Protein 7L00 (pdb70)

InterPro domains:
  IPR004136 Nitronate monooxygenase [cd04730] (10-231)
  IPR013785 Aldolase-type TIM barrel [G3DSA:3.20.20.70] (1-308)
  IPR017569 Enoyl-(acyl-carrier-protein) reductase II, putative [TIGR03151] (2-304)

Foldseek 3Di:
DQQPCCVVQVFQAQEEADADPLFQFLLLQLLLQVLGYEREHECHQPALVVSLVRVVVNVVRHPGAYEYEQEPVHPHSVSVLVSCLVVLRAEYEYHDDQPLVCLVVCVVSNYAYEYEDQDLVSLLVCVVSPHQEYEHAAQLWFFFGDHHGQLPRLLSSLVRDDHAYEYHHQDQAQVSVLSSVVSPHSHYHYYQLSSLAPRTQFDPLLNVLLQPAALQQQDWADVVVVGIGTFGDAQLRVVSVVCVVVVHDPVRSCVSCPCQCVCCGPVVPRNRHGSIGGSNSNVRNHRHHSSCSRVRRVVVNCVVPVVRRD/DLAQPCCVVQVFQAQEEADADPPFAFLLLQLLLQQLGYEGEHECHQPALVVVLVRVVVNVVRHPGAYEYEQEPVHPRSVSNLVSCLVVVRQEYEYEDDQPLVCLVVCVVSNYAYEYEDADLVSLLVCVVSPHQEYEDAAQQWAFWHHDHGQLPRLLSNLVRHPHAYEYHHQDQAQVVVLSSVVSPHSHYHYYQNSSLAPRGQFDVLLNVLLQVAAQPQFDWAQPLHPTIGTFGDAQLVVVLRVCVVVPPDPVVSCVLQPCQCVCCRPVVPRNRHGSIGGSNSNVHNHRHHSSVSRVRRVVVNCVVPVSRSD/DDFFLPQQPVCVLQVFRAQEEADADPPFQFLLLQLLLQVLGYEREHEPHQPALVVSLVRVVSNVVRHPGAYEYEQEPVHPRSVSNLVSCLVVLRAEYEYDDDQPLVCLVVCVVSNYAYEYEDADLVSLLVCVVSPHQEYEHAAQQWWFFGDHHGQLPRLLSNLVRDPHAYEYEHQDQAQVSVLSSVVSPHSHYHYYQLSSLAPRGQFDVLLNVCLQVAALQQFDWACPVPVGIGTFGDAQQRVVLRVCVVVVHDPVVNVVLQVCQCVCCRPVVDRNRHTSIGGSNSNVHNHRHHSSVSRVRRVVSNCVVPVPRSD/DDFFLCQFPCCVVQVFRHQEEADADPPFQFLLLQLLLQVLGYEREHEPHQPALVVSLVRVVSNVVRHPGAYEYEQEPVHPRSVVNLVSCLVVLRAEYEYHDDQPLVCLVVCVVSNYAYEYEDADLVSLLVCVVSPHQEYEHAAQLWFFFHDHHGQLPRLLSNLVRDDHAYEYHHQDQAQVVVLSSVVSPHSHYHYYQLSSLAPRGQFDPLLNVLLQPDAQQQQDWADVVVVGIGTFGDAQLRVVRRVCVVVPNDPVVSVVSQPCQCVCCRPVVPRNRHGSIGGSNSNVRHHRYHSSVSRVRRVVSNCVVPVPRSD

Secondary structure (DSSP, 8-state):
--SHHHHHHT-SSSEEE---TTT--HHHHHHHHHTTSBEEEE-TT--HHHHHHHHHHHHHH--S-EEEEEETT-TTHHHHHHHHHHTT-SEEEEESS--GGGHHHHHHTT-EEEEEESSHHHHHHHHHTT-S-EEEE-TTSSEE--SS-HHHHHHHHHHH-SS-EEEESS--SHHHHHHHHHTT-SEEEE-HHHHTBTT--S-HHHHHHHHT--TT-EEEE-GGGT--EEEE-SHHHHHHHHHHHTT--HHHHHHHTTTHHHIIIII--TTT---B--GGGGG----B-HHHHHHHHHHHHHHH-TT---/----HHHHHHT-SSSEEEPP-TTT--HHHHHHHHHTTSBEEEE-TT--HHHHHHHHHHHHHH-SS-EEEEEETT-TTHHHHHHHHHHTT-SEEEEESS--GGGHHHHHHTT-EEEEEESSHHHHHHHHHTT-S-EEEE-TTSSEE--SS-HHHHHHHHHHH-SS-EEEESS--SHHHHHHHHHTT-SEEEE-HHHHTBTT--S-HHHHHHHHH--TT-EEEE-TTTT--EEEE-SHHHHHHHHHHHTT--HHHHHHHHTTHHHHHHTT--TTT---B--GGGGG----B-HHHHHHHHHHHHHHH-TT---/-PPP-TT-HHHHHHT-SSSEEE---TTT--HHHHHHHHHTTSBEEEE-TT--HHHHHHHHHHHHHH-SS-EEEEEETT-TTHHHHHHHHHHTT-SEEEEESS--GGGHHHHHHHT-EEEEEESSHHHHHHHHHTT-S-EEEE-TTSSEE--SS-HHHHHHHHHHH-SS-EEEESS--SHHHHHHHHHTT-SEEEE-HHHHTBSS--S-HHHHHHHHH--TT-EEEE-GGGT--EEEE-SHHHHHHHHHHHTT--HHHHHHHHTTHHHIIIII--TTT---B--GGGGG----B-HHHHHHHHHHHHHHHSTT---/-PPP-TT-HHHHHHT-SSSEEEPP-TTT--HHHHHHHHHTTSBEEEE-TT--HHHHHHHHHHHHHH-SS-EEEEEETT-TTHHHHHHHHHHTT-SEEEEESS--GGGHHHHHHHT-EEEEEESSHHHHHHHHHTT-S-EEEE-TTSSEE--SS-HHHHHHHHHHH-SS-EEEESS--SHHHHHHHHHTT-SEEEE-HHHHTBTT--S-HHHHHHHHT--TT-EEEE-GGGT--EEEE-SHHHHHHHHHHHTT--HHHHHHHHTTHHHIIIII--TTT---B--GGGGG----B-HHHHHHHHHHHHHHH-TT---

Structure (mmCIF, N/CA/C/O backbone):
data_7L00
#
_entry.id   7L00
#
_cell.length_a   97.900
_cell.length_b   66.150
_cell.length_c   101.780
_cell.angle_alpha   90.000
_cell.angle_beta   90.090
_cell.angle_gamma   90.000
#
_symmetry.space_group_name_H-M   'P 1 21 1'
#
loop_
_entity.id
_entity.type
_entity.pdbx_description
1 polymer 'Enoyl-Acyl Carrier Protein Reductase FabK'
2 non-polymer 'FLAVIN MONONUCLEOTIDE'
3 non-polymer N-[6-(methylsulfonyl)-1,3-benzothiazol-2-yl]-2-[2-(1H-pyrrol-1-yl)-1,3-thiazol-4-yl]acetamide
4 non-polymer 'SODIUM ION'
5 non-polymer GLYCEROL
6 water water
#
loop_
_atom_site.group_PDB
_atom_site.id
_atom_site.type_symbol
_atom_site.label_atom_id
_atom_site.label_alt_id
_atom_site.label_comp_id
_atom_site.label_asym_id
_atom_site.label_entity_id
_atom_site.label_seq_id
_atom_site.pdbx_PDB_ins_code
_atom_site.Cartn_x
_atom_site.Cartn_y
_atom_site.Cartn_z
_atom_site.occupancy
_atom_site.B_iso_or_equiv
_atom_site.auth_seq_id
_atom_site.auth_comp_id
_atom_site.auth_asym_id
_atom_site.auth_atom_id
_atom_site.pdbx_PDB_model_num
ATOM 1 N N . HIS A 1 6 ? -4.610 -12.184 22.809 1.00 77.03 0 HIS A N 1
ATOM 2 C CA . HIS A 1 6 ? -4.632 -10.746 23.059 1.00 76.51 0 HIS A CA 1
ATOM 3 C C . HIS A 1 6 ? -5.797 -10.059 22.332 1.00 73.57 0 HIS A C 1
ATOM 4 O O . HIS A 1 6 ? -5.630 -9.637 21.187 1.00 74.40 0 HIS A O 1
ATOM 11 N N . MET A 1 7 ? -6.973 -9.946 22.955 1.00 69.57 1 MET A N 1
ATOM 12 C CA . MET A 1 7 ? -7.963 -9.027 22.385 1.00 65.73 1 MET A CA 1
ATOM 13 C C . MET A 1 7 ? -7.585 -7.560 22.523 1.00 56.41 1 MET A C 1
ATOM 14 O O . MET A 1 7 ? -7.789 -6.789 21.580 1.00 56.05 1 MET A O 1
ATOM 19 N N . ASN A 1 8 ? -7.099 -7.142 23.686 1.00 47.87 2 ASN A N 1
ATOM 20 C CA . ASN A 1 8 ? -6.790 -5.732 23.879 1.00 40.32 2 ASN A CA 1
ATOM 21 C C . ASN A 1 8 ? -5.708 -5.284 22.905 1.00 38.37 2 ASN A C 1
ATOM 22 O O . ASN A 1 8 ? -4.700 -5.974 22.717 1.00 37.87 2 ASN A O 1
ATOM 27 N N . LYS A 1 9 ? -5.935 -4.119 22.287 1.00 36.71 3 LYS A N 1
ATOM 28 C CA . LYS A 1 9 ? -5.059 -3.620 21.231 1.00 38.86 3 LYS A CA 1
ATOM 29 C C . LYS A 1 9 ? -3.633 -3.392 21.725 1.00 35.48 3 LYS A C 1
ATOM 30 O O . LYS A 1 9 ? -2.671 -3.694 21.012 1.00 35.73 3 LYS A O 1
ATOM 36 N N . ILE A 1 10 ? -3.471 -2.824 22.923 1.00 32.48 4 ILE A N 1
ATOM 37 C CA . ILE A 1 10 ? -2.129 -2.553 23.430 1.00 28.97 4 ILE A CA 1
ATOM 38 C C . ILE A 1 10 ? -1.449 -3.854 23.837 1.00 29.87 4 ILE A C 1
ATOM 39 O O . ILE A 1 10 ? -0.256 -4.056 23.575 1.00 29.68 4 ILE A O 1
ATOM 44 N N . CYS A 1 11 ? -2.203 -4.776 24.443 1.00 28.94 5 CYS A N 1
ATOM 45 C CA . CYS A 1 11 ? -1.637 -6.075 24.791 1.00 29.85 5 CYS A CA 1
ATOM 46 C C . CYS A 1 11 ? -1.138 -6.799 23.554 1.00 31.94 5 CYS A C 1
ATOM 47 O O . CYS A 1 11 ? -0.076 -7.427 23.581 1.00 31.68 5 CYS A O 1
ATOM 50 N N . LYS A 1 12 ? -1.892 -6.710 22.458 1.00 34.04 6 LYS A N 1
ATOM 51 C CA . LYS A 1 12 ? -1.490 -7.375 21.223 1.00 37.89 6 LYS A CA 1
ATOM 52 C C . LYS A 1 12 ? -0.232 -6.738 20.648 1.00 37.20 6 LYS A C 1
ATOM 53 O O . LYS A 1 12 ? 0.732 -7.436 20.308 1.00 36.86 6 LYS A O 1
ATOM 59 N N . ILE A 1 13 ? -0.224 -5.410 20.548 1.00 36.55 7 ILE A N 1
ATOM 60 C CA . ILE A 1 13 ? 0.887 -4.690 19.929 1.00 37.35 7 ILE A CA 1
ATOM 61 C C . ILE A 1 13 ? 2.172 -4.873 20.730 1.00 36.24 7 ILE A C 1
ATOM 62 O O . ILE A 1 13 ? 3.255 -5.074 20.161 1.00 36.50 7 ILE A O 1
ATOM 67 N N . LEU A 1 14 ? 2.079 -4.803 22.058 1.00 34.68 8 LEU A N 1
ATOM 68 C CA . LEU A 1 14 ? 3.254 -4.862 22.921 1.00 34.89 8 LEU A CA 1
ATOM 69 C C . LEU A 1 14 ? 3.567 -6.262 23.429 1.00 36.61 8 LEU A C 1
ATOM 70 O O . LEU A 1 14 ? 4.625 -6.459 24.043 1.00 36.20 8 LEU A O 1
ATOM 75 N N . ASN A 1 15 ? 2.679 -7.229 23.191 1.00 37.38 9 ASN A N 1
ATOM 76 C CA . ASN A 1 15 ? 2.858 -8.608 23.646 1.00 37.39 9 ASN A CA 1
ATOM 77 C C . ASN A 1 15 ? 3.017 -8.673 25.167 1.00 35.60 9 ASN A C 1
ATOM 78 O O . ASN A 1 15 ? 3.960 -9.265 25.701 1.00 35.35 9 ASN A O 1
ATOM 83 N N . ILE A 1 16 ? 2.071 -8.055 25.871 1.00 34.29 10 ILE A N 1
ATOM 84 C CA . ILE A 1 16 ? 2.042 -8.093 27.323 1.00 33.90 10 ILE A CA 1
ATOM 85 C C . ILE A 1 16 ? 0.686 -8.627 27.768 1.00 33.99 10 ILE A C 1
ATOM 86 O O . ILE A 1 16 ? -0.300 -8.587 27.027 1.00 34.25 10 ILE A O 1
ATOM 91 N N . LYS A 1 17 ? 0.657 -9.151 29.000 1.00 32.30 11 LYS A N 1
ATOM 92 C CA . LYS A 1 17 ? -0.560 -9.760 29.532 1.00 33.08 11 LYS A CA 1
ATOM 93 C C . LYS A 1 17 ? -1.605 -8.712 29.899 1.00 31.76 11 LYS A C 1
ATOM 94 O O . LYS A 1 17 ? -2.803 -8.909 29.662 1.00 32.71 11 LYS A O 1
ATOM 100 N N . TYR A 1 18 ? -1.178 -7.606 30.501 1.00 30.14 12 TYR A N 1
ATOM 101 C CA . TYR A 1 18 ? -2.101 -6.605 31.009 1.00 28.63 12 TYR A CA 1
ATOM 102 C C . TYR A 1 18 ? -1.786 -5.240 30.412 1.00 28.20 12 TYR A C 1
ATOM 103 O O . TYR A 1 18 ? -0.610 -4.864 30.321 1.00 28.10 12 TYR A O 1
ATOM 112 N N . PRO A 1 19 ? -2.815 -4.450 30.034 1.00 26.72 13 PRO A N 1
ATOM 113 C CA . PRO A 1 19 ? -2.590 -3.126 29.441 1.00 26.08 13 PRO A CA 1
ATOM 114 C C . PRO A 1 19 ? -2.279 -2.071 30.505 1.00 24.74 13 PRO A C 1
ATOM 115 O O . PRO A 1 19 ? -2.945 -1.040 30.601 1.00 25.01 13 PRO A O 1
ATOM 119 N N . VAL A 1 20 ? -1.282 -2.356 31.333 1.00 23.87 14 VAL A N 1
ATOM 120 C CA . VAL A 1 20 ? -0.841 -1.465 32.398 1.00 24.54 14 VAL A CA 1
ATOM 121 C C . VAL A 1 20 ? 0.634 -1.190 32.153 1.00 24.28 14 VAL A C 1
ATOM 122 O O . VAL A 1 20 ? 1.446 -2.125 32.114 1.00 25.15 14 VAL A O 1
ATOM 126 N N . ILE A 1 21 ? 0.967 0.079 31.960 1.00 23.46 15 ILE A N 1
ATOM 127 C CA . ILE A 1 21 ? 2.332 0.535 31.756 1.00 24.04 15 ILE A CA 1
ATOM 128 C C . ILE A 1 21 ? 2.785 1.257 33.011 1.00 23.23 15 ILE A C 1
ATOM 129 O O . ILE A 1 21 ? 2.068 2.118 33.533 1.00 24.20 15 ILE A O 1
ATOM 134 N N . GLN A 1 22 ? 3.969 0.915 33.499 1.00 22.02 16 GLN A N 1
ATOM 135 C CA . GLN A 1 22 ? 4.566 1.659 34.596 1.00 22.83 16 GLN A CA 1
ATOM 136 C C . GLN A 1 22 ? 5.326 2.825 33.978 1.00 24.07 16 GLN A C 1
ATOM 137 O O . GLN A 1 22 ? 6.299 2.616 33.241 1.00 25.47 16 GLN A O 1
ATOM 143 N N . GLY A 1 23 ? 4.856 4.043 34.244 1.00 22.98 17 GLY A N 1
ATOM 144 C CA . GLY A 1 23 ? 5.431 5.208 33.595 1.00 24.38 17 GLY A CA 1
ATOM 145 C C . GLY A 1 23 ? 6.901 5.387 33.932 1.00 25.39 17 GLY A C 1
ATOM 146 O O . GLY A 1 23 ? 7.343 5.138 35.057 1.00 24.88 17 GLY A O 1
ATOM 147 N N . GLY A 1 24 ? 7.668 5.806 32.927 1.00 26.24 18 GLY A N 1
ATOM 148 C CA . GLY A 1 24 ? 9.045 6.186 33.163 1.00 27.97 18 GLY A CA 1
ATOM 149 C C . GLY A 1 24 ? 9.075 7.333 34.149 1.00 28.74 18 GLY A C 1
ATOM 150 O O . GLY A 1 24 ? 8.303 8.297 34.035 1.00 30.35 18 GLY A O 1
ATOM 151 N N . MET A 1 25 ? 9.964 7.243 35.127 1.00 27.12 19 MET A N 1
ATOM 152 C CA . MET A 1 25 ? 9.947 8.160 36.252 1.00 26.41 19 MET A CA 1
ATOM 153 C C . MET A 1 25 ? 11.425 8.453 36.519 1.00 27.65 19 MET A C 1
ATOM 154 O O . MET A 1 25 ? 12.158 7.572 36.978 1.00 27.02 19 MET A O 1
ATOM 159 N N . ALA A 1 26 ? 11.887 9.641 36.115 1.00 28.14 20 ALA A N 1
ATOM 160 C CA . ALA A 1 26 ? 13.296 10.004 36.264 1.00 29.72 20 ALA A CA 1
ATOM 161 C C . ALA A 1 26 ? 13.774 9.756 37.691 1.00 31.59 20 ALA A C 1
ATOM 162 O O . ALA A 1 26 ? 13.090 10.112 38.653 1.00 30.20 20 ALA A O 1
ATOM 164 N N . TRP A 1 27 ? 14.939 9.106 37.815 1.00 33.53 21 TRP A N 1
ATOM 165 C CA . TRP A 1 27 ? 15.595 8.797 39.090 1.00 36.61 21 TRP A CA 1
ATOM 166 C C . TRP A 1 27 ? 14.855 7.736 39.894 1.00 35.77 21 TRP A C 1
ATOM 167 O O . TRP A 1 27 ? 15.458 7.057 40.732 1.00 37.65 21 TRP A O 1
ATOM 178 N N . VAL A 1 28 ? 13.560 7.581 39.640 1.00 32.32 22 VAL A N 1
ATOM 179 C CA . VAL A 1 28 ? 12.716 6.648 40.379 1.00 29.88 22 VAL A CA 1
ATOM 180 C C . VAL A 1 28 ? 12.662 5.285 39.701 1.00 29.72 22 VAL A C 1
ATOM 181 O O . VAL A 1 28 ? 12.755 4.243 40.358 1.00 31.98 22 VAL A O 1
ATOM 185 N N . ALA A 1 29 ? 12.480 5.269 38.383 1.00 29.88 23 ALA A N 1
ATOM 186 C CA . ALA A 1 29 ? 12.211 4.037 37.643 1.00 30.82 23 ALA A CA 1
ATOM 187 C C . ALA A 1 29 ? 13.526 3.434 37.171 1.00 31.80 23 ALA A C 1
ATOM 188 O O . ALA A 1 29 ? 14.055 3.811 36.119 1.00 33.29 23 ALA A O 1
ATOM 190 N N . THR A 1 30 ? 14.047 2.477 37.936 1.00 32.28 24 THR A N 1
ATOM 191 C CA . THR A 1 30 ? 15.268 1.765 37.584 1.00 33.85 24 THR A CA 1
ATOM 192 C C . THR A 1 30 ? 14.928 0.312 37.240 1.00 34.03 24 THR A C 1
ATOM 193 O O . THR A 1 30 ? 13.757 -0.075 37.182 1.00 33.79 24 THR A O 1
ATOM 197 N N . ALA A 1 31 ? 15.962 -0.505 37.022 1.00 34.63 25 ALA A N 1
ATOM 198 C CA . ALA A 1 31 ? 15.724 -1.867 36.555 1.00 35.08 25 ALA A CA 1
ATOM 199 C C . ALA A 1 31 ? 14.904 -2.686 37.549 1.00 34.87 25 ALA A C 1
ATOM 200 O O . ALA A 1 31 ? 14.143 -3.567 37.138 1.00 34.79 25 ALA A O 1
ATOM 202 N N . SER A 1 32 ? 15.036 -2.421 38.853 1.00 34.17 26 SER A N 1
ATOM 203 C CA . SER A 1 32 ? 14.292 -3.213 39.829 1.00 34.08 26 SER A CA 1
ATOM 204 C C . SER A 1 32 ? 12.792 -3.057 39.625 1.00 32.13 26 SER A C 1
ATOM 205 O O . SER A 1 32 ? 12.052 -4.047 39.606 1.00 32.39 26 SER A O 1
ATOM 208 N N . LEU A 1 33 ? 12.329 -1.816 39.460 1.00 29.88 27 LEU A N 1
ATOM 209 C CA . LEU A 1 33 ? 10.908 -1.571 39.257 1.00 28.36 27 LEU A CA 1
ATOM 210 C C . LEU A 1 33 ? 10.448 -2.071 37.895 1.00 28.62 27 LEU A C 1
ATOM 211 O O . LEU A 1 33 ? 9.438 -2.779 37.792 1.00 28.07 27 LEU A O 1
ATOM 216 N N . ALA A 1 34 ? 11.168 -1.694 36.835 1.00 29.53 28 ALA A N 1
ATOM 217 C CA . ALA A 1 34 ? 10.739 -2.037 35.479 1.00 30.87 28 ALA A CA 1
ATOM 218 C C . ALA A 1 34 ? 10.637 -3.546 35.293 1.00 32.08 28 ALA A C 1
ATOM 219 O O . ALA A 1 34 ? 9.667 -4.045 34.707 1.00 32.54 28 ALA A O 1
ATOM 221 N N . SER A 1 35 ? 11.618 -4.294 35.795 1.00 32.11 29 SER A N 1
ATOM 222 C CA . SER A 1 35 ? 11.573 -5.741 35.629 1.00 32.69 29 SER A CA 1
ATOM 223 C C . SER A 1 35 ? 10.427 -6.354 36.427 1.00 32.44 29 SER A C 1
ATOM 224 O O . SER A 1 35 ? 9.795 -7.315 35.973 1.00 32.91 29 SER A O 1
ATOM 227 N N . ALA A 1 36 ? 10.126 -5.798 37.605 1.00 31.25 30 ALA A N 1
ATOM 228 C CA . ALA A 1 36 ? 9.028 -6.326 38.409 1.00 31.51 30 ALA A CA 1
ATOM 229 C C . ALA A 1 36 ? 7.686 -6.131 37.718 1.00 30.20 30 ALA A C 1
ATOM 230 O O . ALA A 1 36 ? 6.819 -7.015 37.773 1.00 30.21 30 ALA A O 1
ATOM 232 N N . VAL A 1 37 ? 7.485 -4.970 37.086 1.00 28.11 31 VAL A N 1
ATOM 233 C CA . VAL A 1 37 ? 6.235 -4.708 36.384 1.00 27.72 31 VAL A CA 1
ATOM 234 C C . VAL A 1 37 ? 6.094 -5.648 35.194 1.00 27.85 31 VAL A C 1
ATOM 235 O O . VAL A 1 37 ? 5.029 -6.232 34.962 1.00 27.63 31 VAL A O 1
ATOM 239 N N . SER A 1 38 ? 7.168 -5.809 34.422 1.00 28.22 32 SER A N 1
ATOM 240 C CA . SER A 1 38 ? 7.104 -6.682 33.254 1.00 30.83 32 SER A CA 1
ATOM 241 C C . SER A 1 38 ? 6.893 -8.135 33.656 1.00 32.42 32 SER A C 1
ATOM 242 O O . SER A 1 38 ? 6.111 -8.852 33.014 1.00 31.82 32 SER A O 1
ATOM 245 N N . ASN A 1 39 ? 7.560 -8.579 34.729 1.00 32.47 33 ASN A N 1
ATOM 246 C CA . ASN A 1 39 ? 7.359 -9.941 35.215 1.00 34.96 33 ASN A CA 1
ATOM 247 C C . ASN A 1 39 ? 5.921 -10.170 35.650 1.00 35.66 33 ASN A C 1
ATOM 248 O O . ASN A 1 39 ? 5.402 -11.288 35.519 1.00 36.64 33 ASN A O 1
ATOM 253 N N . ALA A 1 40 ? 5.263 -9.122 36.155 1.00 33.79 34 ALA A N 1
ATOM 254 C CA . ALA A 1 40 ? 3.874 -9.174 36.583 1.00 33.02 34 ALA A CA 1
ATOM 255 C C . ALA A 1 40 ? 2.892 -9.124 35.424 1.00 33.11 34 ALA A C 1
ATOM 256 O O . ALA A 1 40 ? 1.683 -9.246 35.654 1.00 35.12 34 ALA A O 1
ATOM 258 N N . GLY A 1 41 ? 3.365 -8.923 34.199 1.00 31.19 35 GLY A N 1
ATOM 259 C CA . GLY A 1 41 ? 2.503 -8.943 33.034 1.00 31.73 35 GLY A CA 1
ATOM 260 C C . GLY A 1 41 ? 2.191 -7.588 32.436 1.00 30.35 35 GLY A C 1
ATOM 261 O O . GLY A 1 41 ? 1.497 -7.533 31.411 1.00 31.19 35 GLY A O 1
ATOM 262 N N . GLY A 1 42 ? 2.651 -6.493 33.047 1.00 28.50 36 GLY A N 1
ATOM 263 C CA . GLY A 1 42 ? 2.542 -5.172 32.461 1.00 28.76 36 GLY A CA 1
ATOM 264 C C . GLY A 1 42 ? 3.775 -4.831 31.650 1.00 28.27 36 GLY A C 1
ATOM 265 O O . GLY A 1 42 ? 4.555 -5.704 31.254 1.00 29.31 36 GLY A O 1
ATOM 266 N N . LEU A 1 43 ? 3.950 -3.538 31.393 1.00 27.04 37 LEU A N 1
ATOM 267 C CA . LEU A 1 43 ? 5.139 -3.037 30.706 1.00 26.41 37 LEU A CA 1
ATOM 268 C C . LEU A 1 43 ? 5.927 -2.153 31.664 1.00 26.23 37 LEU A C 1
ATOM 269 O O . LEU A 1 43 ? 5.520 -1.019 31.949 1.00 25.48 37 LEU A O 1
ATOM 274 N N . GLY A 1 44 ? 7.052 -2.667 32.164 1.00 25.93 38 GLY A N 1
ATOM 275 C CA . GLY A 1 44 ? 7.959 -1.832 32.928 1.00 25.89 38 GLY A CA 1
ATOM 276 C C . GLY A 1 44 ? 8.737 -0.900 32.018 1.00 26.73 38 GLY A C 1
ATOM 277 O O . GLY A 1 44 ? 8.935 -1.174 30.833 1.00 27.31 38 GLY A O 1
ATOM 278 N N . ILE A 1 45 ? 9.165 0.239 32.569 1.00 26.62 39 ILE A N 1
ATOM 279 C CA A ILE A 1 45 ? 9.872 1.255 31.795 0.59 26.23 39 ILE A CA 1
ATOM 280 C CA B ILE A 1 45 ? 9.875 1.251 31.794 0.41 26.55 39 ILE A CA 1
ATOM 281 C C . ILE A 1 45 ? 11.053 1.776 32.601 1.00 27.58 39 ILE A C 1
ATOM 282 O O . ILE A 1 45 ? 10.887 2.222 33.741 1.00 28.94 39 ILE A O 1
ATOM 291 N N . ILE A 1 46 ? 12.237 1.747 31.997 1.00 29.66 40 ILE A N 1
ATOM 292 C CA . ILE A 1 46 ? 13.431 2.358 32.569 1.00 31.69 40 ILE A CA 1
ATOM 293 C C . ILE A 1 46 ? 13.471 3.818 32.145 1.00 30.72 40 ILE A C 1
ATOM 294 O O . ILE A 1 46 ? 13.415 4.121 30.946 1.00 31.30 40 ILE A O 1
ATOM 299 N N . ALA A 1 47 ? 13.599 4.721 33.113 1.00 29.85 41 ALA A N 1
ATOM 300 C CA . ALA A 1 47 ? 13.634 6.153 32.836 1.00 29.25 41 ALA A CA 1
ATOM 301 C C . ALA A 1 47 ? 15.056 6.586 32.500 1.00 30.17 41 ALA A C 1
ATOM 302 O O . ALA A 1 47 ? 15.975 6.371 33.297 1.00 31.39 41 ALA A O 1
ATOM 304 N N . ALA A 1 48 ? 15.241 7.201 31.327 1.00 31.27 42 ALA A N 1
ATOM 305 C CA . ALA A 1 48 ? 16.544 7.782 31.022 1.00 31.16 42 ALA A CA 1
ATOM 306 C C . ALA A 1 48 ? 16.766 9.091 31.768 1.00 32.17 42 ALA A C 1
ATOM 307 O O . ALA A 1 48 ? 17.908 9.414 32.116 1.00 33.26 42 ALA A O 1
ATOM 309 N N . GLY A 1 49 ? 15.700 9.850 32.013 1.00 32.17 43 GLY A N 1
ATOM 310 C CA . GLY A 1 49 ? 15.821 11.108 32.720 1.00 33.34 43 GLY A CA 1
ATOM 311 C C . GLY A 1 49 ? 16.891 12.006 32.132 1.00 34.66 43 GLY A C 1
ATOM 312 O O . GLY A 1 49 ? 17.027 12.150 30.908 1.00 32.87 43 GLY A O 1
ATOM 313 N N . ASN A 1 50 ? 17.669 12.608 33.023 1.00 37.96 44 ASN A N 1
ATOM 314 C CA . ASN A 1 50 ? 18.801 13.466 32.697 1.00 41.85 44 ASN A CA 1
ATOM 315 C C . ASN A 1 50 ? 20.131 12.712 32.645 1.00 42.85 44 ASN A C 1
ATOM 316 O O . ASN A 1 50 ? 21.185 13.349 32.541 1.00 44.73 44 ASN A O 1
ATOM 321 N N . ALA A 1 51 ? 20.115 11.384 32.730 1.00 41.79 45 ALA A N 1
ATOM 322 C CA . ALA A 1 51 ? 21.353 10.644 32.938 1.00 41.54 45 ALA A CA 1
ATOM 323 C C . ALA A 1 51 ? 22.100 10.415 31.624 1.00 43.76 45 ALA A C 1
ATOM 324 O O . ALA A 1 51 ? 21.507 10.455 30.542 1.00 44.77 45 ALA A O 1
ATOM 326 N N . PRO A 1 52 ? 23.407 10.165 31.695 1.00 44.98 46 PRO A N 1
ATOM 327 C CA . PRO A 1 52 ? 24.190 9.897 30.483 1.00 45.37 46 PRO A CA 1
ATOM 328 C C . PRO A 1 52 ? 24.006 8.473 29.968 1.00 45.13 46 PRO A C 1
ATOM 329 O O . PRO A 1 52 ? 23.511 7.581 30.659 1.00 45.03 46 PRO A O 1
ATOM 333 N N . LYS A 1 53 ? 24.468 8.277 28.726 1.00 45.49 47 LYS A N 1
ATOM 334 C CA . LYS A 1 53 ? 24.290 7.016 28.008 1.00 46.41 47 LYS A CA 1
ATOM 335 C C . LYS A 1 53 ? 24.774 5.815 28.815 1.00 47.81 47 LYS A C 1
ATOM 336 O O . LYS A 1 53 ? 24.103 4.777 28.864 1.00 47.91 47 LYS A O 1
ATOM 342 N N . GLU A 1 54 ? 25.941 5.933 29.453 1.00 49.60 48 GLU A N 1
ATOM 343 C CA . GLU A 1 54 ? 26.511 4.779 30.141 1.00 52.66 48 GLU A CA 1
ATOM 344 C C . GLU A 1 54 ? 25.636 4.342 31.309 1.00 51.39 48 GLU A C 1
ATOM 345 O O . GLU A 1 54 ? 25.428 3.142 31.523 1.00 51.23 48 GLU A O 1
ATOM 351 N N . ALA A 1 55 ? 25.112 5.302 32.074 1.00 49.86 49 ALA A N 1
ATOM 352 C CA . ALA A 1 55 ? 24.254 4.956 33.201 1.00 47.78 49 ALA A CA 1
ATOM 353 C C . ALA A 1 55 ? 22.985 4.253 32.732 1.00 46.68 49 ALA A C 1
ATOM 354 O O . ALA A 1 55 ? 22.555 3.258 33.328 1.00 47.34 49 ALA A O 1
ATOM 356 N N . ILE A 1 56 ? 22.366 4.754 31.664 1.00 44.37 50 ILE A N 1
ATOM 357 C CA . ILE A 1 56 ? 21.138 4.119 31.208 1.00 42.94 50 ILE A CA 1
ATOM 358 C C . ILE A 1 56 ? 21.439 2.777 30.553 1.00 42.83 50 ILE A C 1
ATOM 359 O O . ILE A 1 56 ? 20.629 1.845 30.633 1.00 42.36 50 ILE A O 1
ATOM 364 N N . LYS A 1 57 ? 22.612 2.634 29.926 1.00 43.55 51 LYS A N 1
ATOM 365 C CA . LYS A 1 57 ? 22.978 1.338 29.366 1.00 44.50 51 LYS A CA 1
ATOM 366 C C . LYS A 1 57 ? 23.060 0.273 30.454 1.00 44.30 51 LYS A C 1
ATOM 367 O O . LYS A 1 57 ? 22.588 -0.855 30.266 1.00 43.10 51 LYS A O 1
ATOM 373 N N . LYS A 1 58 ? 23.647 0.618 31.604 1.00 45.83 52 LYS A N 1
ATOM 374 C CA . LYS A 1 58 ? 23.722 -0.330 32.714 1.00 47.51 52 LYS A CA 1
ATOM 375 C C . LYS A 1 58 ? 22.337 -0.783 33.158 1.00 45.19 52 LYS A C 1
ATOM 376 O O . LYS A 1 58 ? 22.137 -1.962 33.481 1.00 44.07 52 LYS A O 1
ATOM 382 N N . GLU A 1 59 ? 21.367 0.139 33.186 1.00 43.65 53 GLU A N 1
ATOM 383 C CA . GLU A 1 59 ? 20.024 -0.233 33.621 1.00 43.44 53 GLU A CA 1
ATOM 384 C C . GLU A 1 59 ? 19.384 -1.204 32.642 1.00 42.27 53 GLU A C 1
ATOM 385 O O . GLU A 1 59 ? 18.716 -2.158 33.053 1.00 42.45 53 GLU A O 1
ATOM 391 N N . ILE A 1 60 ? 19.579 -0.977 31.343 1.00 41.92 54 ILE A N 1
ATOM 392 C CA . ILE A 1 60 ? 19.015 -1.879 30.344 1.00 42.59 54 ILE A CA 1
ATOM 393 C C . ILE A 1 60 ? 19.613 -3.271 30.495 1.00 44.37 54 ILE A C 1
ATOM 394 O O . ILE A 1 60 ? 18.902 -4.284 30.435 1.00 45.06 54 ILE A O 1
ATOM 399 N N . VAL A 1 61 ? 20.924 -3.344 30.715 1.00 45.03 55 VAL A N 1
ATOM 400 C CA . VAL A 1 61 ? 21.577 -4.641 30.870 1.00 46.04 55 VAL A CA 1
ATOM 401 C C . VAL A 1 61 ? 21.046 -5.358 32.104 1.00 47.04 55 VAL A C 1
ATOM 402 O O . VAL A 1 61 ? 20.718 -6.553 32.061 1.00 47.50 55 VAL A O 1
ATOM 406 N N . GLU A 1 62 ? 20.942 -4.636 33.224 1.00 45.35 56 GLU A N 1
ATOM 407 C CA . GLU A 1 62 ? 20.468 -5.263 34.451 1.00 43.46 56 GLU A CA 1
ATOM 408 C C . GLU A 1 62 ? 19.003 -5.675 34.327 1.00 41.81 56 GLU A C 1
ATOM 409 O O . GLU A 1 62 ? 18.607 -6.736 34.828 1.00 40.93 56 GLU A O 1
ATOM 415 N N . CYS A 1 63 ? 18.190 -4.867 33.638 1.00 40.68 57 CYS A N 1
ATOM 416 C CA . CYS A 1 63 ? 16.793 -5.235 33.440 1.00 41.43 57 CYS A CA 1
ATOM 417 C C . CYS A 1 63 ? 16.665 -6.534 32.652 1.00 43.63 57 CYS A C 1
ATOM 418 O O . CYS A 1 63 ? 15.810 -7.372 32.964 1.00 43.82 57 CYS A O 1
ATOM 421 N N . LYS A 1 64 ? 17.512 -6.729 31.638 1.00 45.75 58 LYS A N 1
ATOM 422 C CA . LYS A 1 64 ? 17.460 -7.963 30.854 1.00 48.61 58 LYS A CA 1
ATOM 423 C C . LYS A 1 64 ? 17.828 -9.188 31.685 1.00 49.01 58 LYS A C 1
ATOM 424 O O . LYS A 1 64 ? 17.332 -10.288 31.418 1.00 49.50 58 LYS A O 1
ATOM 430 N N . LYS A 1 65 ? 18.695 -9.025 32.685 1.00 48.55 59 LYS A N 1
ATOM 431 C CA . LYS A 1 65 ? 19.010 -10.129 33.586 1.00 48.97 59 LYS A CA 1
ATOM 432 C C . LYS A 1 65 ? 17.835 -10.491 34.488 1.00 47.61 59 LYS A C 1
ATOM 433 O O . LYS A 1 65 ? 17.783 -11.615 34.999 1.00 47.86 59 LYS A O 1
ATOM 439 N N . LEU A 1 66 ? 16.889 -9.568 34.688 1.00 46.07 60 LEU A N 1
ATOM 440 C CA . LEU A 1 66 ? 15.827 -9.747 35.666 1.00 45.16 60 LEU A CA 1
ATOM 441 C C . LEU A 1 66 ? 14.484 -10.112 35.051 1.00 45.90 60 LEU A C 1
ATOM 442 O O . LEU A 1 66 ? 13.611 -10.620 35.764 1.00 45.41 60 LEU A O 1
ATOM 447 N N . THR A 1 67 ? 14.293 -9.867 33.761 1.00 45.36 61 THR A N 1
ATOM 448 C CA . THR A 1 67 ? 13.055 -10.248 33.106 1.00 44.99 61 THR A CA 1
ATOM 449 C C . THR A 1 67 ? 13.354 -10.577 31.653 1.00 46.44 61 THR A C 1
ATOM 450 O O . THR A 1 67 ? 14.246 -9.990 31.036 1.00 47.25 61 THR A O 1
ATOM 454 N N . ASP A 1 68 ? 12.618 -11.547 31.120 1.00 47.59 62 ASP A N 1
ATOM 455 C CA . ASP A 1 68 ? 12.599 -11.798 29.688 1.00 49.85 62 ASP A CA 1
ATOM 456 C C . ASP A 1 68 ? 11.283 -11.362 29.060 1.00 47.36 62 ASP A C 1
ATOM 457 O O . ASP A 1 68 ? 11.000 -11.716 27.911 1.00 47.01 62 ASP A O 1
ATOM 462 N N . LYS A 1 69 ? 10.470 -10.604 29.800 1.00 45.16 63 LYS A N 1
ATOM 463 C CA . LYS A 1 69 ? 9.228 -10.003 29.349 1.00 45.58 63 LYS A CA 1
ATOM 464 C C . LYS A 1 69 ? 9.517 -8.674 28.670 1.00 42.84 63 LYS A C 1
ATOM 465 O O . LYS A 1 69 ? 10.557 -8.053 28.921 1.00 42.93 63 LYS A O 1
ATOM 471 N N . PRO A 1 70 ? 8.618 -8.202 27.803 1.00 40.29 64 PRO A N 1
ATOM 472 C CA . PRO A 1 70 ? 8.827 -6.890 27.177 1.00 37.52 64 PRO A CA 1
ATOM 473 C C . PRO A 1 70 ? 8.958 -5.796 28.223 1.00 35.77 64 PRO A C 1
ATOM 474 O O . PRO A 1 70 ? 8.222 -5.764 29.212 1.00 34.30 64 PRO A O 1
ATOM 478 N N . PHE A 1 71 ? 9.912 -4.899 27.998 1.00 34.35 65 PHE A N 1
ATOM 479 C CA . PHE A 1 71 ? 9.982 -3.653 28.746 1.00 34.51 65 PHE A CA 1
ATOM 480 C C . PHE A 1 71 ? 10.408 -2.559 27.784 1.00 34.71 65 PHE A C 1
ATOM 481 O O . PHE A 1 71 ? 10.818 -2.825 26.651 1.00 37.03 65 PHE A O 1
ATOM 489 N N . GLY A 1 72 ? 10.291 -1.312 28.232 1.00 33.53 66 GLY A N 1
ATOM 490 C CA . GLY A 1 72 ? 10.655 -0.176 27.415 1.00 32.20 66 GLY A CA 1
ATOM 491 C C . GLY A 1 72 ? 11.606 0.751 28.145 1.00 31.37 66 GLY A C 1
ATOM 492 O O . GLY A 1 72 ? 11.981 0.513 29.297 1.00 31.14 66 GLY A O 1
ATOM 493 N N . VAL A 1 73 ? 11.991 1.813 27.437 1.00 29.31 67 VAL A N 1
ATOM 494 C CA . VAL A 1 73 ? 12.780 2.903 27.993 1.00 30.49 67 VAL A CA 1
ATOM 495 C C . VAL A 1 73 ? 12.056 4.210 27.702 1.00 29.66 67 VAL A C 1
ATOM 496 O O . VAL A 1 73 ? 11.485 4.385 26.618 1.00 29.58 67 VAL A O 1
ATOM 500 N N . ASN A 1 74 ? 12.070 5.130 28.663 1.00 28.47 68 ASN A N 1
ATOM 501 C CA . ASN A 1 74 ? 11.528 6.465 28.440 1.00 27.78 68 ASN A CA 1
ATOM 502 C C . ASN A 1 74 ? 12.655 7.412 28.054 1.00 28.89 68 ASN A C 1
ATOM 503 O O . ASN A 1 74 ? 13.645 7.550 28.789 1.00 29.43 68 ASN A O 1
ATOM 508 N N . VAL A 1 75 ? 12.498 8.065 26.910 1.00 27.82 69 VAL A N 1
ATOM 509 C CA . VAL A 1 75 ? 13.434 9.078 26.446 1.00 29.10 69 VAL A CA 1
ATOM 510 C C . VAL A 1 75 ? 12.880 10.420 26.871 1.00 29.58 69 VAL A C 1
ATOM 511 O O . VAL A 1 75 ? 11.789 10.818 26.434 1.00 29.45 69 VAL A O 1
ATOM 515 N N . MET A 1 76 ? 13.602 11.116 27.739 1.00 29.60 70 MET A N 1
ATOM 516 C CA . MET A 1 76 ? 13.055 12.313 28.342 1.00 29.47 70 MET A CA 1
ATOM 517 C C . MET A 1 76 ? 13.717 13.401 27.486 1.00 29.58 70 MET A C 1
ATOM 518 O O . MET A 1 76 ? 14.948 13.556 27.509 1.00 30.02 70 MET A O 1
ATOM 523 N N . LEU A 1 77 ? 12.926 14.071 26.640 1.00 29.95 71 LEU A N 1
ATOM 524 C CA . LEU A 1 77 ? 13.484 14.792 25.494 1.00 30.28 71 LEU A CA 1
ATOM 525 C C . LEU A 1 77 ? 14.229 16.072 25.859 1.00 32.33 71 LEU A C 1
ATOM 526 O O . LEU A 1 77 ? 14.920 16.634 24.995 1.00 33.14 71 LEU A O 1
ATOM 531 N N . MET A 1 78 ? 14.164 16.514 27.112 1.00 34.05 72 MET A N 1
ATOM 532 C CA . MET A 1 78 ? 14.895 17.693 27.554 1.00 37.11 72 MET A CA 1
ATOM 533 C C . MET A 1 78 ? 16.303 17.358 28.048 1.00 35.52 72 MET A C 1
ATOM 534 O O . MET A 1 78 ? 17.053 18.272 28.409 1.00 35.20 72 MET A O 1
ATOM 539 N N . SER A 1 79 ? 16.677 16.081 28.057 1.00 34.05 73 SER A N 1
ATOM 540 C CA . SER A 1 79 ? 17.965 15.670 28.603 1.00 34.31 73 SER A CA 1
ATOM 541 C C . SER A 1 79 ? 19.113 16.249 27.776 1.00 35.48 73 SER A C 1
ATOM 542 O O . SER A 1 79 ? 19.017 16.319 26.547 1.00 34.68 73 SER A O 1
ATOM 545 N N . PRO A 1 80 ? 20.211 16.668 28.414 1.00 38.01 74 PRO A N 1
ATOM 546 C CA . PRO A 1 80 ? 21.399 17.071 27.638 1.00 38.83 74 PRO A CA 1
ATOM 547 C C . PRO A 1 80 ? 21.980 15.940 26.812 1.00 38.99 74 PRO A C 1
ATOM 548 O O . PRO A 1 80 ? 22.780 16.199 25.900 1.00 40.16 74 PRO A O 1
ATOM 552 N N . PHE A 1 81 ? 21.611 14.692 27.101 1.00 38.15 75 PHE A N 1
ATOM 553 C CA . PHE A 1 81 ? 22.158 13.535 26.405 1.00 38.27 75 PHE A CA 1
ATOM 554 C C . PHE A 1 81 ? 21.130 12.847 25.516 1.00 36.60 75 PHE A C 1
ATOM 555 O O . PHE A 1 81 ? 21.307 11.675 25.175 1.00 36.68 75 PHE A O 1
ATOM 563 N N . VAL A 1 82 ? 20.064 13.554 25.125 1.00 35.30 76 VAL A N 1
ATOM 564 C CA . VAL A 1 82 ? 18.966 12.897 24.421 1.00 35.28 76 VAL A CA 1
ATOM 565 C C . VAL A 1 82 ? 19.457 12.237 23.132 1.00 35.07 76 VAL A C 1
ATOM 566 O O . VAL A 1 82 ? 19.027 11.127 22.796 1.00 33.43 76 VAL A O 1
ATOM 570 N N . ASP A 1 83 ? 20.387 12.880 22.407 1.00 35.86 77 ASP A N 1
ATOM 571 C CA . ASP A 1 83 ? 20.917 12.246 21.200 1.00 38.56 77 ASP A CA 1
ATOM 572 C C . ASP A 1 83 ? 21.578 10.910 21.522 1.00 40.25 77 ASP A C 1
ATOM 573 O O . ASP A 1 83 ? 21.379 9.922 20.802 1.00 40.66 77 ASP A O 1
ATOM 578 N N . ASP A 1 84 ? 22.371 10.862 22.599 1.00 41.24 78 ASP A N 1
ATOM 579 C CA . ASP A 1 84 ? 23.017 9.615 23.001 1.00 41.50 78 ASP A CA 1
ATOM 580 C C . ASP A 1 84 ? 22.001 8.560 23.414 1.00 38.96 78 ASP A C 1
ATOM 581 O O . ASP A 1 84 ? 22.223 7.365 23.196 1.00 39.09 78 ASP A O 1
ATOM 586 N N . ILE A 1 85 ? 20.893 8.975 24.029 1.00 36.31 79 ILE A N 1
ATOM 587 C CA . ILE A 1 85 ? 19.905 8.001 24.470 1.00 35.76 79 ILE A CA 1
ATOM 588 C C . ILE A 1 85 ? 19.209 7.377 23.274 1.00 36.20 79 ILE A C 1
ATOM 589 O O . ILE A 1 85 ? 18.983 6.163 23.233 1.00 36.44 79 ILE A O 1
ATOM 594 N N . ILE A 1 86 ? 18.853 8.197 22.283 1.00 36.15 80 ILE A N 1
ATOM 595 C CA . ILE A 1 86 ? 18.267 7.668 21.059 1.00 36.44 80 ILE A CA 1
ATOM 596 C C . ILE A 1 86 ? 19.231 6.701 20.394 1.00 37.85 80 ILE A C 1
ATOM 597 O O . ILE A 1 86 ? 18.830 5.630 19.923 1.00 37.59 80 ILE A O 1
ATOM 602 N N . ASP A 1 87 ? 20.521 7.056 20.364 1.00 39.04 81 ASP A N 1
ATOM 603 C CA . ASP A 1 87 ? 21.538 6.144 19.851 1.00 41.74 81 ASP A CA 1
ATOM 604 C C . ASP A 1 87 ? 21.499 4.825 20.608 1.00 41.86 81 ASP A C 1
ATOM 605 O O . ASP A 1 87 ? 21.530 3.738 20.009 1.00 42.24 81 ASP A O 1
ATOM 610 N N . LEU A 1 88 ? 21.429 4.913 21.937 1.00 39.86 82 LEU A N 1
ATOM 611 C CA . LEU A 1 88 ? 21.441 3.728 22.784 1.00 40.88 82 LEU A CA 1
ATOM 612 C C . LEU A 1 88 ? 20.223 2.853 22.527 1.00 41.04 82 LEU A C 1
ATOM 613 O O . LEU A 1 88 ? 20.340 1.625 22.435 1.00 41.15 82 LEU A O 1
ATOM 618 N N . ILE A 1 89 ? 19.042 3.479 22.431 1.00 40.41 83 ILE A N 1
ATOM 619 C CA . ILE A 1 89 ? 17.796 2.765 22.156 1.00 42.45 83 ILE A CA 1
ATOM 620 C C . ILE A 1 89 ? 17.936 1.887 20.924 1.00 43.48 83 ILE A C 1
ATOM 621 O O . ILE A 1 89 ? 17.574 0.703 20.935 1.00 43.62 83 ILE A O 1
ATOM 626 N N . ILE A 1 90 ? 18.456 2.460 19.840 1.00 44.16 84 ILE A N 1
ATOM 627 C CA . ILE A 1 90 ? 18.586 1.720 18.592 1.00 46.83 84 ILE A CA 1
ATOM 628 C C . ILE A 1 90 ? 19.710 0.693 18.686 1.00 49.96 84 ILE A C 1
ATOM 629 O O . ILE A 1 90 ? 19.548 -0.456 18.259 1.00 50.87 84 ILE A O 1
ATOM 634 N N . GLU A 1 91 ? 20.847 1.075 19.279 1.00 52.24 85 GLU A N 1
ATOM 635 C CA . GLU A 1 91 ? 21.981 0.160 19.399 1.00 54.71 85 GLU A CA 1
ATOM 636 C C . GLU A 1 91 ? 21.619 -1.089 20.194 1.00 54.23 85 GLU A C 1
ATOM 637 O O . GLU A 1 91 ? 22.028 -2.202 19.839 1.00 54.72 85 GLU A O 1
ATOM 643 N N . GLU A 1 92 ? 20.880 -0.924 21.286 1.00 52.24 86 GLU A N 1
ATOM 644 C CA . GLU A 1 92 ? 20.507 -2.047 22.133 1.00 50.81 86 GLU A CA 1
ATOM 645 C C . GLU A 1 92 ? 19.201 -2.704 21.709 1.00 50.38 86 GLU A C 1
ATOM 646 O O . GLU A 1 92 ? 18.742 -3.625 22.391 1.00 50.76 86 GLU A O 1
ATOM 652 N N . LYS A 1 93 ? 18.603 -2.258 20.601 1.00 49.84 87 LYS A N 1
ATOM 653 C CA . LYS A 1 93 ? 17.397 -2.868 20.041 1.00 49.58 87 LYS A CA 1
ATOM 654 C C . LYS A 1 93 ? 16.268 -2.918 21.068 1.00 46.73 87 LYS A C 1
ATOM 655 O O . LYS A 1 93 ? 15.600 -3.938 21.250 1.00 47.07 87 LYS A O 1
ATOM 661 N N . VAL A 1 94 ? 16.068 -1.796 21.757 1.00 43.47 88 VAL A N 1
ATOM 662 C CA . VAL A 1 94 ? 14.927 -1.671 22.653 1.00 41.33 88 VAL A CA 1
ATOM 663 C C . VAL A 1 94 ? 13.648 -1.726 21.833 1.00 41.03 88 VAL A C 1
ATOM 664 O O . VAL A 1 94 ? 13.509 -1.034 20.818 1.00 41.23 88 VAL A O 1
ATOM 668 N N . GLN A 1 95 ? 12.703 -2.556 22.275 1.00 41.12 89 GLN A N 1
ATOM 669 C CA . GLN A 1 95 ? 11.523 -2.857 21.469 1.00 41.46 89 GLN A CA 1
ATOM 670 C C . GLN A 1 95 ? 10.545 -1.685 21.456 1.00 38.91 89 GLN A C 1
ATOM 671 O O . GLN A 1 95 ? 9.924 -1.391 20.427 1.00 37.71 89 GLN A O 1
ATOM 677 N N . VAL A 1 96 ? 10.402 -1.001 22.582 1.00 36.94 90 VAL A N 1
ATOM 678 C CA . VAL A 1 96 ? 9.413 0.056 22.726 1.00 35.02 90 VAL A CA 1
ATOM 679 C C . VAL A 1 96 ? 10.011 1.173 23.567 1.00 32.19 90 VAL A C 1
ATOM 680 O O . VAL A 1 96 ? 10.747 0.923 24.530 1.00 31.76 90 VAL A O 1
ATOM 684 N N . ILE A 1 97 ? 9.734 2.411 23.178 1.00 29.89 91 ILE A N 1
ATOM 685 C CA . ILE A 1 97 ? 10.093 3.546 24.009 1.00 29.63 91 ILE A CA 1
ATOM 686 C C . ILE A 1 97 ? 8.868 4.422 24.195 1.00 28.07 91 ILE A C 1
ATOM 687 O O . ILE A 1 97 ? 7.967 4.465 23.349 1.00 28.15 91 ILE A O 1
ATOM 692 N N . THR A 1 98 ? 8.827 5.096 25.333 1.00 25.79 92 THR A N 1
ATOM 693 C CA . THR A 1 98 ? 7.955 6.240 25.523 1.00 24.97 92 THR A CA 1
ATOM 694 C C . THR A 1 98 ? 8.829 7.484 25.504 1.00 26.24 92 THR A C 1
ATOM 695 O O . THR A 1 98 ? 10.050 7.406 25.681 1.00 27.80 92 THR A O 1
ATOM 699 N N . THR A 1 99 ? 8.213 8.630 25.228 1.00 26.10 93 THR A N 1
ATOM 700 C CA . THR A 1 99 ? 8.937 9.890 25.276 1.00 26.43 93 THR A CA 1
ATOM 701 C C . THR A 1 99 ? 8.149 10.888 26.103 1.00 26.41 93 THR A C 1
ATOM 702 O O . THR A 1 99 ? 6.926 10.781 26.230 1.00 26.38 93 THR A O 1
ATOM 706 N N . GLY A 1 100 ? 8.858 11.845 26.691 1.00 25.75 94 GLY A N 1
ATOM 707 C CA . GLY A 1 100 ? 8.179 12.902 27.423 1.00 26.86 94 GLY A CA 1
ATOM 708 C C . GLY A 1 100 ? 8.937 14.206 27.333 1.00 27.09 94 GLY A C 1
ATOM 709 O O . GLY A 1 100 ? 10.112 14.241 26.953 1.00 28.97 94 GLY A O 1
ATOM 710 N N . ALA A 1 101 ? 8.233 15.291 27.660 1.00 26.27 95 ALA A N 1
ATOM 711 C CA . ALA A 1 101 ? 8.828 16.620 27.802 1.00 27.34 95 ALA A CA 1
ATOM 712 C C . ALA A 1 101 ? 9.281 17.203 26.469 1.00 27.77 95 ALA A C 1
ATOM 713 O O . ALA A 1 101 ? 10.263 17.953 26.408 1.00 28.64 95 ALA A O 1
ATOM 715 N N . GLY A 1 102 ? 8.593 16.876 25.388 1.00 28.09 96 GLY A N 1
ATOM 716 C CA . GLY A 1 102 ? 8.920 17.487 24.119 1.00 27.96 96 GLY A CA 1
ATOM 717 C C . GLY A 1 102 ? 8.347 16.700 22.960 1.00 26.83 96 GLY A C 1
ATOM 718 O O . GLY A 1 102 ? 7.594 15.748 23.135 1.00 27.08 96 GLY A O 1
ATOM 719 N N . ASN A 1 103 ? 8.762 17.112 21.771 1.00 27.12 97 ASN A N 1
ATOM 720 C CA . ASN A 1 103 ? 8.286 16.559 20.514 1.00 28.92 97 ASN A CA 1
ATOM 721 C C . ASN A 1 103 ? 9.425 15.766 19.890 1.00 29.11 97 ASN A C 1
ATOM 722 O O . ASN A 1 103 ? 10.443 16.363 19.500 1.00 30.97 97 ASN A O 1
ATOM 727 N N . PRO A 1 104 ? 9.305 14.433 19.768 1.00 27.21 98 PRO A N 1
ATOM 728 C CA . PRO A 1 104 ? 10.422 13.624 19.255 1.00 27.12 98 PRO A CA 1
ATOM 729 C C . PRO A 1 104 ? 10.467 13.519 17.731 1.00 28.15 98 PRO A C 1
ATOM 730 O O . PRO A 1 104 ? 11.068 12.582 17.184 1.00 29.00 98 PRO A O 1
ATOM 734 N N . ALA A 1 105 ? 9.840 14.488 17.048 1.00 27.48 99 ALA A N 1
ATOM 735 C CA . ALA A 1 105 ? 9.712 14.460 15.590 1.00 29.02 99 ALA A CA 1
ATOM 736 C C . ALA A 1 105 ? 11.029 14.150 14.898 1.00 30.19 99 ALA A C 1
ATOM 737 O O . ALA A 1 105 ? 11.069 13.360 13.949 1.00 32.73 99 ALA A O 1
ATOM 739 N N . LYS A 1 106 ? 12.121 14.762 15.351 1.00 29.42 100 LYS A N 1
ATOM 740 C CA . LYS A 1 106 ? 13.341 14.613 14.575 1.00 34.21 100 LYS A CA 1
ATOM 741 C C . LYS A 1 106 ? 13.929 13.209 14.656 1.00 34.23 100 LYS A C 1
ATOM 742 O O . LYS A 1 106 ? 14.815 12.898 13.860 1.00 35.80 100 LYS A O 1
ATOM 748 N N . TYR A 1 107 ? 13.441 12.347 15.550 1.00 33.16 101 TYR A N 1
ATOM 749 C CA . TYR A 1 107 ? 13.973 10.994 15.656 1.00 32.47 101 TYR A CA 1
ATOM 750 C C . TYR A 1 107 ? 13.070 9.940 15.025 1.00 33.81 101 TYR A C 1
ATOM 751 O O . TYR A 1 107 ? 13.456 8.767 14.985 1.00 34.73 101 TYR A O 1
ATOM 760 N N . MET A 1 108 ? 11.893 10.318 14.520 1.00 33.52 102 MET A N 1
ATOM 761 C CA . MET A 1 108 ? 10.896 9.309 14.159 1.00 36.41 102 MET A CA 1
ATOM 762 C C . MET A 1 108 ? 11.326 8.427 12.974 1.00 41.02 102 MET A C 1
ATOM 763 O O . MET A 1 108 ? 11.123 7.210 13.019 1.00 42.91 102 MET A O 1
ATOM 768 N N . ASP A 1 109 ? 11.894 8.991 11.894 1.00 45.12 103 ASP A N 1
ATOM 769 C CA . ASP A 1 109 ? 12.466 8.096 10.867 1.00 49.72 103 ASP A CA 1
ATOM 770 C C . ASP A 1 109 ? 13.565 7.189 11.388 1.00 48.10 103 ASP A C 1
ATOM 771 O O . ASP A 1 109 ? 13.565 5.993 11.077 1.00 49.24 103 ASP A O 1
ATOM 776 N N . ARG A 1 110 ? 14.537 7.720 12.130 1.00 46.36 104 ARG A N 1
ATOM 777 C CA . ARG A 1 110 ? 15.564 6.810 12.629 1.00 45.24 104 ARG A CA 1
ATOM 778 C C . ARG A 1 110 ? 14.927 5.698 13.448 1.00 44.01 104 ARG A C 1
ATOM 779 O O . ARG A 1 110 ? 15.257 4.516 13.279 1.00 43.60 104 ARG A O 1
ATOM 787 N N . LEU A 1 111 ? 13.968 6.055 14.304 1.00 42.50 105 LEU A N 1
ATOM 788 C CA . LEU A 1 111 ? 13.363 5.059 15.173 1.00 42.21 105 LEU A CA 1
ATOM 789 C C . LEU A 1 111 ? 12.525 4.063 14.387 1.00 45.40 105 LEU A C 1
ATOM 790 O O . LEU A 1 111 ? 12.550 2.864 14.682 1.00 46.61 105 LEU A O 1
ATOM 795 N N . LYS A 1 112 ? 11.783 4.527 13.380 1.00 47.14 106 LYS A N 1
ATOM 796 C CA . LYS A 1 112 ? 10.915 3.595 12.675 1.00 50.94 106 LYS A CA 1
ATOM 797 C C . LYS A 1 112 ? 11.706 2.694 11.731 1.00 51.89 106 LYS A C 1
ATOM 798 O O . LYS A 1 112 ? 11.330 1.536 11.526 1.00 51.72 106 LYS A O 1
ATOM 804 N N . GLU A 1 113 ? 12.823 3.177 11.190 1.00 52.64 107 GLU A N 1
ATOM 805 C CA . GLU A 1 113 ? 13.672 2.279 10.415 1.00 56.77 107 GLU A CA 1
ATOM 806 C C . GLU A 1 113 ? 14.264 1.186 11.295 1.00 55.28 107 GLU A C 1
ATOM 807 O O . GLU A 1 113 ? 14.437 0.051 10.838 1.00 55.52 107 GLU A O 1
ATOM 813 N N . ALA A 1 114 ? 14.563 1.506 12.558 1.00 53.08 108 ALA A N 1
ATOM 814 C CA . ALA A 1 114 ? 15.083 0.530 13.505 1.00 51.75 108 ALA A CA 1
ATOM 815 C C . ALA A 1 114 ? 14.020 -0.438 14.008 1.00 51.21 108 ALA A C 1
ATOM 816 O O . ALA A 1 114 ? 14.370 -1.428 14.663 1.00 51.00 108 ALA A O 1
ATOM 818 N N . GLY A 1 115 ? 12.743 -0.179 13.722 1.00 49.99 109 GLY A N 1
ATOM 819 C CA . GLY A 1 115 ? 11.658 -1.005 14.204 1.00 47.84 109 GLY A CA 1
ATOM 820 C C . GLY A 1 115 ? 11.170 -0.663 15.592 1.00 45.23 109 GLY A C 1
ATOM 821 O O . GLY A 1 115 ? 10.299 -1.370 16.115 1.00 45.95 109 GLY A O 1
ATOM 822 N N . THR A 1 116 ? 11.701 0.397 16.199 1.00 42.19 110 THR A N 1
ATOM 823 C CA . THR A 1 116 ? 11.303 0.790 17.545 1.00 40.03 110 THR A CA 1
ATOM 824 C C . THR A 1 116 ? 9.847 1.226 17.557 1.00 38.37 110 THR A C 1
ATOM 825 O O . THR A 1 116 ? 9.447 2.087 16.771 1.00 39.31 110 THR A O 1
ATOM 829 N N . LYS A 1 117 ? 9.056 0.647 18.457 1.00 35.53 111 LYS A N 1
ATOM 830 C CA . LYS A 1 117 ? 7.708 1.141 18.689 1.00 34.41 111 LYS A CA 1
ATOM 831 C C . LYS A 1 117 ? 7.797 2.379 19.570 1.00 32.26 111 LYS A C 1
ATOM 832 O O . LYS A 1 117 ? 8.409 2.340 20.638 1.00 33.35 111 LYS A O 1
ATOM 838 N N . VAL A 1 118 ? 7.219 3.488 19.114 1.00 28.52 112 VAL A N 1
ATOM 839 C CA . VAL A 1 118 ? 7.365 4.781 19.782 1.00 26.92 112 VAL A CA 1
ATOM 840 C C . VAL A 1 118 ? 6.013 5.223 20.323 1.00 25.43 112 VAL A C 1
ATOM 841 O O . VAL A 1 118 ? 5.031 5.292 19.573 1.00 25.61 112 VAL A O 1
ATOM 845 N N . ILE A 1 119 ? 5.970 5.536 21.619 1.00 24.11 113 ILE A N 1
ATOM 846 C CA . ILE A 1 119 ? 4.738 5.938 22.302 1.00 23.92 113 ILE A CA 1
ATOM 847 C C . ILE A 1 119 ? 4.970 7.258 23.036 1.00 24.27 113 ILE A C 1
ATOM 848 O O . ILE A 1 119 ? 5.340 7.263 24.221 1.00 24.07 113 ILE A O 1
ATOM 853 N N . PRO A 1 120 ? 4.759 8.393 22.379 1.00 24.52 114 PRO A N 1
ATOM 854 C CA . PRO A 1 120 ? 5.044 9.688 23.008 1.00 23.74 114 PRO A CA 1
ATOM 855 C C . PRO A 1 120 ? 3.946 10.112 23.957 1.00 23.07 114 PRO A C 1
ATOM 856 O O . PRO A 1 120 ? 2.763 9.889 23.696 1.00 23.83 114 PRO A O 1
ATOM 860 N N . VAL A 1 121 ? 4.350 10.764 25.047 1.00 22.96 115 VAL A N 1
ATOM 861 C CA . VAL A 1 121 ? 3.389 11.498 25.868 1.00 22.48 115 VAL A CA 1
ATOM 862 C C . VAL A 1 121 ? 2.990 12.770 25.132 1.00 22.61 115 VAL A C 1
ATOM 863 O O . VAL A 1 121 ? 3.855 13.498 24.616 1.00 23.76 115 VAL A O 1
ATOM 867 N N . VAL A 1 122 ? 1.686 13.036 25.054 1.00 22.09 116 VAL A N 1
ATOM 868 C CA . VAL A 1 122 ? 1.201 14.222 24.346 1.00 23.02 116 VAL A CA 1
ATOM 869 C C . VAL A 1 122 ? 0.243 14.996 25.246 1.00 23.89 116 VAL A C 1
ATOM 870 O O . VAL A 1 122 ? -0.662 14.402 25.851 1.00 25.09 116 VAL A O 1
ATOM 874 N N . PRO A 1 123 ? 0.436 16.305 25.396 1.00 23.50 117 PRO A N 1
ATOM 875 C CA . PRO A 1 123 ? -0.485 17.131 26.194 1.00 23.81 117 PRO A CA 1
ATOM 876 C C . PRO A 1 123 ? -1.512 17.898 25.371 1.00 23.81 117 PRO A C 1
ATOM 877 O O . PRO A 1 123 ? -2.305 18.637 25.964 1.00 22.69 117 PRO A O 1
ATOM 881 N N . THR A 1 124 ? -1.504 17.752 24.045 1.00 24.08 118 THR A N 1
ATOM 882 C CA . THR A 1 124 ? -2.396 18.507 23.178 1.00 22.66 118 THR A CA 1
ATOM 883 C C . THR A 1 124 ? -2.905 17.614 22.057 1.00 22.96 118 THR A C 1
ATOM 884 O O . THR A 1 124 ? -2.276 16.612 21.697 1.00 23.75 118 THR A O 1
ATOM 888 N N . ILE A 1 125 ? -4.045 18.019 21.483 1.00 22.68 119 ILE A N 1
ATOM 889 C CA . ILE A 1 125 ? -4.564 17.371 20.277 1.00 23.97 119 ILE A CA 1
ATOM 890 C C . ILE A 1 125 ? -3.565 17.494 19.133 1.00 24.20 119 ILE A C 1
ATOM 891 O O . ILE A 1 125 ? -3.286 16.517 18.416 1.00 23.55 119 ILE A O 1
ATOM 896 N N . ALA A 1 126 ? -3.001 18.690 18.951 1.00 23.25 120 ALA A N 1
ATOM 897 C CA . ALA A 1 126 ? -2.084 18.908 17.835 1.00 24.62 120 ALA A CA 1
ATOM 898 C C . ALA A 1 126 ? -0.885 17.968 17.912 1.00 24.25 120 ALA A C 1
ATOM 899 O O . ALA A 1 126 ? -0.479 17.375 16.897 1.00 23.86 120 ALA A O 1
ATOM 901 N N . LEU A 1 127 ? -0.293 17.811 19.101 1.00 23.63 121 LEU A N 1
ATOM 902 C CA . LEU A 1 127 ? 0.867 16.930 19.170 1.00 23.68 121 LEU A CA 1
ATOM 903 C C . LEU A 1 127 ? 0.458 15.472 18.978 1.00 23.76 121 LEU A C 1
ATOM 904 O O . LEU A 1 127 ? 1.184 14.707 18.328 1.00 24.12 121 LEU A O 1
ATOM 909 N N . ALA A 1 128 ? -0.714 15.076 19.503 1.00 22.74 122 ALA A N 1
ATOM 910 C CA . ALA A 1 128 ? -1.231 13.729 19.240 1.00 22.46 122 ALA A CA 1
ATOM 911 C C . ALA A 1 128 ? -1.346 13.459 17.735 1.00 23.12 122 ALA A C 1
ATOM 912 O O . ALA A 1 128 ? -0.894 12.419 17.231 1.00 23.10 122 ALA A O 1
ATOM 914 N N . GLN A 1 129 ? -1.971 14.375 17.001 1.00 23.16 123 GLN A N 1
ATOM 915 C CA . GLN A 1 129 ? -2.156 14.133 15.575 1.00 23.45 123 GLN A CA 1
ATOM 916 C C . GLN A 1 129 ? -0.822 14.109 14.843 1.00 23.85 123 GLN A C 1
ATOM 917 O O . GLN A 1 129 ? -0.630 13.305 13.919 1.00 25.15 123 GLN A O 1
ATOM 923 N N . ARG A 1 130 ? 0.113 14.971 15.257 1.00 23.39 124 ARG A N 1
ATOM 924 C CA . ARG A 1 130 ? 1.447 15.006 14.660 1.00 23.53 124 ARG A CA 1
ATOM 925 C C . ARG A 1 130 ? 2.210 13.702 14.897 1.00 24.91 124 ARG A C 1
ATOM 926 O O . ARG A 1 130 ? 2.881 13.185 13.988 1.00 26.40 124 ARG A O 1
ATOM 934 N N . MET A 1 131 ? 2.152 13.171 16.119 1.00 23.51 125 MET A N 1
ATOM 935 C CA . MET A 1 131 ? 2.797 11.887 16.409 1.00 22.84 125 MET A CA 1
ATOM 936 C C . MET A 1 131 ? 2.192 10.738 15.613 1.00 23.93 125 MET A C 1
ATOM 937 O O . MET A 1 131 ? 2.926 9.871 15.112 1.00 24.66 125 MET A O 1
ATOM 942 N N . GLU A 1 132 ? 0.867 10.708 15.467 1.00 25.03 126 GLU A N 1
ATOM 943 C CA . GLU A 1 132 ? 0.267 9.687 14.613 1.00 26.35 126 GLU A CA 1
ATOM 944 C C . GLU A 1 132 ? 0.777 9.810 13.185 1.00 27.27 126 GLU A C 1
ATOM 945 O O . GLU A 1 132 ? 1.147 8.809 12.557 1.00 28.72 126 GLU A O 1
ATOM 951 N N . LYS A 1 133 ? 0.830 11.041 12.661 1.00 26.65 127 LYS A N 1
ATOM 952 C CA . LYS A 1 133 ? 1.250 11.229 11.275 1.00 28.54 127 LYS A CA 1
ATOM 953 C C . LYS A 1 133 ? 2.694 10.799 11.075 1.00 28.99 127 LYS A C 1
ATOM 954 O O . LYS A 1 133 ? 3.053 10.304 9.996 1.00 30.21 127 LYS A O 1
ATOM 960 N N . LEU A 1 134 ? 3.527 10.964 12.093 1.00 30.07 128 LEU A N 1
ATOM 961 C CA . LEU A 1 134 ? 4.941 10.632 11.969 1.00 31.54 128 LEU A CA 1
ATOM 962 C C . LEU A 1 134 ? 5.254 9.195 12.375 1.00 32.31 128 LEU A C 1
ATOM 963 O O . LEU A 1 134 ? 6.429 8.806 12.370 1.00 33.75 128 LEU A O 1
ATOM 968 N N . GLY A 1 135 ? 4.250 8.394 12.710 1.00 30.88 129 GLY A N 1
ATOM 969 C CA . GLY A 1 135 ? 4.432 6.967 12.861 1.00 30.38 129 GLY A CA 1
ATOM 970 C C . GLY A 1 135 ? 4.400 6.429 14.277 1.00 29.45 129 GLY A C 1
ATOM 971 O O . GLY A 1 135 ? 4.844 5.291 14.494 1.00 30.92 129 GLY A O 1
ATOM 972 N N . ALA A 1 136 ? 3.888 7.194 15.237 1.00 27.74 130 ALA A N 1
ATOM 973 C CA . ALA A 1 136 ? 3.762 6.687 16.592 1.00 24.92 130 ALA A CA 1
ATOM 974 C C . ALA A 1 136 ? 2.894 5.436 16.606 1.00 26.44 130 ALA A C 1
ATOM 975 O O . ALA A 1 136 ? 1.908 5.330 15.867 1.00 27.10 130 ALA A O 1
ATOM 977 N N . THR A 1 137 ? 3.292 4.477 17.440 1.00 27.23 131 THR A N 1
ATOM 978 C CA . THR A 1 137 ? 2.524 3.253 17.654 1.00 27.44 131 THR A CA 1
ATOM 979 C C . THR A 1 137 ? 1.291 3.520 18.504 1.00 27.90 131 THR A C 1
ATOM 980 O O . THR A 1 137 ? 0.230 2.911 18.299 1.00 27.94 131 THR A O 1
ATOM 984 N N . ALA A 1 138 ? 1.420 4.439 19.446 1.00 26.84 132 ALA A N 1
ATOM 985 C CA . ALA A 1 138 ? 0.369 4.803 20.383 1.00 25.04 132 ALA A CA 1
ATOM 986 C C . ALA A 1 138 ? 0.782 6.141 20.976 1.00 23.98 132 ALA A C 1
ATOM 987 O O . ALA A 1 138 ? 1.899 6.608 20.759 1.00 24.34 132 ALA A O 1
ATOM 989 N N . VAL A 1 139 ? -0.130 6.771 21.714 1.00 22.97 133 VAL A N 1
ATOM 990 C CA . VAL A 1 139 ? 0.209 8.006 22.405 1.00 21.59 133 VAL A CA 1
ATOM 991 C C . VAL A 1 139 ? -0.306 7.917 23.829 1.00 20.64 133 VAL A C 1
ATOM 992 O O . VAL A 1 139 ? -1.308 7.250 24.111 1.00 21.67 133 VAL A O 1
ATOM 996 N N . ILE A 1 140 ? 0.397 8.592 24.726 1.00 18.85 134 ILE A N 1
ATOM 997 C CA . ILE A 1 140 ? 0.003 8.686 26.129 1.00 19.67 134 ILE A CA 1
ATOM 998 C C . ILE A 1 140 ? -0.576 10.069 26.374 1.00 20.25 134 ILE A C 1
ATOM 999 O O . ILE A 1 140 ? 0.112 11.081 26.195 1.00 22.21 134 ILE A O 1
ATOM 1004 N N . ALA A 1 141 ? -1.825 10.109 26.805 1.00 18.63 135 ALA A N 1
ATOM 1005 C CA . ALA A 1 141 ? -2.511 11.352 27.158 1.00 18.77 135 ALA A CA 1
ATOM 1006 C C . ALA A 1 141 ? -2.372 11.520 28.667 1.00 18.71 135 ALA A C 1
ATOM 1007 O O . ALA A 1 141 ? -3.108 10.898 29.434 1.00 19.46 135 ALA A O 1
ATOM 1009 N N . GLU A 1 142 ? -1.403 12.320 29.099 1.00 18.94 136 GLU A N 1
ATOM 1010 C CA . GLU A 1 142 ? -1.118 12.489 30.525 1.00 20.31 136 GLU A CA 1
ATOM 1011 C C . GLU A 1 142 ? -1.786 13.761 31.043 1.00 19.42 136 GLU A C 1
ATOM 1012 O O . GLU A 1 142 ? -1.446 14.871 30.614 1.00 19.25 136 GLU A O 1
ATOM 1018 N N . GLY A 1 143 ? -2.712 13.593 31.973 1.00 18.11 137 GLY A N 1
ATOM 1019 C CA . GLY A 1 143 ? -3.393 14.731 32.560 1.00 16.68 137 GLY A CA 1
ATOM 1020 C C . GLY A 1 143 ? -2.530 15.469 33.579 1.00 17.66 137 GLY A C 1
ATOM 1021 O O . GLY A 1 143 ? -1.559 14.935 34.136 1.00 18.87 137 GLY A O 1
ATOM 1022 N N . THR A 1 144 ? -2.935 16.714 33.838 1.00 16.52 138 THR A N 1
ATOM 1023 C CA . THR A 1 144 ? -2.208 17.617 34.728 1.00 17.92 138 THR A CA 1
ATOM 1024 C C . THR A 1 144 ? -2.115 17.073 36.150 1.00 18.99 138 THR A C 1
ATOM 1025 O O . THR A 1 144 ? -1.216 17.481 36.900 1.00 19.74 138 THR A O 1
ATOM 1029 N N . GLU A 1 145 ? -3.012 16.153 36.537 1.00 17.23 139 GLU A N 1
ATOM 1030 C CA . GLU A 1 145 ? -2.932 15.586 37.881 1.00 16.66 139 GLU A CA 1
ATOM 1031 C C . GLU A 1 145 ? -1.738 14.656 38.082 1.00 17.59 139 GLU A C 1
ATOM 1032 O O . GLU A 1 145 ? -1.465 14.293 39.226 1.00 19.58 139 GLU A O 1
ATOM 1038 N N . GLY A 1 146 ? -1.022 14.271 37.022 1.00 16.34 140 GLY A N 1
ATOM 1039 C CA . GLY A 1 146 ? 0.144 13.423 37.185 1.00 17.36 140 GLY A CA 1
ATOM 1040 C C . GLY A 1 146 ? 1.265 14.123 37.937 1.00 18.98 140 GLY A C 1
ATOM 1041 O O . GLY A 1 146 ? 1.243 15.333 38.169 1.00 19.31 140 GLY A O 1
ATOM 1042 N N . GLY A 1 147 ? 2.293 13.320 38.330 1.00 19.69 141 GLY A N 1
ATOM 1043 C CA . GLY A 1 147 ? 3.471 13.881 38.962 1.00 19.69 141 GLY A CA 1
ATOM 1044 C C . GLY A 1 147 ? 4.515 14.349 37.951 1.00 21.54 141 GLY A C 1
ATOM 1045 O O . GLY A 1 147 ? 4.486 13.949 36.796 1.00 21.78 141 GLY A O 1
ATOM 1046 N N . GLY A 1 148 ? 5.444 15.200 38.410 1.00 22.50 142 GLY A N 1
ATOM 1047 C CA . GLY A 1 148 ? 6.534 15.642 37.550 1.00 21.93 142 GLY A CA 1
ATOM 1048 C C . GLY A 1 148 ? 6.168 16.849 36.695 1.00 22.43 142 GLY A C 1
ATOM 1049 O O . GLY A 1 148 ? 5.366 17.700 37.085 1.00 23.10 142 GLY A O 1
ATOM 1050 N N . HIS A 1 149 ? 6.777 16.923 35.507 1.00 24.56 143 HIS A N 1
ATOM 1051 C CA . HIS A 1 149 ? 6.600 18.075 34.618 1.00 27.20 143 HIS A CA 1
ATOM 1052 C C . HIS A 1 149 ? 5.285 17.932 33.861 1.00 29.89 143 HIS A C 1
ATOM 1053 O O . HIS A 1 149 ? 5.209 17.214 32.867 1.00 35.33 143 HIS A O 1
ATOM 1060 N N . ILE A 1 150 ? 4.264 18.663 34.277 1.00 26.83 144 ILE A N 1
ATOM 1061 C CA . ILE A 1 150 ? 2.899 18.404 33.833 1.00 25.19 144 ILE A CA 1
ATOM 1062 C C . ILE A 1 150 ? 2.473 19.323 32.693 1.00 23.00 144 ILE A C 1
ATOM 1063 O O . ILE A 1 150 ? 3.024 20.407 32.475 1.00 23.47 144 ILE A O 1
ATOM 1068 N N . GLY A 1 151 ? 1.440 18.884 31.971 1.00 22.07 145 GLY A N 1
ATOM 1069 C CA . GLY A 1 151 ? 0.671 19.748 31.095 1.00 21.66 145 GLY A CA 1
ATOM 1070 C C . GLY A 1 151 ? -0.471 20.384 31.866 1.00 23.12 145 GLY A C 1
ATOM 1071 O O . GLY A 1 151 ? -0.594 20.231 33.081 1.00 25.29 145 GLY A O 1
ATOM 1072 N N . GLU A 1 152 ? -1.337 21.090 31.128 1.00 23.06 146 GLU A N 1
ATOM 1073 C CA . GLU A 1 152 ? -2.430 21.887 31.684 1.00 24.78 146 GLU A CA 1
ATOM 1074 C C . GLU A 1 152 ? -3.758 21.135 31.743 1.00 20.63 146 GLU A C 1
ATOM 1075 O O . GLU A 1 152 ? -4.557 21.349 32.674 1.00 19.51 146 GLU A O 1
ATOM 1081 N N . LEU A 1 153 ? -4.053 20.314 30.738 1.00 18.39 147 LEU A N 1
ATOM 1082 C CA . LEU A 1 153 ? -5.366 19.674 30.662 1.00 15.36 147 LEU A CA 1
ATOM 1083 C C . LEU A 1 153 ? -5.438 18.476 31.585 1.00 15.00 147 LEU A C 1
ATOM 1084 O O . LEU A 1 153 ? -4.467 17.730 31.747 1.00 16.25 147 LEU A O 1
ATOM 1089 N N . THR A 1 154 ? -6.626 18.264 32.153 1.00 15.11 148 THR A N 1
ATOM 1090 C CA . THR A 1 154 ? -6.836 17.125 33.029 1.00 16.11 148 THR A CA 1
ATOM 1091 C C . THR A 1 154 ? -7.084 15.846 32.230 1.00 16.45 148 THR A C 1
ATOM 1092 O O . THR A 1 154 ? -7.424 15.868 31.039 1.00 17.55 148 THR A O 1
ATOM 1096 N N . THR A 1 155 ? -6.910 14.714 32.916 1.00 15.92 149 THR A N 1
ATOM 1097 C CA . THR A 1 155 ? -7.136 13.416 32.289 1.00 16.45 149 THR A CA 1
ATOM 1098 C C . THR A 1 155 ? -8.563 13.284 31.765 1.00 17.84 149 THR A C 1
ATOM 1099 O O . THR A 1 155 ? -8.778 12.787 30.648 1.00 18.67 149 THR A O 1
ATOM 1103 N N . MET A 1 156 ? -9.547 13.732 32.562 1.00 17.09 150 MET A N 1
ATOM 1104 C CA . MET A 1 156 ? -10.959 13.612 32.199 1.00 17.00 150 MET A CA 1
ATOM 1105 C C . MET A 1 156 ? -11.254 14.223 30.829 1.00 16.24 150 MET A C 1
ATOM 1106 O O . MET A 1 156 ? -12.123 13.728 30.101 1.00 17.96 150 MET A O 1
ATOM 1111 N N . VAL A 1 157 ? -10.573 15.320 30.467 1.00 15.97 151 VAL A N 1
ATOM 1112 C CA . VAL A 1 157 ? -10.890 15.969 29.191 1.00 16.16 151 VAL A CA 1
ATOM 1113 C C . VAL A 1 157 ? -9.860 15.644 28.116 1.00 16.37 151 VAL A C 1
ATOM 1114 O O . VAL A 1 157 ? -10.175 15.680 26.922 1.00 16.50 151 VAL A O 1
ATOM 1118 N N . LEU A 1 158 ? -8.631 15.325 28.523 1.00 15.92 152 LEU A N 1
ATOM 1119 C CA . LEU A 1 158 ? -7.580 15.101 27.537 1.00 18.48 152 LEU A CA 1
ATOM 1120 C C . LEU A 1 158 ? -7.752 13.755 26.853 1.00 18.07 152 LEU A C 1
ATOM 1121 O O . LEU A 1 158 ? -7.657 13.664 25.624 1.00 18.56 152 LEU A O 1
ATOM 1126 N N . VAL A 1 159 ? -8.013 12.698 27.628 1.00 17.57 153 VAL A N 1
ATOM 1127 C CA . VAL A 1 159 ? -8.147 11.367 27.029 1.00 17.70 153 VAL A CA 1
ATOM 1128 C C . VAL A 1 159 ? -9.221 11.328 25.950 1.00 17.37 153 VAL A C 1
ATOM 1129 O O . VAL A 1 159 ? -8.926 10.872 24.832 1.00 16.91 153 VAL A O 1
ATOM 1133 N N . PRO A 1 160 ? -10.455 11.786 26.182 1.00 16.68 154 PRO A N 1
ATOM 1134 C CA . PRO A 1 160 ? -11.445 11.692 25.099 1.00 18.11 154 PRO A CA 1
ATOM 1135 C C . PRO A 1 160 ? -11.106 12.568 23.904 1.00 18.25 154 PRO A C 1
ATOM 1136 O O . PRO A 1 160 ? -11.381 12.161 22.766 1.00 19.76 154 PRO A O 1
ATOM 1140 N N . GLN A 1 161 ? -10.481 13.737 24.111 1.00 17.12 155 GLN A N 1
ATOM 1141 C CA . GLN A 1 161 ? -10.107 14.571 22.966 1.00 18.10 155 GLN A CA 1
ATOM 1142 C C . GLN A 1 161 ? -9.009 13.916 22.125 1.00 19.51 155 GLN A C 1
ATOM 1143 O O . GLN A 1 161 ? -9.037 13.983 20.884 1.00 19.24 155 GLN A O 1
ATOM 1149 N N . VAL A 1 162 ? -8.038 13.276 22.778 1.00 18.25 156 VAL A N 1
ATOM 1150 C CA . VAL A 1 162 ? -6.988 12.600 22.024 1.00 18.42 156 VAL A CA 1
ATOM 1151 C C . VAL A 1 162 ? -7.565 11.380 21.317 1.00 20.02 156 VAL A C 1
ATOM 1152 O O . VAL A 1 162 ? -7.258 11.121 20.147 1.00 20.83 156 VAL A O 1
ATOM 1156 N N . ALA A 1 163 ? -8.446 10.635 22.000 1.00 20.79 157 ALA A N 1
ATOM 1157 C CA . ALA A 1 163 ? -9.103 9.491 21.361 1.00 20.90 157 ALA A CA 1
ATOM 1158 C C . ALA A 1 163 ? -9.926 9.913 20.146 1.00 21.91 157 ALA A C 1
ATOM 1159 O O . ALA A 1 163 ? -10.022 9.153 19.173 1.00 21.85 157 ALA A O 1
ATOM 1161 N N . ASP A 1 164 ? -10.540 11.102 20.191 1.00 21.44 158 ASP A N 1
ATOM 1162 C CA . ASP A 1 164 ? -11.299 11.605 19.045 1.00 23.75 158 ASP A CA 1
ATOM 1163 C C . ASP A 1 164 ? -10.406 12.089 17.910 1.00 25.45 158 ASP A C 1
ATOM 1164 O O . ASP A 1 164 ? -10.888 12.236 16.773 1.00 27.84 158 ASP A O 1
ATOM 1169 N N . ALA A 1 165 ? -9.131 12.355 18.196 1.00 23.34 159 ALA A N 1
ATOM 1170 C CA . ALA A 1 165 ? -8.207 12.964 17.242 1.00 23.47 159 ALA A CA 1
ATOM 1171 C C . ALA A 1 165 ? -7.345 11.962 16.476 1.00 23.96 159 ALA A C 1
ATOM 1172 O O . ALA A 1 165 ? -6.839 12.295 15.391 1.00 23.82 159 ALA A O 1
ATOM 1174 N N . VAL A 1 166 ? -7.137 10.761 17.010 1.00 23.54 160 VAL A N 1
ATOM 1175 C CA . VAL A 1 166 ? -6.251 9.791 16.377 1.00 25.46 160 VAL A CA 1
ATOM 1176 C C . VAL A 1 166 ? -6.948 8.441 16.294 1.00 26.73 160 VAL A C 1
ATOM 1177 O O . VAL A 1 166 ? -7.927 8.169 16.996 1.00 27.54 160 VAL A O 1
ATOM 1181 N N . ASN A 1 167 ? -6.433 7.593 15.405 1.00 26.60 161 ASN A N 1
ATOM 1182 C CA . ASN A 1 167 ? -6.927 6.233 15.293 1.00 28.37 161 ASN A CA 1
ATOM 1183 C C . ASN A 1 167 ? -6.045 5.235 16.027 1.00 28.32 161 ASN A C 1
ATOM 1184 O O . ASN A 1 167 ? -6.513 4.133 16.335 1.00 31.38 161 ASN A O 1
ATOM 1189 N N . ILE A 1 168 ? -4.798 5.593 16.324 1.00 25.79 162 ILE A N 1
ATOM 1190 C CA . ILE A 1 168 ? -3.896 4.704 17.055 1.00 26.28 162 ILE A CA 1
ATOM 1191 C C . ILE A 1 168 ? -4.363 4.614 18.506 1.00 25.19 162 ILE A C 1
ATOM 1192 O O . ILE A 1 168 ? -5.161 5.456 18.955 1.00 23.86 162 ILE A O 1
ATOM 1197 N N . PRO A 1 169 ? -3.923 3.610 19.266 1.00 25.65 163 PRO A N 1
ATOM 1198 C CA . PRO A 1 169 ? -4.396 3.483 20.655 1.00 25.94 163 PRO A CA 1
ATOM 1199 C C . PRO A 1 169 ? -3.945 4.649 21.528 1.00 24.80 163 PRO A C 1
ATOM 1200 O O . PRO A 1 169 ? -2.838 5.178 21.378 1.00 25.28 163 PRO A O 1
ATOM 1204 N N . VAL A 1 170 ? -4.813 5.033 22.463 1.00 22.59 164 VAL A N 1
ATOM 1205 C CA . VAL A 1 170 ? -4.528 6.083 23.432 1.00 21.82 164 VAL A CA 1
ATOM 1206 C C . VAL A 1 170 ? -4.366 5.436 24.797 1.00 22.17 164 VAL A C 1
ATOM 1207 O O . VAL A 1 170 ? -5.170 4.581 25.195 1.00 22.28 164 VAL A O 1
ATOM 1211 N N . ILE A 1 171 ? -3.326 5.846 25.508 1.00 21.09 165 ILE A N 1
ATOM 1212 C CA . ILE A 1 171 ? -3.012 5.360 26.842 1.00 20.79 165 ILE A CA 1
ATOM 1213 C C . ILE A 1 171 ? -3.262 6.509 27.804 1.00 19.89 165 ILE A C 1
ATOM 1214 O O . ILE A 1 171 ? -2.678 7.588 27.650 1.00 22.00 165 ILE A O 1
ATOM 1219 N N . ALA A 1 172 ? -4.123 6.294 28.794 1.00 18.14 166 ALA A N 1
ATOM 1220 C CA . ALA A 1 172 ? -4.417 7.355 29.750 1.00 17.12 166 ALA A CA 1
ATOM 1221 C C . ALA A 1 172 ? -3.374 7.357 30.857 1.00 18.94 166 ALA A C 1
ATOM 1222 O O . ALA A 1 172 ? -2.938 6.292 31.306 1.00 21.32 166 ALA A O 1
ATOM 1224 N N . ALA A 1 173 ? -2.974 8.555 31.300 1.00 18.86 167 ALA A N 1
ATOM 1225 C CA . ALA A 1 173 ? -2.012 8.700 32.394 1.00 18.95 167 ALA A CA 1
ATOM 1226 C C . ALA A 1 173 ? -2.381 9.916 33.231 1.00 19.59 167 ALA A C 1
ATOM 1227 O O . ALA A 1 173 ? -2.927 10.892 32.713 1.00 21.66 167 ALA A O 1
ATOM 1229 N N . GLY A 1 174 ? -2.076 9.855 34.532 1.00 18.04 168 GLY A N 1
ATOM 1230 C CA . GLY A 1 174 ? -2.388 10.974 35.397 1.00 17.27 168 GLY A CA 1
ATOM 1231 C C . GLY A 1 174 ? -3.595 10.667 36.258 1.00 18.15 168 GLY A C 1
ATOM 1232 O O . GLY A 1 174 ? -4.745 10.716 35.794 1.00 19.31 168 GLY A O 1
ATOM 1233 N N . GLY A 1 175 ? -3.337 10.313 37.504 1.00 18.18 169 GLY A N 1
ATOM 1234 C CA . GLY A 1 175 ? -4.390 10.086 38.477 1.00 18.13 169 GLY A CA 1
ATOM 1235 C C . GLY A 1 175 ? -4.862 8.655 38.625 1.00 19.84 169 GLY A C 1
ATOM 1236 O O . GLY A 1 175 ? -5.737 8.392 39.461 1.00 22.62 169 GLY A O 1
ATOM 1237 N N . ILE A 1 176 ? -4.283 7.711 37.896 1.00 19.86 170 ILE A N 1
ATOM 1238 C CA . ILE A 1 176 ? -4.749 6.326 37.907 1.00 20.91 170 ILE A CA 1
ATOM 1239 C C . ILE A 1 176 ? -3.981 5.541 38.966 1.00 19.81 170 ILE A C 1
ATOM 1240 O O . ILE A 1 176 ? -2.761 5.388 38.865 1.00 20.45 170 ILE A O 1
ATOM 1245 N N . VAL A 1 177 ? -4.695 5.016 39.969 1.00 19.15 171 VAL A N 1
ATOM 1246 C CA . VAL A 1 177 ? -4.043 4.281 41.056 1.00 20.55 171 VAL A CA 1
ATOM 1247 C C . VAL A 1 177 ? -4.677 2.915 41.269 1.00 22.26 171 VAL A C 1
ATOM 1248 O O . VAL A 1 177 ? -4.109 2.079 41.980 1.00 25.20 171 VAL A O 1
ATOM 1252 N N . ASP A 1 178 ? -5.864 2.681 40.710 1.00 22.15 172 ASP A N 1
ATOM 1253 C CA . ASP A 1 178 ? -6.558 1.420 40.956 1.00 23.29 172 ASP A CA 1
ATOM 1254 C C . ASP A 1 178 ? -7.502 1.135 39.789 1.00 23.54 172 ASP A C 1
ATOM 1255 O O . ASP A 1 178 ? -7.460 1.805 38.752 1.00 22.49 172 ASP A O 1
ATOM 1260 N N . GLY A 1 179 ? -8.363 0.127 39.958 1.00 22.84 173 GLY A N 1
ATOM 1261 C CA . GLY A 1 179 ? -9.233 -0.287 38.868 1.00 22.14 173 GLY A CA 1
ATOM 1262 C C . GLY A 1 179 ? -10.318 0.709 38.524 1.00 20.97 173 GLY A C 1
ATOM 1263 O O . GLY A 1 179 ? -10.856 0.661 37.409 1.00 21.18 173 GLY A O 1
ATOM 1264 N N . ARG A 1 180 ? -10.689 1.588 39.465 1.00 20.65 174 ARG A N 1
ATOM 1265 C CA . ARG A 1 180 ? -11.638 2.642 39.113 1.00 20.46 174 ARG A CA 1
ATOM 1266 C C . ARG A 1 180 ? -11.065 3.534 38.027 1.00 21.17 174 ARG A C 1
ATOM 1267 O O . ARG A 1 180 ? -11.762 3.884 37.061 1.00 19.27 174 ARG A O 1
ATOM 1275 N N . GLY A 1 181 ? -9.790 3.910 38.169 1.00 20.80 175 GLY A N 1
ATOM 1276 C CA . GLY A 1 181 ? -9.160 4.745 37.162 1.00 20.36 175 GLY A CA 1
ATOM 1277 C C . GLY A 1 181 ? -8.987 4.044 35.831 1.00 21.05 175 GLY A C 1
ATOM 1278 O O . GLY A 1 181 ? -9.030 4.688 34.777 1.00 21.51 175 GLY A O 1
ATOM 1279 N N . ILE A 1 182 ? -8.777 2.727 35.853 1.00 20.95 176 ILE A N 1
ATOM 1280 C CA . ILE A 1 182 ? -8.699 1.980 34.599 1.00 19.82 176 ILE A CA 1
ATOM 1281 C C . ILE A 1 182 ? -10.047 1.969 33.912 1.00 19.42 176 ILE A C 1
ATOM 1282 O O . ILE A 1 182 ? -10.155 2.274 32.719 1.00 20.45 176 ILE A O 1
ATOM 1287 N N . ALA A 1 183 ? -11.091 1.606 34.653 1.00 17.79 177 ALA A N 1
ATOM 1288 C CA . ALA A 1 183 ? -12.429 1.591 34.070 1.00 19.49 177 ALA A CA 1
ATOM 1289 C C . ALA A 1 183 ? -12.806 2.971 33.538 1.00 18.58 177 ALA A C 1
ATOM 1290 O O . ALA A 1 183 ? -13.348 3.092 32.427 1.00 18.57 177 ALA A O 1
ATOM 1292 N N . ALA A 1 184 ? -12.526 4.026 34.318 1.00 17.20 178 ALA A N 1
ATOM 1293 C CA . ALA A 1 184 ? -12.821 5.386 33.870 1.00 17.41 178 ALA A CA 1
ATOM 1294 C C . ALA A 1 184 ? -12.059 5.719 32.594 1.00 18.49 178 ALA A C 1
ATOM 1295 O O . ALA A 1 184 ? -12.611 6.324 31.659 1.00 18.16 178 ALA A O 1
ATOM 1297 N N . SER A 1 185 ? -10.781 5.337 32.542 1.00 17.56 179 SER A N 1
ATOM 1298 C CA . SER A 1 185 ? -9.968 5.649 31.365 1.00 18.36 179 SER A CA 1
ATOM 1299 C C . SER A 1 185 ? -10.496 4.940 30.126 1.00 18.52 179 SER A C 1
ATOM 1300 O O . SER A 1 185 ? -10.532 5.522 29.033 1.00 19.07 179 SER A O 1
ATOM 1303 N N . PHE A 1 186 ? -10.888 3.674 30.269 1.00 17.94 180 PHE A N 1
ATOM 1304 C CA . PHE A 1 186 ? -11.439 2.962 29.119 1.00 18.73 180 PHE A CA 1
ATOM 1305 C C . PHE A 1 186 ? -12.761 3.579 28.674 1.00 19.24 180 PHE A C 1
ATOM 1306 O O . PHE A 1 186 ? -13.049 3.630 27.470 1.00 19.31 180 PHE A O 1
ATOM 1314 N N . ALA A 1 187 ? -13.575 4.053 29.630 1.00 18.79 181 ALA A N 1
ATOM 1315 C CA . ALA A 1 187 ? -14.814 4.744 29.277 1.00 19.64 181 ALA A CA 1
ATOM 1316 C C . ALA A 1 187 ? -14.542 5.998 28.456 1.00 19.73 181 ALA A C 1
ATOM 1317 O O . ALA A 1 187 ? -15.326 6.344 27.562 1.00 20.45 181 ALA A O 1
ATOM 1319 N N . LEU A 1 188 ? -13.436 6.680 28.734 1.00 18.88 182 LEU A N 1
ATOM 1320 C CA . LEU A 1 188 ? -13.049 7.874 27.989 1.00 17.97 182 LEU A CA 1
ATOM 1321 C C . LEU A 1 188 ? -12.432 7.567 26.627 1.00 19.72 182 LEU A C 1
ATOM 1322 O O . LEU A 1 188 ? -12.223 8.501 25.844 1.00 19.89 182 LEU A O 1
ATOM 1327 N N . GLY A 1 189 ? -12.123 6.304 26.327 1.00 20.15 183 GLY A N 1
ATOM 1328 C CA . GLY A 1 189 ? -11.596 5.932 25.024 1.00 19.39 183 GLY A CA 1
ATOM 1329 C C . GLY A 1 189 ? -10.180 5.393 25.032 1.00 19.63 183 GLY A C 1
ATOM 1330 O O . GLY A 1 189 ? -9.641 5.085 23.954 1.00 21.08 183 GLY A O 1
ATOM 1331 N N . ALA A 1 190 ? -9.560 5.268 26.202 1.00 20.49 184 ALA A N 1
ATOM 1332 C CA . ALA A 1 190 ? -8.216 4.709 26.287 1.00 20.88 184 ALA A CA 1
ATOM 1333 C C . ALA A 1 190 ? -8.245 3.197 26.097 1.00 21.96 184 ALA A C 1
ATOM 1334 O O . ALA A 1 190 ? -9.251 2.531 26.356 1.00 22.56 184 ALA A O 1
ATOM 1336 N N . SER A 1 191 ? -7.122 2.660 25.624 1.00 21.06 185 SER A N 1
ATOM 1337 C CA . SER A 1 191 ? -6.916 1.226 25.476 1.00 22.18 185 SER A CA 1
ATOM 1338 C C . SER A 1 191 ? -5.924 0.677 26.487 1.00 22.39 185 SER A C 1
ATOM 1339 O O . SER A 1 191 ? -5.638 -0.526 26.470 1.00 23.43 185 SER A O 1
ATOM 1342 N N . ALA A 1 192 ? -5.376 1.527 27.349 1.00 21.82 186 ALA A N 1
ATOM 1343 C CA . ALA A 1 192 ? -4.396 1.118 28.350 1.00 20.37 186 ALA A CA 1
ATOM 1344 C C . ALA A 1 192 ? -4.231 2.290 29.296 1.00 19.14 186 ALA A C 1
ATOM 1345 O O . ALA A 1 192 ? -4.725 3.387 29.031 1.00 19.99 186 ALA A O 1
ATOM 1347 N N . VAL A 1 193 ? -3.552 2.043 30.416 1.00 19.13 187 VAL A N 1
ATOM 1348 C CA . VAL A 1 193 ? -3.211 3.098 31.354 1.00 19.58 187 VAL A CA 1
ATOM 1349 C C . VAL A 1 193 ? -1.707 3.097 31.601 1.00 20.77 187 VAL A C 1
ATOM 1350 O O . VAL A 1 193 ? -1.030 2.061 31.518 1.00 22.00 187 VAL A O 1
ATOM 1354 N N . GLN A 1 194 ? -1.184 4.281 31.897 1.00 18.86 188 GLN A N 1
ATOM 1355 C CA . GLN A 1 194 ? 0.172 4.429 32.404 1.00 19.26 188 GLN A CA 1
ATOM 1356 C C . GLN A 1 194 ? 0.085 4.990 33.816 1.00 19.36 188 GLN A C 1
ATOM 1357 O O . GLN A 1 194 ? -0.648 5.956 34.064 1.00 19.47 188 GLN A O 1
ATOM 1363 N N . VAL A 1 195 ? 0.803 4.354 34.740 1.00 20.05 189 VAL A N 1
ATOM 1364 C CA . VAL A 1 195 ? 0.690 4.600 36.170 1.00 20.84 189 VAL A CA 1
ATOM 1365 C C . VAL A 1 195 ? 2.085 4.938 36.678 1.00 20.27 189 VAL A C 1
ATOM 1366 O O . VAL A 1 195 ? 3.029 4.166 36.458 1.00 21.61 189 VAL A O 1
ATOM 1370 N N . GLY A 1 196 ? 2.227 6.088 37.326 1.00 19.36 190 GLY A N 1
ATOM 1371 C CA . GLY A 1 196 ? 3.511 6.455 37.887 1.00 18.72 190 GLY A CA 1
ATOM 1372 C C . GLY A 1 196 ? 3.521 6.412 39.409 1.00 19.65 190 GLY A C 1
ATOM 1373 O O . GLY A 1 196 ? 4.141 5.526 40.012 1.00 20.55 190 GLY A O 1
ATOM 1374 N N . THR A 1 197 ? 2.814 7.365 40.032 1.00 19.35 191 THR A N 1
ATOM 1375 C CA . THR A 1 197 ? 2.903 7.575 41.479 1.00 19.75 191 THR A CA 1
ATOM 1376 C C . THR A 1 197 ? 2.591 6.307 42.276 1.00 19.94 191 THR A C 1
ATOM 1377 O O . THR A 1 197 ? 3.290 6.005 43.251 1.00 20.65 191 THR A O 1
ATOM 1381 N N . ARG A 1 198 ? 1.562 5.542 41.878 1.00 20.24 192 ARG A N 1
ATOM 1382 C CA . ARG A 1 198 ? 1.232 4.320 42.619 1.00 20.30 192 ARG A CA 1
ATOM 1383 C C . ARG A 1 198 ? 2.431 3.379 42.722 1.00 21.25 192 ARG A C 1
ATOM 1384 O O . ARG A 1 198 ? 2.644 2.741 43.764 1.00 22.66 192 ARG A O 1
ATOM 1392 N N . PHE A 1 199 ? 3.214 3.256 41.643 1.00 19.49 193 PHE A N 1
ATOM 1393 C CA . PHE A 1 199 ? 4.347 2.341 41.645 1.00 20.39 193 PHE A CA 1
ATOM 1394 C C . PHE A 1 199 ? 5.538 2.859 42.449 1.00 21.09 193 PHE A C 1
ATOM 1395 O O . PHE A 1 199 ? 6.491 2.095 42.680 1.00 23.86 193 PHE A O 1
ATOM 1403 N N . ILE A 1 200 ? 5.532 4.120 42.882 1.00 21.33 194 ILE A N 1
ATOM 1404 C CA . ILE A 1 200 ? 6.571 4.548 43.819 1.00 21.61 194 ILE A CA 1
ATOM 1405 C C . ILE A 1 200 ? 6.458 3.757 45.114 1.00 23.33 194 ILE A C 1
ATOM 1406 O O . ILE A 1 200 ? 7.468 3.348 45.710 1.00 24.99 194 ILE A O 1
ATOM 1411 N N . CYS A 1 201 ? 5.227 3.490 45.543 1.00 23.66 195 CYS A N 1
ATOM 1412 C CA . CYS A 1 201 ? 4.952 2.647 46.706 1.00 22.62 195 CYS A CA 1
ATOM 1413 C C . CYS A 1 201 ? 4.760 1.186 46.331 1.00 25.11 195 CYS A C 1
ATOM 1414 O O . CYS A 1 201 ? 3.853 0.520 46.824 1.00 26.64 195 CYS A O 1
ATOM 1417 N N . SER A 1 202 ? 5.585 0.669 45.432 1.00 25.33 196 SER A N 1
ATOM 1418 C CA . SER A 1 202 ? 5.707 -0.765 45.238 1.00 25.85 196 SER A CA 1
ATOM 1419 C C . SER A 1 202 ? 6.931 -1.251 46.002 1.00 26.93 196 SER A C 1
ATOM 1420 O O . SER A 1 202 ? 7.871 -0.488 46.235 1.00 28.48 196 SER A O 1
ATOM 1423 N N . GLU A 1 203 ? 6.905 -2.522 46.416 1.00 25.80 197 GLU A N 1
ATOM 1424 C CA . GLU A 1 203 ? 8.060 -3.056 47.138 1.00 26.93 197 GLU A CA 1
ATOM 1425 C C . GLU A 1 203 ? 9.308 -3.019 46.279 1.00 29.42 197 GLU A C 1
ATOM 1426 O O . GLU A 1 203 ? 10.419 -2.889 46.806 1.00 31.10 197 GLU A O 1
ATOM 1432 N N . GLU A 1 204 ? 9.151 -3.109 44.960 1.00 28.04 198 GLU A N 1
ATOM 1433 C CA . GLU A 1 204 ? 10.307 -3.252 44.089 1.00 27.92 198 GLU A CA 1
ATOM 1434 C C . GLU A 1 204 ? 10.887 -1.916 43.626 1.00 28.40 198 GLU A C 1
ATOM 1435 O O . GLU A 1 204 ? 12.019 -1.888 43.122 1.00 30.76 198 GLU A O 1
ATOM 1441 N N . CYS A 1 205 ? 10.171 -0.810 43.804 1.00 26.78 199 CYS A N 1
ATOM 1442 C CA . CYS A 1 205 ? 10.760 0.488 43.514 1.00 27.46 199 CYS A CA 1
ATOM 1443 C C . CYS A 1 205 ? 11.908 0.756 44.486 1.00 28.39 199 CYS A C 1
ATOM 1444 O O . CYS A 1 205 ? 11.796 0.515 45.690 1.00 28.69 199 CYS A O 1
ATOM 1447 N N . SER A 1 206 ? 13.021 1.253 43.963 1.00 29.40 200 SER A N 1
ATOM 1448 C CA . SER A 1 206 ? 14.250 1.354 44.738 1.00 31.94 200 SER A CA 1
ATOM 1449 C C . SER A 1 206 ? 14.476 2.738 45.350 1.00 31.68 200 SER A C 1
ATOM 1450 O O . SER A 1 206 ? 15.557 2.988 45.896 1.00 32.67 200 SER A O 1
ATOM 1453 N N . VAL A 1 207 ? 13.483 3.633 45.297 1.00 29.70 201 VAL A N 1
ATOM 1454 C CA . VAL A 1 207 ? 13.651 4.932 45.940 1.00 29.50 201 VAL A CA 1
ATOM 1455 C C . VAL A 1 207 ? 13.830 4.746 47.444 1.00 29.65 201 VAL A C 1
ATOM 1456 O O . VAL A 1 207 ? 13.431 3.732 48.036 1.00 30.45 201 VAL A O 1
ATOM 1460 N N . HIS A 1 208 ? 14.426 5.757 48.068 1.00 29.84 202 HIS A N 1
ATOM 1461 C CA . HIS A 1 208 ? 14.582 5.764 49.514 1.00 29.49 202 HIS A CA 1
ATOM 1462 C C . HIS A 1 208 ? 13.228 5.596 50.204 1.00 28.82 202 HIS A C 1
ATOM 1463 O O . HIS A 1 208 ? 12.191 6.049 49.714 1.00 28.63 202 HIS A O 1
ATOM 1470 N N . SER A 1 209 ? 13.256 4.942 51.363 1.00 30.85 203 SER A N 1
ATOM 1471 C CA . SER A 1 209 ? 12.039 4.682 52.122 1.00 32.26 203 SER A CA 1
ATOM 1472 C C . SER A 1 209 ? 11.263 5.958 52.417 1.00 30.41 203 SER A C 1
ATOM 1473 O O . SER A 1 209 ? 10.027 5.936 52.452 1.00 29.59 203 SER A O 1
ATOM 1476 N N . ASN A 1 210 ? 11.967 7.072 52.645 1.00 28.97 204 ASN A N 1
ATOM 1477 C CA . ASN A 1 210 ? 11.302 8.327 52.981 1.00 28.76 204 ASN A CA 1
ATOM 1478 C C . ASN A 1 210 ? 10.436 8.827 51.835 1.00 27.07 204 ASN A C 1
ATOM 1479 O O . ASN A 1 210 ? 9.385 9.435 52.070 1.00 27.54 204 ASN A O 1
ATOM 1484 N N . TYR A 1 211 ? 10.865 8.603 50.592 1.00 26.39 205 TYR A N 1
ATOM 1485 C CA . TYR A 1 211 ? 10.037 8.975 49.448 1.00 25.68 205 TYR A CA 1
ATOM 1486 C C . TYR A 1 211 ? 8.724 8.200 49.476 1.00 25.78 205 TYR A C 1
ATOM 1487 O O . TYR A 1 211 ? 7.637 8.773 49.321 1.00 25.28 205 TYR A O 1
ATOM 1496 N N . LYS A 1 212 ? 8.806 6.879 49.664 1.00 24.50 206 LYS A N 1
ATOM 1497 C CA . LYS A 1 212 ? 7.581 6.076 49.712 1.00 24.96 206 LYS A CA 1
ATOM 1498 C C . LYS A 1 212 ? 6.667 6.534 50.843 1.00 25.44 206 LYS A C 1
ATOM 1499 O O . LYS A 1 212 ? 5.442 6.603 50.672 1.00 26.18 206 LYS A O 1
ATOM 1505 N N . ASN A 1 213 ? 7.248 6.860 52.004 1.00 25.61 207 ASN A N 1
ATOM 1506 C CA . ASN A 1 213 ? 6.446 7.343 53.128 1.00 27.39 207 ASN A CA 1
ATOM 1507 C C . ASN A 1 213 ? 5.741 8.655 52.838 1.00 26.78 207 ASN A C 1
ATOM 1508 O O . ASN A 1 213 ? 4.591 8.842 53.254 1.00 26.70 207 ASN A O 1
ATOM 1513 N N . LEU A 1 214 ? 6.425 9.602 52.189 1.00 26.57 208 LEU A N 1
ATOM 1514 C CA . LEU A 1 214 ? 5.777 10.878 51.915 1.00 27.68 208 LEU A CA 1
ATOM 1515 C C . LEU A 1 214 ? 4.599 10.697 50.966 1.00 25.64 208 LEU A C 1
ATOM 1516 O O . LEU A 1 214 ? 3.586 11.397 51.091 1.00 25.69 208 LEU A O 1
ATOM 1521 N N . VAL A 1 215 ? 4.702 9.745 50.032 1.00 22.91 209 VAL A N 1
ATOM 1522 C CA . VAL A 1 215 ? 3.569 9.423 49.169 1.00 22.98 209 VAL A CA 1
ATOM 1523 C C . VAL A 1 215 ? 2.469 8.762 49.983 1.00 23.50 209 VAL A C 1
ATOM 1524 O O . VAL A 1 215 ? 1.301 9.165 49.908 1.00 23.22 209 VAL A O 1
ATOM 1528 N N . LEU A 1 216 ? 2.836 7.749 50.786 1.00 23.43 210 LEU A N 1
ATOM 1529 C CA . LEU A 1 216 ? 1.867 7.037 51.614 1.00 26.19 210 LEU A CA 1
ATOM 1530 C C . LEU A 1 216 ? 1.062 7.984 52.479 1.00 27.41 210 LEU A C 1
ATOM 1531 O O . LEU A 1 216 ? -0.142 7.780 52.691 1.00 29.79 210 LEU A O 1
ATOM 1536 N N . LYS A 1 217 ? 1.710 8.999 53.032 1.00 26.43 211 LYS A N 1
ATOM 1537 C CA . LYS A 1 217 ? 1.029 9.861 53.981 1.00 27.24 211 LYS A CA 1
ATOM 1538 C C . LYS A 1 217 ? 0.500 11.145 53.357 1.00 24.07 211 LYS A C 1
ATOM 1539 O O . LYS A 1 217 ? -0.046 11.987 54.083 1.00 24.00 211 LYS A O 1
ATOM 1545 N N . ALA A 1 218 ? 0.628 11.306 52.038 1.00 22.32 212 ALA A N 1
ATOM 1546 C CA . ALA A 1 218 ? 0.128 12.502 51.368 1.00 20.77 212 ALA A CA 1
ATOM 1547 C C . ALA A 1 218 ? -1.371 12.662 51.586 1.00 21.92 212 ALA A C 1
ATOM 1548 O O . ALA A 1 218 ? -2.142 11.700 51.476 1.00 22.64 212 ALA A O 1
ATOM 1550 N N . LYS A 1 219 ? -1.775 13.894 51.901 1.00 22.56 213 LYS A N 1
ATOM 1551 C CA . LYS A 1 219 ? -3.164 14.324 51.977 1.00 24.44 213 LYS A CA 1
ATOM 1552 C C . LYS A 1 219 ? -3.695 14.767 50.614 1.00 22.20 213 LYS A C 1
ATOM 1553 O O . LYS A 1 219 ? -2.946 14.971 49.659 1.00 21.69 213 LYS A O 1
ATOM 1559 N N . ASP A 1 220 ? -5.016 14.954 50.553 1.00 21.22 214 ASP A N 1
ATOM 1560 C CA . ASP A 1 220 ? -5.678 15.293 49.290 1.00 20.19 214 ASP A CA 1
ATOM 1561 C C . ASP A 1 220 ? -5.041 16.467 48.547 1.00 19.49 214 ASP A C 1
ATOM 1562 O O . ASP A 1 220 ? -4.896 16.406 47.321 1.00 20.42 214 ASP A O 1
ATOM 1567 N N . ARG A 1 221 ? -4.618 17.525 49.248 1.00 18.16 215 ARG A N 1
ATOM 1568 C CA . ARG A 1 221 ? -4.092 18.696 48.547 1.00 18.40 215 ARG A CA 1
ATOM 1569 C C . ARG A 1 221 ? -2.563 18.777 48.554 1.00 20.25 215 ARG A C 1
ATOM 1570 O O . ARG A 1 221 ? -2.011 19.836 48.240 1.00 20.93 215 ARG A O 1
ATOM 1578 N N . ASP A 1 222 ? -1.866 17.677 48.848 1.00 20.34 216 ASP A N 1
ATOM 1579 C CA . ASP A 1 222 ? -0.428 17.781 49.106 1.00 21.38 216 ASP A CA 1
ATOM 1580 C C . ASP A 1 222 ? 0.424 17.866 47.844 1.00 21.34 216 ASP A C 1
ATOM 1581 O O . ASP A 1 222 ? 1.597 18.237 47.946 1.00 21.95 216 ASP A O 1
ATOM 1586 N N . ALA A 1 223 ? -0.109 17.552 46.664 1.00 19.77 217 ALA A N 1
ATOM 1587 C CA . ALA A 1 223 ? 0.716 17.519 45.452 1.00 19.96 217 ALA A CA 1
ATOM 1588 C C . ALA A 1 223 ? 0.563 18.863 44.739 1.00 21.02 217 ALA A C 1
ATOM 1589 O O . ALA A 1 223 ? -0.295 19.039 43.874 1.00 20.81 217 ALA A O 1
ATOM 1591 N N . ILE A 1 224 ? 1.419 19.814 45.104 1.00 22.47 218 ILE A N 1
ATOM 1592 C CA . ILE A 1 224 ? 1.290 21.200 44.677 1.00 22.98 218 ILE A CA 1
ATOM 1593 C C . ILE A 1 224 ? 2.132 21.459 43.436 1.00 23.21 218 ILE A C 1
ATOM 1594 O O . ILE A 1 224 ? 2.963 20.633 43.049 1.00 22.14 218 ILE A O 1
ATOM 1599 N N . VAL A 1 225 ? 1.919 22.603 42.799 1.00 25.05 219 VAL A N 1
ATOM 1600 C CA . VAL A 1 225 ? 2.598 22.934 41.552 1.00 26.21 219 VAL A CA 1
ATOM 1601 C C . VAL A 1 225 ? 3.555 24.088 41.799 1.00 30.27 219 VAL A C 1
ATOM 1602 O O . VAL A 1 225 ? 3.140 25.177 42.216 1.00 32.74 219 VAL A O 1
ATOM 1606 N N . THR A 1 226 ? 4.832 23.854 41.526 1.00 32.53 220 THR A N 1
ATOM 1607 C CA . THR A 1 226 ? 5.844 24.897 41.551 1.00 36.73 220 THR A CA 1
ATOM 1608 C C . THR A 1 226 ? 6.251 25.242 40.126 1.00 38.59 220 THR A C 1
ATOM 1609 O O . THR A 1 226 ? 6.012 24.481 39.185 1.00 37.97 220 THR A O 1
ATOM 1613 N N . GLY A 1 227 ? 6.856 26.416 39.974 1.00 41.42 221 GLY A N 1
ATOM 1614 C CA . GLY A 1 227 ? 7.413 26.793 38.695 1.00 46.42 221 GLY A CA 1
ATOM 1615 C C . GLY A 1 227 ? 6.424 27.231 37.640 1.00 50.09 221 GLY A C 1
ATOM 1616 O O . GLY A 1 227 ? 6.785 27.265 36.460 1.00 51.86 221 GLY A O 1
ATOM 1617 N N . ARG A 1 228 ? 5.182 27.553 38.015 1.00 52.09 222 ARG A N 1
ATOM 1618 C CA . ARG A 1 228 ? 4.277 28.186 37.061 1.00 56.04 222 ARG A CA 1
ATOM 1619 C C . ARG A 1 228 ? 4.921 29.425 36.447 1.00 60.14 222 ARG A C 1
ATOM 1620 O O . ARG A 1 228 ? 4.774 29.686 35.246 1.00 61.22 222 ARG A O 1
ATOM 1628 N N . SER A 1 229 ? 5.668 30.184 37.255 1.00 62.85 223 SER A N 1
ATOM 1629 C CA . SER A 1 229 ? 6.255 31.444 36.810 1.00 66.43 223 SER A CA 1
ATOM 1630 C C . SER A 1 229 ? 7.396 31.266 35.817 1.00 69.29 223 SER A C 1
ATOM 1631 O O . SER A 1 229 ? 7.807 32.254 35.202 1.00 69.39 223 SER A O 1
ATOM 1634 N N . THR A 1 230 ? 7.930 30.058 35.652 1.00 71.52 224 THR A N 1
ATOM 1635 C CA . THR A 1 230 ? 8.977 29.820 34.667 1.00 72.88 224 THR A CA 1
ATOM 1636 C C . THR A 1 230 ? 8.453 29.173 33.394 1.00 70.04 224 THR A C 1
ATOM 1637 O O . THR A 1 230 ? 9.220 29.017 32.436 1.00 69.86 224 THR A O 1
ATOM 1641 N N . GLY A 1 231 ? 7.173 28.805 33.356 1.00 67.19 225 GLY A N 1
ATOM 1642 C CA . GLY A 1 231 ? 6.629 28.068 32.238 1.00 64.74 225 GLY A CA 1
ATOM 1643 C C . GLY A 1 231 ? 6.935 26.589 32.239 1.00 62.77 225 GLY A C 1
ATOM 1644 O O . GLY A 1 231 ? 6.591 25.900 31.272 1.00 62.92 225 GLY A O 1
ATOM 1645 N N . HIS A 1 232 ? 7.564 26.069 33.290 1.00 60.50 226 HIS A N 1
ATOM 1646 C CA . HIS A 1 232 ? 7.866 24.644 33.405 1.00 58.18 226 HIS A CA 1
ATOM 1647 C C . HIS A 1 232 ? 7.304 24.130 34.724 1.00 48.73 226 HIS A C 1
ATOM 1648 O O . HIS A 1 232 ? 8.048 23.814 35.658 1.00 48.71 226 HIS A O 1
ATOM 1655 N N . PRO A 1 233 ? 5.982 24.048 34.833 1.00 40.80 227 PRO A N 1
ATOM 1656 C CA . PRO A 1 233 ? 5.375 23.599 36.089 1.00 35.51 227 PRO A CA 1
ATOM 1657 C C . PRO A 1 233 ? 5.760 22.175 36.439 1.00 32.36 227 PRO A C 1
ATOM 1658 O O . PRO A 1 233 ? 5.889 21.303 35.576 1.00 32.22 227 PRO A O 1
ATOM 1662 N N . VAL A 1 234 ? 5.909 21.947 37.737 1.00 28.18 228 VAL A N 1
ATOM 1663 C CA . VAL A 1 234 ? 6.279 20.655 38.284 1.00 27.82 228 VAL A CA 1
ATOM 1664 C C . VAL A 1 234 ? 5.337 20.372 39.441 1.00 25.03 228 VAL A C 1
ATOM 1665 O O . VAL A 1 234 ? 5.162 21.224 40.326 1.00 25.55 228 VAL A O 1
ATOM 1669 N N . ARG A 1 235 ? 4.712 19.192 39.429 1.00 21.58 229 ARG A N 1
ATOM 1670 C CA . ARG A 1 235 ? 3.855 18.776 40.529 1.00 19.60 229 ARG A CA 1
ATOM 1671 C C . ARG A 1 235 ? 4.677 17.935 41.496 1.00 20.63 229 ARG A C 1
ATOM 1672 O O . ARG A 1 235 ? 5.270 16.928 41.100 1.00 20.56 229 ARG A O 1
ATOM 1680 N N . THR A 1 236 ? 4.694 18.341 42.762 1.00 22.25 230 THR A N 1
ATOM 1681 C CA . THR A 1 236 ? 5.547 17.711 43.759 1.00 22.69 230 THR A CA 1
ATOM 1682 C C . THR A 1 236 ? 4.882 17.862 45.122 1.00 22.00 230 THR A C 1
ATOM 1683 O O . THR A 1 236 ? 4.035 18.733 45.325 1.00 22.58 230 THR A O 1
ATOM 1687 N N . LEU A 1 237 ? 5.256 16.998 46.055 1.00 21.66 231 LEU A N 1
ATOM 1688 C CA . LEU A 1 237 ? 4.608 17.015 47.364 1.00 21.05 231 LEU A CA 1
ATOM 1689 C C . LEU A 1 237 ? 5.070 18.216 48.181 1.00 22.68 231 LEU A C 1
ATOM 1690 O O . LEU A 1 237 ? 6.210 18.673 48.062 1.00 23.92 231 LEU A O 1
ATOM 1695 N N . LYS A 1 238 ? 4.158 18.738 49.008 1.00 21.75 232 LYS A N 1
ATOM 1696 C CA . LYS A 1 238 ? 4.509 19.817 49.923 1.00 23.46 232 LYS A CA 1
ATOM 1697 C C . LYS A 1 238 ? 5.604 19.366 50.879 1.00 25.13 232 LYS A C 1
ATOM 1698 O O . LYS A 1 238 ? 5.475 18.334 51.543 1.00 27.26 232 LYS A O 1
ATOM 1704 N N . ASN A 1 239 ? 6.675 20.145 50.960 1.00 26.20 233 ASN A N 1
ATOM 1705 C CA . ASN A 1 239 ? 7.704 19.925 51.972 1.00 28.45 233 ASN A CA 1
ATOM 1706 C C . ASN A 1 239 ? 8.494 21.215 52.098 1.00 30.82 233 ASN A C 1
ATOM 1707 O O . ASN A 1 239 ? 8.158 22.223 51.470 1.00 31.16 233 ASN A O 1
ATOM 1712 N N . LYS A 1 240 ? 9.538 21.195 52.933 1.00 32.56 234 LYS A N 1
ATOM 1713 C CA . LYS A 1 240 ? 10.311 22.417 53.134 1.00 34.39 234 LYS A CA 1
ATOM 1714 C C . LYS A 1 240 ? 10.807 22.981 51.810 1.00 35.07 234 LYS A C 1
ATOM 1715 O O . LYS A 1 240 ? 10.655 24.178 51.538 1.00 35.51 234 LYS A O 1
ATOM 1721 N N . LEU A 1 241 ? 11.392 22.123 50.969 1.00 34.45 235 LEU A N 1
ATOM 1722 C CA . LEU A 1 241 ? 11.941 22.587 49.701 1.00 35.12 235 LEU A CA 1
ATOM 1723 C C . LEU A 1 241 ? 10.848 23.163 48.812 1.00 34.33 235 LEU A C 1
ATOM 1724 O O . LEU A 1 241 ? 10.978 24.279 48.292 1.00 34.38 235 LEU A O 1
ATOM 1729 N N . SER A 1 242 ? 9.752 22.426 48.631 1.00 33.03 236 SER A N 1
ATOM 1730 C CA . SER A 1 242 ? 8.726 22.942 47.732 1.00 33.04 236 SER A CA 1
ATOM 1731 C C . SER A 1 242 ? 7.980 24.149 48.305 1.00 35.49 236 SER A C 1
ATOM 1732 O O . SER A 1 242 ? 7.645 25.045 47.515 1.00 35.30 236 SER A O 1
ATOM 1735 N N . LYS A 1 243 ? 7.721 24.251 49.641 1.00 37.36 237 LYS A N 1
ATOM 1736 C CA . LYS A 1 243 ? 7.232 25.539 50.186 1.00 42.27 237 LYS A CA 1
ATOM 1737 C C . LYS A 1 243 ? 8.176 26.686 49.875 1.00 43.33 237 LYS A C 1
ATOM 1738 O O . LYS A 1 243 ? 7.747 27.761 49.453 1.00 44.81 237 LYS A O 1
ATOM 1744 N N . GLU A 1 244 ? 9.479 26.470 50.069 1.00 43.70 238 GLU A N 1
ATOM 1745 C CA . GLU A 1 244 ? 10.419 27.564 49.872 1.00 45.79 238 GLU A CA 1
ATOM 1746 C C . GLU A 1 244 ? 10.505 27.985 48.409 1.00 44.87 238 GLU A C 1
ATOM 1747 O O . GLU A 1 244 ? 10.595 29.184 48.095 1.00 43.42 238 GLU A O 1
ATOM 1753 N N . PHE A 1 245 ? 10.440 27.013 47.503 1.00 45.70 239 PHE A N 1
ATOM 1754 C CA . PHE A 1 245 ? 10.323 27.322 46.085 1.00 47.43 239 PHE A CA 1
ATOM 1755 C C . PHE A 1 245 ? 9.132 28.236 45.825 1.00 47.86 239 PHE A C 1
ATOM 1756 O O . PHE A 1 245 ? 9.242 29.218 45.082 1.00 49.19 239 PHE A O 1
ATOM 1764 N N . LEU A 1 246 ? 7.995 27.950 46.465 1.00 46.35 240 LEU A N 1
ATOM 1765 C CA . LEU A 1 246 ? 6.814 28.793 46.306 1.00 47.82 240 LEU A CA 1
ATOM 1766 C C . LEU A 1 246 ? 7.010 30.155 46.960 1.00 48.86 240 LEU A C 1
ATOM 1767 O O . LEU A 1 246 ? 6.674 31.189 46.372 1.00 49.09 240 LEU A O 1
ATOM 1772 N N . LYS A 1 247 ? 7.519 30.170 48.197 1.00 50.50 241 LYS A N 1
ATOM 1773 C CA . LYS A 1 247 ? 7.765 31.428 48.895 1.00 53.42 241 LYS A CA 1
ATOM 1774 C C . LYS A 1 247 ? 8.756 32.293 48.132 1.00 53.92 241 LYS A C 1
ATOM 1775 O O . LYS A 1 247 ? 8.708 33.526 48.218 1.00 54.05 241 LYS A O 1
ATOM 1781 N N . MET A 1 248 ? 9.648 31.663 47.370 1.00 55.07 242 MET A N 1
ATOM 1782 C CA . MET A 1 248 ? 10.604 32.412 46.567 1.00 56.52 242 MET A CA 1
ATOM 1783 C C . MET A 1 248 ? 9.905 33.073 45.388 1.00 58.76 242 MET A C 1
ATOM 1784 O O . MET A 1 248 ? 10.179 34.234 45.063 1.00 58.43 242 MET A O 1
ATOM 1789 N N . GLU A 1 249 ? 8.972 32.354 44.757 1.00 61.25 243 GLU A N 1
ATOM 1790 C CA . GLU A 1 249 ? 8.200 32.916 43.654 1.00 64.24 243 GLU A CA 1
ATOM 1791 C C . GLU A 1 249 ? 7.309 34.059 44.131 1.00 61.97 243 GLU A C 1
ATOM 1792 O O . GLU A 1 249 ? 7.188 35.082 43.451 1.00 61.32 243 GLU A O 1
ATOM 1798 N N . GLN A 1 250 ? 6.687 33.906 45.305 1.00 61.40 244 GLN A N 1
ATOM 1799 C CA . GLN A 1 250 ? 5.902 34.989 45.892 1.00 62.07 244 GLN A CA 1
ATOM 1800 C C . GLN A 1 250 ? 6.757 36.205 46.224 1.00 61.61 244 GLN A C 1
ATOM 1801 O O . GLN A 1 250 ? 6.222 37.315 46.332 1.00 61.50 244 GLN A O 1
ATOM 1807 N N . ASN A 1 251 ? 8.063 36.014 46.413 1.00 61.80 245 ASN A N 1
ATOM 1808 C CA . ASN A 1 251 ? 9.006 37.107 46.613 1.00 63.22 245 ASN A CA 1
ATOM 1809 C C . ASN A 1 251 ? 9.626 37.587 45.308 1.00 62.02 245 ASN A C 1
ATOM 1810 O O . ASN A 1 251 ? 10.594 38.352 45.345 1.00 61.98 245 ASN A O 1
ATOM 1815 N N . GLY A 1 252 ? 9.100 37.150 44.166 1.00 60.91 246 GLY A N 1
ATOM 1816 C CA . GLY A 1 252 ? 9.587 37.628 42.886 1.00 60.37 246 GLY A CA 1
ATOM 1817 C C . GLY A 1 252 ? 10.944 37.094 42.489 1.00 60.57 246 GLY A C 1
ATOM 1818 O O . GLY A 1 252 ? 11.683 37.775 41.768 1.00 59.80 246 GLY A O 1
ATOM 1819 N N . ALA A 1 253 ? 11.294 35.895 42.948 1.00 61.68 247 ALA A N 1
ATOM 1820 C CA . ALA A 1 253 ? 12.571 35.290 42.592 1.00 62.65 247 ALA A CA 1
ATOM 1821 C C . ALA A 1 253 ? 12.676 35.105 41.083 1.00 63.73 247 ALA A C 1
ATOM 1822 O O . ALA A 1 253 ? 11.680 34.911 40.384 1.00 62.54 247 ALA A O 1
ATOM 1824 N N . THR A 1 254 ? 13.894 35.170 40.587 1.00 66.88 248 THR A N 1
ATOM 1825 C CA . THR A 1 254 ? 14.171 35.015 39.170 1.00 69.76 248 THR A CA 1
ATOM 1826 C C . THR A 1 254 ? 14.307 33.541 38.810 1.00 71.95 248 THR A C 1
ATOM 1827 O O . THR A 1 254 ? 14.507 32.692 39.686 1.00 71.31 248 THR A O 1
ATOM 1831 N N . PRO A 1 255 ? 14.170 33.202 37.521 1.00 74.13 249 PRO A N 1
ATOM 1832 C CA . PRO A 1 255 ? 14.358 31.798 37.110 1.00 75.07 249 PRO A CA 1
ATOM 1833 C C . PRO A 1 255 ? 15.705 31.218 37.503 1.00 76.32 249 PRO A C 1
ATOM 1834 O O . PRO A 1 255 ? 15.776 30.062 37.939 1.00 76.25 249 PRO A O 1
ATOM 1838 N N . GLU A 1 256 ? 16.784 31.986 37.343 1.00 77.43 250 GLU A N 1
ATOM 1839 C CA . GLU A 1 256 ? 18.107 31.497 37.713 1.00 78.11 250 GLU A CA 1
ATOM 1840 C C . GLU A 1 256 ? 18.178 31.194 39.201 1.00 74.96 250 GLU A C 1
ATOM 1841 O O . GLU A 1 256 ? 18.745 30.175 39.611 1.00 74.93 250 GLU A O 1
ATOM 1847 N N . GLU A 1 257 ? 17.609 32.077 40.026 1.00 72.15 251 GLU A N 1
ATOM 1848 C CA . GLU A 1 257 ? 17.547 31.826 41.461 1.00 69.68 251 GLU A CA 1
ATOM 1849 C C . GLU A 1 257 ? 16.776 30.545 41.757 1.00 68.33 251 GLU A C 1
ATOM 1850 O O . GLU A 1 257 ? 17.186 29.747 42.607 1.00 68.00 251 GLU A O 1
ATOM 1856 N N . LEU A 1 258 ? 15.658 30.332 41.058 1.00 67.57 252 LEU A N 1
ATOM 1857 C CA . LEU A 1 258 ? 14.878 29.112 41.249 1.00 67.56 252 LEU A CA 1
ATOM 1858 C C . LEU A 1 258 ? 15.644 27.892 40.752 1.00 68.76 252 LEU A C 1
ATOM 1859 O O . LEU A 1 258 ? 15.708 26.862 41.435 1.00 68.28 252 LEU A O 1
ATOM 1864 N N . ASP A 1 259 ? 16.243 27.999 39.564 1.00 70.40 253 ASP A N 1
ATOM 1865 C CA . ASP A 1 259 ? 16.956 26.870 38.978 1.00 72.02 253 ASP A CA 1
ATOM 1866 C C . ASP A 1 259 ? 18.113 26.426 39.866 1.00 70.29 253 ASP A C 1
ATOM 1867 O O . ASP A 1 259 ? 18.334 25.224 40.055 1.00 70.26 253 ASP A O 1
ATOM 1872 N N . LYS A 1 260 ? 18.865 27.382 40.423 1.00 68.09 254 LYS A N 1
ATOM 1873 C CA . LYS A 1 260 ? 19.917 27.021 41.369 1.00 65.59 254 LYS A CA 1
ATOM 1874 C C . LYS A 1 260 ? 19.333 26.425 42.644 1.00 64.10 254 LYS A C 1
ATOM 1875 O O . LYS A 1 260 ? 19.940 25.532 43.245 1.00 64.25 254 LYS A O 1
ATOM 1877 N N . LYS A 1 261 ? 18.154 26.894 43.057 1.00 62.05 255 LYS A N 1
ATOM 1878 C CA . LYS A 1 261 ? 17.520 26.374 44.264 1.00 60.00 255 LYS A CA 1
ATOM 1879 C C . LYS A 1 261 ? 17.100 24.919 44.090 1.00 58.79 255 LYS A C 1
ATOM 1880 O O . LYS A 1 261 ? 17.201 24.122 45.030 1.00 58.41 255 LYS A O 1
ATOM 1886 N N . GLY A 1 262 ? 16.627 24.554 42.903 1.00 57.82 256 GLY A N 1
ATOM 1887 C CA . GLY A 1 262 ? 16.120 23.223 42.655 1.00 57.00 256 GLY A CA 1
ATOM 1888 C C . GLY A 1 262 ? 17.139 22.232 42.146 1.00 56.41 256 GLY A C 1
ATOM 1889 O O . GLY A 1 262 ? 16.766 21.114 41.776 1.00 55.70 256 GLY A O 1
ATOM 1890 N N . THR A 1 263 ? 18.416 22.600 42.128 1.00 56.18 257 THR A N 1
ATOM 1891 C CA . THR A 1 263 ? 19.436 21.746 41.533 1.00 55.78 257 THR A CA 1
ATOM 1892 C C . THR A 1 263 ? 19.624 20.486 42.370 1.00 53.34 257 THR A C 1
ATOM 1893 O O . THR A 1 263 ? 19.802 20.561 43.589 1.00 53.64 257 THR A O 1
ATOM 1897 N N . GLY A 1 264 ? 19.565 19.327 41.709 1.00 50.22 258 GLY A N 1
ATOM 1898 C CA . GLY A 1 264 ? 19.738 18.041 42.356 1.00 46.30 258 GLY A CA 1
ATOM 1899 C C . GLY A 1 264 ? 18.625 17.628 43.294 1.00 43.30 258 GLY A C 1
ATOM 1900 O O . GLY A 1 264 ? 18.779 16.639 44.016 1.00 43.13 258 GLY A O 1
ATOM 1901 N N . ALA A 1 265 ? 17.499 18.345 43.298 1.00 40.44 259 ALA A N 1
ATOM 1902 C CA . ALA A 1 265 ? 16.484 18.118 44.324 1.00 37.77 259 ALA A CA 1
ATOM 1903 C C . ALA A 1 265 ? 15.815 16.755 44.177 1.00 36.74 259 ALA A C 1
ATOM 1904 O O . ALA A 1 265 ? 15.475 16.116 45.180 1.00 35.39 259 ALA A O 1
ATOM 1906 N N . LEU A 1 266 ? 15.589 16.297 42.943 1.00 36.03 260 LEU A N 1
ATOM 1907 C CA . LEU A 1 266 ? 14.934 15.002 42.798 1.00 35.37 260 LEU A CA 1
ATOM 1908 C C . LEU A 1 266 ? 15.865 13.879 43.235 1.00 36.20 260 LEU A C 1
ATOM 1909 O O . LEU A 1 266 ? 15.409 12.896 43.830 1.00 34.78 260 LEU A O 1
ATOM 1914 N N . ARG A 1 267 ? 17.171 14.026 42.999 1.00 38.43 261 ARG A N 1
ATOM 1915 C CA . ARG A 1 267 ? 18.119 13.036 43.497 1.00 41.39 261 ARG A CA 1
ATOM 1916 C C . ARG A 1 267 ? 18.188 13.038 45.024 1.00 41.25 261 ARG A C 1
ATOM 1917 O O . ARG A 1 267 ? 18.323 11.973 45.642 1.00 40.96 261 ARG A O 1
ATOM 1925 N N . PHE A 1 268 ? 18.126 14.220 45.655 1.00 41.26 262 PHE A N 1
ATOM 1926 C CA . PHE A 1 268 ? 18.040 14.262 47.115 1.00 41.28 262 PHE A CA 1
ATOM 1927 C C . PHE A 1 268 ? 16.852 13.457 47.624 1.00 37.48 262 PHE A C 1
ATOM 1928 O O . PHE A 1 268 ? 16.919 12.863 48.705 1.00 37.66 262 PHE A O 1
ATOM 1936 N N . ALA A 1 269 ? 15.761 13.428 46.862 1.00 32.93 263 ALA A N 1
ATOM 1937 C CA . ALA A 1 269 ? 14.586 12.676 47.282 1.00 30.74 263 ALA A CA 1
ATOM 1938 C C . ALA A 1 269 ? 14.778 11.173 47.083 1.00 30.60 263 ALA A C 1
ATOM 1939 O O . ALA A 1 269 ? 14.514 10.383 47.996 1.00 29.60 263 ALA A O 1
ATOM 1941 N N . THR A 1 270 ? 15.252 10.757 45.902 1.00 31.38 264 THR A N 1
ATOM 1942 C CA . THR A 1 270 ? 15.262 9.334 45.580 1.00 31.20 264 THR A CA 1
ATOM 1943 C C . THR A 1 270 ? 16.424 8.605 46.236 1.00 31.64 264 THR A C 1
ATOM 1944 O O . THR A 1 270 ? 16.270 7.462 46.672 1.00 32.43 264 THR A O 1
ATOM 1948 N N . VAL A 1 271 ? 17.594 9.228 46.298 1.00 33.00 265 VAL A N 1
ATOM 1949 C CA . VAL A 1 271 ? 18.765 8.542 46.839 1.00 35.09 265 VAL A CA 1
ATOM 1950 C C . VAL A 1 271 ? 18.877 8.734 48.348 1.00 36.57 265 VAL A C 1
ATOM 1951 O O . VAL A 1 271 ? 19.020 7.767 49.099 1.00 36.83 265 VAL A O 1
ATOM 1955 N N . ASP A 1 272 ? 18.823 9.981 48.815 1.00 38.24 266 ASP A N 1
ATOM 1956 C CA . ASP A 1 272 ? 19.050 10.272 50.227 1.00 40.28 266 ASP A CA 1
ATOM 1957 C C . ASP A 1 272 ? 17.769 10.323 51.050 1.00 37.55 266 ASP A C 1
ATOM 1958 O O . ASP A 1 272 ? 17.842 10.255 52.283 1.00 36.26 266 ASP A O 1
ATOM 1963 N N . GLY A 1 273 ? 16.608 10.434 50.408 1.00 35.51 267 GLY A N 1
ATOM 1964 C CA . GLY A 1 273 ? 15.362 10.560 51.144 1.00 34.62 267 GLY A CA 1
ATOM 1965 C C . GLY A 1 273 ? 15.313 11.777 52.038 1.00 35.40 267 GLY A C 1
ATOM 1966 O O . GLY A 1 273 ? 14.649 11.752 53.080 1.00 36.11 267 GLY A O 1
ATOM 1967 N N . ASP A 1 274 ? 15.998 12.848 51.656 1.00 34.84 268 ASP A N 1
ATOM 1968 C CA . ASP A 1 274 ? 16.100 14.040 52.490 1.00 35.59 268 ASP A CA 1
ATOM 1969 C C . ASP A 1 274 ? 14.759 14.752 52.493 1.00 33.16 268 ASP A C 1
ATOM 1970 O O . ASP A 1 274 ? 14.416 15.452 51.540 1.00 32.17 268 ASP A O 1
ATOM 1975 N N . ILE A 1 275 ? 14.003 14.583 53.582 1.00 32.69 269 ILE A N 1
ATOM 1976 C CA . ILE A 1 275 ? 12.649 15.123 53.667 1.00 33.07 269 ILE A CA 1
ATOM 1977 C C . ILE A 1 275 ? 12.627 16.645 53.572 1.00 33.23 269 ILE A C 1
ATOM 1978 O O . ILE A 1 275 ? 11.612 17.230 53.168 1.00 33.32 269 ILE A O 1
ATOM 1983 N N . GLU A 1 276 ? 13.739 17.306 53.885 1.00 34.25 270 GLU A N 1
ATOM 1984 C CA . GLU A 1 276 ? 13.802 18.759 53.824 1.00 37.37 270 GLU A CA 1
ATOM 1985 C C . GLU A 1 276 ? 14.290 19.275 52.475 1.00 36.63 270 GLU A C 1
ATOM 1986 O O . GLU A 1 276 ? 13.789 20.296 51.987 1.00 36.82 270 GLU A O 1
ATOM 1992 N N . LYS A 1 277 ? 15.253 18.589 51.857 1.00 35.56 271 LYS A N 1
ATOM 1993 C CA . LYS A 1 277 ? 15.912 19.097 50.660 1.00 36.56 271 LYS A CA 1
ATOM 1994 C C . LYS A 1 277 ? 15.439 18.442 49.372 1.00 35.66 271 LYS A C 1
ATOM 1995 O O . LYS A 1 277 ? 15.758 18.951 48.289 1.00 37.80 271 LYS A O 1
ATOM 2001 N N . GLY A 1 278 ? 14.682 17.344 49.451 1.00 32.26 272 GLY A N 1
ATOM 2002 C CA . GLY A 1 278 ? 14.268 16.651 48.250 1.00 30.96 272 GLY A CA 1
ATOM 2003 C C . GLY A 1 278 ? 13.074 17.295 47.572 1.00 29.40 272 GLY A C 1
ATOM 2004 O O . GLY A 1 278 ? 12.298 18.036 48.176 1.00 29.63 272 GLY A O 1
ATOM 2005 N N . SER A 1 279 ? 12.941 17.018 46.273 1.00 27.64 273 SER A N 1
ATOM 2006 C CA . SER A 1 279 ? 11.722 17.313 45.527 1.00 28.50 273 SER A CA 1
ATOM 2007 C C . SER A 1 279 ? 11.021 15.978 45.312 1.00 26.28 273 SER A C 1
ATOM 2008 O O . SER A 1 279 ? 11.424 15.178 44.463 1.00 27.00 273 SER A O 1
ATOM 2011 N N . PHE A 1 280 ? 9.973 15.738 46.093 1.00 23.75 274 PHE A N 1
ATOM 2012 C CA . PHE A 1 280 ? 9.258 14.467 46.051 1.00 22.11 274 PHE A CA 1
ATOM 2013 C C . PHE A 1 280 ? 8.130 14.583 45.034 1.00 21.99 274 PHE A C 1
ATOM 2014 O O . PHE A 1 280 ? 6.962 14.766 45.377 1.00 22.37 274 PHE A O 1
ATOM 2022 N N . MET A 1 281 ? 8.487 14.477 43.754 1.00 21.55 275 MET A N 1
ATOM 2023 C CA . MET A 1 281 ? 7.460 14.649 42.737 1.00 20.97 275 MET A CA 1
ATOM 2024 C C . MET A 1 281 ? 6.507 13.460 42.727 1.00 20.75 275 MET A C 1
ATOM 2025 O O . MET A 1 281 ? 6.902 12.310 42.945 1.00 21.40 275 MET A O 1
ATOM 2030 N N . ALA A 1 282 ? 5.232 13.761 42.507 1.00 20.62 276 ALA A N 1
ATOM 2031 C CA . ALA A 1 282 ? 4.146 12.808 42.678 1.00 18.95 276 ALA A CA 1
ATOM 2032 C C . ALA A 1 282 ? 2.883 13.486 42.187 1.00 18.41 276 ALA A C 1
ATOM 2033 O O . ALA A 1 282 ? 2.796 14.715 42.191 1.00 18.70 276 ALA A O 1
ATOM 2035 N N . GLY A 1 283 ? 1.923 12.684 41.741 1.00 18.14 277 GLY A N 1
ATOM 2036 C CA . GLY A 1 283 ? 0.673 13.251 41.2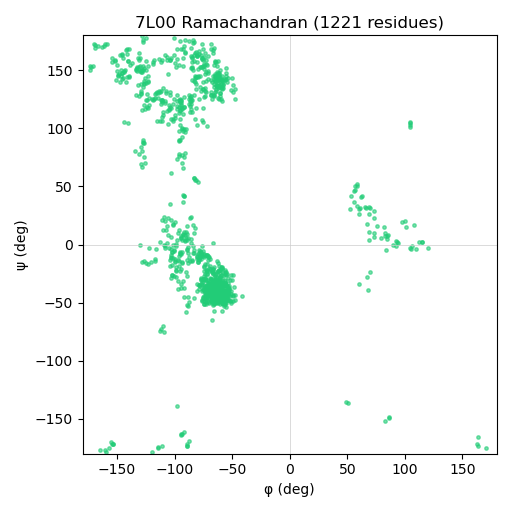78 1.00 18.07 277 GLY A CA 1
ATOM 2037 C C . GLY A 1 283 ? -0.290 13.518 42.420 1.00 16.75 277 GLY A C 1
ATOM 2038 O O . GLY A 1 283 ? -0.049 13.152 43.570 1.00 18.48 277 GLY A O 1
ATOM 2039 N N . GLN A 1 284 ? -1.411 14.171 42.086 1.00 15.93 278 GLN A N 1
ATOM 2040 C CA . GLN A 1 284 ? -2.536 14.231 43.024 1.00 16.29 278 GLN A CA 1
ATOM 2041 C C . GLN A 1 284 ? -2.994 12.834 43.434 1.00 17.65 278 GLN A C 1
ATOM 2042 O O . GLN A 1 284 ? -3.612 12.667 44.495 1.00 18.95 278 GLN A O 1
ATOM 2048 N N . SER A 1 285 ? -2.684 11.831 42.613 1.00 18.39 279 SER A N 1
ATOM 2049 C CA . SER A 1 285 ? -2.875 10.429 42.953 1.00 19.57 279 SER A CA 1
ATOM 2050 C C . SER A 1 285 ? -2.190 10.023 44.250 1.00 19.62 279 SER A C 1
ATOM 2051 O O . SER A 1 285 ? -2.600 9.020 44.854 1.00 20.45 279 SER A O 1
ATOM 2054 N N . ALA A 1 286 ? -1.147 10.749 44.682 1.00 18.10 280 ALA A N 1
ATOM 2055 C CA . ALA A 1 286 ? -0.438 10.355 45.901 1.00 17.86 280 ALA A CA 1
ATOM 2056 C C . ALA A 1 286 ? -1.405 10.195 47.063 1.00 18.40 280 ALA A C 1
ATOM 2057 O O . ALA A 1 286 ? -1.251 9.300 47.903 1.00 20.11 280 ALA A O 1
ATOM 2059 N N . ALA A 1 287 ? -2.425 11.042 47.115 1.00 19.07 281 ALA A N 1
ATOM 2060 C CA . ALA A 1 287 ? -3.361 11.005 48.238 1.00 19.14 281 ALA A CA 1
ATOM 2061 C C . ALA A 1 287 ? -4.097 9.679 48.333 1.00 21.35 281 ALA A C 1
ATOM 2062 O O . ALA A 1 287 ? -4.586 9.311 49.417 1.00 23.30 281 ALA A O 1
ATOM 2064 N N . MET A 1 288 ? -4.180 8.956 47.229 1.00 20.33 282 MET A N 1
ATOM 2065 C CA . MET A 1 288 ? -4.956 7.731 47.152 1.00 21.38 282 MET A CA 1
ATOM 2066 C C . MET A 1 288 ? -4.090 6.499 47.393 1.00 21.76 282 MET A C 1
ATOM 2067 O O . MET A 1 288 ? -4.617 5.381 47.489 1.00 22.46 282 MET A O 1
ATOM 2072 N N . VAL A 1 289 ? -2.778 6.687 47.473 1.00 20.64 283 VAL A N 1
ATOM 2073 C CA . VAL A 1 289 ? -1.829 5.597 47.659 1.00 21.97 283 VAL A CA 1
ATOM 2074 C C . VAL A 1 289 ? -1.723 5.322 49.152 1.00 25.72 283 VAL A C 1
ATOM 2075 O O . VAL A 1 289 ? -1.342 6.205 49.928 1.00 28.00 283 VAL A O 1
ATOM 2079 N N . LYS A 1 290 ? -2.045 4.097 49.562 1.00 27.28 284 LYS A N 1
ATOM 2080 C CA . LYS A 1 290 ? -2.166 3.810 50.986 1.00 28.78 284 LYS A CA 1
ATOM 2081 C C . LYS A 1 290 ? -1.405 2.581 51.448 1.00 28.01 284 LYS A C 1
ATOM 2082 O O . LYS A 1 290 ? -1.433 2.273 52.644 1.00 28.83 284 LYS A O 1
ATOM 2088 N N . GLU A 1 291 ? -0.717 1.881 50.555 1.00 25.72 285 GLU A N 1
ATOM 2089 C CA . GLU A 1 291 ? -0.005 0.678 50.943 1.00 25.93 285 GLU A CA 1
ATOM 2090 C C . GLU A 1 291 ? 1.230 0.529 50.065 1.00 25.65 285 GLU A C 1
ATOM 2091 O O . GLU A 1 291 ? 1.217 0.927 48.897 1.00 26.06 285 GLU A O 1
ATOM 2097 N N . ILE A 1 292 ? 2.303 -0.027 50.637 1.00 24.90 286 ILE A N 1
ATOM 2098 C CA . ILE A 1 292 ? 3.455 -0.464 49.852 1.00 26.28 286 ILE A CA 1
ATOM 2099 C C . ILE A 1 292 ? 3.264 -1.941 49.542 1.00 26.30 286 ILE A C 1
ATOM 2100 O O . ILE A 1 292 ? 3.153 -2.770 50.457 1.00 25.78 286 ILE A O 1
ATOM 2105 N N . THR A 1 293 ? 3.251 -2.271 48.252 1.00 26.48 287 THR A N 1
ATOM 2106 C CA . THR A 1 293 ? 2.668 -3.503 47.716 1.00 26.93 287 THR A CA 1
ATOM 2107 C C . THR A 1 293 ? 3.564 -4.059 46.617 1.00 26.38 287 THR A C 1
ATOM 2108 O O . THR A 1 293 ? 4.154 -3.279 45.861 1.00 26.12 287 THR A O 1
ATOM 2112 N N . PRO A 1 294 ? 3.689 -5.383 46.490 1.00 27.56 288 PRO A N 1
ATOM 2113 C CA . PRO A 1 294 ? 4.403 -5.935 45.326 1.00 26.65 288 PRO A CA 1
ATOM 2114 C C . PRO A 1 294 ? 3.702 -5.555 44.022 1.00 25.99 288 PRO A C 1
ATOM 2115 O O . PRO A 1 294 ? 2.472 -5.510 43.946 1.00 25.86 288 PRO A O 1
ATOM 2119 N N . CYS A 1 295 ? 4.505 -5.271 42.988 1.00 25.79 289 CYS A N 1
ATOM 2120 C CA . CYS A 1 295 ? 3.949 -4.874 41.691 1.00 25.87 289 CYS A CA 1
ATOM 2121 C C . CYS A 1 295 ? 2.921 -5.866 41.172 1.00 25.20 289 CYS A C 1
ATOM 2122 O O . CYS A 1 295 ? 1.923 -5.470 40.554 1.00 24.90 289 CYS A O 1
ATOM 2125 N N . LYS A 1 296 ? 3.177 -7.163 41.351 1.00 27.55 290 LYS A N 1
ATOM 2126 C CA . LYS A 1 296 ? 2.242 -8.164 40.855 1.00 29.05 290 LYS A CA 1
ATOM 2127 C C . LYS A 1 296 ? 0.881 -7.996 41.506 1.00 30.25 290 LYS A C 1
ATOM 2128 O O . LYS A 1 296 ? -0.154 -8.066 40.829 1.00 32.02 290 LYS A O 1
ATOM 2134 N N . GLU A 1 297 ? 0.861 -7.753 42.819 1.00 30.16 291 GLU A N 1
ATOM 2135 C CA . GLU A 1 297 ? -0.414 -7.566 43.501 1.00 31.72 291 GLU A CA 1
ATOM 2136 C C . GLU A 1 297 ? -1.084 -6.275 43.065 1.00 28.48 291 GLU A C 1
ATOM 2137 O O . GLU A 1 297 ? -2.307 -6.243 42.892 1.00 29.02 291 GLU A O 1
ATOM 2143 N N . ILE A 1 298 ? -0.301 -5.202 42.877 1.00 26.65 292 ILE A N 1
ATOM 2144 C CA . ILE A 1 298 ? -0.866 -3.937 42.406 1.00 25.07 292 ILE A CA 1
ATOM 2145 C C . ILE A 1 298 ? -1.581 -4.143 41.077 1.00 25.36 292 ILE A C 1
ATOM 2146 O O . ILE A 1 298 ? -2.729 -3.716 40.891 1.00 24.93 292 ILE A O 1
ATOM 2151 N N . ILE A 1 299 ? -0.912 -4.810 40.131 1.00 25.05 293 ILE A N 1
ATOM 2152 C CA . ILE A 1 299 ? -1.458 -4.916 38.781 1.00 26.14 293 ILE A CA 1
ATOM 2153 C C . ILE A 1 299 ? -2.641 -5.881 38.746 1.00 26.97 293 ILE A C 1
ATOM 2154 O O . ILE A 1 299 ? -3.683 -5.586 38.151 1.00 27.20 293 ILE A O 1
ATOM 2159 N N . GLU A 1 300 ? -2.513 -7.039 39.390 1.00 28.37 294 GLU A N 1
ATOM 2160 C CA . GLU A 1 300 ? -3.625 -7.986 39.415 1.00 30.05 294 GLU A CA 1
ATOM 2161 C C . GLU A 1 300 ? -4.857 -7.382 40.087 1.00 29.25 294 GLU A C 1
ATOM 2162 O O . GLU A 1 300 ? -5.982 -7.526 39.586 1.00 29.89 294 GLU A O 1
ATOM 2168 N N . ALA A 1 301 ? -4.668 -6.685 41.212 1.00 27.94 295 ALA A N 1
ATOM 2169 C CA . ALA A 1 301 ? -5.805 -6.046 41.879 1.00 27.72 295 ALA A CA 1
ATOM 2170 C C . ALA A 1 301 ? -6.447 -4.969 41.006 1.00 26.49 295 ALA A C 1
ATOM 2171 O O . ALA A 1 301 ? -7.679 -4.844 40.976 1.00 26.82 295 ALA A O 1
ATOM 2173 N N . MET A 1 302 ? -5.631 -4.169 40.303 1.00 25.96 296 MET A N 1
ATOM 2174 C CA . MET A 1 302 ? -6.169 -3.154 39.388 1.00 27.74 296 MET A CA 1
ATOM 2175 C C . MET A 1 302 ? -7.045 -3.774 38.318 1.00 27.26 296 MET A C 1
ATOM 2176 O O . MET A 1 302 ? -8.149 -3.288 38.040 1.00 25.94 296 MET A O 1
ATOM 2181 N N . VAL A 1 303 ? -6.527 -4.804 37.652 1.00 27.89 297 VAL A N 1
ATOM 2182 C CA . VAL A 1 303 ? -7.254 -5.421 36.550 1.00 27.45 297 VAL A CA 1
ATOM 2183 C C . VAL A 1 303 ? -8.540 -6.065 37.054 1.00 28.54 297 VAL A C 1
ATOM 2184 O O . VAL A 1 303 ? -9.610 -5.916 36.447 1.00 29.16 297 VAL A O 1
ATOM 2188 N N . ASN A 1 304 ? -8.462 -6.777 38.178 1.00 28.13 298 ASN A N 1
ATOM 2189 C CA . ASN A 1 304 ? -9.642 -7.467 38.686 1.00 30.48 298 ASN A CA 1
ATOM 2190 C C . ASN A 1 304 ? -10.712 -6.472 39.093 1.00 28.30 298 ASN A C 1
ATOM 2191 O O . ASN A 1 304 ? -11.901 -6.676 38.813 1.00 30.17 298 ASN A O 1
ATOM 2196 N N . GLN A 1 305 ? -10.303 -5.377 39.741 1.00 25.64 299 GLN A N 1
ATOM 2197 C CA . GLN A 1 305 ? -11.260 -4.349 40.122 1.00 24.47 299 GLN A CA 1
ATOM 2198 C C . GLN A 1 305 ? -11.890 -3.697 38.897 1.00 25.55 299 GLN A C 1
ATOM 2199 O O . GLN A 1 305 ? -13.097 -3.419 38.890 1.00 27.03 299 GLN A O 1
ATOM 2205 N N . ALA A 1 306 ? -11.089 -3.419 37.858 1.00 24.37 300 ALA A N 1
ATOM 2206 C CA . ALA A 1 306 ? -11.665 -2.807 36.659 1.00 25.41 300 ALA A CA 1
ATOM 2207 C C . ALA A 1 306 ? -12.722 -3.708 36.036 1.00 26.70 300 ALA A C 1
ATOM 2208 O O . ALA A 1 306 ? -13.785 -3.229 35.624 1.00 27.74 300 ALA A O 1
ATOM 2210 N N . ARG A 1 307 ? -12.451 -5.017 35.962 1.00 27.39 301 ARG A N 1
ATOM 2211 C CA . ARG A 1 307 ? -13.424 -5.968 35.424 1.00 30.36 301 ARG A CA 1
ATOM 2212 C C . ARG A 1 307 ? -14.672 -6.048 36.287 1.00 29.83 301 ARG A C 1
ATOM 2213 O O . ARG A 1 307 ? -15.763 -6.346 35.783 1.00 30.34 301 ARG A O 1
ATOM 2221 N N . GLU A 1 308 ? -14.521 -5.854 37.592 1.00 29.81 302 GLU A N 1
ATOM 2222 C CA . GLU A 1 308 ? -15.667 -5.896 38.488 1.00 32.62 302 GLU A CA 1
ATOM 2223 C C . GLU A 1 308 ? -16.572 -4.695 38.255 1.00 32.11 302 GLU A C 1
ATOM 2224 O O . GLU A 1 308 ? -17.802 -4.822 38.231 1.00 31.98 302 GLU A O 1
ATOM 2230 N N . ILE A 1 309 ? -15.965 -3.523 38.063 1.00 29.80 303 ILE A N 1
ATOM 2231 C CA . ILE A 1 309 ? -16.715 -2.300 37.812 1.00 29.10 303 ILE A CA 1
ATOM 2232 C C . ILE A 1 309 ? -17.330 -2.330 36.423 1.00 28.78 303 ILE A C 1
ATOM 2233 O O . ILE A 1 309 ? -18.475 -1.903 36.222 1.00 29.91 303 ILE A O 1
ATOM 2238 N N . MET A 1 310 ? -16.580 -2.831 35.448 1.00 26.48 304 MET A N 1
ATOM 2239 C CA . MET A 1 310 ? -16.923 -2.739 34.032 1.00 26.82 304 MET A CA 1
ATOM 2240 C C . MET A 1 310 ? -16.774 -4.130 33.428 1.00 27.27 304 MET A C 1
ATOM 2241 O O . MET A 1 310 ? -15.778 -4.414 32.752 1.00 28.13 304 MET A O 1
ATOM 2246 N N . PRO A 1 311 ? -17.745 -5.024 33.657 1.00 28.66 305 PRO A N 1
ATOM 2247 C CA . PRO A 1 311 ? -17.588 -6.425 33.222 1.00 31.14 305 PRO A CA 1
ATOM 2248 C C . PRO A 1 311 ? -17.246 -6.600 31.753 1.00 32.11 305 PRO A C 1
ATOM 2249 O O . PRO A 1 311 ? -16.584 -7.584 31.402 1.00 33.53 305 PRO A O 1
ATOM 2253 N N . ALA A 1 312 ? -17.662 -5.691 30.876 1.00 31.37 306 ALA A N 1
ATOM 2254 C CA . ALA A 1 312 ? -17.391 -5.857 29.455 1.00 32.36 306 ALA A CA 1
ATOM 2255 C C . ALA A 1 312 ? -16.104 -5.167 29.011 1.00 31.68 306 ALA A C 1
ATOM 2256 O O . ALA A 1 312 ? -15.842 -5.102 27.804 1.00 32.05 306 ALA A O 1
ATOM 2258 N N . ILE A 1 313 ? -15.292 -4.671 29.952 1.00 31.31 307 ILE A N 1
ATOM 2259 C CA . ILE A 1 313 ? -14.077 -3.944 29.595 1.00 31.32 307 ILE A CA 1
ATOM 2260 C C . ILE A 1 313 ? -13.185 -4.827 28.732 1.00 34.23 307 ILE A C 1
ATOM 2261 O O . ILE A 1 313 ? -13.095 -6.049 28.926 1.00 33.24 307 ILE A O 1
ATOM 2266 N N . GLU A 1 314 ? -12.531 -4.210 27.755 1.00 36.37 308 GLU A N 1
ATOM 2267 C CA . GLU A 1 314 ? -11.680 -4.949 26.829 1.00 40.16 308 GLU A CA 1
ATOM 2268 C C . GLU A 1 314 ? -10.222 -4.857 27.278 1.00 39.70 308 GLU A C 1
ATOM 2269 O O . GLU A 1 314 ? -9.394 -4.171 26.682 1.00 38.38 308 GLU A O 1
ATOM 2275 N N . LEU A 1 315 ? -9.929 -5.586 28.352 1.00 41.89 309 LEU A N 1
ATOM 2276 C CA . LEU A 1 315 ? -8.577 -5.684 28.894 1.00 44.23 309 LEU A CA 1
ATOM 2277 C C . LEU A 1 315 ? -7.792 -6.801 28.207 1.00 47.03 309 LEU A C 1
ATOM 2278 O O . LEU A 1 315 ? -8.378 -7.679 27.567 1.00 48.78 309 LEU A O 1
ATOM 2283 N N . SER B 1 5 ? -34.441 -1.570 44.579 1.00 65.61 -1 SER B N 1
ATOM 2284 C CA . SER B 1 5 ? -33.182 -2.275 44.362 1.00 64.39 -1 SER B CA 1
ATOM 2285 C C . SER B 1 5 ? -32.661 -2.016 42.948 1.00 62.58 -1 SER B C 1
ATOM 2286 O O . SER B 1 5 ? -33.447 -1.884 42.007 1.00 62.34 -1 SER B O 1
ATOM 2289 N N . HIS B 1 6 ? -31.337 -1.933 42.813 1.00 61.19 0 HIS B N 1
ATOM 2290 C CA . HIS B 1 6 ? -30.683 -1.621 41.533 1.00 60.46 0 HIS B CA 1
ATOM 2291 C C . HIS B 1 6 ? -31.243 -0.351 40.901 1.00 57.80 0 HIS B C 1
ATOM 2292 O O . HIS B 1 6 ? -31.283 -0.215 39.673 1.00 57.76 0 HIS B O 1
ATOM 2299 N N . MET B 1 7 ? -31.693 0.571 41.735 1.00 54.65 1 MET B N 1
ATOM 2300 C CA . MET B 1 7 ? -32.196 1.845 41.267 1.00 51.85 1 MET B CA 1
ATOM 2301 C C . MET B 1 7 ? -31.156 2.912 41.573 1.00 43.02 1 MET B C 1
ATOM 2302 O O . MET B 1 7 ? -30.454 2.841 42.585 1.00 42.65 1 MET B O 1
ATOM 2307 N N . ASN B 1 8 ? -31.069 3.912 40.709 1.00 34.83 2 ASN B N 1
ATOM 2308 C CA . ASN B 1 8 ? -30.106 4.973 40.945 1.00 28.71 2 ASN B CA 1
ATOM 2309 C C . ASN B 1 8 ? -30.517 5.782 42.170 1.00 29.25 2 ASN B C 1
ATOM 2310 O O . ASN B 1 8 ? -31.660 6.241 42.273 1.00 28.92 2 ASN B O 1
ATOM 2315 N N . LYS B 1 9 ? -29.576 5.955 43.105 1.00 30.52 3 LYS B N 1
ATOM 2316 C CA . LYS B 1 9 ? -29.892 6.607 44.373 1.00 33.04 3 LYS B CA 1
ATOM 2317 C C . LYS B 1 9 ? -30.254 8.079 44.194 1.00 30.13 3 LYS B C 1
ATOM 2318 O O . LYS B 1 9 ? -31.112 8.594 44.919 1.00 30.51 3 LYS B O 1
ATOM 2324 N N . ILE B 1 10 ? -29.603 8.784 43.261 1.00 26.03 4 ILE B N 1
ATOM 2325 C CA . ILE B 1 10 ? -29.920 10.198 43.076 1.00 25.16 4 ILE B CA 1
ATOM 2326 C C . ILE B 1 10 ? -31.293 10.353 42.427 1.00 25.79 4 ILE B C 1
ATOM 2327 O O . ILE B 1 10 ? -32.076 11.233 42.798 1.00 26.31 4 ILE B O 1
ATOM 2332 N N . CYS B 1 11 ? -31.604 9.511 41.439 1.00 26.56 5 CYS B N 1
ATOM 2333 C CA . CYS B 1 11 ? -32.930 9.552 40.825 1.00 27.07 5 CYS B CA 1
ATOM 2334 C C . CYS B 1 11 ? -34.021 9.317 41.855 1.00 26.94 5 CYS B C 1
ATOM 2335 O O . CYS B 1 11 ? -35.062 9.987 41.836 1.00 27.42 5 CYS B O 1
ATOM 2338 N N . LYS B 1 12 ? -33.798 8.362 42.757 1.00 27.37 6 LYS B N 1
ATOM 2339 C CA . LYS B 1 12 ? -34.782 8.045 43.784 1.00 30.12 6 LYS B CA 1
ATOM 2340 C C . LYS B 1 12 ? -34.957 9.204 44.758 1.00 30.83 6 LYS B C 1
ATOM 2341 O O . LYS B 1 12 ? -36.090 9.584 45.088 1.00 32.14 6 LYS B O 1
ATOM 2347 N N . ILE B 1 13 ? -33.851 9.785 45.235 1.00 29.42 7 ILE B N 1
ATOM 2348 C CA . ILE B 1 13 ? -33.964 10.821 46.259 1.00 31.54 7 ILE B CA 1
ATOM 2349 C C . ILE B 1 13 ? -34.561 12.101 45.683 1.00 30.82 7 ILE B C 1
ATOM 2350 O O . ILE B 1 13 ? -35.412 12.745 46.316 1.00 31.34 7 ILE B O 1
ATOM 2355 N N . LEU B 1 14 ? -34.125 12.499 44.487 1.00 29.43 8 LEU B N 1
ATOM 2356 C CA . LEU B 1 14 ? -34.592 13.737 43.875 1.00 29.50 8 LEU B CA 1
ATOM 2357 C C . LEU B 1 14 ? -35.855 13.563 43.037 1.00 30.33 8 LEU B C 1
ATOM 2358 O O . LEU B 1 14 ? -36.421 14.569 42.584 1.00 31.08 8 LEU B O 1
ATOM 2363 N N . ASN B 1 15 ? -36.306 12.327 42.824 1.00 30.21 9 ASN B N 1
ATOM 2364 C CA . ASN B 1 15 ? -37.498 12.039 42.024 1.00 31.93 9 ASN B CA 1
ATOM 2365 C C . ASN B 1 15 ? -37.348 12.591 40.605 1.00 30.30 9 ASN B C 1
ATOM 2366 O O . ASN B 1 15 ? -38.215 13.301 40.094 1.00 30.53 9 ASN B O 1
ATOM 2371 N N . ILE B 1 16 ? -36.220 12.263 39.972 1.00 28.42 10 ILE B N 1
ATOM 2372 C CA . ILE B 1 16 ? -35.939 12.642 38.592 1.00 26.65 10 ILE B CA 1
ATOM 2373 C C . ILE B 1 16 ? -35.654 11.379 37.786 1.00 26.24 10 ILE B C 1
ATOM 2374 O O . ILE B 1 16 ? -35.213 10.355 38.320 1.00 26.48 10 ILE B O 1
ATOM 2379 N N . LYS B 1 17 ? -35.910 11.468 36.479 1.00 25.63 11 LYS B N 1
ATOM 2380 C CA . LYS B 1 17 ? -35.761 10.323 35.587 1.00 26.44 11 LYS B CA 1
ATOM 2381 C C . LYS B 1 17 ? -34.298 9.963 35.364 1.00 25.31 11 LYS B C 1
ATOM 2382 O O . LYS B 1 17 ? -33.939 8.776 35.338 1.00 25.78 11 LYS B O 1
ATOM 2388 N N . TYR B 1 18 ? -33.448 10.970 35.159 1.00 24.73 12 TYR B N 1
ATOM 2389 C CA . TYR B 1 18 ? -32.062 10.764 34.799 1.00 22.40 12 TYR B CA 1
ATOM 2390 C C . TYR B 1 18 ? -31.146 11.434 35.810 1.00 22.31 12 TYR B C 1
ATOM 2391 O O . TYR B 1 18 ? -31.417 12.563 36.228 1.00 23.61 12 TYR B O 1
ATOM 2400 N N . PRO B 1 19 ? -30.029 10.790 36.183 1.00 21.61 13 PRO B N 1
ATOM 2401 C CA . PRO B 1 19 ? -29.100 11.373 37.172 1.00 20.87 13 PRO B CA 1
ATOM 2402 C C . PRO B 1 19 ? -28.153 12.391 36.544 1.00 20.39 13 PRO B C 1
ATOM 2403 O O . PRO B 1 19 ? -26.933 12.287 36.654 1.00 20.57 13 PRO B O 1
ATOM 2407 N N . VAL B 1 20 ? -28.734 13.394 35.883 1.00 19.83 14 VAL B N 1
ATOM 2408 C CA . VAL B 1 20 ? -28.001 14.471 35.223 1.00 18.84 14 VAL B CA 1
ATOM 2409 C C . VAL B 1 20 ? -28.495 15.775 35.812 1.00 19.41 14 VAL B C 1
ATOM 2410 O O . VAL B 1 20 ? -29.679 16.114 35.665 1.00 21.40 14 VAL B O 1
ATOM 2414 N N . ILE B 1 21 ? -27.596 16.509 36.465 1.00 18.40 15 ILE B N 1
ATOM 2415 C CA . ILE B 1 21 ? -27.899 17.821 37.020 1.00 18.82 15 ILE B CA 1
ATOM 2416 C C . ILE B 1 21 ? -27.278 18.881 36.123 1.00 18.62 15 ILE B C 1
ATOM 2417 O O . ILE B 1 21 ? -26.092 18.799 35.785 1.00 19.23 15 ILE B O 1
ATOM 2422 N N . GLN B 1 22 ? -28.074 19.860 35.711 1.00 18.60 16 GLN B N 1
ATOM 2423 C CA . GLN B 1 22 ? -27.518 21.036 35.056 1.00 19.06 16 GLN B CA 1
ATOM 2424 C C . GLN B 1 22 ? -27.010 21.978 36.145 1.00 19.68 16 GLN B C 1
ATOM 2425 O O . GLN B 1 22 ? -27.798 22.430 36.980 1.00 20.20 16 GLN B O 1
ATOM 2431 N N . GLY B 1 23 ? -25.700 22.241 36.162 1.00 19.16 17 GLY B N 1
ATOM 2432 C CA . GLY B 1 23 ? -25.104 23.004 37.257 1.00 19.50 17 GLY B CA 1
ATOM 2433 C C . GLY B 1 23 ? -25.584 24.446 37.298 1.00 20.16 17 GLY B C 1
ATOM 2434 O O . GLY B 1 23 ? -25.783 25.086 36.266 1.00 20.04 17 GLY B O 1
ATOM 2435 N N . GLY B 1 24 ? -25.769 24.960 38.515 1.00 20.70 18 GLY B N 1
ATOM 2436 C CA . GLY B 1 24 ? -26.026 26.381 38.664 1.00 21.39 18 GLY B CA 1
ATOM 2437 C C . GLY B 1 24 ? -24.847 27.182 38.144 1.00 22.21 18 GLY B C 1
ATOM 2438 O O . GLY B 1 24 ? -23.688 26.857 38.409 1.00 24.25 18 GLY B O 1
ATOM 2439 N N . MET B 1 25 ? -25.142 28.234 37.387 1.00 20.77 19 MET B N 1
ATOM 2440 C CA . MET B 1 25 ? -24.096 28.877 36.616 1.00 19.47 19 MET B CA 1
ATOM 2441 C C . MET B 1 25 ? -24.537 30.341 36.709 1.00 19.25 19 MET B C 1
ATOM 2442 O O . MET B 1 25 ? -25.572 30.713 36.141 1.00 19.51 19 MET B O 1
ATOM 2447 N N . ALA B 1 26 ? -23.840 31.132 37.523 1.00 19.65 20 ALA B N 1
ATOM 2448 C CA . ALA B 1 26 ? -24.218 32.529 37.726 1.00 20.12 20 ALA B CA 1
ATOM 2449 C C . ALA B 1 26 ? -24.491 33.233 36.397 1.00 19.76 20 ALA B C 1
ATOM 2450 O O . ALA B 1 26 ? -23.729 33.081 35.440 1.00 19.65 20 ALA B O 1
ATOM 2452 N N . TRP B 1 27 ? -25.605 33.973 36.341 1.00 20.73 21 TRP B N 1
ATOM 2453 C CA . TRP B 1 27 ? -26.074 34.736 35.174 1.00 22.34 21 TRP B CA 1
ATOM 2454 C C . TRP B 1 27 ? -26.519 33.858 34.011 1.00 22.15 21 TRP B C 1
ATOM 2455 O O . TRP B 1 27 ? -27.510 34.164 33.331 1.00 23.15 21 TRP B O 1
ATOM 2466 N N . VAL B 1 28 ? -25.777 32.773 33.787 1.00 19.96 22 VAL B N 1
ATOM 2467 C CA . VAL B 1 28 ? -26.039 31.846 32.692 1.00 20.06 22 VAL B CA 1
ATOM 2468 C C . VAL B 1 28 ? -27.349 31.085 32.899 1.00 21.28 22 VAL B C 1
ATOM 2469 O O . VAL B 1 28 ? -28.152 30.937 31.964 1.00 22.10 22 VAL B O 1
ATOM 2473 N N . ALA B 1 29 ? -27.566 30.558 34.107 1.00 20.34 23 ALA B N 1
ATOM 2474 C CA . ALA B 1 29 ? -28.608 29.551 34.355 1.00 20.90 23 ALA B CA 1
ATOM 2475 C C . ALA B 1 29 ? -29.869 30.243 34.849 1.00 22.06 23 ALA B C 1
ATOM 2476 O O . ALA B 1 29 ? -29.963 30.616 36.022 1.00 23.39 23 ALA B O 1
ATOM 2478 N N . THR B 1 30 ? -30.847 30.390 33.959 1.00 21.78 24 THR B N 1
ATOM 2479 C CA . THR B 1 30 ? -32.106 31.067 34.224 1.00 23.38 24 THR B CA 1
ATOM 2480 C C . THR B 1 30 ? -33.248 30.080 34.014 1.00 23.80 24 THR B C 1
ATOM 2481 O O . THR B 1 30 ? -33.029 28.914 33.674 1.00 23.50 24 THR B O 1
ATOM 2485 N N . ALA B 1 31 ? -34.484 30.564 34.199 1.00 24.24 25 ALA B N 1
ATOM 2486 C CA . ALA B 1 31 ? -35.639 29.670 34.139 1.00 25.40 25 ALA B CA 1
ATOM 2487 C C . ALA B 1 31 ? -35.755 28.959 32.792 1.00 26.14 25 ALA B C 1
ATOM 2488 O O . ALA B 1 31 ? -36.239 27.825 32.735 1.00 26.23 25 ALA B O 1
ATOM 2490 N N . SER B 1 32 ? -35.321 29.593 31.700 1.00 24.52 26 SER B N 1
ATOM 2491 C CA . SER B 1 32 ? -35.430 28.931 30.398 1.00 24.99 26 SER B CA 1
ATOM 2492 C C . SER B 1 32 ? -34.608 27.645 30.360 1.00 24.16 26 SER B C 1
ATOM 2493 O O . SER B 1 32 ? -35.065 26.614 29.843 1.00 24.81 26 SER B O 1
ATOM 2496 N N . LEU B 1 33 ? -33.392 27.693 30.902 1.00 21.73 27 LEU B N 1
ATOM 2497 C CA . LEU B 1 33 ? -32.530 26.515 30.938 1.00 20.41 27 LEU B CA 1
ATOM 2498 C C . LEU B 1 33 ? -33.000 25.510 31.992 1.00 20.75 27 LEU B C 1
ATOM 2499 O O . LEU B 1 33 ? -33.150 24.314 31.707 1.00 20.62 27 LEU B O 1
ATOM 2504 N N . ALA B 1 34 ? -33.218 25.974 33.226 1.00 21.36 28 ALA B N 1
ATOM 2505 C CA . ALA B 1 34 ? -33.576 25.049 34.298 1.00 21.79 28 ALA B CA 1
ATOM 2506 C C . ALA B 1 34 ? -34.845 24.276 33.955 1.00 22.66 28 ALA B C 1
ATOM 2507 O O . ALA B 1 34 ? -34.902 23.055 34.134 1.00 23.59 28 ALA B O 1
ATOM 2509 N N . SER B 1 35 ? -35.865 24.962 33.434 1.00 22.48 29 SER B N 1
ATOM 2510 C CA . SER B 1 35 ? -37.120 24.273 33.153 1.00 24.06 29 SER B CA 1
ATOM 2511 C C . SER B 1 35 ? -36.964 23.267 32.022 1.00 24.75 29 SER B C 1
ATOM 2512 O O . SER B 1 35 ? -37.603 22.205 32.043 1.00 25.04 29 SER B O 1
ATOM 2515 N N . ALA B 1 36 ? -36.116 23.569 31.037 1.00 23.04 30 ALA B N 1
ATOM 2516 C CA . ALA B 1 36 ? -35.913 22.629 29.937 1.00 22.89 30 ALA B CA 1
ATOM 2517 C C . ALA B 1 36 ? -35.203 21.369 30.416 1.00 22.42 30 ALA B C 1
ATOM 2518 O O . ALA B 1 36 ? -35.546 20.261 29.989 1.00 24.07 30 ALA B O 1
ATOM 2520 N N . VAL B 1 37 ? -34.222 21.514 31.314 1.00 21.47 31 VAL B N 1
ATOM 2521 C CA . VAL B 1 37 ? -33.508 20.347 31.834 1.00 19.24 31 VAL B CA 1
ATOM 2522 C C . VAL B 1 37 ? -34.450 19.480 32.665 1.00 20.56 31 VAL B C 1
ATOM 2523 O O . VAL B 1 37 ? -34.493 18.247 32.522 1.00 21.34 31 VAL B O 1
ATOM 2527 N N . SER B 1 38 ? -35.237 20.113 33.531 1.00 20.84 32 SER B N 1
ATOM 2528 C CA . SER B 1 38 ? -36.183 19.355 34.342 1.00 22.15 32 SER B CA 1
ATOM 2529 C C . SER B 1 38 ? -37.245 18.689 33.468 1.00 23.29 32 SER B C 1
ATOM 2530 O O . SER B 1 38 ? -37.630 17.540 33.714 1.00 24.97 32 SER B O 1
ATOM 2533 N N . ASN B 1 39 ? -37.730 19.391 32.436 1.00 23.39 33 ASN B N 1
ATOM 2534 C CA . ASN B 1 39 ? -38.727 18.782 31.551 1.00 24.36 33 ASN B CA 1
ATOM 2535 C C . ASN B 1 39 ? -38.139 17.603 30.791 1.00 24.51 33 ASN B C 1
ATOM 2536 O O . ASN B 1 39 ? -38.864 16.652 30.462 1.00 25.74 33 ASN B O 1
ATOM 2541 N N . ALA B 1 40 ? -36.838 17.638 30.521 1.00 25.12 34 ALA B N 1
ATOM 2542 C CA . ALA B 1 40 ? -36.142 16.546 29.856 1.00 25.22 34 ALA B CA 1
ATOM 2543 C C . ALA B 1 40 ? -35.815 15.387 30.787 1.00 26.64 34 ALA B C 1
ATOM 2544 O O . ALA B 1 40 ? -35.283 14.371 30.319 1.00 28.40 34 ALA B O 1
ATOM 2546 N N . GLY B 1 41 ? -36.094 15.511 32.083 1.00 24.14 35 GLY B N 1
ATOM 2547 C CA . GLY B 1 41 ? -35.889 14.411 33.011 1.00 23.67 35 GLY B CA 1
ATOM 2548 C C . GLY B 1 41 ? -34.677 14.503 33.913 1.00 22.90 35 GLY B C 1
ATOM 2549 O O . GLY B 1 41 ? -34.487 13.609 34.753 1.00 23.36 35 GLY B O 1
ATOM 2550 N N . GLY B 1 42 ? -33.847 15.532 33.762 1.00 21.74 36 GLY B N 1
ATOM 2551 C CA . GLY B 1 42 ? -32.765 15.806 34.687 1.00 20.89 36 GLY B CA 1
ATOM 2552 C C . GLY B 1 42 ? -33.195 16.792 35.754 1.00 21.00 36 GLY B C 1
ATOM 2553 O O . GLY B 1 42 ? -34.389 17.030 35.971 1.00 22.62 36 GLY B O 1
ATOM 2554 N N . LEU B 1 43 ? -32.204 17.388 36.430 1.00 20.43 37 LEU B N 1
ATOM 2555 C CA . LEU B 1 43 ? -32.480 18.417 37.438 1.00 20.54 37 LEU B CA 1
ATOM 2556 C C . LEU B 1 43 ? -31.954 19.756 36.936 1.00 21.06 37 LEU B C 1
ATOM 2557 O O . LEU B 1 43 ? -30.737 19.976 36.907 1.00 21.10 37 LEU B O 1
ATOM 2562 N N . GLY B 1 44 ? -32.873 20.640 36.530 1.00 20.99 38 GLY B N 1
ATOM 2563 C CA . GLY B 1 44 ? -32.492 22.011 36.232 1.00 21.18 38 GLY B CA 1
ATOM 2564 C C . GLY B 1 44 ? -32.235 22.796 37.505 1.00 21.79 38 GLY B C 1
ATOM 2565 O O . GLY B 1 44 ? -32.809 22.513 38.559 1.00 22.72 38 GLY B O 1
ATOM 2566 N N . ILE B 1 45 ? -31.348 23.793 37.410 1.00 21.14 39 ILE B N 1
ATOM 2567 C CA A ILE B 1 45 ? -30.938 24.598 38.557 0.61 21.59 39 ILE B CA 1
ATOM 2568 C CA B ILE B 1 45 ? -30.942 24.599 38.557 0.39 21.07 39 ILE B CA 1
ATOM 2569 C C . ILE B 1 45 ? -30.955 26.069 38.163 1.00 21.41 39 ILE B C 1
ATOM 2570 O O . ILE B 1 45 ? -30.271 26.469 37.208 1.00 23.20 39 ILE B O 1
ATOM 2579 N N . ILE B 1 46 ? -31.709 26.871 38.906 1.00 21.29 40 ILE B N 1
ATOM 2580 C CA . ILE B 1 46 ? -31.629 28.320 38.800 1.00 23.66 40 ILE B CA 1
ATOM 2581 C C . ILE B 1 46 ? -30.462 28.818 39.643 1.00 23.28 40 ILE B C 1
ATOM 2582 O O . ILE B 1 46 ? -30.372 28.512 40.839 1.00 22.96 40 ILE B O 1
ATOM 2587 N N . ALA B 1 47 ? -29.592 29.630 39.047 1.00 23.25 41 ALA B N 1
ATOM 2588 C CA . ALA B 1 47 ? -28.443 30.172 39.768 1.00 23.56 41 ALA B CA 1
ATOM 2589 C C . ALA B 1 47 ? -28.823 31.464 40.479 1.00 24.96 41 ALA B C 1
ATOM 2590 O O . ALA B 1 47 ? -29.314 32.403 39.846 1.00 27.30 41 ALA B O 1
ATOM 2592 N N . ALA B 1 48 ? -28.584 31.519 41.794 1.00 23.35 42 ALA B N 1
ATOM 2593 C CA . ALA B 1 48 ? -28.755 32.788 42.507 1.00 24.57 42 ALA B CA 1
ATOM 2594 C C . ALA B 1 48 ? -27.617 33.765 42.223 1.00 26.82 42 ALA B C 1
ATOM 2595 O O . ALA B 1 48 ? -27.841 34.983 42.228 1.00 28.00 42 ALA B O 1
ATOM 2597 N N . GLY B 1 49 ? -26.407 33.256 41.982 1.00 26.56 43 GLY B N 1
ATOM 2598 C CA . GLY B 1 49 ? -25.254 34.116 41.757 1.00 27.09 43 GLY B CA 1
ATOM 2599 C C . GLY B 1 49 ? -25.141 35.199 42.816 1.00 30.20 43 GLY B C 1
ATOM 2600 O O . GLY B 1 49 ? -25.319 34.948 44.011 1.00 31.16 43 GLY B O 1
ATOM 2601 N N . ASN B 1 50 ? -24.867 36.429 42.371 1.00 32.04 44 ASN B N 1
ATOM 2602 C CA . ASN B 1 50 ? -24.882 37.604 43.236 1.00 34.93 44 ASN B CA 1
ATOM 2603 C C . ASN B 1 50 ? -26.196 38.371 43.181 1.00 35.83 44 ASN B C 1
ATOM 2604 O O . ASN B 1 50 ? -26.251 39.505 43.666 1.00 38.05 44 ASN B O 1
ATOM 2609 N N . ALA B 1 51 ? -27.244 37.796 42.598 1.00 35.72 45 ALA B N 1
ATOM 2610 C CA . ALA B 1 51 ? -28.462 38.562 42.374 1.00 36.18 45 ALA B CA 1
ATOM 2611 C C . ALA B 1 51 ? -29.270 38.703 43.665 1.00 38.07 45 ALA B C 1
ATOM 2612 O O . ALA B 1 51 ? -29.186 37.850 44.555 1.00 40.11 45 ALA B O 1
ATOM 2614 N N . PRO B 1 52 ? -30.052 39.774 43.791 1.00 38.90 46 PRO B N 1
ATOM 2615 C CA . PRO B 1 52 ? -30.845 39.984 45.006 1.00 38.82 46 PRO B CA 1
ATOM 2616 C C . PRO B 1 52 ? -32.056 39.061 45.043 1.00 38.06 46 PRO B C 1
ATOM 2617 O O . PRO B 1 52 ? -32.414 38.412 44.059 1.00 37.39 46 PRO B O 1
ATOM 2621 N N . LYS B 1 53 ? -32.687 39.022 46.219 1.00 38.16 47 LYS B N 1
ATOM 2622 C CA . LYS B 1 53 ? -33.803 38.111 46.454 1.00 40.22 47 LYS B CA 1
ATOM 2623 C C . LYS B 1 53 ? -34.883 38.253 45.385 1.00 41.41 47 LYS B C 1
ATOM 2624 O O . LYS B 1 53 ? -35.341 37.259 44.809 1.00 41.05 47 LYS B O 1
ATOM 2630 N N . GLU B 1 54 ? -35.286 39.492 45.089 1.00 42.60 48 GLU B N 1
ATOM 2631 C CA . GLU B 1 54 ? -36.434 39.703 44.210 1.00 45.87 48 GLU B CA 1
ATOM 2632 C C . GLU B 1 54 ? -36.171 39.211 42.791 1.00 42.69 48 GLU B C 1
ATOM 2633 O O . GLU B 1 54 ? -37.105 38.757 42.117 1.00 42.41 48 GLU B O 1
ATOM 2639 N N . ALA B 1 55 ? -34.916 39.268 42.328 1.00 39.91 49 ALA B N 1
ATOM 2640 C CA . ALA B 1 55 ? -34.595 38.781 40.988 1.00 38.04 49 ALA B CA 1
ATOM 2641 C C . ALA B 1 55 ? -34.681 37.259 40.913 1.00 37.05 49 ALA B C 1
ATOM 2642 O O . ALA B 1 55 ? -35.225 36.701 39.949 1.00 36.15 49 ALA B O 1
ATOM 2644 N N . ILE B 1 56 ? -34.154 36.567 41.922 1.00 35.46 50 ILE B N 1
ATOM 2645 C CA . ILE B 1 56 ? -34.219 35.110 41.914 1.00 33.83 50 ILE B CA 1
ATOM 2646 C C . ILE B 1 56 ? -35.648 34.627 42.154 1.00 34.63 50 ILE B C 1
ATOM 2647 O O . ILE B 1 56 ? -36.059 33.599 41.602 1.00 34.78 50 ILE B O 1
ATOM 2652 N N . LYS B 1 57 ? -36.436 35.364 42.951 1.00 34.97 51 LYS B N 1
ATOM 2653 C CA . LYS B 1 57 ? -37.852 35.038 43.113 1.00 35.46 51 LYS B CA 1
ATOM 2654 C C . LYS B 1 57 ? -38.561 34.971 41.763 1.00 34.95 51 LYS B C 1
ATOM 2655 O O . LYS B 1 57 ? -39.314 34.028 41.489 1.00 34.62 51 LYS B O 1
ATOM 2661 N N . LYS B 1 58 ? -38.326 35.968 40.901 1.00 35.22 52 LYS B N 1
ATOM 2662 C CA . LYS B 1 58 ? -38.956 35.968 39.581 1.00 36.13 52 LYS B CA 1
ATOM 2663 C C . LYS B 1 58 ? -38.558 34.735 38.783 1.00 34.70 52 LYS B C 1
ATOM 2664 O O . LYS B 1 58 ? -39.394 34.133 38.095 1.00 35.47 52 LYS B O 1
ATOM 2670 N N . GLU B 1 59 ? -37.285 34.343 38.861 1.00 32.65 53 GLU B N 1
ATOM 2671 C CA . GLU B 1 59 ? -36.843 33.150 38.145 1.00 31.23 53 GLU B CA 1
ATOM 2672 C C . GLU B 1 59 ? -37.548 31.904 38.666 1.00 30.69 53 GLU B C 1
ATOM 2673 O O . GLU B 1 59 ? -37.972 31.049 37.880 1.00 31.20 53 GLU B O 1
ATOM 2679 N N . ILE B 1 60 ? -37.699 31.790 39.990 1.00 30.39 54 ILE B N 1
ATOM 2680 C CA . ILE B 1 60 ? -38.374 30.629 40.562 1.00 31.49 54 ILE B CA 1
ATOM 2681 C C . ILE B 1 60 ? -39.825 30.585 40.109 1.00 32.66 54 ILE B C 1
ATOM 2682 O O . ILE B 1 60 ? -40.324 29.538 39.674 1.00 32.24 54 ILE B O 1
ATOM 2687 N N . VAL B 1 61 ? -40.516 31.730 40.201 1.00 33.65 55 VAL B N 1
ATOM 2688 C CA . VAL B 1 61 ? -41.916 31.817 39.795 1.00 35.79 55 VAL B CA 1
ATOM 2689 C C . VAL B 1 61 ? -42.065 31.444 38.327 1.00 36.13 55 VAL B C 1
ATOM 2690 O O . VAL B 1 61 ? -42.950 30.666 37.950 1.00 36.07 55 VAL B O 1
ATOM 2694 N N . GLU B 1 62 ? -41.193 31.988 37.478 1.00 36.40 56 GLU B N 1
ATOM 2695 C CA . GLU B 1 62 ? -41.269 31.680 36.056 1.00 39.02 56 GLU B CA 1
ATOM 2696 C C . GLU B 1 62 ? -40.954 30.216 35.787 1.00 36.32 56 GLU B C 1
ATOM 2697 O O . GLU B 1 62 ? -41.597 29.585 34.941 1.00 35.98 56 GLU B O 1
ATOM 2703 N N . CYS B 1 63 ? -39.987 29.655 36.512 1.00 33.60 57 CYS B N 1
ATOM 2704 C CA . CYS B 1 63 ? -39.641 28.252 36.323 1.00 34.47 57 CYS B CA 1
ATOM 2705 C C . CYS B 1 63 ? -40.816 27.338 36.650 1.00 35.90 57 CYS B C 1
ATOM 2706 O O . CYS B 1 63 ? -41.100 26.391 35.907 1.00 37.13 57 CYS B O 1
ATOM 2709 N N . LYS B 1 64 ? -41.523 27.612 37.749 1.00 36.70 58 LYS B N 1
ATOM 2710 C CA . LYS B 1 64 ? -42.662 26.768 38.104 1.00 38.30 58 LYS B CA 1
ATOM 2711 C C . LYS B 1 64 ? -43.772 26.843 37.061 1.00 40.30 58 LYS B C 1
ATOM 2712 O O . LYS B 1 64 ? -44.554 25.893 36.927 1.00 42.18 58 LYS B O 1
ATOM 2718 N N . LYS B 1 65 ? -43.858 27.949 36.312 1.00 40.41 59 LYS B N 1
ATOM 2719 C CA . LYS B 1 65 ? -44.827 28.023 35.219 1.00 42.50 59 LYS B CA 1
ATOM 2720 C C . LYS B 1 65 ? -44.423 27.138 34.049 1.00 40.13 59 LYS B C 1
ATOM 2721 O O . LYS B 1 65 ? -45.281 26.716 33.265 1.00 40.22 59 LYS B O 1
ATOM 2727 N N . LEU B 1 66 ? -43.131 26.859 33.907 1.00 37.35 60 LEU B N 1
ATOM 2728 C CA . LEU B 1 66 ? -42.621 26.177 32.727 1.00 35.80 60 LEU B CA 1
ATOM 2729 C C . LEU B 1 66 ? -42.378 24.689 32.939 1.00 35.07 60 LEU B C 1
ATOM 2730 O O . LEU B 1 66 ? -42.189 23.968 31.955 1.00 35.19 60 LEU B O 1
ATOM 2735 N N . THR B 1 67 ? -42.368 24.206 34.180 1.00 33.79 61 THR B N 1
ATOM 2736 C CA . THR B 1 67 ? -42.147 22.787 34.405 1.00 33.08 61 THR B CA 1
ATOM 2737 C C . THR B 1 67 ? -42.890 22.350 35.658 1.00 35.36 61 THR B C 1
ATOM 2738 O O . THR B 1 67 ? -43.022 23.108 36.625 1.00 35.90 61 THR B O 1
ATOM 2742 N N . ASP B 1 68 ? -43.390 21.120 35.615 1.00 36.50 62 ASP B N 1
ATOM 2743 C CA . ASP B 1 68 ? -43.977 20.465 36.773 1.00 41.72 62 ASP B CA 1
ATOM 2744 C C . ASP B 1 68 ? -43.005 19.510 37.453 1.00 38.86 62 ASP B C 1
ATOM 2745 O O . ASP B 1 68 ? -43.360 18.907 38.472 1.00 39.36 62 ASP B O 1
ATOM 2750 N N . LYS B 1 69 ? -41.790 19.375 36.922 1.00 34.93 63 LYS B N 1
ATOM 2751 C CA . LYS B 1 69 ? -40.785 18.433 37.401 1.00 35.17 63 LYS B CA 1
ATOM 2752 C C . LYS B 1 69 ? -39.896 19.090 38.449 1.00 32.10 63 LYS B C 1
ATOM 2753 O O . LYS B 1 69 ? -39.878 20.319 38.591 1.00 31.17 63 LYS B O 1
ATOM 2759 N N . PRO B 1 70 ? -39.127 18.304 39.213 1.00 30.31 64 PRO B N 1
ATOM 2760 C CA . PRO B 1 70 ? -38.262 18.916 40.231 1.00 28.96 64 PRO B CA 1
ATOM 2761 C C . PRO B 1 70 ? -37.207 19.802 39.597 1.00 27.77 64 PRO B C 1
ATOM 2762 O O . PRO B 1 70 ? -36.647 19.480 38.546 1.00 27.44 64 PRO B O 1
ATOM 2766 N N . PHE B 1 71 ? -36.949 20.935 40.238 1.00 25.87 65 PHE B N 1
ATOM 2767 C CA . PHE B 1 71 ? -35.785 21.751 39.917 1.00 25.26 65 PHE B CA 1
ATOM 2768 C C . PHE B 1 71 ? -35.199 22.270 41.216 1.00 25.00 65 PHE B C 1
ATOM 2769 O O . PHE B 1 71 ? -35.808 22.161 42.284 1.00 26.76 65 PHE B O 1
ATOM 2777 N N . GLY B 1 72 ? -33.997 22.834 41.118 1.00 24.23 66 GLY B N 1
ATOM 2778 C CA . GLY B 1 72 ? -33.296 23.347 42.274 1.00 23.57 66 GLY B CA 1
ATOM 2779 C C . GLY B 1 72 ? -32.860 24.787 42.068 1.00 23.74 66 GLY B C 1
ATOM 2780 O O . GLY B 1 72 ? -33.070 25.380 41.008 1.00 23.87 66 GLY B O 1
ATOM 2781 N N . VAL B 1 73 ? -32.278 25.336 43.126 1.00 22.50 67 VAL B N 1
ATOM 2782 C CA . VAL B 1 73 ? -31.653 26.651 43.122 1.00 23.23 67 VAL B CA 1
ATOM 2783 C C . VAL B 1 73 ? -30.239 26.471 43.657 1.00 22.70 67 VAL B C 1
ATOM 2784 O O . VAL B 1 73 ? -30.032 25.720 44.614 1.00 24.08 67 VAL B O 1
ATOM 2788 N N . ASN B 1 74 ? -29.264 27.137 43.038 1.00 21.29 68 ASN B N 1
ATOM 2789 C CA . ASN B 1 74 ? -27.899 27.150 43.545 1.00 21.55 68 ASN B CA 1
ATOM 2790 C C . ASN B 1 74 ? -27.697 28.397 44.388 1.00 24.27 68 ASN B C 1
ATOM 2791 O O . ASN B 1 74 ? -27.890 29.523 43.900 1.00 24.64 68 ASN B O 1
ATOM 2796 N N . VAL B 1 75 ? -27.284 28.195 45.634 1.00 22.84 69 VAL B N 1
ATOM 2797 C CA . VAL B 1 75 ? -26.908 29.290 46.510 1.00 25.01 69 VAL B CA 1
ATOM 2798 C C . VAL B 1 75 ? -25.404 29.460 46.411 1.00 25.89 69 VAL B C 1
ATOM 2799 O O . VAL B 1 75 ? -24.636 28.564 46.786 1.00 26.03 69 VAL B O 1
ATOM 2803 N N . MET B 1 76 ? -24.983 30.603 45.892 1.00 24.86 70 MET B N 1
ATOM 2804 C CA . MET B 1 76 ? -23.579 30.875 45.666 1.00 24.93 70 MET B CA 1
ATOM 2805 C C . MET B 1 76 ? -23.177 31.652 46.925 1.00 26.56 70 MET B C 1
ATOM 2806 O O . MET B 1 76 ? -23.666 32.764 47.164 1.00 26.72 70 MET B O 1
ATOM 2811 N N . LEU B 1 77 ? -22.399 31.006 47.801 1.00 26.24 71 LEU B N 1
ATOM 2812 C CA . LEU B 1 77 ? -22.301 31.452 49.194 1.00 27.28 71 LEU B CA 1
ATOM 2813 C C . LEU B 1 77 ? -21.521 32.742 49.370 1.00 30.33 71 LEU B C 1
ATOM 2814 O O . LEU B 1 77 ? -21.544 33.318 50.467 1.00 31.89 71 LEU B O 1
ATOM 2819 N N . MET B 1 78 ? -20.875 33.223 48.315 1.00 31.44 72 MET B N 1
ATOM 2820 C CA . MET B 1 78 ? -20.125 34.468 48.319 1.00 33.48 72 MET B CA 1
ATOM 2821 C C . MET B 1 78 ? -21.043 35.664 48.083 1.00 33.93 72 MET B C 1
ATOM 2822 O O . MET B 1 78 ? -20.592 36.808 48.181 1.00 35.66 72 MET B O 1
ATOM 2827 N N . SER B 1 79 ? -22.316 35.412 47.765 1.00 33.09 73 SER B N 1
ATOM 2828 C CA . SER B 1 79 ? -23.247 36.480 47.427 1.00 33.47 73 SER B CA 1
ATOM 2829 C C . SER B 1 79 ? -23.474 37.399 48.623 1.00 36.12 73 SER B C 1
ATOM 2830 O O . SER B 1 79 ? -23.508 36.935 49.769 1.00 36.07 73 SER B O 1
ATOM 2833 N N . PRO B 1 80 ? -23.641 38.702 48.392 1.00 37.25 74 PRO B N 1
ATOM 2834 C CA . PRO B 1 80 ? -24.038 39.597 49.490 1.00 38.87 74 PRO B CA 1
ATOM 2835 C C . PRO B 1 80 ? -25.462 39.368 49.967 1.00 39.45 74 PRO B C 1
ATOM 2836 O O . PRO B 1 80 ? -25.812 39.816 51.067 1.00 40.31 74 PRO B O 1
ATOM 2840 N N . PHE B 1 81 ? -26.300 38.707 49.172 1.00 38.61 75 PHE B N 1
ATOM 2841 C CA . PHE B 1 81 ? -27.681 38.437 49.543 1.00 38.38 75 PHE B CA 1
ATOM 2842 C C . PHE B 1 81 ? -27.895 37.001 49.978 1.00 37.50 75 PHE B C 1
ATOM 2843 O O . PHE B 1 81 ? -29.030 36.517 49.947 1.00 37.17 75 PHE B O 1
ATOM 2851 N N . VAL B 1 82 ? -26.827 36.310 50.381 1.00 38.06 76 VAL B N 1
ATOM 2852 C CA . VAL B 1 82 ? -26.933 34.887 50.678 1.00 38.63 76 VAL B CA 1
ATOM 2853 C C . VAL B 1 82 ? -28.014 34.638 51.723 1.00 39.15 76 VAL B C 1
ATOM 2854 O O . VAL B 1 82 ? -28.802 33.692 51.610 1.00 39.01 76 VAL B O 1
ATOM 2858 N N . ASP B 1 83 ? -28.108 35.509 52.726 1.00 40.45 77 ASP B N 1
ATOM 2859 C CA . ASP B 1 83 ? -29.117 35.301 53.757 1.00 42.60 77 ASP B CA 1
ATOM 2860 C C . ASP B 1 83 ? -30.522 35.441 53.180 1.00 42.64 77 ASP B C 1
ATOM 2861 O O . ASP B 1 83 ? -31.416 34.655 53.514 1.00 42.73 77 ASP B O 1
ATOM 2866 N N . ASP B 1 84 ? -30.725 36.412 52.285 1.00 42.81 78 ASP B N 1
ATOM 2867 C CA . ASP B 1 84 ? -32.030 36.578 51.647 1.00 43.35 78 ASP B CA 1
ATOM 2868 C C . ASP B 1 84 ? -32.354 35.413 50.722 1.00 39.31 78 ASP B C 1
ATOM 2869 O O . ASP B 1 84 ? -33.520 35.011 50.611 1.00 36.75 78 ASP B O 1
ATOM 2874 N N . ILE B 1 85 ? -31.340 34.870 50.036 1.00 36.24 79 ILE B N 1
ATOM 2875 C CA . ILE B 1 85 ? -31.585 33.751 49.133 1.00 34.52 79 ILE B CA 1
ATOM 2876 C C . ILE B 1 85 ? -32.005 32.523 49.921 1.00 35.19 79 ILE B C 1
ATOM 2877 O O . ILE B 1 85 ? -32.916 31.790 49.515 1.00 34.99 79 ILE B O 1
ATOM 2882 N N . ILE B 1 86 ? -31.352 32.278 51.057 1.00 35.62 80 ILE B N 1
ATOM 2883 C CA . ILE B 1 86 ? -31.735 31.155 51.902 1.00 36.90 80 ILE B CA 1
ATOM 2884 C C . ILE B 1 86 ? -33.176 31.317 52.376 1.00 38.03 80 ILE B C 1
ATOM 2885 O O . ILE B 1 86 ? -33.965 30.364 52.342 1.00 38.75 80 ILE B O 1
ATOM 2890 N N . ASP B 1 87 ? -33.543 32.527 52.812 1.00 39.40 81 ASP B N 1
ATOM 2891 C CA . ASP B 1 87 ? -34.936 32.812 53.159 1.00 41.26 81 ASP B CA 1
ATOM 2892 C C . ASP B 1 87 ? -35.866 32.446 52.012 1.00 40.36 81 ASP B C 1
ATOM 2893 O O . ASP B 1 87 ? -36.897 31.790 52.209 1.00 40.47 81 ASP B O 1
ATOM 2898 N N . LEU B 1 88 ? -35.505 32.879 50.800 1.00 38.53 82 LEU B N 1
ATOM 2899 C CA . LEU B 1 88 ? -36.329 32.651 49.618 1.00 37.11 82 LEU B CA 1
ATOM 2900 C C . LEU B 1 88 ? -36.504 31.163 49.344 1.00 36.82 82 LEU B C 1
ATOM 2901 O O . LEU B 1 88 ? -37.608 30.716 49.013 1.00 37.41 82 LEU B O 1
ATOM 2906 N N . ILE B 1 89 ? -35.408 30.393 49.422 1.00 35.57 83 ILE B N 1
ATOM 2907 C CA . ILE B 1 89 ? -35.464 28.938 49.258 1.00 36.59 83 ILE B CA 1
ATOM 2908 C C . ILE B 1 89 ? -36.527 28.327 50.154 1.00 38.66 83 ILE B C 1
ATOM 2909 O O . ILE B 1 89 ? -37.354 27.514 49.721 1.00 39.05 83 ILE B O 1
ATOM 2914 N N . ILE B 1 90 ? -36.491 28.684 51.429 1.00 40.15 84 ILE B N 1
ATOM 2915 C CA . ILE B 1 90 ? -37.429 28.114 52.385 1.00 42.51 84 ILE B CA 1
ATOM 2916 C C . ILE B 1 90 ? -38.835 28.657 52.148 1.00 43.47 84 ILE B C 1
ATOM 2917 O O . ILE B 1 90 ? -39.817 27.905 52.183 1.00 43.14 84 ILE B O 1
ATOM 2922 N N . GLU B 1 91 ? -38.957 29.958 51.861 1.00 45.50 85 GLU B N 1
ATOM 2923 C CA . GLU B 1 91 ? -40.278 30.538 51.629 1.00 47.92 85 GLU B CA 1
ATOM 2924 C C . GLU B 1 91 ? -40.951 29.935 50.402 1.00 47.68 85 GLU B C 1
ATOM 2925 O O . GLU B 1 91 ? -42.155 29.650 50.426 1.00 48.15 85 GLU B O 1
ATOM 2931 N N . GLU B 1 92 ? -40.196 29.743 49.318 1.00 46.77 86 GLU B N 1
ATOM 2932 C CA . GLU B 1 92 ? -40.761 29.250 48.068 1.00 46.94 86 GLU B CA 1
ATOM 2933 C C . GLU B 1 92 ? -40.881 27.734 48.020 1.00 44.63 86 GLU B C 1
ATOM 2934 O O . GLU B 1 92 ? -41.355 27.210 47.008 1.00 44.06 86 GLU B O 1
ATOM 2940 N N . LYS B 1 93 ? -40.456 27.025 49.070 1.00 43.34 87 LYS B N 1
ATOM 2941 C CA . LYS B 1 93 ? -40.555 25.564 49.138 1.00 43.14 87 LYS B CA 1
ATOM 2942 C C . LYS B 1 93 ? -39.744 24.890 48.031 1.00 38.96 87 LYS B C 1
ATOM 2943 O O . LYS B 1 93 ? -40.175 23.911 47.419 1.00 36.58 87 LYS B O 1
ATOM 2949 N N . VAL B 1 94 ? -38.553 25.417 47.770 1.00 36.69 88 VAL B N 1
ATOM 2950 C CA . VAL B 1 94 ? -37.674 24.800 46.788 1.00 35.80 88 VAL B CA 1
ATOM 2951 C C . VAL B 1 94 ? -37.227 23.436 47.298 1.00 35.27 88 VAL B C 1
ATOM 2952 O O . VAL B 1 94 ? -36.750 23.303 48.429 1.00 36.98 88 VAL B O 1
ATOM 2956 N N . GLN B 1 95 ? -37.389 22.411 46.459 1.00 33.75 89 GLN B N 1
ATOM 2957 C CA . GLN B 1 95 ? -37.179 21.026 46.879 1.00 34.87 89 GLN B CA 1
ATOM 2958 C C . GLN B 1 95 ? -35.710 20.708 47.136 1.00 32.27 89 GLN B C 1
ATOM 2959 O O . GLN B 1 95 ? -35.390 19.853 47.972 1.00 31.06 89 GLN B O 1
ATOM 2965 N N . VAL B 1 96 ? -34.811 21.332 46.392 1.00 30.52 90 VAL B N 1
ATOM 2966 C CA . VAL B 1 96 ? -33.402 20.979 46.458 1.00 30.42 90 VAL B CA 1
ATOM 2967 C C . VAL B 1 96 ? -32.579 22.214 46.134 1.00 28.41 90 VAL B C 1
ATOM 2968 O O . VAL B 1 96 ? -32.963 23.044 45.303 1.00 26.34 90 VAL B O 1
ATOM 2972 N N . ILE B 1 97 ? -31.475 22.364 46.840 1.00 26.55 91 ILE B N 1
ATOM 2973 C CA . ILE B 1 97 ? -30.512 23.387 46.488 1.00 25.84 91 ILE B CA 1
ATOM 2974 C C . ILE B 1 97 ? -29.147 22.743 46.381 1.00 24.75 91 ILE B C 1
ATOM 2975 O O . ILE B 1 97 ? -28.841 21.748 47.050 1.00 24.75 91 ILE B O 1
ATOM 2980 N N . THR B 1 98 ? -28.342 23.298 45.493 1.00 23.01 92 THR B N 1
ATOM 2981 C CA . THR B 1 98 ? -26.907 23.095 45.521 1.00 21.75 92 THR B CA 1
ATOM 2982 C C . THR B 1 98 ? -26.271 24.354 46.095 1.00 22.15 92 THR B C 1
ATOM 2983 O O . THR B 1 98 ? -26.892 25.419 46.146 1.00 22.31 92 THR B O 1
ATOM 2987 N N . THR B 1 99 ? -25.042 24.221 46.571 1.00 21.55 93 THR B N 1
ATOM 2988 C CA . THR B 1 99 ? -24.308 25.372 47.064 1.00 23.56 93 THR B CA 1
ATOM 2989 C C . THR B 1 99 ? -22.905 25.352 46.483 1.00 23.57 93 THR B C 1
ATOM 2990 O O . THR B 1 99 ? -22.361 24.289 46.160 1.00 24.83 93 THR B O 1
ATOM 2994 N N . GLY B 1 100 ? -22.319 26.535 46.361 1.00 22.35 94 GLY B N 1
ATOM 2995 C CA . GLY B 1 100 ? -20.959 26.630 45.863 1.00 22.36 94 GLY B CA 1
ATOM 2996 C C . GLY B 1 100 ? -20.232 27.772 46.534 1.00 23.94 94 GLY B C 1
ATOM 2997 O O . GLY B 1 100 ? -20.843 28.651 47.162 1.00 24.98 94 GLY B O 1
ATOM 2998 N N . ALA B 1 101 ? -18.905 27.735 46.407 1.00 23.71 95 ALA B N 1
ATOM 2999 C CA . ALA B 1 101 ? -18.042 28.839 46.807 1.00 25.59 95 ALA B CA 1
ATOM 3000 C C . ALA B 1 101 ? -18.076 29.076 48.311 1.00 27.05 95 ALA B C 1
ATOM 3001 O O . ALA B 1 101 ? -17.958 30.215 48.769 1.00 29.83 95 ALA B O 1
ATOM 3003 N N . GLY B 1 102 ? -18.256 28.022 49.095 1.00 26.33 96 GLY B N 1
ATOM 3004 C CA . GLY B 1 102 ? -18.096 28.156 50.525 1.00 27.07 96 GLY B CA 1
ATOM 3005 C C . GLY B 1 102 ? -18.709 26.997 51.281 1.00 28.67 96 GLY B C 1
ATOM 3006 O O . GLY B 1 102 ? -19.067 25.967 50.712 1.00 28.13 96 GLY B O 1
ATOM 3007 N N . ASN B 1 103 ? -18.854 27.223 52.582 1.00 29.20 97 ASN B N 1
ATOM 3008 C CA . ASN B 1 103 ? -19.333 26.225 53.530 1.00 29.37 97 ASN B CA 1
ATOM 3009 C C . ASN B 1 103 ? -20.722 26.627 54.012 1.00 27.76 97 ASN B C 1
ATOM 3010 O O . ASN B 1 103 ? -20.858 27.640 54.718 1.00 28.50 97 ASN B O 1
ATOM 3015 N N . PRO B 1 104 ? -21.776 25.881 53.653 1.00 27.36 98 PRO B N 1
ATOM 3016 C CA . PRO B 1 104 ? -23.142 26.287 54.021 1.00 27.11 98 PRO B CA 1
ATOM 3017 C C . PRO B 1 104 ? -23.551 25.865 55.426 1.00 29.88 98 PRO B C 1
ATOM 3018 O O . PRO B 1 104 ? -24.747 25.873 55.749 1.00 30.15 98 PRO B O 1
ATOM 3022 N N . ALA B 1 105 ? -22.572 25.512 56.265 1.00 31.08 99 ALA B N 1
ATOM 3023 C CA . ALA B 1 105 ? -22.856 24.866 57.550 1.00 33.36 99 ALA B CA 1
ATOM 3024 C C . ALA B 1 105 ? -23.926 25.596 58.353 1.00 36.04 99 ALA B C 1
ATOM 3025 O O . ALA B 1 105 ? -24.827 24.967 58.923 1.00 36.36 99 ALA B O 1
ATOM 3027 N N . LYS B 1 106 ? -23.860 26.923 58.401 1.00 39.13 100 LYS B N 1
ATOM 3028 C CA . LYS B 1 106 ? -24.763 27.659 59.280 1.00 41.63 100 LYS B CA 1
ATOM 3029 C C . LYS B 1 106 ? -26.224 27.627 58.836 1.00 40.10 100 LYS B C 1
ATOM 3030 O O . LYS B 1 106 ? -27.102 27.979 59.638 1.00 40.25 100 LYS B O 1
ATOM 3036 N N . TYR B 1 107 ? -26.514 27.176 57.614 1.00 37.76 101 TYR B N 1
ATOM 3037 C CA . TYR B 1 107 ? -27.886 27.080 57.144 1.00 37.02 101 TYR B CA 1
ATOM 3038 C C . TYR B 1 107 ? -28.435 25.656 57.146 1.00 37.18 101 TYR B C 1
ATOM 3039 O O . TYR B 1 107 ? -29.632 25.482 56.906 1.00 36.85 101 TYR B O 1
ATOM 3048 N N . MET B 1 108 ? -27.598 24.640 57.388 1.00 37.60 102 MET B N 1
ATOM 3049 C CA . MET B 1 108 ? -28.027 23.254 57.196 1.00 39.82 102 MET B CA 1
ATOM 3050 C C . MET B 1 108 ? -29.233 22.888 58.050 1.00 41.06 102 MET B C 1
ATOM 3051 O O . MET B 1 108 ? -30.125 22.176 57.580 1.00 41.11 102 MET B O 1
ATOM 3056 N N . ASP B 1 109 ? -29.273 23.336 59.305 1.00 43.06 103 ASP B N 1
ATOM 3057 C CA . ASP B 1 109 ? -30.393 22.949 60.164 1.00 47.75 103 ASP B CA 1
ATOM 3058 C C . ASP B 1 109 ? -31.706 23.578 59.700 1.00 47.53 103 ASP B C 1
ATOM 3059 O O . ASP B 1 109 ? -32.741 22.899 59.653 1.00 48.37 103 ASP B O 1
ATOM 3064 N N . ARG B 1 110 ? -31.695 24.878 59.379 1.00 44.91 104 ARG B N 1
ATOM 3065 C CA . ARG B 1 110 ? -32.903 25.509 58.847 1.00 43.39 104 ARG B CA 1
ATOM 3066 C C . ARG B 1 110 ? -33.383 24.807 57.581 1.00 40.37 104 ARG B C 1
ATOM 3067 O O . ARG B 1 110 ? -34.588 24.599 57.394 1.00 38.79 104 ARG B O 1
ATOM 3075 N N . LEU B 1 111 ? -32.449 24.421 56.707 1.00 38.62 105 LEU B N 1
ATOM 3076 C CA . LEU B 1 111 ? -32.812 23.782 55.445 1.00 36.71 105 LEU B CA 1
ATOM 3077 C C . LEU B 1 111 ? -33.307 22.360 55.662 1.00 39.59 105 LEU B C 1
ATOM 3078 O O . LEU B 1 111 ? -34.299 21.936 55.061 1.00 39.08 105 LEU B O 1
ATOM 3083 N N . LYS B 1 112 ? -32.585 21.595 56.480 1.00 42.57 106 LYS B N 1
ATOM 3084 C CA . LYS B 1 112 ? -32.975 20.227 56.792 1.00 46.31 106 LYS B CA 1
ATOM 3085 C C . LYS B 1 112 ? -34.343 20.181 57.448 1.00 45.53 106 LYS B C 1
ATOM 3086 O O . LYS B 1 112 ? -35.183 19.345 57.094 1.00 45.38 106 LYS B O 1
ATOM 3092 N N . GLU B 1 113 ? -34.592 21.089 58.384 1.00 45.66 107 GLU B N 1
ATOM 3093 C CA . GLU B 1 113 ? -35.871 21.084 59.085 1.00 49.67 107 GLU B CA 1
ATOM 3094 C C . GLU B 1 113 ? -37.012 21.473 58.153 1.00 48.69 107 GLU B C 1
ATOM 3095 O O . GLU B 1 113 ? -38.129 20.951 58.284 1.00 47.15 107 GLU B O 1
ATOM 3101 N N . ALA B 1 114 ? -36.740 22.367 57.198 1.00 48.06 108 ALA B N 1
ATOM 3102 C CA . ALA B 1 114 ? -37.708 22.798 56.199 1.00 47.53 108 ALA B CA 1
ATOM 3103 C C . ALA B 1 114 ? -37.939 21.764 55.103 1.00 47.43 108 ALA B C 1
ATOM 3104 O O . ALA B 1 114 ? -38.812 21.975 54.253 1.00 48.98 108 ALA B O 1
ATOM 3106 N N . GLY B 1 115 ? -37.181 20.667 55.088 1.00 44.25 109 GLY B N 1
ATOM 3107 C CA . GLY B 1 115 ? -37.380 19.626 54.105 1.00 42.35 109 GLY B CA 1
ATOM 3108 C C . GLY B 1 115 ? -36.587 19.795 52.830 1.00 41.90 109 GLY B C 1
ATOM 3109 O O . GLY B 1 115 ? -36.689 18.936 51.943 1.00 43.22 109 GLY B O 1
ATOM 3110 N N . THR B 1 116 ? -35.803 20.865 52.716 1.00 38.67 110 THR B N 1
ATOM 3111 C CA . THR B 1 116 ? -34.982 21.088 51.531 1.00 37.35 110 THR B CA 1
ATOM 3112 C C . THR B 1 116 ? -33.815 20.115 51.511 1.00 35.92 110 THR B C 1
ATOM 3113 O O . THR B 1 116 ? -33.101 19.967 52.507 1.00 37.24 110 THR B O 1
ATOM 3117 N N . LYS B 1 117 ? -33.614 19.458 50.373 1.00 32.55 111 LYS B N 1
ATOM 3118 C CA . LYS B 1 117 ? -32.442 18.616 50.193 1.00 31.36 111 LYS B CA 1
ATOM 3119 C C . LYS B 1 117 ? -31.262 19.498 49.808 1.00 29.68 111 LYS B C 1
ATOM 3120 O O . LYS B 1 117 ? -31.395 20.379 48.952 1.00 30.28 111 LYS B O 1
ATOM 3126 N N . VAL B 1 118 ? -30.113 19.279 50.449 1.00 26.08 112 VAL B N 1
ATOM 3127 C CA . VAL B 1 118 ? -28.965 20.170 50.308 1.00 24.81 112 VAL B CA 1
ATOM 3128 C C . VAL B 1 118 ? -27.809 19.396 49.696 1.00 23.00 112 VAL B C 1
ATOM 3129 O O . VAL B 1 118 ? -27.405 18.355 50.225 1.00 23.35 112 VAL B O 1
ATOM 3133 N N . ILE B 1 119 ? -27.271 19.916 48.592 1.00 22.02 113 ILE B N 1
ATOM 3134 C CA . ILE B 1 119 ? -26.189 19.254 47.858 1.00 21.31 113 ILE B CA 1
ATOM 3135 C C . ILE B 1 119 ? -25.036 20.239 47.655 1.00 20.51 113 ILE B C 1
ATOM 3136 O O . ILE B 1 119 ? -25.003 20.967 46.650 1.00 20.17 113 ILE B O 1
ATOM 3141 N N . PRO B 1 120 ? -24.077 20.302 48.576 1.00 20.98 114 PRO B N 1
ATOM 3142 C CA . PRO B 1 120 ? -22.983 21.274 48.452 1.00 19.59 114 PRO B CA 1
ATOM 3143 C C . PRO B 1 120 ? -21.907 20.777 47.511 1.00 19.51 114 PRO B C 1
ATOM 3144 O O . PRO B 1 120 ? -21.606 19.582 47.465 1.00 19.59 114 PRO B O 1
ATOM 3148 N N . VAL B 1 121 ? -21.320 21.714 46.770 1.00 18.62 115 VAL B N 1
ATOM 3149 C CA . VAL B 1 121 ? -20.073 21.440 46.069 1.00 18.70 115 VAL B CA 1
ATOM 3150 C C . VAL B 1 121 ? -18.942 21.403 47.088 1.00 19.80 115 VAL B C 1
ATOM 3151 O O . VAL B 1 121 ? -18.863 22.264 47.976 1.00 22.23 115 VAL B O 1
ATOM 3155 N N . VAL B 1 122 ? -18.077 20.395 46.987 1.00 20.59 116 VAL B N 1
ATOM 3156 C CA . VAL B 1 122 ? -16.968 20.243 47.934 1.00 21.91 116 VAL B CA 1
ATOM 3157 C C . VAL B 1 122 ? -15.659 20.061 47.168 1.00 23.37 116 VAL B C 1
ATOM 3158 O O . VAL B 1 122 ? -15.580 19.233 46.253 1.00 24.33 116 VAL B O 1
ATOM 3162 N N . PRO B 1 123 ? -14.618 20.826 47.485 1.00 22.25 117 PRO B N 1
ATOM 3163 C CA . PRO B 1 123 ? -13.317 20.637 46.821 1.00 21.26 117 PRO B CA 1
ATOM 3164 C C . PRO B 1 123 ? -12.291 19.863 47.639 1.00 22.52 117 PRO B C 1
ATOM 3165 O O . PRO B 1 123 ? -11.180 19.656 47.143 1.00 21.66 117 PRO B O 1
ATOM 3169 N N . THR B 1 124 ? -12.628 19.441 48.858 1.00 24.32 118 THR B N 1
ATOM 3170 C CA . THR B 1 124 ? -11.715 18.698 49.724 1.00 25.21 118 THR B CA 1
ATOM 3171 C C . THR B 1 124 ? -12.460 17.547 50.383 1.00 24.24 118 THR B C 1
ATOM 3172 O O . THR B 1 124 ? -13.681 17.586 50.546 1.00 24.10 118 THR B O 1
ATOM 3176 N N . ILE B 1 125 ? -11.696 16.525 50.779 1.00 23.69 119 ILE B N 1
ATOM 3177 C CA . ILE B 1 125 ? -12.257 15.424 51.556 1.00 24.61 119 ILE B CA 1
ATOM 3178 C C . ILE B 1 125 ? -12.849 15.944 52.863 1.00 24.04 119 ILE B C 1
ATOM 3179 O O . ILE B 1 125 ? -13.961 15.558 53.255 1.00 25.46 119 ILE B O 1
ATOM 3184 N N . ALA B 1 126 ? -12.128 16.836 53.553 1.00 23.15 120 ALA B N 1
ATOM 3185 C CA . ALA B 1 126 ? -12.603 17.315 54.854 1.00 23.44 120 ALA B CA 1
ATOM 3186 C C . ALA B 1 126 ? -13.946 18.027 54.745 1.00 24.05 120 ALA B C 1
ATOM 3187 O O . ALA B 1 126 ? -14.818 17.851 55.608 1.00 23.78 120 ALA B O 1
ATOM 3189 N N . LEU B 1 127 ? -14.142 18.843 53.706 1.00 23.73 121 LEU B N 1
ATOM 3190 C CA . LEU B 1 127 ? -15.441 19.492 53.577 1.00 23.82 121 LEU B CA 1
ATOM 3191 C C . LEU B 1 127 ? -16.532 18.480 53.223 1.00 23.89 121 LEU B C 1
ATOM 3192 O O . LEU B 1 127 ? -17.662 18.581 53.723 1.00 25.03 121 LEU B O 1
ATOM 3197 N N . ALA B 1 128 ? -16.216 17.495 52.372 1.00 22.75 122 ALA B N 1
ATOM 3198 C CA . ALA B 1 128 ? -17.188 16.444 52.071 1.00 22.12 122 ALA B CA 1
ATOM 3199 C C . ALA B 1 128 ? -17.641 15.739 53.340 1.00 24.21 122 ALA B C 1
ATOM 3200 O O . ALA B 1 128 ? -18.836 15.506 53.543 1.00 25.70 122 ALA B O 1
ATOM 3202 N N . GLN B 1 129 ? -16.690 15.385 54.206 1.00 24.05 123 GLN B N 1
ATOM 3203 C CA . GLN B 1 129 ? -17.044 14.665 55.422 1.00 27.20 123 GLN B CA 1
ATOM 3204 C C . GLN B 1 129 ? -17.862 15.548 56.356 1.00 27.16 123 GLN B C 1
ATOM 3205 O O . GLN B 1 129 ? -18.806 15.076 56.999 1.00 26.81 123 GLN B O 1
ATOM 3211 N N . ARG B 1 130 ? -17.517 16.834 56.434 1.00 26.70 124 ARG B N 1
ATOM 3212 C CA . ARG B 1 130 ? -18.273 17.768 57.263 1.00 27.55 124 ARG B CA 1
ATOM 3213 C C . ARG B 1 130 ? -19.701 17.932 56.750 1.00 26.12 124 ARG B C 1
ATOM 3214 O O . ARG B 1 130 ? -20.653 17.989 57.540 1.00 26.57 124 ARG B O 1
ATOM 3222 N N . MET B 1 131 ? -19.873 18.009 55.425 1.00 25.80 125 MET B N 1
ATOM 3223 C CA . MET B 1 131 ? -21.214 18.154 54.861 1.00 25.55 125 MET B CA 1
ATOM 3224 C C . MET B 1 131 ? -22.063 16.927 55.155 1.00 26.85 125 MET B C 1
ATOM 3225 O O . MET B 1 131 ? -23.243 17.049 55.522 1.00 26.49 125 MET B O 1
ATOM 3230 N N . GLU B 1 132 ? -21.482 15.731 55.026 1.00 27.04 126 GLU B N 1
ATOM 3231 C CA . GLU B 1 132 ? -22.229 14.529 55.385 1.00 27.75 126 GLU B CA 1
ATOM 3232 C C . GLU B 1 132 ? -22.630 14.564 56.860 1.00 29.05 126 GLU B C 1
ATOM 3233 O O . GLU B 1 132 ? -23.772 14.258 57.205 1.00 29.73 126 GLU B O 1
ATOM 3239 N N . LYS B 1 133 ? -21.732 15.002 57.736 1.00 30.81 127 LYS B N 1
ATOM 3240 C CA . LYS B 1 133 ? -22.092 15.046 59.149 1.00 34.43 127 LYS B CA 1
ATOM 3241 C C . LYS B 1 133 ? -23.176 16.061 59.460 1.00 34.34 127 LYS B C 1
ATOM 3242 O O . LYS B 1 133 ? -23.988 15.838 60.381 1.00 36.07 127 LYS B O 1
ATOM 3248 N N . LEU B 1 134 ? -23.233 17.152 58.716 1.00 32.92 128 LEU B N 1
ATOM 3249 C CA . LEU B 1 134 ? -24.264 18.152 58.933 1.00 32.58 128 LEU B CA 1
ATOM 3250 C C . LEU B 1 134 ? -25.556 17.839 58.196 1.00 32.97 128 LEU B C 1
ATOM 3251 O O . LEU B 1 134 ? -26.483 18.657 58.224 1.00 35.86 128 LEU B O 1
ATOM 3256 N N . GLY B 1 135 ? -25.641 16.688 57.541 1.00 30.83 129 GLY B N 1
ATOM 3257 C CA . GLY B 1 135 ? -26.883 16.235 56.956 1.00 29.82 129 GLY B CA 1
ATOM 3258 C C . GLY B 1 135 ? -27.072 16.505 55.479 1.00 29.78 129 GLY B C 1
ATOM 3259 O O . GLY B 1 135 ? -28.218 16.477 55.016 1.00 30.68 129 GLY B O 1
ATOM 3260 N N . ALA B 1 136 ? -25.999 16.755 54.725 1.00 27.89 130 ALA B N 1
ATOM 3261 C CA . ALA B 1 136 ? -26.127 16.886 53.276 1.00 25.74 130 ALA B CA 1
ATOM 3262 C C . ALA B 1 136 ? -26.793 15.649 52.671 1.00 26.07 130 ALA B C 1
ATOM 3263 O O . ALA B 1 136 ? -26.552 14.518 53.101 1.00 27.32 130 ALA B O 1
ATOM 3265 N N . THR B 1 137 ? -27.638 15.879 51.663 1.00 24.44 131 THR B N 1
ATOM 3266 C CA . THR B 1 137 ? -28.275 14.784 50.929 1.00 23.74 131 THR B CA 1
ATOM 3267 C C . THR B 1 137 ? -27.281 14.072 50.014 1.00 24.93 131 THR B C 1
ATOM 3268 O O . THR B 1 137 ? -27.323 12.840 49.854 1.00 26.46 131 THR B O 1
ATOM 3272 N N . ALA B 1 138 ? -26.394 14.843 49.407 1.00 21.86 132 ALA B N 1
ATOM 3273 C CA . ALA B 1 138 ? -25.368 14.375 48.483 1.00 20.38 132 ALA B CA 1
ATOM 3274 C C . ALA B 1 138 ? -24.311 15.466 48.470 1.00 19.92 132 ALA B C 1
ATOM 3275 O O . ALA B 1 138 ? -24.509 16.535 49.046 1.00 21.03 132 ALA B O 1
ATOM 3277 N N . VAL B 1 139 ? -23.179 15.198 47.813 1.00 18.57 133 VAL B N 1
ATOM 3278 C CA . VAL B 1 139 ? -22.174 16.237 47.621 1.00 19.05 133 VAL B CA 1
ATOM 3279 C C . VAL B 1 139 ? -21.736 16.185 46.171 1.00 19.90 133 VAL B C 1
ATOM 3280 O O . VAL B 1 139 ? -21.771 15.127 45.537 1.00 20.67 133 VAL B O 1
ATOM 3284 N N . ILE B 1 140 ? -21.326 17.340 45.657 1.00 17.93 134 ILE B N 1
ATOM 3285 C CA . ILE B 1 140 ? -20.805 17.472 44.295 1.00 17.82 134 ILE B CA 1
ATOM 3286 C C . ILE B 1 140 ? -19.294 17.617 44.386 1.00 18.44 134 ILE B C 1
ATOM 3287 O O . ILE B 1 140 ? -18.790 18.575 44.990 1.00 20.41 134 ILE B O 1
ATOM 3292 N N . ALA B 1 141 ? -18.566 16.667 43.800 1.00 17.88 135 ALA B N 1
ATOM 3293 C CA . ALA B 1 141 ? -17.106 16.740 43.728 1.00 17.94 135 ALA B CA 1
ATOM 3294 C C . ALA B 1 141 ? -16.765 17.392 42.397 1.00 19.20 135 ALA B C 1
ATOM 3295 O O . ALA B 1 141 ? -16.790 16.729 41.357 1.00 21.14 135 ALA B O 1
ATOM 3297 N N . GLU B 1 142 ? -16.473 18.696 42.416 1.00 18.57 136 GLU B N 1
ATOM 3298 C CA . GLU B 1 142 ? -16.189 19.443 41.195 1.00 18.11 136 GLU B CA 1
ATOM 3299 C C . GLU B 1 142 ? -14.691 19.524 40.970 1.00 16.84 136 GLU B C 1
ATOM 3300 O O . GLU B 1 142 ? -13.969 20.111 41.787 1.00 17.89 136 GLU B O 1
ATOM 3306 N N . GLY B 1 143 ? -14.237 18.963 39.841 1.00 15.52 137 GLY B N 1
ATOM 3307 C CA . GLY B 1 143 ? -12.837 19.035 39.489 1.00 15.33 137 GLY B CA 1
ATOM 3308 C C . GLY B 1 143 ? -12.424 20.400 38.973 1.00 16.17 137 GLY B C 1
ATOM 3309 O O . GLY B 1 143 ? -13.228 21.202 38.476 1.00 17.04 137 GLY B O 1
ATOM 3310 N N . THR B 1 144 ? -11.115 20.636 39.070 1.00 15.56 138 THR B N 1
ATOM 3311 C CA . THR B 1 144 ? -10.505 21.891 38.632 1.00 15.95 138 THR B CA 1
ATOM 3312 C C . THR B 1 144 ? -10.739 22.179 37.151 1.00 15.73 138 THR B C 1
ATOM 3313 O O . THR B 1 144 ? -10.635 23.339 36.738 1.00 16.86 138 THR B O 1
ATOM 3317 N N . GLU B 1 145 ? -11.070 21.164 36.344 1.00 14.89 139 GLU B N 1
ATOM 3318 C CA . GLU B 1 145 ? -11.309 21.428 34.928 1.00 15.62 139 GLU B CA 1
ATOM 3319 C C . GLU B 1 145 ? -12.640 22.118 34.662 1.00 16.44 139 GLU B C 1
ATOM 3320 O O . GLU B 1 145 ? -12.880 22.559 33.528 1.00 16.83 139 GLU B O 1
ATOM 3326 N N . GLY B 1 146 ? -13.500 22.247 35.669 1.00 16.26 140 GLY B N 1
ATOM 3327 C CA . GLY B 1 146 ? -14.758 22.933 35.464 1.00 16.84 140 GLY B CA 1
ATOM 3328 C C . GLY B 1 146 ? -14.557 24.410 35.187 1.00 18.02 140 GLY B C 1
ATOM 3329 O O . GLY B 1 146 ? -13.472 24.974 35.357 1.00 19.02 140 GLY B O 1
ATOM 3330 N N . GLY B 1 147 ? -15.636 25.049 34.727 1.00 17.02 141 GLY B N 1
ATOM 3331 C CA . GLY B 1 147 ? -15.626 26.480 34.554 1.00 17.24 141 GLY B CA 1
ATOM 3332 C C . GLY B 1 147 ? -15.975 27.238 35.830 1.00 18.06 141 GLY B C 1
ATOM 3333 O O . GLY B 1 147 ? -16.530 26.685 36.780 1.00 19.94 141 GLY B O 1
ATOM 3334 N N . GLY B 1 148 ? -15.605 28.516 35.842 1.00 18.59 142 GLY B N 1
ATOM 3335 C CA . GLY B 1 148 ? -15.895 29.412 36.949 1.00 19.18 142 GLY B CA 1
ATOM 3336 C C . GLY B 1 148 ? -14.841 29.340 38.044 1.00 19.73 142 GLY B C 1
ATOM 3337 O O . GLY B 1 148 ? -13.659 29.096 37.780 1.00 19.90 142 GLY B O 1
ATOM 3338 N N . HIS B 1 149 ? -15.261 29.549 39.284 1.00 20.99 143 HIS B N 1
ATOM 3339 C CA . HIS B 1 149 ? -14.345 29.504 40.416 1.00 24.64 143 HIS B CA 1
ATOM 3340 C C . HIS B 1 149 ? -14.010 28.053 40.718 1.00 26.43 143 HIS B C 1
ATOM 3341 O O . HIS B 1 149 ? -14.896 27.270 41.063 1.00 33.14 143 HIS B O 1
ATOM 3348 N N . ILE B 1 150 ? -12.747 27.685 40.599 1.00 21.78 144 ILE B N 1
ATOM 3349 C CA . ILE B 1 150 ? -12.377 26.282 40.639 1.00 20.78 144 ILE B CA 1
ATOM 3350 C C . ILE B 1 150 ? -11.591 25.957 41.902 1.00 20.61 144 ILE B C 1
ATOM 3351 O O . ILE B 1 150 ? -11.002 26.830 42.563 1.00 20.94 144 ILE B O 1
ATOM 3356 N N . GLY B 1 151 ? -11.631 24.671 42.257 1.00 20.16 145 GLY B N 1
ATOM 3357 C CA . GLY B 1 151 ? -10.717 24.101 43.222 1.00 20.56 145 GLY B CA 1
ATOM 3358 C C . GLY B 1 151 ? -9.456 23.627 42.537 1.00 20.81 145 GLY B C 1
ATOM 3359 O O . GLY B 1 151 ? -9.223 23.885 41.353 1.00 21.82 145 GLY B O 1
ATOM 3360 N N . GLU B 1 152 ? -8.644 22.886 43.297 1.00 22.13 146 GLU B N 1
ATOM 3361 C CA . GLU B 1 152 ? -7.320 22.428 42.887 1.00 23.91 146 GLU B CA 1
ATOM 3362 C C . GLU B 1 152 ? -7.311 21.005 42.335 1.00 21.66 146 GLU B C 1
ATOM 3363 O O . GLU B 1 152 ? -6.580 20.727 41.380 1.00 22.71 146 GLU B O 1
ATOM 3369 N N . LEU B 1 153 ? -8.093 20.087 42.907 1.00 19.24 147 LEU B N 1
ATOM 3370 C CA . LEU B 1 153 ? -8.015 18.685 42.512 1.00 17.27 147 LEU B CA 1
ATOM 3371 C C . LEU B 1 153 ? -8.834 18.412 41.257 1.00 16.58 147 LEU B C 1
ATOM 3372 O O . LEU B 1 153 ? -9.882 19.027 41.043 1.00 16.88 147 LEU B O 1
ATOM 3377 N N . THR B 1 154 ? -8.334 17.500 40.412 1.00 15.18 148 THR B N 1
ATOM 3378 C CA . THR B 1 154 ? -9.052 17.155 39.186 1.00 14.76 148 THR B CA 1
ATOM 3379 C C . THR B 1 154 ? -10.198 16.190 39.481 1.00 15.25 148 THR B C 1
ATOM 3380 O O . THR B 1 154 ? -10.250 15.537 40.533 1.00 16.10 148 THR B O 1
ATOM 3384 N N . THR B 1 155 ? -11.114 16.082 38.511 1.00 14.32 149 THR B N 1
ATOM 3385 C CA . THR B 1 155 ? -12.258 15.175 38.664 1.00 14.89 149 THR B CA 1
ATOM 3386 C C . THR B 1 155 ? -11.803 13.730 38.852 1.00 15.60 149 THR B C 1
ATOM 3387 O O . THR B 1 155 ? -12.356 12.995 39.699 1.00 16.49 149 THR B O 1
ATOM 3391 N N . MET B 1 156 ? -10.757 13.325 38.103 1.00 16.75 150 MET B N 1
ATOM 3392 C CA . MET B 1 156 ? -10.288 11.942 38.119 1.00 18.77 150 MET B CA 1
ATOM 3393 C C . MET B 1 156 ? -9.843 11.491 39.502 1.00 18.55 150 MET B C 1
ATOM 3394 O O . MET B 1 156 ? -10.025 10.318 39.849 1.00 18.87 150 MET B O 1
ATOM 3399 N N . VAL B 1 157 ? -9.237 12.384 40.294 1.00 17.12 151 VAL B N 1
ATOM 3400 C CA . VAL B 1 157 ? -8.794 12.020 41.637 1.00 18.20 151 VAL B CA 1
ATOM 3401 C C . VAL B 1 157 ? -9.783 12.459 42.714 1.00 17.37 151 VAL B C 1
ATOM 3402 O O . VAL B 1 157 ? -9.848 11.839 43.776 1.00 19.65 151 VAL B O 1
ATOM 3406 N N . LEU B 1 158 ? -10.548 13.522 42.470 1.00 16.14 152 LEU B N 1
ATOM 3407 C CA . LEU B 1 158 ? -11.428 14.026 43.527 1.00 16.16 152 LEU B CA 1
ATOM 3408 C C . LEU B 1 158 ? -12.629 13.115 43.723 1.00 16.85 152 LEU B C 1
ATOM 3409 O O . LEU B 1 158 ? -12.995 12.799 44.863 1.00 16.73 152 LEU B O 1
ATOM 3414 N N . VAL B 1 159 ? -13.265 12.675 42.631 1.00 15.86 153 VAL B N 1
ATOM 3415 C CA . VAL B 1 159 ? -14.456 11.834 42.777 1.00 17.15 153 VAL B CA 1
ATOM 3416 C C . VAL B 1 159 ? -14.185 10.573 43.588 1.00 18.04 153 VAL B C 1
ATOM 3417 O O . VAL B 1 159 ? -14.958 10.292 44.525 1.00 17.92 153 VAL B O 1
ATOM 3421 N N . PRO B 1 160 ? -13.161 9.759 43.284 1.00 17.43 154 PRO B N 1
ATOM 3422 C CA . PRO B 1 160 ? -12.963 8.539 44.082 1.00 18.54 154 PRO B CA 1
ATOM 3423 C C . PRO B 1 160 ? -12.579 8.829 45.521 1.00 18.82 154 PRO B C 1
ATOM 3424 O O . PRO B 1 160 ? -12.973 8.068 46.415 1.00 19.40 154 PRO B O 1
ATOM 3428 N N . GLN B 1 161 ? -11.831 9.906 45.778 1.00 18.23 155 GLN B N 1
ATOM 3429 C CA . GLN B 1 161 ? -11.496 10.237 47.163 1.00 18.57 155 GLN B CA 1
ATOM 3430 C C . GLN B 1 161 ? -12.734 10.643 47.951 1.00 19.30 155 GLN B C 1
ATOM 3431 O O . GLN B 1 161 ? -12.857 10.313 49.129 1.00 20.93 155 GLN B O 1
ATOM 3437 N N . VAL B 1 162 ? -13.628 11.415 47.339 1.00 18.60 156 VAL B N 1
ATOM 3438 C CA . VAL B 1 162 ? -14.836 11.797 48.056 1.00 18.99 156 VAL B CA 1
ATOM 3439 C C . VAL B 1 162 ? -15.733 10.580 48.250 1.00 19.60 156 VAL B C 1
ATOM 3440 O O . VAL B 1 162 ? -16.287 10.369 49.338 1.00 21.26 156 VAL B O 1
ATOM 3444 N N . ALA B 1 163 ? -15.849 9.724 47.227 1.00 20.02 157 ALA B N 1
ATOM 3445 C CA . ALA B 1 163 ? -16.644 8.506 47.386 1.00 20.26 157 ALA B CA 1
ATOM 3446 C C . ALA B 1 163 ? -16.092 7.614 48.499 1.00 23.12 157 ALA B C 1
ATOM 3447 O O . ALA B 1 163 ? -16.857 6.965 49.223 1.00 24.95 157 ALA B O 1
ATOM 3449 N N . ASP B 1 164 ? -14.766 7.562 48.644 1.00 22.57 158 ASP B N 1
ATOM 3450 C CA . ASP B 1 164 ? -14.132 6.786 49.713 1.00 24.21 158 ASP B CA 1
ATOM 3451 C C . ASP B 1 164 ? -14.354 7.402 51.093 1.00 24.41 158 ASP B C 1
ATOM 3452 O O . ASP B 1 164 ? -14.226 6.700 52.105 1.00 26.78 158 ASP B O 1
ATOM 3457 N N . ALA B 1 165 ? -14.696 8.689 51.154 1.00 22.98 159 ALA B N 1
ATOM 3458 C CA . ALA B 1 165 ? -14.761 9.411 52.415 1.00 24.20 159 ALA B CA 1
ATOM 3459 C C . ALA B 1 165 ? -16.165 9.526 52.973 1.00 25.04 159 ALA B C 1
ATOM 3460 O O . ALA B 1 165 ? -16.309 9.742 54.182 1.00 25.63 159 ALA B O 1
ATOM 3462 N N . VAL B 1 166 ? -17.205 9.411 52.135 1.00 24.76 160 VAL B N 1
ATOM 3463 C CA . VAL B 1 166 ? -18.571 9.608 52.604 1.00 24.31 160 VAL B CA 1
ATOM 3464 C C . VAL B 1 166 ? -19.435 8.443 52.143 1.00 25.62 160 VAL B C 1
ATOM 3465 O O . VAL B 1 166 ? -19.081 7.703 51.227 1.00 26.53 160 VAL B O 1
ATOM 3469 N N . ASN B 1 167 ? -20.580 8.271 52.814 1.00 26.40 161 ASN B N 1
ATOM 3470 C CA . ASN B 1 167 ? -21.533 7.259 52.392 1.00 30.11 161 ASN B CA 1
ATOM 3471 C C . ASN B 1 167 ? -22.709 7.827 51.606 1.00 30.35 161 ASN B C 1
ATOM 3472 O O . ASN B 1 167 ? -23.451 7.051 50.993 1.00 33.07 161 ASN B O 1
ATOM 3477 N N . ILE B 1 168 ? -22.892 9.144 51.584 1.00 28.16 162 ILE B N 1
ATOM 3478 C CA . ILE B 1 168 ? -23.986 9.745 50.819 1.00 25.86 162 ILE B CA 1
ATOM 3479 C C . ILE B 1 168 ? -23.575 9.747 49.349 1.00 25.70 162 ILE B C 1
ATOM 3480 O O . ILE B 1 168 ? -22.383 9.574 49.049 1.00 23.91 162 ILE B O 1
ATOM 3485 N N . PRO B 1 169 ? -24.509 9.915 48.407 1.00 25.38 163 PRO B N 1
ATOM 3486 C CA . PRO B 1 169 ? -24.133 9.889 46.988 1.00 24.44 163 PRO B CA 1
ATOM 3487 C C . PRO B 1 169 ? -23.190 11.025 46.626 1.00 23.38 163 PRO B C 1
ATOM 3488 O O . PRO B 1 169 ? -23.262 12.139 47.159 1.00 23.94 163 PRO B O 1
ATOM 3492 N N . VAL B 1 170 ? -22.305 10.730 45.689 1.00 21.10 164 VAL B N 1
ATOM 3493 C CA . VAL B 1 170 ? -21.342 11.701 45.196 1.00 21.37 164 VAL B CA 1
ATOM 3494 C C . VAL B 1 170 ? -21.694 12.003 43.750 1.00 20.73 164 VAL B C 1
ATOM 3495 O O . VAL B 1 170 ? -21.936 11.082 42.957 1.00 21.56 164 VAL B O 1
ATOM 3499 N N . ILE B 1 171 ? -21.757 13.290 43.420 1.00 18.02 165 ILE B N 1
ATOM 3500 C CA . ILE B 1 171 ? -22.076 13.766 42.072 1.00 17.76 165 ILE B CA 1
ATOM 3501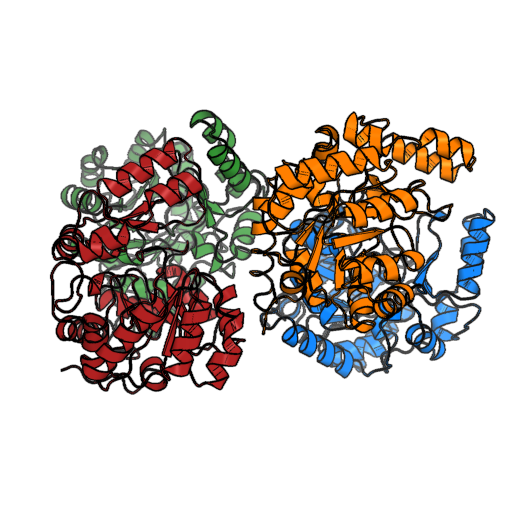 C C . ILE B 1 171 ? -20.798 14.336 41.480 1.00 17.89 165 ILE B C 1
ATOM 3502 O O . ILE B 1 171 ? -20.212 15.267 42.048 1.00 18.99 165 ILE B O 1
ATOM 3507 N N . ALA B 1 172 ? -20.369 13.786 40.343 1.00 16.34 166 ALA B N 1
ATOM 3508 C CA . ALA B 1 172 ? -19.158 14.253 39.675 1.00 16.28 166 ALA B CA 1
ATOM 3509 C C . ALA B 1 172 ? -19.454 15.491 38.848 1.00 16.70 166 ALA B C 1
ATOM 3510 O O . ALA B 1 172 ? -20.476 15.555 38.159 1.00 17.59 166 ALA B O 1
ATOM 3512 N N . ALA B 1 173 ? -18.545 16.469 38.903 1.00 16.27 167 ALA B N 1
ATOM 3513 C CA . ALA B 1 173 ? -18.661 17.669 38.090 1.00 15.03 167 ALA B CA 1
ATOM 3514 C C . ALA B 1 173 ? -17.272 18.113 37.639 1.00 17.10 167 ALA B C 1
ATOM 3515 O O . ALA B 1 173 ? -16.267 17.881 38.322 1.00 18.12 167 ALA B O 1
ATOM 3517 N N . GLY B 1 174 ? -17.229 18.744 36.476 1.00 16.13 168 GLY B N 1
ATOM 3518 C CA . GLY B 1 174 ? -15.977 19.239 35.932 1.00 16.44 168 GLY B CA 1
ATOM 3519 C C . GLY B 1 174 ? -15.503 18.342 34.809 1.00 17.02 168 GLY B C 1
ATOM 3520 O O . GLY B 1 174 ? -14.993 17.239 35.054 1.00 17.18 168 GLY B O 1
ATOM 3521 N N . GLY B 1 175 ? -15.704 18.803 33.573 1.00 16.19 169 GLY B N 1
ATOM 3522 C CA . GLY B 1 175 ? -15.223 18.133 32.383 1.00 15.87 169 GLY B CA 1
ATOM 3523 C C . GLY B 1 175 ? -16.189 17.156 31.734 1.00 17.45 169 GLY B C 1
ATOM 3524 O O . GLY B 1 175 ? -15.821 16.508 30.742 1.00 20.36 169 GLY B O 1
ATOM 3525 N N . ILE B 1 176 ? -17.404 17.018 32.247 1.00 16.73 170 ILE B N 1
ATOM 3526 C CA . ILE B 1 176 ? -18.349 16.040 31.716 1.00 16.61 170 ILE B CA 1
ATOM 3527 C C . ILE B 1 176 ? -19.208 16.712 30.650 1.00 16.83 170 ILE B C 1
ATOM 3528 O O . ILE B 1 176 ? -19.929 17.678 30.933 1.00 17.50 170 ILE B O 1
ATOM 3533 N N . VAL B 1 177 ? -19.128 16.214 29.417 1.00 16.83 171 VAL B N 1
ATOM 3534 C CA . VAL B 1 177 ? -19.925 16.758 28.324 1.00 18.28 171 VAL B CA 1
ATOM 3535 C C . VAL B 1 177 ? -20.765 15.713 27.619 1.00 19.86 171 VAL B C 1
ATOM 3536 O O . VAL B 1 177 ? -21.655 16.092 26.838 1.00 21.30 171 VAL B O 1
ATOM 3540 N N . ASP B 1 178 ? -20.497 14.425 27.803 1.00 19.69 172 ASP B N 1
ATOM 3541 C CA . ASP B 1 178 ? -21.212 13.391 27.056 1.00 20.21 172 ASP B CA 1
ATOM 3542 C C . ASP B 1 178 ? -21.208 12.099 27.868 1.00 18.69 172 ASP B C 1
ATOM 3543 O O . ASP B 1 178 ? -20.806 12.079 29.035 1.00 19.95 172 ASP B O 1
ATOM 3548 N N . GLY B 1 179 ? -21.671 11.010 27.245 1.00 17.93 173 GLY B N 1
ATOM 3549 C CA . GLY B 1 179 ? -21.803 9.754 27.965 1.00 19.23 173 GLY B CA 1
ATOM 3550 C C . GLY B 1 179 ? -20.485 9.145 28.387 1.00 19.43 173 GLY B C 1
ATOM 3551 O O . GLY B 1 179 ? -20.468 8.318 29.303 1.00 19.88 173 GLY B O 1
ATOM 3552 N N . ARG B 1 180 ? -19.380 9.528 27.736 1.00 20.26 174 ARG B N 1
ATOM 3553 C CA . ARG B 1 180 ? -18.072 9.029 28.162 1.00 19.19 174 ARG B CA 1
ATOM 3554 C C . ARG B 1 180 ? -17.724 9.539 29.547 1.00 19.01 174 ARG B C 1
ATOM 3555 O O . ARG B 1 180 ? -17.225 8.782 30.395 1.00 18.29 174 ARG B O 1
ATOM 3563 N N . GLY B 1 181 ? -17.962 10.829 29.783 1.00 18.48 175 GLY B N 1
ATOM 3564 C CA . GLY B 1 181 ? -17.666 11.395 31.079 1.00 17.80 175 GLY B CA 1
ATOM 3565 C C . GLY B 1 181 ? -18.601 10.877 32.149 1.00 17.94 175 GLY B C 1
ATOM 3566 O O . GLY B 1 181 ? -18.203 10.748 33.312 1.00 17.96 175 GLY B O 1
ATOM 3567 N N . ILE B 1 182 ? -19.847 10.564 31.770 1.00 17.47 176 ILE B N 1
ATOM 3568 C CA . ILE B 1 182 ? -20.787 9.954 32.707 1.00 18.19 176 ILE B CA 1
ATOM 3569 C C . ILE B 1 182 ? -20.310 8.562 33.097 1.00 18.08 176 ILE B C 1
ATOM 3570 O O . ILE B 1 182 ? -20.232 8.214 34.285 1.00 18.36 176 ILE B O 1
ATOM 3575 N N . ALA B 1 183 ? -19.984 7.739 32.104 1.00 17.69 177 ALA B N 1
ATOM 3576 C CA . ALA B 1 183 ? -19.503 6.401 32.419 1.00 17.66 177 ALA B CA 1
ATOM 3577 C C . ALA B 1 183 ? -18.223 6.463 33.247 1.00 18.28 177 ALA B C 1
ATOM 3578 O O . ALA B 1 183 ? -18.075 5.714 34.226 1.00 18.76 177 ALA B O 1
ATOM 3580 N N . ALA B 1 184 ? -17.298 7.370 32.890 1.00 17.83 178 ALA B N 1
ATOM 3581 C CA . ALA B 1 184 ? -16.077 7.527 33.680 1.00 17.05 178 ALA B CA 1
ATOM 3582 C C . ALA B 1 184 ? -16.402 7.899 35.126 1.00 17.81 178 ALA B C 1
ATOM 3583 O O . ALA B 1 184 ? -15.809 7.361 36.077 1.00 19.31 178 ALA B O 1
ATOM 3585 N N . SER B 1 185 ? -17.334 8.833 35.302 1.00 16.82 179 SER B N 1
ATOM 3586 C CA . SER B 1 185 ? -17.669 9.308 36.633 1.00 16.62 179 SER B CA 1
ATOM 3587 C C . SER B 1 185 ? -18.268 8.192 37.466 1.00 16.42 179 SER B C 1
ATOM 3588 O O . SER B 1 185 ? -17.932 8.044 38.639 1.00 18.31 179 SER B O 1
ATOM 3591 N N . PHE B 1 186 ? -19.172 7.405 36.874 1.00 17.11 180 PHE B N 1
ATOM 3592 C CA . PHE B 1 186 ? -19.768 6.304 37.613 1.00 17.00 180 PHE B CA 1
ATOM 3593 C C . PHE B 1 186 ? -18.721 5.251 37.953 1.00 17.97 180 PHE B C 1
ATOM 3594 O O . PHE B 1 186 ? -18.758 4.667 39.041 1.00 19.49 180 PHE B O 1
ATOM 3602 N N . ALA B 1 187 ? -17.767 5.008 37.046 1.00 17.96 181 ALA B N 1
ATOM 3603 C CA . ALA B 1 187 ? -16.688 4.072 37.365 1.00 18.69 181 ALA B CA 1
ATOM 3604 C C . ALA B 1 187 ? -15.865 4.562 38.555 1.00 19.08 181 ALA B C 1
ATOM 3605 O O . ALA B 1 187 ? -15.364 3.746 39.342 1.00 20.55 181 ALA B O 1
ATOM 3607 N N . LEU B 1 188 ? -15.715 5.879 38.702 1.00 17.17 182 LEU B N 1
ATOM 3608 C CA . LEU B 1 188 ? -14.944 6.446 39.806 1.00 18.39 182 LEU B CA 1
ATOM 3609 C C . LEU B 1 188 ? -15.710 6.457 41.116 1.00 19.71 182 LEU B C 1
ATOM 3610 O O . LEU B 1 188 ? -15.109 6.764 42.160 1.00 21.84 182 LEU B O 1
ATOM 3615 N N . GLY B 1 189 ? -17.004 6.150 41.094 1.00 19.25 183 GLY B N 1
ATOM 3616 C CA . GLY B 1 189 ? -17.794 6.071 42.317 1.00 19.51 183 GLY B CA 1
ATOM 3617 C C . GLY B 1 189 ? -18.970 7.029 42.394 1.00 20.04 183 GLY B C 1
ATOM 3618 O O . GLY B 1 189 ? -19.724 6.975 43.384 1.00 20.91 183 GLY B O 1
ATOM 3619 N N . ALA B 1 190 ? -19.165 7.893 41.398 1.00 20.19 184 ALA B N 1
ATOM 3620 C CA . ALA B 1 190 ? -20.270 8.847 41.399 1.00 19.91 184 ALA B CA 1
ATOM 3621 C C . ALA B 1 190 ? -21.598 8.137 41.155 1.00 19.71 184 ALA B C 1
ATOM 3622 O O . ALA B 1 190 ? -21.647 7.071 40.541 1.00 20.91 184 ALA B O 1
ATOM 3624 N N . SER B 1 191 ? -22.685 8.748 41.648 1.00 19.14 185 SER B N 1
ATOM 3625 C CA . SER B 1 191 ? -24.048 8.282 41.410 1.00 21.07 185 SER B CA 1
ATOM 3626 C C . SER B 1 191 ? -24.807 9.202 40.462 1.00 20.92 185 SER B C 1
ATOM 3627 O O . SER B 1 191 ? -25.979 8.938 40.146 1.00 21.60 185 SER B O 1
ATOM 3630 N N . ALA B 1 192 ? -24.174 10.278 40.004 1.00 19.10 186 ALA B N 1
ATOM 3631 C CA . ALA B 1 192 ? -24.798 11.245 39.107 1.00 18.86 186 ALA B CA 1
ATOM 3632 C C . ALA B 1 192 ? -23.692 12.161 38.615 1.00 17.58 186 ALA B C 1
ATOM 3633 O O . ALA B 1 192 ? -22.562 12.111 39.111 1.00 18.76 186 ALA B O 1
ATOM 3635 N N . VAL B 1 193 ? -24.030 13.010 37.641 1.00 15.86 187 VAL B N 1
ATOM 3636 C CA . VAL B 1 193 ? -23.109 14.039 37.170 1.00 15.72 187 VAL B CA 1
ATOM 3637 C C . VAL B 1 193 ? -23.792 15.391 37.209 1.00 16.97 187 VAL B C 1
ATOM 3638 O O . VAL B 1 193 ? -25.023 15.499 37.116 1.00 17.92 187 VAL B O 1
ATOM 3642 N N . GLN B 1 194 ? -22.966 16.429 37.348 1.00 16.42 188 GLN B N 1
ATOM 3643 C CA . GLN B 1 194 ? -23.379 17.814 37.211 1.00 15.87 188 GLN B CA 1
ATOM 3644 C C . GLN B 1 194 ? -22.612 18.403 36.033 1.00 16.63 188 GLN B C 1
ATOM 3645 O O . GLN B 1 194 ? -21.381 18.269 35.952 1.00 17.66 188 GLN B O 1
ATOM 3651 N N . VAL B 1 195 ? -23.348 19.033 35.121 1.00 14.22 189 VAL B N 1
ATOM 3652 C CA . VAL B 1 195 ? -22.840 19.478 33.831 1.00 14.93 189 VAL B CA 1
ATOM 3653 C C . VAL B 1 195 ? -23.110 20.963 33.720 1.00 16.05 189 VAL B C 1
ATOM 3654 O O . VAL B 1 195 ? -24.262 21.391 33.863 1.00 16.68 189 VAL B O 1
ATOM 3658 N N . GLY B 1 196 ? -22.053 21.751 33.481 1.00 14.57 190 GLY B N 1
ATOM 3659 C CA . GLY B 1 196 ? -22.233 23.184 33.317 1.00 15.08 190 GLY B CA 1
ATOM 3660 C C . GLY B 1 196 ? -22.015 23.621 31.881 1.00 16.06 190 GLY B C 1
ATOM 3661 O O . GLY B 1 196 ? -22.970 23.908 31.149 1.00 16.99 190 GLY B O 1
ATOM 3662 N N . THR B 1 197 ? -20.740 23.658 31.481 1.00 14.98 191 THR B N 1
ATOM 3663 C CA . THR B 1 197 ? -20.342 24.218 30.190 1.00 14.87 191 THR B CA 1
ATOM 3664 C C . THR B 1 197 ? -21.145 23.647 29.012 1.00 15.20 191 THR B C 1
ATOM 3665 O O . THR B 1 197 ? -21.567 24.398 28.123 1.00 16.68 191 THR B O 1
ATOM 3669 N N . ARG B 1 198 ? -21.390 22.335 28.990 1.00 15.15 192 ARG B N 1
ATOM 3670 C CA . ARG B 1 198 ? -22.132 21.759 27.862 1.00 15.89 192 ARG B CA 1
ATOM 3671 C C . ARG B 1 198 ? -23.514 22.393 27.729 1.00 16.43 192 ARG B C 1
ATOM 3672 O O . ARG B 1 198 ? -24.007 22.603 26.608 1.00 17.72 192 ARG B O 1
ATOM 3680 N N . PHE B 1 199 ? -24.149 22.725 28.861 1.00 14.81 193 PHE B N 1
ATOM 3681 C CA . PHE B 1 199 ? -25.494 23.278 28.805 1.00 14.97 193 PHE B CA 1
ATOM 3682 C C . PHE B 1 199 ? -25.511 24.757 28.425 1.00 16.08 193 PHE B C 1
ATOM 3683 O O . PHE B 1 199 ? -26.582 25.280 28.076 1.00 17.17 193 PHE B O 1
ATOM 3691 N N . ILE B 1 200 ? -24.363 25.449 28.460 1.00 15.57 194 ILE B N 1
ATOM 3692 C CA . ILE B 1 200 ? -24.326 26.787 27.872 1.00 16.16 194 ILE B CA 1
ATOM 3693 C C . ILE B 1 200 ? -24.709 26.715 26.398 1.00 16.23 194 ILE B C 1
ATOM 3694 O O . ILE B 1 200 ? -25.432 27.583 25.875 1.00 17.40 194 ILE B O 1
ATOM 3699 N N . CYS B 1 201 ? -24.261 25.662 25.716 1.00 15.98 195 CYS B N 1
ATOM 3700 C CA . CYS B 1 201 ? -24.627 25.398 24.324 1.00 16.89 195 CYS B CA 1
ATOM 3701 C C . CYS B 1 201 ? -25.836 24.482 24.192 1.00 18.76 195 CYS B C 1
ATOM 3702 O O . CYS B 1 201 ? -25.905 23.635 23.304 1.00 20.19 195 CYS B O 1
ATOM 3705 N N . SER B 1 202 ? -26.807 24.617 25.076 1.00 19.57 196 SER B N 1
ATOM 3706 C CA . SER B 1 202 ? -28.125 24.091 24.798 1.00 18.88 196 SER B CA 1
ATOM 3707 C C . SER B 1 202 ? -28.955 25.203 24.171 1.00 18.56 196 SER B C 1
ATOM 3708 O O . SER B 1 202 ? -28.695 26.393 24.383 1.00 19.65 196 SER B O 1
ATOM 3711 N N . GLU B 1 203 ? -29.943 24.806 23.374 1.00 19.86 197 GLU B N 1
ATOM 3712 C CA . GLU B 1 203 ? -30.815 25.788 22.748 1.00 23.62 197 GLU B CA 1
ATOM 3713 C C . GLU B 1 203 ? -31.500 26.658 23.789 1.00 21.86 197 GLU B C 1
ATOM 3714 O O . GLU B 1 203 ? -31.643 27.869 23.592 1.00 23.20 197 GLU B O 1
ATOM 3720 N N . GLU B 1 204 ? -31.935 26.059 24.904 1.00 19.17 198 GLU B N 1
ATOM 3721 C CA . GLU B 1 204 ? -32.777 26.769 25.865 1.00 18.94 198 GLU B CA 1
ATOM 3722 C C . GLU B 1 204 ? -31.999 27.694 26.800 1.00 20.12 198 GLU B C 1
ATOM 3723 O O . GLU B 1 204 ? -32.618 28.544 27.465 1.00 21.32 198 GLU B O 1
ATOM 3729 N N . CYS B 1 205 ? -30.676 27.556 26.872 1.00 19.34 199 CYS B N 1
ATOM 3730 C CA . CYS B 1 205 ? -29.877 28.521 27.617 1.00 19.05 199 CYS B CA 1
ATOM 3731 C C . CYS B 1 205 ? -30.088 29.926 27.054 1.00 19.74 199 CYS B C 1
ATOM 3732 O O . CYS B 1 205 ? -30.125 30.128 25.832 1.00 20.85 199 CYS B O 1
ATOM 3735 N N . SER B 1 206 ? -30.213 30.909 27.949 1.00 18.85 200 SER B N 1
ATOM 3736 C CA . SER B 1 206 ? -30.591 32.261 27.546 1.00 19.96 200 SER B CA 1
ATOM 3737 C C . SER B 1 206 ? -29.397 33.196 27.318 1.00 20.75 200 SER B C 1
ATOM 3738 O O . SER B 1 206 ? -29.609 34.388 27.063 1.00 20.70 200 SER B O 1
ATOM 3741 N N . VAL B 1 207 ? -28.159 32.700 27.387 1.00 20.18 201 VAL B N 1
ATOM 3742 C CA . VAL B 1 207 ? -27.018 33.590 27.152 1.00 17.99 201 VAL B CA 1
ATOM 3743 C C . VAL B 1 207 ? -27.035 34.066 25.703 1.00 18.80 201 VAL B C 1
ATOM 3744 O O . VAL B 1 207 ? -27.561 33.393 24.799 1.00 20.02 201 VAL B O 1
ATOM 3748 N N . HIS B 1 208 ? -26.434 35.236 25.487 1.00 18.50 202 HIS B N 1
ATOM 3749 C CA . HIS B 1 208 ? -26.210 35.787 24.155 1.00 18.90 202 HIS B CA 1
ATOM 3750 C C . HIS B 1 208 ? -25.564 34.762 23.221 1.00 19.66 202 HIS B C 1
ATOM 3751 O O . HIS B 1 208 ? -24.720 33.968 23.637 1.00 20.28 202 HIS B O 1
ATOM 3758 N N . SER B 1 209 ? -25.961 34.781 21.942 1.00 20.07 203 SER B N 1
ATOM 3759 C CA . SER B 1 209 ? -25.442 33.775 21.008 1.00 20.50 203 SER B CA 1
ATOM 3760 C C . SER B 1 209 ? -23.918 33.805 20.908 1.00 19.86 203 SER B C 1
ATOM 3761 O O . SER B 1 209 ? -23.299 32.769 20.628 1.00 19.37 203 SER B O 1
ATOM 3764 N N . ASN B 1 210 ? -23.291 34.969 21.127 1.00 19.44 204 ASN B N 1
ATOM 3765 C CA . ASN B 1 210 ? -21.828 35.029 21.047 1.00 18.69 204 ASN B CA 1
ATOM 3766 C C . ASN B 1 210 ? -21.164 34.159 22.104 1.00 18.12 204 ASN B C 1
ATOM 3767 O O . ASN B 1 210 ? -20.064 33.633 21.871 1.00 19.29 204 ASN B O 1
ATOM 3772 N N . TYR B 1 211 ? -21.774 34.055 23.289 1.00 18.15 205 TYR B N 1
ATOM 3773 C CA . TYR B 1 211 ? -21.239 33.186 24.330 1.00 18.71 205 TYR B CA 1
ATOM 3774 C C . TYR B 1 211 ? -21.279 31.731 23.877 1.00 19.33 205 TYR B C 1
ATOM 3775 O O . TYR B 1 211 ? -20.266 31.024 23.946 1.00 18.85 205 TYR B O 1
ATOM 3784 N N . LYS B 1 212 ? -22.442 31.273 23.387 1.00 18.37 206 LYS B N 1
ATOM 3785 C CA . LYS B 1 212 ? -22.534 29.925 22.836 1.00 18.17 206 LYS B CA 1
ATOM 3786 C C . LYS B 1 212 ? -21.496 29.722 21.748 1.00 17.64 206 LYS B C 1
ATOM 3787 O O . LYS B 1 212 ? -20.812 28.691 21.711 1.00 18.00 206 LYS B O 1
ATOM 3793 N N . ASN B 1 213 ? -21.353 30.701 20.857 1.00 18.40 207 ASN B N 1
ATOM 3794 C CA . ASN B 1 213 ? -20.434 30.506 19.740 1.00 19.22 207 ASN B CA 1
ATOM 3795 C C . ASN B 1 213 ? -18.979 30.471 20.197 1.00 18.69 207 ASN B C 1
ATOM 3796 O O . ASN B 1 213 ? -18.173 29.735 19.613 1.00 19.77 207 ASN B O 1
ATOM 3801 N N . LEU B 1 214 ? -18.608 31.260 21.215 1.00 18.68 208 LEU B N 1
ATOM 3802 C CA . LEU B 1 214 ? -17.227 31.182 21.697 1.00 18.98 208 LEU B CA 1
ATOM 3803 C C . LEU B 1 214 ? -16.940 29.832 22.333 1.00 18.43 208 LEU B C 1
ATOM 3804 O O . LEU B 1 214 ? -15.817 29.318 22.233 1.00 19.03 208 LEU B O 1
ATOM 3809 N N . VAL B 1 215 ? -17.925 29.254 23.018 1.00 17.77 209 VAL B N 1
ATOM 3810 C CA . VAL B 1 215 ? -17.741 27.904 23.541 1.00 17.51 209 VAL B CA 1
ATOM 3811 C C . VAL B 1 215 ? -17.573 26.916 22.386 1.00 18.83 209 VAL B C 1
ATOM 3812 O O . VAL B 1 215 ? -16.690 26.044 22.415 1.00 19.33 209 VAL B O 1
ATOM 3816 N N . LEU B 1 216 ? -18.394 27.054 21.336 1.00 18.96 210 LEU B N 1
ATOM 3817 C CA . LEU B 1 216 ? -18.283 26.144 20.197 1.00 20.67 210 LEU B CA 1
ATOM 3818 C C . LEU B 1 216 ? -16.905 26.228 19.555 1.00 21.70 210 LEU B C 1
ATOM 3819 O O . LEU B 1 216 ? -16.364 25.217 19.081 1.00 21.81 210 LEU B O 1
ATOM 3824 N N . LYS B 1 217 ? -16.339 27.429 19.503 1.00 21.06 211 LYS B N 1
ATOM 3825 C CA . LYS B 1 217 ? -15.061 27.639 18.837 1.00 23.84 211 LYS B CA 1
ATOM 3826 C C . LYS B 1 217 ? -13.863 27.319 19.716 1.00 22.07 211 LYS B C 1
ATOM 3827 O O . LYS B 1 217 ? -12.738 27.325 19.207 1.00 22.09 211 LYS B O 1
ATOM 3833 N N . ALA B 1 218 ? -14.080 27.034 20.997 1.00 19.84 212 ALA B N 1
ATOM 3834 C CA . ALA B 1 218 ? -12.975 26.860 21.927 1.00 19.97 212 ALA B CA 1
ATOM 3835 C C . ALA B 1 218 ? -12.099 25.676 21.528 1.00 20.85 212 ALA B C 1
ATOM 3836 O O . ALA B 1 218 ? -12.594 24.606 21.157 1.00 21.71 212 ALA B O 1
ATOM 3838 N N . LYS B 1 219 ? -10.785 25.882 21.613 1.00 21.80 213 LYS B N 1
ATOM 3839 C CA . LYS B 1 219 ? -9.781 24.865 21.346 1.00 22.55 213 LYS B CA 1
ATOM 3840 C C . LYS B 1 219 ? -9.353 24.213 22.657 1.00 20.21 213 LYS B C 1
ATOM 3841 O O . LYS B 1 219 ? -9.743 24.639 23.750 1.00 20.07 213 LYS B O 1
ATOM 3847 N N . ASP B 1 220 ? -8.497 23.192 22.542 1.00 19.74 214 ASP B N 1
ATOM 3848 C CA . ASP B 1 220 ? -8.204 22.345 23.694 1.00 19.23 214 ASP B CA 1
ATOM 3849 C C . ASP B 1 220 ? -7.668 23.139 24.884 1.00 19.17 214 ASP B C 1
ATOM 3850 O O . ASP B 1 220 ? -8.031 22.848 26.025 1.00 21.26 214 ASP B O 1
ATOM 3855 N N . ARG B 1 221 ? -6.805 24.132 24.659 1.00 18.03 215 ARG B N 1
ATOM 3856 C CA . ARG B 1 221 ? -6.218 24.843 25.789 1.00 19.57 215 ARG B CA 1
ATOM 3857 C C . ARG B 1 221 ? -6.794 26.249 25.987 1.00 19.00 215 ARG B C 1
ATOM 3858 O O . ARG B 1 221 ? -6.169 27.082 26.651 1.00 20.65 215 ARG B O 1
ATOM 3866 N N . ASP B 1 222 ? -8.004 26.514 25.493 1.00 18.75 216 ASP B N 1
ATOM 3867 C CA . ASP B 1 222 ? -8.544 27.871 25.554 1.00 19.59 216 ASP B CA 1
ATOM 3868 C C . ASP B 1 222 ? -9.152 28.258 26.901 1.00 18.50 216 ASP B C 1
ATOM 3869 O O . ASP B 1 222 ? -9.455 29.444 27.098 1.00 19.22 216 ASP B O 1
ATOM 3874 N N . ALA B 1 223 ? -9.360 27.325 27.827 1.00 17.78 217 ALA B N 1
ATOM 3875 C CA . ALA B 1 223 ? -10.029 27.661 29.096 1.00 16.61 217 ALA B CA 1
ATOM 3876 C C . ALA B 1 223 ? -8.938 27.918 30.142 1.00 19.17 217 ALA B C 1
ATOM 3877 O O . ALA B 1 223 ? -8.485 27.005 30.845 1.00 19.62 217 ALA B O 1
ATOM 3879 N N . ILE B 1 224 ? -8.505 29.182 30.229 1.00 19.62 218 ILE B N 1
ATOM 3880 C CA . ILE B 1 224 ? -7.349 29.571 31.036 1.00 19.94 218 ILE B CA 1
ATOM 3881 C C . ILE B 1 224 ? -7.782 29.969 32.437 1.00 20.21 218 ILE B C 1
ATOM 3882 O O . ILE B 1 224 ? -8.971 30.129 32.699 1.00 19.47 218 ILE B O 1
ATOM 3887 N N . VAL B 1 225 ? -6.816 30.160 33.335 1.00 21.32 219 VAL B N 1
ATOM 3888 C CA . VAL B 1 225 ? -7.099 30.429 34.740 1.00 19.60 219 VAL B CA 1
ATOM 3889 C C . VAL B 1 225 ? -6.525 31.791 35.095 1.00 21.96 219 VAL B C 1
ATOM 3890 O O . VAL B 1 225 ? -5.327 32.042 34.891 1.00 22.99 219 VAL B O 1
ATOM 3894 N N . THR B 1 226 ? -7.378 32.678 35.608 1.00 22.76 220 THR B N 1
ATOM 3895 C CA . THR B 1 226 ? -6.930 33.931 36.193 1.00 26.94 220 THR B CA 1
ATOM 3896 C C . THR B 1 226 ? -7.118 33.837 37.697 1.00 27.88 220 THR B C 1
ATOM 3897 O O . THR B 1 226 ? -7.843 32.972 38.195 1.00 26.88 220 THR B O 1
ATOM 3901 N N . GLY B 1 227 ? -6.458 34.737 38.417 1.00 29.96 221 GLY B N 1
ATOM 3902 C CA . GLY B 1 227 ? -6.653 34.838 39.852 1.00 31.38 221 GLY B CA 1
ATOM 3903 C C . GLY B 1 227 ? -5.814 33.912 40.699 1.00 34.47 221 GLY B C 1
ATOM 3904 O O . GLY B 1 227 ? -6.046 33.842 41.916 1.00 37.25 221 GLY B O 1
ATOM 3905 N N . ARG B 1 228 ? -4.850 33.195 40.108 1.00 35.18 222 ARG B N 1
ATOM 3906 C CA . ARG B 1 228 ? -3.995 32.314 40.903 1.00 39.17 222 ARG B CA 1
ATOM 3907 C C . ARG B 1 228 ? -3.117 33.118 41.851 1.00 45.36 222 ARG B C 1
ATOM 3908 O O . ARG B 1 228 ? -2.872 32.692 42.987 1.00 46.90 222 ARG B O 1
ATOM 3916 N N . SER B 1 229 ? -2.632 34.281 41.392 1.00 49.44 223 SER B N 1
ATOM 3917 C CA . SER B 1 229 ? -1.837 35.173 42.235 1.00 55.58 223 SER B CA 1
ATOM 3918 C C . SER B 1 229 ? -2.520 35.437 43.560 1.00 60.43 223 SER B C 1
ATOM 3919 O O . SER B 1 229 ? -1.854 35.669 44.578 1.00 62.29 223 SER B O 1
ATOM 3922 N N . THR B 1 230 ? -3.848 35.422 43.558 1.00 63.04 224 THR B N 1
ATOM 3923 C CA . THR B 1 230 ? -4.645 35.718 44.731 1.00 65.14 224 THR B CA 1
ATOM 3924 C C . THR B 1 230 ? -5.065 34.400 45.361 1.00 65.71 224 THR B C 1
ATOM 3925 O O . THR B 1 230 ? -4.278 33.448 45.401 1.00 67.74 224 THR B O 1
ATOM 3929 N N . GLY B 1 231 ? -6.306 34.312 45.818 1.00 63.10 225 GLY B N 1
ATOM 3930 C CA . GLY B 1 231 ? -6.740 33.069 46.420 1.00 59.11 225 GLY B CA 1
ATOM 3931 C C . GLY B 1 231 ? -7.853 32.362 45.681 1.00 55.27 225 GLY B C 1
ATOM 3932 O O . GLY B 1 231 ? -8.244 31.258 46.073 1.00 54.30 225 GLY B O 1
ATOM 3933 N N . HIS B 1 232 ? -8.367 32.974 44.608 1.00 51.89 226 HIS B N 1
ATOM 3934 C CA . HIS B 1 232 ? -9.567 32.498 43.925 1.00 49.88 226 HIS B CA 1
ATOM 3935 C C . HIS B 1 232 ? -9.305 32.380 42.434 1.00 39.66 226 HIS B C 1
ATOM 3936 O O . HIS B 1 232 ? -9.625 33.287 41.658 1.00 38.55 226 HIS B O 1
ATOM 3943 N N . PRO B 1 233 ? -8.734 31.265 42.000 1.00 32.88 227 PRO B N 1
ATOM 3944 C CA . PRO B 1 233 ? -8.638 31.006 40.560 1.00 28.46 227 PRO B CA 1
ATOM 3945 C C . PRO B 1 233 ? -10.019 30.895 39.916 1.00 24.02 227 PRO B C 1
ATOM 3946 O O . PRO B 1 233 ? -10.970 30.356 40.500 1.00 21.88 227 PRO B O 1
ATOM 3950 N N . VAL B 1 234 ? -10.115 31.436 38.707 1.00 20.86 228 VAL B N 1
ATOM 3951 C CA . VAL B 1 234 ? -11.333 31.446 37.909 1.00 21.29 228 VAL B CA 1
ATOM 3952 C C . VAL B 1 234 ? -10.971 30.959 36.518 1.00 20.41 228 VAL B C 1
ATOM 3953 O O . VAL B 1 234 ? -10.051 31.500 35.895 1.00 20.56 228 VAL B O 1
ATOM 3957 N N . ARG B 1 235 ? -11.704 29.966 36.018 1.00 18.06 229 ARG B N 1
ATOM 3958 C CA . ARG B 1 235 ? -11.450 29.424 34.692 1.00 16.31 229 ARG B CA 1
ATOM 3959 C C . ARG B 1 235 ? -12.412 30.038 33.677 1.00 16.97 229 ARG B C 1
ATOM 3960 O O . ARG B 1 235 ? -13.634 30.012 33.865 1.00 17.68 229 ARG B O 1
ATOM 3968 N N . THR B 1 236 ? -11.853 30.554 32.580 1.00 16.27 230 THR B N 1
ATOM 3969 C CA . THR B 1 236 ? -12.635 31.296 31.603 1.00 16.17 230 THR B CA 1
ATOM 3970 C C . THR B 1 236 ? -11.937 31.198 30.249 1.00 16.51 230 THR B C 1
ATOM 3971 O O . THR B 1 236 ? -10.741 30.922 30.168 1.00 17.24 230 THR B O 1
ATOM 3975 N N . LEU B 1 237 ? -12.701 31.397 29.176 1.00 16.28 231 LEU B N 1
ATOM 3976 C CA . LEU B 1 237 ? -12.121 31.263 27.843 1.00 16.49 231 LEU B CA 1
ATOM 3977 C C . LEU B 1 237 ? -11.167 32.408 27.538 1.00 16.81 231 LEU B C 1
ATOM 3978 O O . LEU B 1 237 ? -11.349 33.537 28.009 1.00 18.02 231 LEU B O 1
ATOM 3983 N N . LYS B 1 238 ? -10.145 32.105 26.724 1.00 17.78 232 LYS B N 1
ATOM 3984 C CA . LYS B 1 238 ? -9.248 33.138 26.206 1.00 20.29 232 LYS B CA 1
ATOM 3985 C C . LYS B 1 238 ? -10.019 34.133 25.357 1.00 20.74 232 LYS B C 1
ATOM 3986 O O . LYS B 1 238 ? -10.692 33.741 24.398 1.00 22.45 232 LYS B O 1
ATOM 3992 N N . ASN B 1 239 ? -9.915 35.413 25.703 1.00 18.44 233 ASN B N 1
ATOM 3993 C CA . ASN B 1 239 ? -10.394 36.499 24.857 1.00 19.57 233 ASN B CA 1
ATOM 3994 C C . ASN B 1 239 ? -9.627 37.754 25.264 1.00 21.34 233 ASN B C 1
ATOM 3995 O O . ASN B 1 239 ? -8.725 37.699 26.103 1.00 23.05 233 ASN B O 1
ATOM 4000 N N . LYS B 1 240 ? -9.985 38.893 24.672 1.00 22.43 234 LYS B N 1
ATOM 4001 C CA . LYS B 1 240 ? -9.256 40.123 24.986 1.00 23.71 234 LYS B CA 1
ATOM 4002 C C . LYS B 1 240 ? -9.286 40.419 26.490 1.00 24.15 234 LYS B C 1
ATOM 4003 O O . LYS B 1 240 ? -8.250 40.725 27.096 1.00 24.99 234 LYS B O 1
ATOM 4009 N N . LEU B 1 241 ? -10.460 40.300 27.114 1.00 21.81 235 LEU B N 1
ATOM 4010 C CA . LEU B 1 241 ? -10.588 40.555 28.550 1.00 23.87 235 LEU B CA 1
ATOM 4011 C C . LEU B 1 241 ? -9.687 39.651 29.375 1.00 22.76 235 LEU B C 1
ATOM 4012 O O . LEU B 1 241 ? -8.900 40.123 30.208 1.00 22.99 235 LEU B O 1
ATOM 4017 N N . SER B 1 242 ? -9.853 38.337 29.220 1.00 21.77 236 SER B N 1
ATOM 4018 C CA . SER B 1 242 ? -9.157 37.428 30.125 1.00 21.12 236 SER B CA 1
ATOM 4019 C C . SER B 1 242 ? -7.649 37.489 29.922 1.00 22.89 236 SER B C 1
ATOM 4020 O O . SER B 1 242 ? -6.891 37.403 30.895 1.00 22.61 236 SER B O 1
ATOM 4023 N N . LYS B 1 243 ? -7.196 37.689 28.686 1.00 23.26 237 LYS B N 1
ATOM 4024 C CA . LYS B 1 243 ? -5.763 37.829 28.450 1.00 25.85 237 LYS B CA 1
ATOM 4025 C C . LYS B 1 243 ? -5.207 39.085 29.117 1.00 25.38 237 LYS B C 1
ATOM 4026 O O . LYS B 1 243 ? -4.136 39.050 29.736 1.00 25.70 237 LYS B O 1
ATOM 4032 N N . GLU B 1 244 ? -5.905 40.220 28.975 1.00 25.23 238 GLU B N 1
ATOM 4033 C CA . GLU B 1 244 ? -5.417 41.461 29.578 1.00 27.88 238 GLU B CA 1
ATOM 4034 C C . GLU B 1 244 ? -5.540 41.429 31.099 1.00 26.82 238 GLU B C 1
ATOM 4035 O O . GLU B 1 244 ? -4.705 42.009 31.808 1.00 27.62 238 GLU B O 1
ATOM 4041 N N . PHE B 1 245 ? -6.570 40.756 31.619 1.00 25.26 239 PHE B N 1
ATOM 4042 C CA . PHE B 1 245 ? -6.676 40.567 33.061 1.00 24.76 239 PHE B CA 1
ATOM 4043 C C . PHE B 1 245 ? -5.487 39.765 33.591 1.00 25.36 239 PHE B C 1
ATOM 4044 O O . PHE B 1 245 ? -4.875 40.123 34.611 1.00 24.63 239 PHE B O 1
ATOM 4052 N N . LEU B 1 246 ? -5.151 38.668 32.902 1.00 25.03 240 LEU B N 1
ATOM 4053 C CA . LEU B 1 246 ? -4.020 37.840 33.312 1.00 27.69 240 LEU B CA 1
ATOM 4054 C C . LEU B 1 246 ? -2.724 38.642 33.296 1.00 30.57 240 LEU B C 1
ATOM 4055 O O . LEU B 1 246 ? -1.898 38.542 34.219 1.00 31.07 240 LEU B O 1
ATOM 4060 N N . LYS B 1 247 ? -2.535 39.454 32.259 1.00 31.33 241 LYS B N 1
ATOM 4061 C CA . LYS B 1 247 ? -1.331 40.267 32.167 1.00 33.68 241 LYS B CA 1
ATOM 4062 C C . LYS B 1 247 ? -1.281 41.297 33.288 1.00 32.95 241 LYS B C 1
ATOM 4063 O O . LYS B 1 247 ? -0.202 41.600 33.818 1.00 33.21 241 LYS B O 1
ATOM 4069 N N . MET B 1 248 ? -2.444 41.835 33.664 1.00 31.83 242 MET B N 1
ATOM 4070 C CA . MET B 1 248 ? -2.514 42.817 34.739 1.00 32.17 242 MET B CA 1
ATOM 4071 C C . MET B 1 248 ? -2.114 42.191 36.073 1.00 32.63 242 MET B C 1
ATOM 4072 O O . MET B 1 248 ? -1.391 42.810 36.865 1.00 33.49 242 MET B O 1
ATOM 4077 N N . GLU B 1 249 ? -2.603 40.974 36.348 1.00 31.59 243 GLU B N 1
ATOM 4078 C CA . GLU B 1 249 ? -2.165 40.223 37.528 1.00 34.96 243 GLU B CA 1
ATOM 4079 C C . GLU B 1 249 ? -0.657 40.031 37.541 1.00 36.42 243 GLU B C 1
ATOM 4080 O O . GLU B 1 249 ? 0.002 40.227 38.570 1.00 35.36 243 GLU B O 1
ATOM 4086 N N . GLN B 1 250 ? -0.108 39.586 36.412 1.00 38.51 244 GLN B N 1
ATOM 4087 C CA . GLN B 1 250 ? 1.308 39.270 36.302 1.00 41.62 244 GLN B CA 1
ATOM 4088 C C . GLN B 1 250 ? 2.173 40.513 36.436 1.00 42.99 244 GLN B C 1
ATOM 4089 O O . GLN B 1 250 ? 3.341 40.411 36.834 1.00 43.17 244 GLN B O 1
ATOM 4095 N N . ASN B 1 251 ? 1.617 41.685 36.135 1.00 44.65 245 ASN B N 1
ATOM 4096 C CA . ASN B 1 251 ? 2.323 42.950 36.261 1.00 49.32 245 ASN B CA 1
ATOM 4097 C C . ASN B 1 251 ? 1.960 43.682 37.544 1.00 51.38 245 ASN B C 1
ATOM 4098 O O . ASN B 1 251 ? 2.162 44.898 37.639 1.00 53.33 245 ASN B O 1
ATOM 4103 N N . GLY B 1 252 ? 1.415 42.967 38.525 1.00 50.65 246 GLY B N 1
ATOM 4104 C CA . GLY B 1 252 ? 1.227 43.528 39.845 1.00 50.10 246 GLY B CA 1
ATOM 4105 C C . GLY B 1 252 ? 0.188 44.618 39.949 1.00 49.11 246 GLY B C 1
ATOM 4106 O O . GLY B 1 252 ? 0.292 45.473 40.838 1.00 49.23 246 GLY B O 1
ATOM 4107 N N . ALA B 1 253 ? -0.811 44.623 39.065 1.00 47.37 247 ALA B N 1
ATOM 4108 C CA . ALA B 1 253 ? -1.923 45.548 39.219 1.00 45.55 247 ALA B CA 1
ATOM 4109 C C . ALA B 1 253 ? -2.547 45.368 40.599 1.00 45.14 247 ALA B C 1
ATOM 4110 O O . ALA B 1 253 ? -2.485 44.289 41.201 1.00 46.78 247 ALA B O 1
ATOM 4112 N N . THR B 1 254 ? -3.130 46.442 41.113 1.00 44.27 248 THR B N 1
ATOM 4113 C CA . THR B 1 254 ? -3.692 46.431 42.456 1.00 44.88 248 THR B CA 1
ATOM 4114 C C . THR B 1 254 ? -5.008 45.654 42.500 1.00 45.58 248 THR B C 1
ATOM 4115 O O . THR B 1 254 ? -5.648 45.430 41.466 1.00 45.14 248 THR B O 1
ATOM 4119 N N . PRO B 1 255 ? -5.438 45.233 43.697 1.00 46.28 249 PRO B N 1
ATOM 4120 C CA . PRO B 1 255 ? -6.776 44.627 43.810 1.00 46.87 249 PRO B CA 1
ATOM 4121 C C . PRO B 1 255 ? -7.885 45.535 43.302 1.00 47.28 249 PRO B C 1
ATOM 4122 O O . PRO B 1 255 ? -8.896 45.031 42.790 1.00 47.80 249 PRO B O 1
ATOM 4126 N N . GLU B 1 256 ? -7.717 46.860 43.408 1.00 46.88 250 GLU B N 1
ATOM 4127 C CA . GLU B 1 256 ? -8.725 47.781 42.886 1.00 48.13 250 GLU B CA 1
ATOM 4128 C C . GLU B 1 256 ? -8.732 47.789 41.363 1.00 47.02 250 GLU B C 1
ATOM 4129 O O . GLU B 1 256 ? -9.796 47.700 40.734 1.00 47.08 250 GLU B O 1
ATOM 4135 N N . GLU B 1 257 ? -7.551 47.930 40.754 1.00 44.78 251 GLU B N 1
ATOM 4136 C CA . GLU B 1 257 ? -7.461 47.947 39.297 1.00 41.61 251 GLU B CA 1
ATOM 4137 C C . GLU B 1 257 ? -8.072 46.692 38.693 1.00 42.63 251 GLU B C 1
ATOM 4138 O O . GLU B 1 257 ? -8.793 46.756 37.688 1.00 42.69 251 GLU B O 1
ATOM 4144 N N . LEU B 1 258 ? -7.766 45.535 39.282 1.00 44.32 252 LEU B N 1
ATOM 4145 C CA . LEU B 1 258 ? -8.350 44.285 38.814 1.00 43.88 252 LEU B CA 1
ATOM 4146 C C . LEU B 1 258 ? -9.861 44.299 38.980 1.00 43.08 252 LEU B C 1
ATOM 4147 O O . LEU B 1 258 ? -10.595 43.806 38.115 1.00 41.99 252 LEU B O 1
ATOM 4152 N N . ASP B 1 259 ? -10.342 44.864 40.092 1.00 43.91 253 ASP B N 1
ATOM 4153 C CA . ASP B 1 259 ? -11.775 44.894 40.356 1.00 45.58 253 ASP B CA 1
ATOM 4154 C C . ASP B 1 259 ? -12.516 45.652 39.269 1.00 44.82 253 ASP B C 1
ATOM 4155 O O . ASP B 1 259 ? -13.552 45.194 38.775 1.00 44.63 253 ASP B O 1
ATOM 4160 N N . LYS B 1 260 ? -11.999 46.802 38.866 1.00 44.95 254 LYS B N 1
ATOM 4161 C CA . LYS B 1 260 ? -12.704 47.556 37.843 1.00 46.00 254 LYS B CA 1
ATOM 4162 C C . LYS B 1 260 ? -12.667 46.814 36.505 1.00 43.05 254 LYS B C 1
ATOM 4163 O O . LYS B 1 260 ? -13.631 46.861 35.728 1.00 42.34 254 LYS B O 1
ATOM 4169 N N . LYS B 1 261 ? -11.553 46.152 36.209 1.00 40.61 255 LYS B N 1
ATOM 4170 C CA . LYS B 1 261 ? -11.440 45.427 34.952 1.00 39.04 255 LYS B CA 1
ATOM 4171 C C . LYS B 1 261 ? -12.428 44.270 34.889 1.00 36.08 255 LYS B C 1
ATOM 4172 O O . LYS B 1 261 ? -12.991 43.982 33.826 1.00 35.83 255 LYS B O 1
ATOM 4178 N N . GLY B 1 262 ? -12.651 43.593 36.011 1.00 33.80 256 GLY B N 1
ATOM 4179 C CA . GLY B 1 262 ? -13.453 42.385 36.009 1.00 34.44 256 GLY B CA 1
ATOM 4180 C C . GLY B 1 262 ? -14.905 42.591 36.386 1.00 36.43 256 GLY B C 1
ATOM 4181 O O . GLY B 1 262 ? -15.739 41.705 36.150 1.00 35.60 256 GLY B O 1
ATOM 4182 N N . THR B 1 263 ? -15.217 43.762 36.952 1.00 39.57 257 THR B N 1
ATOM 4183 C CA . THR B 1 263 ? -16.577 44.058 37.395 1.00 42.80 257 THR B CA 1
ATOM 4184 C C . THR B 1 263 ? -17.549 43.980 36.229 1.00 41.27 257 THR B C 1
ATOM 4185 O O . THR B 1 263 ? -17.366 44.642 35.200 1.00 42.26 257 THR B O 1
ATOM 4189 N N . GLY B 1 264 ? -18.589 43.166 36.399 1.00 38.22 258 GLY B N 1
ATOM 4190 C CA . GLY B 1 264 ? -19.599 43.003 35.378 1.00 34.70 258 GLY B CA 1
ATOM 4191 C C . GLY B 1 264 ? -19.182 42.201 34.170 1.00 30.44 258 GLY B C 1
ATOM 4192 O O . GLY B 1 264 ? -19.933 42.172 33.191 1.00 30.05 258 GLY B O 1
ATOM 4193 N N . ALA B 1 265 ? -18.015 41.538 34.205 1.00 25.83 259 ALA B N 1
ATOM 4194 C CA . ALA B 1 265 ? -17.509 40.878 33.002 1.00 23.91 259 ALA B CA 1
ATOM 4195 C C . ALA B 1 265 ? -18.360 39.671 32.611 1.00 22.93 259 ALA B C 1
ATOM 4196 O O . ALA B 1 265 ? -18.615 39.441 31.419 1.00 22.38 259 ALA B O 1
ATOM 4198 N N . LEU B 1 266 ? -18.782 38.860 33.581 1.00 22.35 260 LEU B N 1
ATOM 4199 C CA . LEU B 1 266 ? -19.613 37.717 33.217 1.00 20.88 260 LEU B CA 1
ATOM 4200 C C . LEU B 1 266 ? -20.944 38.192 32.641 1.00 21.59 260 LEU B C 1
ATOM 4201 O O . LEU B 1 266 ? -21.433 37.642 31.651 1.00 21.37 260 LEU B O 1
ATOM 4206 N N . ARG B 1 267 ? -21.516 39.251 33.219 1.00 24.55 261 ARG B N 1
ATOM 4207 C CA . ARG B 1 267 ? -22.750 39.809 32.676 1.00 27.41 261 ARG B CA 1
ATOM 4208 C C . ARG B 1 267 ? -22.542 40.381 31.267 1.00 25.78 261 ARG B C 1
ATOM 4209 O O . ARG B 1 267 ? -23.416 40.241 30.401 1.00 24.91 261 ARG B O 1
ATOM 4217 N N . PHE B 1 268 ? -21.390 41.012 31.004 1.00 24.09 262 PHE B N 1
ATOM 4218 C CA . PHE B 1 268 ? -21.116 41.455 29.630 1.00 25.92 262 PHE B CA 1
ATOM 4219 C C . PHE B 1 268 ? -21.135 40.283 28.655 1.00 24.24 262 PHE B C 1
ATOM 4220 O O . PHE B 1 268 ? -21.493 40.450 27.481 1.00 24.83 262 PHE B O 1
ATOM 4228 N N . ALA B 1 269 ? -20.710 39.106 29.112 1.00 21.63 263 ALA B N 1
ATOM 4229 C CA . ALA B 1 269 ? -20.755 37.914 28.276 1.00 19.40 263 ALA B CA 1
ATOM 4230 C C . ALA B 1 269 ? -22.188 37.404 28.097 1.00 19.50 263 ALA B C 1
ATOM 4231 O O . ALA B 1 269 ? -22.606 37.100 26.973 1.00 19.95 263 ALA B O 1
ATOM 4233 N N . THR B 1 270 ? -22.948 37.262 29.194 1.00 18.49 264 THR B N 1
ATOM 4234 C CA . THR B 1 270 ? -24.243 36.585 29.075 1.00 17.97 264 THR B CA 1
ATOM 4235 C C . THR B 1 270 ? -25.300 37.499 28.472 1.00 18.39 264 THR B C 1
ATOM 4236 O O . THR B 1 270 ? -26.185 37.033 27.737 1.00 20.57 264 THR B O 1
ATOM 4240 N N . VAL B 1 271 ? -25.255 38.788 28.795 1.00 18.57 265 VAL B N 1
ATOM 4241 C CA . VAL B 1 271 ? -26.277 39.701 28.307 1.00 19.47 265 VAL B CA 1
ATOM 4242 C C . VAL B 1 271 ? -25.900 40.265 26.949 1.00 21.27 265 VAL B C 1
ATOM 4243 O O . VAL B 1 271 ? -26.696 40.226 26.002 1.00 21.18 265 VAL B O 1
ATOM 4247 N N . ASP B 1 272 ? -24.670 40.777 26.822 1.00 20.78 266 ASP B N 1
ATOM 4248 C CA . ASP B 1 272 ? -24.311 41.499 25.617 1.00 22.14 266 ASP B CA 1
ATOM 4249 C C . ASP B 1 272 ? -23.518 40.646 24.632 1.00 22.57 266 ASP B C 1
ATOM 4250 O O . ASP B 1 272 ? -23.355 41.057 23.469 1.00 23.96 266 ASP B O 1
ATOM 4255 N N . GLY B 1 273 ? -23.025 39.483 25.058 1.00 20.43 267 GLY B N 1
ATOM 4256 C CA . GLY B 1 273 ? -22.127 38.698 24.221 1.00 22.21 267 GLY B CA 1
ATOM 4257 C C . GLY B 1 273 ? -20.901 39.473 23.777 1.00 23.46 267 GLY B C 1
ATOM 4258 O O . GLY B 1 273 ? -20.433 39.308 22.643 1.00 24.59 267 GLY B O 1
ATOM 4259 N N . ASP B 1 274 ? -20.367 40.323 24.644 1.00 24.09 268 ASP B N 1
ATOM 4260 C CA . ASP B 1 274 ? -19.355 41.276 24.199 1.00 25.99 268 ASP B CA 1
ATOM 4261 C C . ASP B 1 274 ? -18.020 40.546 24.179 1.00 26.21 268 ASP B C 1
ATOM 4262 O O . ASP B 1 274 ? -17.462 40.233 25.238 1.00 25.50 268 ASP B O 1
ATOM 4267 N N . ILE B 1 275 ? -17.506 40.262 22.977 1.00 27.64 269 ILE B N 1
ATOM 4268 C CA . ILE B 1 275 ? -16.373 39.353 22.884 1.00 30.63 269 ILE B CA 1
ATOM 4269 C C . ILE B 1 275 ? -15.110 40.006 23.405 1.00 32.98 269 ILE B C 1
ATOM 4270 O O . ILE B 1 275 ? -14.134 39.308 23.689 1.00 33.22 269 ILE B O 1
ATOM 4275 N N . GLU B 1 276 ? -15.090 41.329 23.532 1.00 35.41 270 GLU B N 1
ATOM 4276 C CA . GLU B 1 276 ? -13.905 41.974 24.072 1.00 39.60 270 GLU B CA 1
ATOM 4277 C C . GLU B 1 276 ? -13.997 42.275 25.557 1.00 36.36 270 GLU B C 1
ATOM 4278 O O . GLU B 1 276 ? -12.972 42.224 26.242 1.00 37.66 270 GLU B O 1
ATOM 4284 N N . LYS B 1 277 ? -15.192 42.556 26.078 1.00 31.96 271 LYS B N 1
ATOM 4285 C CA . LYS B 1 277 ? -15.348 42.919 27.482 1.00 30.01 271 LYS B CA 1
ATOM 4286 C C . LYS B 1 277 ? -15.885 41.800 28.359 1.00 26.65 271 LYS B C 1
ATOM 4287 O O . LYS B 1 277 ? -15.888 41.954 29.582 1.00 27.64 271 LYS B O 1
ATOM 4293 N N . GLY B 1 278 ? -16.366 40.704 27.787 1.00 24.00 272 GLY B N 1
ATOM 4294 C CA . GLY B 1 278 ? -16.984 39.667 28.600 1.00 20.90 272 GLY B CA 1
ATOM 4295 C C . GLY B 1 278 ? -15.955 38.706 29.166 1.00 19.57 272 GLY B C 1
ATOM 4296 O O . GLY B 1 278 ? -14.876 38.507 28.599 1.00 19.96 272 GLY B O 1
ATOM 4297 N N . SER B 1 279 ? -16.292 38.113 30.315 1.00 19.51 273 SER B N 1
ATOM 4298 C CA . SER B 1 279 ? -15.590 36.934 30.827 1.00 18.57 273 SER B CA 1
ATOM 4299 C C . SER B 1 279 ? -16.461 35.727 30.507 1.00 18.03 273 SER B C 1
ATOM 4300 O O . SER B 1 279 ? -17.509 35.518 31.128 1.00 19.62 273 SER B O 1
ATOM 4303 N N . PHE B 1 280 ? -16.028 34.943 29.528 1.00 16.21 274 PHE B N 1
ATOM 4304 C CA . PHE B 1 280 ? -16.803 33.811 29.031 1.00 15.78 274 PHE B CA 1
ATOM 4305 C C . PHE B 1 280 ? -16.383 32.566 29.806 1.00 16.56 274 PHE B C 1
ATOM 4306 O O . PHE B 1 280 ? -15.650 31.695 29.323 1.00 16.78 274 PHE B O 1
ATOM 4314 N N . MET B 1 281 ? -16.861 32.485 31.047 1.00 15.71 275 MET B N 1
ATOM 4315 C CA . MET B 1 281 ? -16.464 31.379 31.907 1.00 15.00 275 MET B CA 1
ATOM 4316 C C . MET B 1 281 ? -16.950 30.035 31.365 1.00 14.88 275 MET B C 1
ATOM 4317 O O . MET B 1 281 ? -18.072 29.892 30.875 1.00 17.17 275 MET B O 1
ATOM 4322 N N . ALA B 1 282 ? -16.066 29.048 31.432 1.00 14.02 276 ALA B N 1
ATOM 4323 C CA . ALA B 1 282 ? -16.261 27.763 30.776 1.00 13.29 276 ALA B CA 1
ATOM 4324 C C . ALA B 1 282 ? -15.141 26.860 31.238 1.00 13.29 276 ALA B C 1
ATOM 4325 O O . ALA B 1 282 ? -14.062 27.335 31.622 1.00 15.22 276 ALA B O 1
ATOM 4327 N N . GLY B 1 283 ? -15.413 25.567 31.238 1.00 13.79 277 GLY B N 1
ATOM 4328 C CA . GLY B 1 283 ? -14.422 24.604 31.665 1.00 14.51 277 GLY B CA 1
ATOM 4329 C C . GLY B 1 283 ? -13.529 24.187 30.514 1.00 15.36 277 GLY B C 1
ATOM 4330 O O . GLY B 1 283 ? -13.733 24.562 29.356 1.00 16.55 277 GLY B O 1
ATOM 4331 N N . GLN B 1 284 ? -12.523 23.370 30.848 1.00 14.32 278 GLN B N 1
ATOM 4332 C CA . GLN B 1 284 ? -11.745 22.716 29.797 1.00 14.96 278 GLN B CA 1
ATOM 4333 C C . GLN B 1 284 ? -12.643 21.871 28.901 1.00 17.28 278 GLN B C 1
ATOM 4334 O O . GLN B 1 284 ? -12.293 21.600 27.746 1.00 19.61 278 GLN B O 1
ATOM 4340 N N . SER B 1 285 ? -13.783 21.439 29.435 1.00 16.34 279 SER B N 1
ATOM 4341 C CA . SER B 1 285 ? -14.876 20.859 28.661 1.00 17.80 279 SER B CA 1
ATOM 4342 C C . SER B 1 285 ? -15.305 21.662 27.428 1.00 17.10 279 SER B C 1
ATOM 4343 O O . SER B 1 285 ? -15.869 21.077 26.488 1.00 16.80 279 SER B O 1
ATOM 4346 N N . ALA B 1 286 ? -15.093 22.988 27.411 1.00 16.33 280 ALA B N 1
ATOM 4347 C CA . ALA B 1 286 ? -15.557 23.790 26.270 1.00 16.22 280 ALA B CA 1
ATOM 4348 C C . ALA B 1 286 ? -14.997 23.254 24.952 1.00 16.84 280 ALA B C 1
ATOM 4349 O O . ALA B 1 286 ? -15.689 23.251 23.925 1.00 17.00 280 ALA B O 1
ATOM 4351 N N . ALA B 1 287 ? -13.761 22.747 24.977 1.00 17.50 281 ALA B N 1
ATOM 4352 C CA . ALA B 1 287 ? -13.141 22.243 23.757 1.00 17.92 281 ALA B CA 1
ATOM 4353 C C . ALA B 1 287 ? -13.931 21.088 23.151 1.00 19.09 281 ALA B C 1
ATOM 4354 O O . ALA B 1 287 ? -13.882 20.862 21.930 1.00 19.62 281 ALA B O 1
ATOM 4356 N N . MET B 1 288 ? -14.624 20.326 23.979 1.00 19.70 282 MET B N 1
ATOM 4357 C CA . MET B 1 288 ? -15.371 19.178 23.500 1.00 20.01 282 MET B CA 1
ATOM 4358 C C . MET B 1 288 ? -16.798 19.491 23.080 1.00 20.14 282 MET B C 1
ATOM 4359 O O . MET B 1 288 ? -17.482 18.589 22.580 1.00 20.85 282 MET B O 1
ATOM 4364 N N . VAL B 1 289 ? -17.267 20.717 23.264 1.00 19.17 283 VAL B N 1
ATOM 4365 C CA . VAL B 1 289 ? -18.630 21.075 22.896 1.00 20.22 283 VAL B CA 1
ATOM 4366 C C . VAL B 1 289 ? -18.636 21.443 21.419 1.00 22.72 283 VAL B C 1
ATOM 4367 O O . VAL B 1 289 ? -17.884 22.331 20.995 1.00 24.30 283 VAL B O 1
ATOM 4371 N N . LYS B 1 290 ? -19.485 20.761 20.626 1.00 23.81 284 LYS B N 1
ATOM 4372 C CA . LYS B 1 290 ? -19.467 20.906 19.168 1.00 25.40 284 LYS B CA 1
ATOM 4373 C C . LYS B 1 290 ? -20.761 21.391 18.537 1.00 23.84 284 LYS B C 1
ATOM 4374 O O . LYS B 1 290 ? -20.745 21.730 17.343 1.00 24.13 284 LYS B O 1
ATOM 4380 N N . GLU B 1 291 ? -21.884 21.367 19.259 1.00 23.62 285 GLU B N 1
ATOM 4381 C CA . GLU B 1 291 ? -23.196 21.647 18.690 1.00 25.14 285 GLU B CA 1
ATOM 4382 C C . GLU B 1 291 ? -24.047 22.352 19.722 1.00 21.50 285 GLU B C 1
ATOM 4383 O O . GLU B 1 291 ? -23.964 22.047 20.915 1.00 22.33 285 GLU B O 1
ATOM 4389 N N . ILE B 1 292 ? -24.924 23.225 19.250 1.00 20.03 286 ILE B N 1
ATOM 4390 C CA . ILE B 1 292 ? -26.014 23.730 20.078 1.00 19.95 286 ILE B CA 1
ATOM 4391 C C . ILE B 1 292 ? -27.233 22.836 19.865 1.00 20.40 286 ILE B C 1
ATOM 4392 O O . ILE B 1 292 ? -27.674 22.621 18.728 1.00 22.51 286 ILE B O 1
ATOM 4397 N N . THR B 1 293 ? -27.798 22.333 20.961 1.00 19.39 287 THR B N 1
ATOM 4398 C CA . THR B 1 293 ? -28.680 21.171 20.948 1.00 20.79 287 THR B CA 1
ATOM 4399 C C . THR B 1 293 ? -29.757 21.387 22.001 1.00 20.41 287 THR B C 1
ATOM 4400 O O . THR B 1 293 ? -29.454 21.932 23.066 1.00 20.55 287 THR B O 1
ATOM 4404 N N . PRO B 1 294 ? -31.002 20.963 21.769 1.00 22.30 288 PRO B N 1
ATOM 4405 C CA . PRO B 1 294 ? -31.997 21.041 22.853 1.00 21.54 288 PRO B CA 1
ATOM 4406 C C . PRO B 1 294 ? -31.587 20.179 24.038 1.00 21.13 288 PRO B C 1
ATOM 4407 O O . PRO B 1 294 ? -30.960 19.127 23.886 1.00 20.96 288 PRO B O 1
ATOM 4411 N N . CYS B 1 295 ? -31.962 20.642 25.234 1.00 19.32 289 CYS B N 1
ATOM 4412 C CA . CYS B 1 295 ? -31.640 19.907 26.457 1.00 20.51 289 CYS B CA 1
ATOM 4413 C C . CYS B 1 295 ? -32.110 18.456 26.398 1.00 20.85 289 CYS B C 1
ATOM 4414 O O . CYS B 1 295 ? -31.403 17.546 26.853 1.00 21.67 289 CYS B O 1
ATOM 4417 N N . LYS B 1 296 ? -33.316 18.220 25.876 1.00 21.14 290 LYS B N 1
ATOM 4418 C CA . LYS B 1 296 ? -33.823 16.851 25.800 1.00 23.07 290 LYS B CA 1
ATOM 4419 C C . LYS B 1 296 ? -32.874 15.960 25.005 1.00 22.75 290 LYS B C 1
ATOM 4420 O O . LYS B 1 296 ? -32.509 14.862 25.450 1.00 23.16 290 LYS B O 1
ATOM 4426 N N . GLU B 1 297 ? -32.446 16.426 23.828 1.00 22.53 291 GLU B N 1
ATOM 4427 C CA . GLU B 1 297 ? -31.512 15.644 23.021 1.00 24.96 291 GLU B CA 1
ATOM 4428 C C . GLU B 1 297 ? -30.172 15.452 23.730 1.00 22.21 291 GLU B C 1
ATOM 4429 O O . GLU B 1 297 ? -29.603 14.357 23.683 1.00 21.97 291 GLU B O 1
ATOM 4435 N N . ILE B 1 298 ? -29.647 16.499 24.388 1.00 20.52 292 ILE B N 1
ATOM 4436 C CA . ILE B 1 298 ? -28.378 16.370 25.113 1.00 19.30 292 ILE B CA 1
ATOM 4437 C C . ILE B 1 298 ? -28.469 15.272 26.161 1.00 19.34 292 ILE B C 1
ATOM 4438 O O . ILE B 1 298 ? -27.614 14.381 26.236 1.00 19.18 292 ILE B O 1
ATOM 4443 N N . ILE B 1 299 ? -29.513 15.321 26.989 1.00 18.78 293 ILE B N 1
ATOM 4444 C CA . ILE B 1 299 ? -29.621 14.399 28.112 1.00 19.37 293 ILE B CA 1
ATOM 4445 C C . ILE B 1 299 ? -29.893 12.982 27.625 1.00 20.77 293 ILE B C 1
ATOM 4446 O O . ILE B 1 299 ? -29.238 12.025 28.061 1.00 20.97 293 ILE B O 1
ATOM 4451 N N . GLU B 1 300 ? -30.839 12.818 26.694 1.00 20.72 294 GLU B N 1
ATOM 4452 C CA . GLU B 1 300 ? -31.119 11.472 26.205 1.00 24.15 294 GLU B CA 1
ATOM 4453 C C . GLU B 1 300 ? -29.883 10.845 25.557 1.00 23.23 294 GLU B C 1
ATOM 4454 O O . GLU B 1 300 ? -29.600 9.658 25.768 1.00 25.04 294 GLU B O 1
ATOM 4460 N N . ALA B 1 301 ? -29.104 11.637 24.803 1.00 20.96 295 ALA B N 1
ATOM 4461 C CA . ALA B 1 301 ? -27.925 11.081 24.130 1.00 21.87 295 ALA B CA 1
ATOM 4462 C C . ALA B 1 301 ? -26.839 10.735 25.136 1.00 21.17 295 ALA B C 1
ATOM 4463 O O . ALA B 1 301 ? -26.117 9.738 24.975 1.00 20.66 295 ALA B O 1
ATOM 4465 N N . MET B 1 302 ? -26.708 11.577 26.163 1.00 21.03 296 MET B N 1
ATOM 4466 C CA . MET B 1 302 ? -25.789 11.391 27.283 1.00 22.55 296 MET B CA 1
ATOM 4467 C C . MET B 1 302 ? -26.032 10.051 27.955 1.00 21.60 296 MET B C 1
ATOM 4468 O O . MET B 1 302 ? -25.117 9.231 28.111 1.00 20.75 296 MET B O 1
ATOM 4473 N N A VAL B 1 303 ? -27.278 9.824 28.376 0.48 21.40 297 VAL B N 1
ATOM 4474 N N B VAL B 1 303 ? -27.279 9.798 28.364 0.52 20.70 297 VAL B N 1
ATOM 4475 C CA A VAL B 1 303 ? -27.615 8.589 29.075 0.48 22.15 297 VAL B CA 1
ATOM 4476 C CA B VAL B 1 303 ? -27.539 8.560 29.097 0.52 20.73 297 VAL B CA 1
ATOM 4477 C C A VAL B 1 303 ? -27.421 7.386 28.162 0.48 22.03 297 VAL B C 1
ATOM 4478 C C B VAL B 1 303 ? -27.470 7.347 28.175 0.52 20.96 297 VAL B C 1
ATOM 4479 O O A VAL B 1 303 ? -26.855 6.362 28.568 0.48 23.63 297 VAL B O 1
ATOM 4480 O O B VAL B 1 303 ? -27.045 6.262 28.598 0.52 22.01 297 VAL B O 1
ATOM 4487 N N . ASN B 1 304 ? -27.873 7.489 26.910 1.00 21.14 298 ASN B N 1
ATOM 4488 C CA . ASN B 1 304 ? -27.796 6.330 26.027 1.00 23.52 298 ASN B CA 1
ATOM 4489 C C . ASN B 1 304 ? -26.342 5.959 25.767 1.00 22.09 298 ASN B C 1
ATOM 4490 O O . ASN B 1 304 ? -25.983 4.776 25.785 1.00 21.45 298 ASN B O 1
ATOM 4495 N N . GLN B 1 305 ? -25.483 6.968 25.583 1.00 22.04 299 GLN B N 1
ATOM 4496 C CA . GLN B 1 305 ? -24.082 6.696 25.284 1.00 20.59 299 GLN B CA 1
ATOM 4497 C C . GLN B 1 305 ? -23.375 6.127 26.510 1.00 20.06 299 GLN B C 1
ATOM 4498 O O . GLN B 1 305 ? -22.538 5.225 26.391 1.00 20.51 299 GLN B O 1
ATOM 4504 N N . ALA B 1 306 ? -23.723 6.617 27.700 1.00 19.40 300 ALA B N 1
ATOM 4505 C CA . ALA B 1 306 ? -23.145 6.048 28.919 1.00 20.31 300 ALA B CA 1
ATOM 4506 C C . ALA B 1 306 ? -23.484 4.566 29.041 1.00 20.79 300 ALA B C 1
ATOM 4507 O O . ALA B 1 306 ? -22.619 3.748 29.394 1.00 20.06 300 ALA B O 1
ATOM 4509 N N A ARG B 1 307 ? -24.743 4.207 28.756 0.56 20.52 301 ARG B N 1
ATOM 4510 N N B ARG B 1 307 ? -24.729 4.193 28.729 0.44 20.98 301 ARG B N 1
ATOM 4511 C CA A ARG B 1 307 ? -25.160 2.809 28.801 0.56 21.93 301 ARG B CA 1
ATOM 4512 C CA B ARG B 1 307 ? -25.124 2.790 28.827 0.44 22.61 301 ARG B CA 1
ATOM 4513 C C A ARG B 1 307 ? -24.386 1.975 27.788 0.56 22.82 301 ARG B C 1
ATOM 4514 C C B ARG B 1 307 ? -24.451 1.937 27.759 0.44 22.95 301 ARG B C 1
ATOM 4515 O O A ARG B 1 307 ? -23.925 0.871 28.104 0.56 23.76 301 ARG B O 1
ATOM 4516 O O B ARG B 1 307 ? -24.130 0.770 28.015 0.44 23.70 301 ARG B O 1
ATOM 4531 N N . GLU B 1 308 ? -24.232 2.493 26.565 1.00 22.14 302 GLU B N 1
ATOM 4532 C CA . GLU B 1 308 ? -23.511 1.756 25.526 1.00 23.12 302 GLU B CA 1
ATOM 4533 C C . GLU B 1 308 ? -22.070 1.477 25.932 1.00 22.98 302 GLU B C 1
ATOM 4534 O O . GLU B 1 308 ? -21.531 0.404 25.633 1.00 25.08 302 GLU B O 1
ATOM 4540 N N . ILE B 1 309 ? -21.422 2.448 26.578 1.00 22.49 303 ILE B N 1
ATOM 4541 C CA . ILE B 1 309 ? -20.024 2.316 26.969 1.00 22.39 303 ILE B CA 1
ATOM 4542 C C . ILE B 1 309 ? -19.885 1.396 28.171 1.00 23.31 303 ILE B C 1
ATOM 4543 O O . ILE B 1 309 ? -18.944 0.594 28.259 1.00 24.45 303 ILE B O 1
ATOM 4548 N N . MET B 1 310 ? -20.811 1.504 29.117 1.00 21.75 304 MET B N 1
ATOM 4549 C CA . MET B 1 310 ? -20.732 0.789 30.389 1.00 24.14 304 MET B CA 1
ATOM 4550 C C . MET B 1 310 ? -22.097 0.185 30.685 1.00 23.95 304 MET B C 1
ATOM 4551 O O . MET B 1 310 ? -22.878 0.748 31.465 1.00 24.33 304 MET B O 1
ATOM 4556 N N . PRO B 1 311 ? -22.425 -0.960 30.067 1.00 24.28 305 PRO B N 1
ATOM 4557 C CA . PRO B 1 311 ? -23.766 -1.543 30.268 1.00 23.95 305 PRO B CA 1
ATOM 4558 C C . PRO B 1 311 ? -24.113 -1.811 31.717 1.00 26.34 305 PRO B C 1
ATOM 4559 O O . PRO B 1 311 ? -25.303 -1.828 32.054 1.00 26.08 305 PRO B O 1
ATOM 4563 N N . ALA B 1 312 ? -23.118 -2.014 32.584 1.00 26.97 306 ALA B N 1
ATOM 4564 C CA . ALA B 1 312 ? -23.368 -2.256 33.997 1.00 29.54 306 ALA B CA 1
ATOM 4565 C C . ALA B 1 312 ? -23.727 -0.993 34.775 1.00 30.54 306 ALA B C 1
ATOM 4566 O O . ALA B 1 312 ? -24.008 -1.095 35.975 1.00 31.34 306 ALA B O 1
ATOM 4568 N N . ILE B 1 313 ? -23.746 0.178 34.124 1.00 27.38 307 ILE B N 1
ATOM 4569 C CA . ILE B 1 313 ? -23.936 1.436 34.838 1.00 25.51 307 ILE B CA 1
ATOM 4570 C C . ILE B 1 313 ? -25.296 1.471 35.524 1.00 27.60 307 ILE B C 1
ATOM 4571 O O . ILE B 1 313 ? -26.318 1.031 34.971 1.00 27.91 307 ILE B O 1
ATOM 4576 N N . GLU B 1 314 ? -25.315 1.995 36.749 1.00 29.93 308 GLU B N 1
ATOM 4577 C CA . GLU B 1 314 ? -26.542 2.026 37.541 1.00 35.08 308 GLU B CA 1
ATOM 4578 C C . GLU B 1 314 ? -27.209 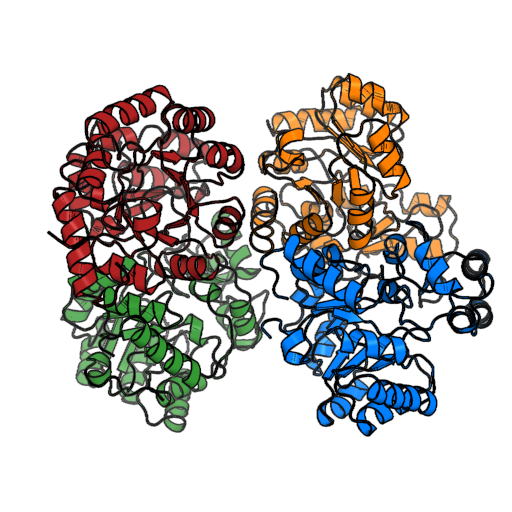3.385 37.374 1.00 35.24 308 GLU B C 1
ATOM 4579 O O . GLU B 1 314 ? -27.163 4.247 38.254 1.00 33.46 308 GLU B O 1
ATOM 4585 N N . LEU B 1 315 ? -27.849 3.563 36.223 1.00 38.26 309 LEU B N 1
ATOM 4586 C CA . LEU B 1 315 ? -28.645 4.754 35.963 1.00 43.99 309 LEU B CA 1
ATOM 4587 C C . LEU B 1 315 ? -30.111 4.554 36.378 1.00 47.90 309 LEU B C 1
ATOM 4588 O O . LEU B 1 315 ? -30.441 3.672 37.186 1.00 49.68 309 LEU B O 1
ATOM 4593 N N . VAL C 1 1 ? -8.324 -23.461 2.114 1.00 72.92 -5 VAL C N 1
ATOM 4594 C CA . VAL C 1 1 ? -9.195 -22.838 1.121 1.00 72.90 -5 VAL C CA 1
ATOM 4595 C C . VAL C 1 1 ? -10.450 -23.688 0.887 1.00 71.14 -5 VAL C C 1
ATOM 4596 O O . VAL C 1 1 ? -10.355 -24.851 0.491 1.00 71.26 -5 VAL C O 1
ATOM 4600 N N . PRO C 1 2 ? -11.621 -23.098 1.137 1.00 68.46 -4 PRO C N 1
ATOM 4601 C CA . PRO C 1 2 ? -12.877 -23.860 1.044 1.00 67.18 -4 PRO C CA 1
ATOM 4602 C C . PRO C 1 2 ? -13.162 -24.337 -0.373 1.00 66.51 -4 PRO C C 1
ATOM 4603 O O . PRO C 1 2 ? -12.847 -23.660 -1.354 1.00 64.55 -4 PRO C O 1
ATOM 4607 N N . ARG C 1 3 ? -13.789 -25.513 -0.467 1.00 68.82 -3 ARG C N 1
ATOM 4608 C CA . ARG C 1 3 ? -14.159 -26.066 -1.766 1.00 71.04 -3 ARG C CA 1
ATOM 4609 C C . ARG C 1 3 ? -15.172 -25.161 -2.461 1.00 69.55 -3 ARG C C 1
ATOM 4610 O O . ARG C 1 3 ? -15.922 -24.421 -1.818 1.00 68.94 -3 ARG C O 1
ATOM 4618 N N . GLY C 1 4 ? -15.184 -25.227 -3.791 1.00 68.94 -2 GLY C N 1
ATOM 4619 C CA . GLY C 1 4 ? -16.090 -24.398 -4.562 1.00 68.53 -2 GLY C CA 1
ATOM 4620 C C . GLY C 1 4 ? -17.548 -24.743 -4.320 1.00 68.56 -2 GLY C C 1
ATOM 4621 O O . GLY C 1 4 ? -17.905 -25.844 -3.896 1.00 68.21 -2 GLY C O 1
ATOM 4622 N N . SER C 1 5 ? -18.407 -23.767 -4.612 1.00 69.18 -1 SER C N 1
ATOM 4623 C CA . SER C 1 5 ? -19.849 -23.891 -4.385 1.00 70.19 -1 SER C CA 1
ATOM 4624 C C . SER C 1 5 ? -20.532 -24.393 -5.659 1.00 74.13 -1 SER C C 1
ATOM 4625 O O . SER C 1 5 ? -21.303 -23.698 -6.321 1.00 72.31 -1 SER C O 1
ATOM 4628 N N . HIS C 1 6 ? -20.262 -25.662 -5.964 1.00 80.59 0 HIS C N 1
ATOM 4629 C CA . HIS C 1 6 ? -20.418 -26.158 -7.328 1.00 86.40 0 HIS C CA 1
ATOM 4630 C C . HIS C 1 6 ? -21.885 -26.366 -7.712 1.00 80.57 0 HIS C C 1
ATOM 4631 O O . HIS C 1 6 ? -22.275 -26.078 -8.850 1.00 80.58 0 HIS C O 1
ATOM 4638 N N . MET C 1 7 ? -22.715 -26.855 -6.784 1.00 73.88 1 MET C N 1
ATOM 4639 C CA . MET C 1 7 ? -24.145 -26.997 -7.052 1.00 66.41 1 MET C CA 1
ATOM 4640 C C . MET C 1 7 ? -24.883 -25.666 -7.080 1.00 54.19 1 MET C C 1
ATOM 4641 O O . MET C 1 7 ? -25.965 -25.590 -7.668 1.00 52.06 1 MET C O 1
ATOM 4646 N N . ASN C 1 8 ? -24.336 -24.624 -6.459 1.00 45.16 2 ASN C N 1
ATOM 4647 C CA . ASN C 1 8 ? -25.106 -23.405 -6.230 1.00 37.26 2 ASN C CA 1
ATOM 4648 C C . ASN C 1 8 ? -25.495 -22.734 -7.543 1.00 35.07 2 ASN C C 1
ATOM 4649 O O . ASN C 1 8 ? -24.668 -22.570 -8.447 1.00 33.42 2 ASN C O 1
ATOM 4654 N N . LYS C 1 9 ? -26.766 -22.331 -7.650 1.00 35.95 3 LYS C N 1
ATOM 4655 C CA . LYS C 1 9 ? -27.227 -21.835 -8.942 1.00 39.58 3 LYS C CA 1
ATOM 4656 C C . LYS C 1 9 ? -26.692 -20.442 -9.264 1.00 36.09 3 LYS C C 1
ATOM 4657 O O . LYS C 1 9 ? -26.485 -20.132 -10.442 1.00 37.44 3 LYS C O 1
ATOM 4663 N N . ILE C 1 10 ? -26.419 -19.603 -8.259 1.00 31.38 4 ILE C N 1
ATOM 4664 C CA . ILE C 1 10 ? -25.805 -18.314 -8.566 1.00 29.88 4 ILE C CA 1
ATOM 4665 C C . ILE C 1 10 ? -24.361 -18.514 -9.012 1.00 29.78 4 ILE C C 1
ATOM 4666 O O . ILE C 1 10 ? -23.892 -17.864 -9.956 1.00 30.28 4 ILE C O 1
ATOM 4671 N N . CYS C 1 11 ? -23.639 -19.428 -8.360 1.00 28.44 5 CYS C N 1
ATOM 4672 C CA . CYS C 1 11 ? -22.269 -19.713 -8.778 1.00 29.85 5 CYS C CA 1
ATOM 4673 C C . CYS C 1 11 ? -22.224 -20.228 -10.207 1.00 30.55 5 CYS C C 1
ATOM 4674 O O . CYS C 1 11 ? -21.289 -19.915 -10.959 1.00 30.86 5 CYS C O 1
ATOM 4677 N N . LYS C 1 12 ? -23.220 -21.032 -10.592 1.00 30.89 6 LYS C N 1
ATOM 4678 C CA . LYS C 1 12 ? -23.276 -21.580 -11.945 1.00 33.64 6 LYS C CA 1
ATOM 4679 C C . LYS C 1 12 ? -23.531 -20.482 -12.975 1.00 33.94 6 LYS C C 1
ATOM 4680 O O . LYS C 1 12 ? -22.839 -20.404 -14.001 1.00 35.46 6 LYS C O 1
ATOM 4686 N N . ILE C 1 13 ? -24.526 -19.627 -12.724 1.00 32.90 7 ILE C N 1
ATOM 4687 C CA . ILE C 1 13 ? -24.881 -18.583 -13.687 1.00 34.36 7 ILE C CA 1
ATOM 4688 C C . ILE C 1 13 ? -23.734 -17.594 -13.868 1.00 33.08 7 ILE C C 1
ATOM 4689 O O . ILE C 1 13 ? -23.414 -17.187 -14.997 1.00 33.20 7 ILE C O 1
ATOM 4694 N N . LEU C 1 14 ? -23.093 -17.193 -12.772 1.00 30.53 8 LEU C N 1
ATOM 4695 C CA . LEU C 1 14 ? -22.072 -16.149 -12.821 1.00 30.83 8 LEU C CA 1
ATOM 4696 C C . LEU C 1 14 ? -20.651 -16.679 -12.979 1.00 30.94 8 LEU C C 1
ATOM 4697 O O . LEU C 1 14 ? -19.725 -15.872 -13.128 1.00 30.75 8 LEU C O 1
ATOM 4702 N N . ASN C 1 15 ? -20.457 -17.996 -12.929 1.00 31.16 9 ASN C N 1
ATOM 4703 C CA . ASN C 1 15 ? -19.136 -18.619 -12.998 1.00 31.25 9 ASN C CA 1
ATOM 4704 C C . ASN C 1 15 ? -18.206 -18.101 -11.903 1.00 30.15 9 ASN C C 1
ATOM 4705 O O . ASN C 1 15 ? -17.050 -17.748 -12.162 1.00 30.39 9 ASN C O 1
ATOM 4710 N N . ILE C 1 16 ? -18.716 -18.054 -10.668 1.00 28.99 10 ILE C N 1
ATOM 4711 C CA . ILE C 1 16 ? -17.911 -17.672 -9.514 1.00 28.35 10 ILE C CA 1
ATOM 4712 C C . ILE C 1 16 ? -17.852 -18.841 -8.541 1.00 28.12 10 ILE C C 1
ATOM 4713 O O . ILE C 1 16 ? -18.679 -19.755 -8.574 1.00 29.72 10 ILE C O 1
ATOM 4718 N N . LYS C 1 17 ? -16.830 -18.813 -7.680 1.00 26.76 11 LYS C N 1
ATOM 4719 C CA . LYS C 1 17 ? -16.567 -19.953 -6.814 1.00 27.51 11 LYS C CA 1
ATOM 4720 C C . LYS C 1 17 ? -17.491 -19.956 -5.603 1.00 26.45 11 LYS C C 1
ATOM 4721 O O . LYS C 1 17 ? -17.992 -21.015 -5.199 1.00 26.75 11 LYS C O 1
ATOM 4727 N N . TYR C 1 18 ? -17.743 -18.782 -5.033 1.00 24.65 12 TYR C N 1
ATOM 4728 C CA . TYR C 1 18 ? -18.584 -18.652 -3.855 1.00 24.21 12 TYR C CA 1
ATOM 4729 C C . TYR C 1 18 ? -19.745 -17.698 -4.109 1.00 24.58 12 TYR C C 1
ATOM 4730 O O . TYR C 1 18 ? -19.577 -16.696 -4.813 1.00 25.90 12 TYR C O 1
ATOM 4739 N N . PRO C 1 19 ? -20.936 -17.964 -3.523 1.00 23.72 13 PRO C N 1
ATOM 4740 C CA . PRO C 1 19 ? -22.118 -17.107 -3.745 1.00 22.99 13 PRO C CA 1
ATOM 4741 C C . PRO C 1 19 ? -22.127 -15.886 -2.830 1.00 22.13 13 PRO C C 1
ATOM 4742 O O . PRO C 1 19 ? -23.071 -15.640 -2.056 1.00 21.68 13 PRO C O 1
ATOM 4746 N N . VAL C 1 20 ? -21.063 -15.102 -2.927 1.00 21.59 14 VAL C N 1
ATOM 4747 C CA . VAL C 1 20 ? -20.876 -13.882 -2.153 1.00 21.56 14 VAL C CA 1
ATOM 4748 C C . VAL C 1 20 ? -20.606 -12.747 -3.134 1.00 21.75 14 VAL C C 1
ATOM 4749 O O . VAL C 1 20 ? -19.603 -12.766 -3.866 1.00 23.51 14 VAL C O 1
ATOM 4753 N N . ILE C 1 21 ? -21.504 -11.775 -3.166 1.00 20.14 15 ILE C N 1
ATOM 4754 C CA . ILE C 1 21 ? -21.359 -10.584 -3.990 1.00 21.62 15 ILE C CA 1
ATOM 4755 C C . ILE C 1 21 ? -20.955 -9.412 -3.105 1.00 20.56 15 ILE C C 1
ATOM 4756 O O . ILE C 1 21 ? -21.589 -9.161 -2.076 1.00 21.54 15 ILE C O 1
ATOM 4761 N N . GLN C 1 22 ? -19.915 -8.677 -3.513 1.00 21.01 16 GLN C N 1
ATOM 4762 C CA . GLN C 1 22 ? -19.579 -7.425 -2.853 1.00 21.97 16 GLN C CA 1
ATOM 4763 C C . GLN C 1 22 ? -20.445 -6.339 -3.476 1.00 22.52 16 GLN C C 1
ATOM 4764 O O . GLN C 1 22 ? -20.308 -6.038 -4.664 1.00 24.55 16 GLN C O 1
ATOM 4770 N N . GLY C 1 23 ? -21.345 -5.763 -2.685 1.00 20.40 17 GLY C N 1
ATOM 4771 C CA . GLY C 1 23 ? -22.308 -4.829 -3.240 1.00 21.29 17 GLY C CA 1
ATOM 4772 C C . GLY C 1 23 ? -21.634 -3.590 -3.799 1.00 23.24 17 GLY C C 1
ATOM 4773 O O . GLY C 1 23 ? -20.635 -3.096 -3.259 1.00 23.86 17 GLY C O 1
ATOM 4774 N N . GLY C 1 24 ? -22.181 -3.092 -4.902 1.00 24.15 18 GLY C N 1
ATOM 4775 C CA . GLY C 1 24 ? -21.713 -1.819 -5.412 1.00 25.50 18 GLY C CA 1
ATOM 4776 C C . GLY C 1 24 ? -21.981 -0.748 -4.380 1.00 26.25 18 GLY C C 1
ATOM 4777 O O . GLY C 1 24 ? -23.103 -0.651 -3.860 1.00 26.32 18 GLY C O 1
ATOM 4778 N N . MET C 1 25 ? -20.950 -0.002 -3.992 1.00 25.05 19 MET C N 1
ATOM 4779 C CA . MET C 1 25 ? -21.151 1.168 -3.153 1.00 24.47 19 MET C CA 1
ATOM 4780 C C . MET C 1 25 ? -20.519 2.394 -3.781 1.00 25.43 19 MET C C 1
ATOM 4781 O O . MET C 1 25 ? -19.316 2.412 -4.060 1.00 26.69 19 MET C O 1
ATOM 4786 N N . ALA C 1 26 ? -21.369 3.386 -4.053 1.00 26.42 20 ALA C N 1
ATOM 4787 C CA . ALA C 1 26 ? -20.961 4.640 -4.663 1.00 27.28 20 ALA C CA 1
ATOM 4788 C C . ALA C 1 26 ? -19.762 5.218 -3.934 1.00 30.06 20 ALA C C 1
ATOM 4789 O O . ALA C 1 26 ? -19.753 5.283 -2.702 1.00 29.10 20 ALA C O 1
ATOM 4791 N N . TRP C 1 27 ? -18.744 5.608 -4.717 1.00 32.27 21 TRP C N 1
ATOM 4792 C CA . TRP C 1 27 ? -17.464 6.157 -4.275 1.00 35.46 21 TRP C CA 1
ATOM 4793 C C . TRP C 1 27 ? -16.593 5.151 -3.532 1.00 34.74 21 TRP C C 1
ATOM 4794 O O . TRP C 1 27 ? -15.362 5.252 -3.576 1.00 36.38 21 TRP C O 1
ATOM 4805 N N . VAL C 1 28 ? -17.215 4.169 -2.883 1.00 31.39 22 VAL C N 1
ATOM 4806 C CA . VAL C 1 28 ? -16.490 3.228 -2.035 1.00 29.60 22 VAL C CA 1
ATOM 4807 C C . VAL C 1 28 ? -15.887 2.101 -2.866 1.00 30.28 22 VAL C C 1
ATOM 4808 O O . VAL C 1 28 ? -14.719 1.726 -2.691 1.00 30.56 22 VAL C O 1
ATOM 4812 N N . ALA C 1 29 ? -16.685 1.543 -3.773 1.00 28.47 23 ALA C N 1
ATOM 4813 C CA . ALA C 1 29 ? -16.351 0.314 -4.486 1.00 27.83 23 ALA C CA 1
ATOM 4814 C C . ALA C 1 29 ? -15.655 0.679 -5.785 1.00 28.29 23 ALA C C 1
ATOM 4815 O O . ALA C 1 29 ? -16.303 1.033 -6.774 1.00 29.36 23 ALA C O 1
ATOM 4817 N N . THR C 1 30 ? -14.333 0.591 -5.779 1.00 28.13 24 THR C N 1
ATOM 4818 C CA . THR C 1 30 ? -13.509 0.846 -6.945 1.00 29.98 24 THR C CA 1
ATOM 4819 C C . THR C 1 30 ? -12.809 -0.444 -7.365 1.00 29.58 24 THR C C 1
ATOM 4820 O O . THR C 1 30 ? -13.034 -1.512 -6.793 1.00 30.21 24 THR C O 1
ATOM 4824 N N . ALA C 1 31 ? -11.939 -0.326 -8.373 1.00 28.97 25 ALA C N 1
ATOM 4825 C CA . ALA C 1 31 ? -11.304 -1.504 -8.954 1.00 30.10 25 ALA C CA 1
ATOM 4826 C C . ALA C 1 31 ? -10.487 -2.292 -7.934 1.00 30.19 25 ALA C C 1
ATOM 4827 O O . ALA C 1 31 ? -10.372 -3.517 -8.052 1.00 30.76 25 ALA C O 1
ATOM 4829 N N . SER C 1 32 ? -9.883 -1.617 -6.949 1.00 29.60 26 SER C N 1
ATOM 4830 C CA . SER C 1 32 ? -9.071 -2.334 -5.968 1.00 28.78 26 SER C CA 1
ATOM 4831 C C . SER C 1 32 ? -9.924 -3.284 -5.137 1.00 27.58 26 SER C C 1
ATOM 4832 O O . SER C 1 32 ? -9.500 -4.406 -4.831 1.00 27.59 26 SER C O 1
ATOM 4835 N N . LEU C 1 33 ? -11.120 -2.835 -4.734 1.00 25.90 27 LEU C N 1
ATOM 4836 C CA . LEU C 1 33 ? -12.022 -3.696 -3.967 1.00 23.58 27 LEU C CA 1
ATOM 4837 C C . LEU C 1 33 ? -12.631 -4.780 -4.846 1.00 23.96 27 LEU C C 1
ATOM 4838 O O . LEU C 1 33 ? -12.604 -5.968 -4.493 1.00 22.87 27 LEU C O 1
ATOM 4843 N N . ALA C 1 34 ? -13.202 -4.388 -5.992 1.00 24.68 28 ALA C N 1
ATOM 4844 C CA . ALA C 1 34 ? -13.895 -5.358 -6.835 1.00 25.21 28 ALA C CA 1
ATOM 4845 C C . ALA C 1 34 ? -12.957 -6.466 -7.298 1.00 26.49 28 ALA C C 1
ATOM 4846 O O . ALA C 1 34 ? -13.328 -7.645 -7.293 1.00 25.96 28 ALA C O 1
ATOM 4848 N N . SER C 1 35 ? -11.735 -6.109 -7.704 1.00 26.46 29 SER C N 1
ATOM 4849 C CA . SER C 1 35 ? -10.816 -7.130 -8.186 1.00 27.48 29 SER C CA 1
ATOM 4850 C C . SER C 1 35 ? -10.384 -8.072 -7.070 1.00 26.93 29 SER C C 1
ATOM 4851 O O . SER C 1 35 ? -10.204 -9.271 -7.316 1.00 27.66 29 SER C O 1
ATOM 4854 N N . ALA C 1 36 ? -10.241 -7.567 -5.841 1.00 25.68 30 ALA C N 1
ATOM 4855 C CA . ALA C 1 36 ? -9.875 -8.433 -4.723 1.00 25.49 30 ALA C CA 1
ATOM 4856 C C . ALA C 1 36 ? -10.979 -9.437 -4.401 1.00 25.24 30 ALA C C 1
ATOM 4857 O O . ALA C 1 36 ? -10.699 -10.595 -4.061 1.00 26.04 30 ALA C O 1
ATOM 4859 N N . VAL C 1 37 ? -12.237 -9.005 -4.471 1.00 23.25 31 VAL C N 1
ATOM 4860 C CA . VAL C 1 37 ? -13.339 -9.917 -4.192 1.00 23.34 31 VAL C CA 1
ATOM 4861 C C . VAL C 1 37 ? -13.407 -10.999 -5.261 1.00 24.61 31 VAL C C 1
ATOM 4862 O O . VAL C 1 37 ? -13.538 -12.191 -4.956 1.00 24.85 31 VAL C O 1
ATOM 4866 N N . SER C 1 38 ? -13.293 -10.599 -6.533 1.00 25.65 32 SER C N 1
ATOM 4867 C CA . SER C 1 38 ? -13.347 -11.565 -7.624 1.00 26.00 32 SER C CA 1
ATOM 4868 C C . SER C 1 38 ? -12.174 -12.537 -7.558 1.00 26.55 32 SER C C 1
ATOM 4869 O O . SER C 1 38 ? -12.344 -13.743 -7.767 1.00 27.28 32 SER C O 1
ATOM 4872 N N . ASN C 1 39 ? -10.977 -12.036 -7.249 1.00 27.07 33 ASN C N 1
ATOM 4873 C CA . ASN C 1 39 ? -9.829 -12.931 -7.132 1.00 28.01 33 ASN C CA 1
ATOM 4874 C C . ASN C 1 39 ? -10.005 -13.905 -5.977 1.00 29.79 33 ASN C C 1
ATOM 4875 O O . ASN C 1 39 ? -9.475 -15.024 -6.017 1.00 31.55 33 ASN C O 1
ATOM 4880 N N . ALA C 1 40 ? -10.752 -13.507 -4.950 1.00 28.22 34 ALA C N 1
ATOM 4881 C CA . ALA C 1 40 ? -10.988 -14.369 -3.803 1.00 28.57 34 ALA C CA 1
ATOM 4882 C C . ALA C 1 40 ? -12.119 -15.367 -4.030 1.00 29.18 34 ALA C C 1
ATOM 4883 O O . ALA C 1 40 ? -12.360 -16.212 -3.161 1.00 30.44 34 ALA C O 1
ATOM 4885 N N . GLY C 1 41 ? -12.819 -15.296 -5.162 1.00 27.52 35 GLY C N 1
ATOM 4886 C CA . GLY C 1 41 ? -13.830 -16.279 -5.499 1.00 26.29 35 GLY C CA 1
ATOM 4887 C C . GLY C 1 41 ? -15.258 -15.782 -5.448 1.00 26.64 35 GLY C C 1
ATOM 4888 O O . GLY C 1 41 ? -16.169 -16.547 -5.791 1.00 26.66 35 GLY C O 1
ATOM 4889 N N . GLY C 1 42 ? -15.491 -14.542 -5.027 1.00 25.45 36 GLY C N 1
ATOM 4890 C CA . GLY C 1 42 ? -16.809 -13.936 -5.066 1.00 23.91 36 GLY C CA 1
ATOM 4891 C C . GLY C 1 42 ? -17.002 -13.120 -6.328 1.00 22.85 36 GLY C C 1
ATOM 4892 O O . GLY C 1 42 ? -16.252 -13.243 -7.307 1.00 24.66 36 GLY C O 1
ATOM 4893 N N . LEU C 1 43 ? -18.030 -12.274 -6.308 1.00 21.31 37 LEU C N 1
ATOM 4894 C CA . LEU C 1 43 ? -18.287 -11.339 -7.404 1.00 23.09 37 LEU C CA 1
ATOM 4895 C C . LEU C 1 43 ? -18.022 -9.915 -6.918 1.00 23.54 37 LEU C C 1
ATOM 4896 O O . LEU C 1 43 ? -18.814 -9.352 -6.149 1.00 23.69 37 LEU C O 1
ATOM 4901 N N . GLY C 1 44 ? -16.911 -9.328 -7.368 1.00 24.46 38 GLY C N 1
ATOM 4902 C CA . GLY C 1 44 ? -16.667 -7.929 -7.094 1.00 24.57 38 GLY C CA 1
ATOM 4903 C C . GLY C 1 44 ? -17.520 -7.060 -7.994 1.00 24.99 38 GLY C C 1
ATOM 4904 O O . GLY C 1 44 ? -17.897 -7.463 -9.096 1.00 25.84 38 GLY C O 1
ATOM 4905 N N . ILE C 1 45 ? -17.831 -5.853 -7.520 1.00 23.61 39 ILE C N 1
ATOM 4906 C CA A ILE C 1 45 ? -18.707 -4.928 -8.239 0.53 23.99 39 ILE C CA 1
ATOM 4907 C CA B ILE C 1 45 ? -18.700 -4.932 -8.249 0.47 24.49 39 ILE C CA 1
ATOM 4908 C C . ILE C 1 45 ? -18.108 -3.529 -8.200 1.00 25.58 39 ILE C C 1
ATOM 4909 O O . ILE C 1 45 ? -17.841 -2.995 -7.116 1.00 25.94 39 ILE C O 1
ATOM 4918 N N . ILE C 1 46 ? -17.922 -2.926 -9.379 1.00 26.04 40 ILE C N 1
ATOM 4919 C CA . ILE C 1 46 ? -17.532 -1.527 -9.497 1.00 26.80 40 ILE C CA 1
ATOM 4920 C C . ILE C 1 46 ? -18.791 -0.678 -9.454 1.00 27.38 40 ILE C C 1
ATOM 4921 O O . ILE C 1 46 ? -19.721 -0.903 -10.235 1.00 27.77 40 ILE C O 1
ATOM 4926 N N . ALA C 1 47 ? -18.819 0.313 -8.567 1.00 26.91 41 ALA C N 1
ATOM 4927 C CA . ALA C 1 47 ? -19.977 1.196 -8.447 1.00 27.68 41 ALA C CA 1
ATOM 4928 C C . ALA C 1 47 ? -19.896 2.357 -9.432 1.00 28.85 41 ALA C C 1
ATOM 4929 O O . ALA C 1 47 ? -18.924 3.120 -9.425 1.00 29.62 41 ALA C O 1
ATOM 4931 N N . ALA C 1 48 ? -20.937 2.516 -10.251 1.00 29.01 42 ALA C N 1
ATOM 4932 C CA . ALA C 1 48 ? -21.001 3.692 -11.115 1.00 30.67 42 ALA C CA 1
ATOM 4933 C C . ALA C 1 48 ? -21.426 4.947 -10.354 1.00 31.63 42 ALA C C 1
ATOM 4934 O O . ALA C 1 48 ? -21.003 6.050 -10.713 1.00 32.93 42 ALA C O 1
ATOM 4936 N N . GLY C 1 49 ? -22.224 4.804 -9.296 1.00 32.07 43 GLY C N 1
ATOM 4937 C CA . GLY C 1 49 ? -22.615 5.959 -8.496 1.00 32.70 43 GLY C CA 1
ATOM 4938 C C . GLY C 1 49 ? -23.157 7.100 -9.335 1.00 36.02 43 GLY C C 1
ATOM 4939 O O . GLY C 1 49 ? -23.913 6.895 -10.291 1.00 36.07 43 GLY C O 1
ATOM 4940 N N A ASN C 1 50 ? -22.787 8.325 -8.957 0.47 37.20 44 ASN C N 1
ATOM 4941 N N B ASN C 1 50 ? -22.737 8.320 -8.989 0.53 36.45 44 ASN C N 1
ATOM 4942 C CA A ASN C 1 50 ? -23.118 9.519 -9.723 0.47 39.70 44 ASN C CA 1
ATOM 4943 C CA B ASN C 1 50 ? -23.096 9.534 -9.712 0.53 38.54 44 ASN C CA 1
ATOM 4944 C C A ASN C 1 50 ? -21.915 10.045 -10.495 0.47 40.08 44 ASN C C 1
ATOM 4945 C C B ASN C 1 50 ? -22.023 9.960 -10.707 0.53 39.64 44 ASN C C 1
ATOM 4946 O O A ASN C 1 50 ? -21.800 11.254 -10.724 0.47 40.67 44 ASN C O 1
ATOM 4947 O O B ASN C 1 50 ? -22.135 11.036 -11.304 0.53 40.38 44 ASN C O 1
ATOM 4956 N N . ALA C 1 51 ? -20.997 9.143 -10.899 1.00 39.84 45 ALA C N 1
ATOM 4957 C CA . ALA C 1 51 ? -19.807 9.506 -11.651 1.00 40.71 45 ALA C CA 1
ATOM 4958 C C . ALA C 1 51 ? -20.067 9.470 -13.156 1.00 42.00 45 ALA C C 1
ATOM 4959 O O . ALA C 1 51 ? -20.936 8.732 -13.627 1.00 41.24 45 ALA C O 1
ATOM 4961 N N . PRO C 1 52 ? -19.322 10.255 -13.929 1.00 43.86 46 PRO C N 1
ATOM 4962 C CA . PRO C 1 52 ? -19.493 10.250 -15.386 1.00 45.02 46 PRO C CA 1
ATOM 4963 C C . PRO C 1 52 ? -18.872 9.019 -16.036 1.00 45.30 46 PRO C C 1
ATOM 4964 O O . PRO C 1 52 ? -18.155 8.231 -15.413 1.00 45.04 46 PRO C O 1
ATOM 4968 N N . LYS C 1 53 ? -19.146 8.895 -17.338 1.00 45.92 47 LYS C N 1
ATOM 4969 C CA . LYS C 1 53 ? -18.816 7.685 -18.087 1.00 47.04 47 LYS C CA 1
ATOM 4970 C C . LYS C 1 53 ? -17.319 7.399 -18.065 1.00 47.05 47 LYS C C 1
ATOM 4971 O O . LYS C 1 53 ? -16.896 6.267 -17.806 1.00 46.87 47 LYS C O 1
ATOM 4977 N N . GLU C 1 54 ? -16.496 8.416 -18.337 1.00 47.27 48 GLU C N 1
ATOM 4978 C CA . GLU C 1 54 ? -15.063 8.169 -18.461 1.00 48.68 48 GLU C CA 1
ATOM 4979 C C . GLU C 1 54 ? -14.430 7.786 -17.129 1.00 45.95 48 GLU C C 1
ATOM 4980 O O . GLU C 1 54 ? -13.445 7.042 -17.108 1.00 45.46 48 GLU C O 1
ATOM 4986 N N . ALA C 1 55 ? -14.977 8.267 -16.012 1.00 44.27 49 ALA C N 1
ATOM 4987 C CA . ALA C 1 55 ? -14.455 7.856 -14.713 1.00 42.25 49 ALA C CA 1
ATOM 4988 C C . ALA C 1 55 ? -14.719 6.375 -14.460 1.00 39.70 49 ALA C C 1
ATOM 4989 O O . ALA C 1 55 ? -13.853 5.662 -13.937 1.00 39.14 49 ALA C O 1
ATOM 4991 N N . ILE C 1 56 ? -15.902 5.893 -14.838 1.00 37.34 50 ILE C N 1
ATOM 4992 C CA . ILE C 1 56 ? -16.226 4.486 -14.628 1.00 37.12 50 ILE C CA 1
ATOM 4993 C C . ILE C 1 56 ? -15.510 3.615 -15.650 1.00 38.13 50 ILE C C 1
ATOM 4994 O O . ILE C 1 56 ? -15.103 2.492 -15.332 1.00 38.60 50 ILE C O 1
ATOM 4999 N N . LYS C 1 57 ? -15.336 4.103 -16.881 1.00 39.54 51 LYS C N 1
ATOM 5000 C CA . LYS C 1 57 ? -14.558 3.343 -17.853 1.00 40.20 51 LYS C CA 1
ATOM 5001 C C . LYS C 1 57 ? -13.159 3.069 -17.317 1.00 40.44 51 LYS C C 1
ATOM 5002 O O . LYS C 1 57 ? -12.670 1.936 -17.395 1.00 40.15 51 LYS C O 1
ATOM 5008 N N . LYS C 1 58 ? -12.521 4.084 -16.723 1.00 41.45 52 LYS C N 1
ATOM 5009 C CA . LYS C 1 58 ? -11.201 3.888 -16.127 1.00 43.14 52 LYS C CA 1
ATOM 5010 C C . LYS C 1 58 ? -11.217 2.787 -15.070 1.00 40.43 52 LYS C C 1
ATOM 5011 O O . LYS C 1 58 ? -10.288 1.973 -15.004 1.00 39.75 52 LYS C O 1
ATOM 5017 N N . GLU C 1 59 ? -12.258 2.745 -14.231 1.00 38.46 53 GLU C N 1
ATOM 5018 C CA . GLU C 1 59 ? -12.329 1.704 -13.207 1.00 37.40 53 GLU C CA 1
ATOM 5019 C C . GLU C 1 59 ? -12.455 0.325 -13.838 1.00 35.75 53 GLU C C 1
ATOM 5020 O O . GLU C 1 59 ? -11.833 -0.636 -13.373 1.00 35.04 53 GLU C O 1
ATOM 5026 N N . ILE C 1 60 ? -13.268 0.208 -14.894 1.00 34.89 54 ILE C N 1
ATOM 5027 C CA . ILE C 1 60 ? -13.433 -1.077 -15.565 1.00 36.02 54 ILE C CA 1
ATOM 5028 C C . ILE C 1 60 ? -12.111 -1.534 -16.164 1.00 37.56 54 ILE C C 1
ATOM 5029 O O . ILE C 1 60 ? -11.737 -2.710 -16.063 1.00 37.23 54 ILE C O 1
ATOM 5034 N N . VAL C 1 61 ? -11.385 -0.609 -16.793 1.00 39.24 55 VAL C N 1
ATOM 5035 C CA . VAL C 1 61 ? -10.104 -0.946 -17.413 1.00 40.71 55 VAL C CA 1
ATOM 5036 C C . VAL C 1 61 ? -9.115 -1.424 -16.361 1.00 42.02 55 VAL C C 1
ATOM 5037 O O . VAL C 1 61 ? -8.413 -2.428 -16.550 1.00 41.78 55 VAL C O 1
ATOM 5041 N N . GLU C 1 62 ? -9.034 -0.700 -15.240 1.00 41.85 56 GLU C N 1
ATOM 5042 C CA . GLU C 1 62 ? -8.132 -1.097 -14.165 1.00 43.65 56 GLU C CA 1
ATOM 5043 C C . GLU C 1 62 ? -8.501 -2.471 -13.629 1.00 41.02 56 GLU C C 1
ATOM 5044 O O . GLU C 1 62 ? -7.627 -3.325 -13.426 1.00 39.93 56 GLU C O 1
ATOM 5050 N N . CYS C 1 63 ? -9.801 -2.717 -13.435 1.00 37.97 57 CYS C N 1
ATOM 5051 C CA . CYS C 1 63 ? -10.242 -3.986 -12.863 1.00 36.86 57 CYS C CA 1
ATOM 5052 C C . CYS C 1 63 ? -9.856 -5.167 -13.749 1.00 37.75 57 CYS C C 1
ATOM 5053 O O . CYS C 1 63 ? -9.447 -6.222 -13.248 1.00 38.48 57 CYS C O 1
ATOM 5056 N N . LYS C 1 64 ? -9.990 -5.014 -15.068 1.00 37.68 58 LYS C N 1
ATOM 5057 C CA . LYS C 1 64 ? -9.615 -6.090 -15.981 1.00 39.61 58 LYS C CA 1
ATOM 5058 C C . LYS C 1 64 ? -8.127 -6.403 -15.914 1.00 41.49 58 LYS C C 1
ATOM 5059 O O . LYS C 1 64 ? -7.725 -7.539 -16.186 1.00 43.20 58 LYS C O 1
ATOM 5065 N N . LYS C 1 65 ? -7.296 -5.417 -15.558 1.00 41.54 59 LYS C N 1
ATOM 5066 C CA . LYS C 1 65 ? -5.873 -5.683 -15.373 1.00 43.40 59 LYS C CA 1
ATOM 5067 C C . LYS C 1 65 ? -5.599 -6.435 -14.078 1.00 41.64 59 LYS C C 1
ATOM 5068 O O . LYS C 1 65 ? -4.592 -7.147 -13.978 1.00 42.22 59 LYS C O 1
ATOM 5074 N N . LEU C 1 66 ? -6.468 -6.278 -13.077 1.00 38.95 60 LEU C N 1
ATOM 5075 C CA . LEU C 1 66 ? -6.236 -6.821 -11.746 1.00 37.06 60 LEU C CA 1
ATOM 5076 C C . LEU C 1 66 ? -6.899 -8.170 -11.503 1.00 34.97 60 LEU C C 1
ATOM 5077 O O . LEU C 1 66 ? -6.510 -8.867 -10.560 1.00 34.87 60 LEU C O 1
ATOM 5082 N N . THR C 1 67 ? -7.892 -8.551 -12.302 1.00 32.41 61 THR C N 1
ATOM 5083 C CA . THR C 1 67 ? -8.504 -9.861 -12.134 1.00 30.71 61 THR C CA 1
ATOM 5084 C C . THR C 1 67 ? -8.917 -10.428 -13.482 1.00 31.24 61 THR C C 1
ATOM 5085 O O . THR C 1 67 ? -9.283 -9.693 -14.402 1.00 32.65 61 THR C O 1
ATOM 5089 N N . ASP C 1 68 ? -8.846 -11.753 -13.589 1.00 30.41 62 ASP C N 1
ATOM 5090 C CA . ASP C 1 68 ? -9.386 -12.470 -14.737 1.00 30.75 62 ASP C CA 1
ATOM 5091 C C . ASP C 1 68 ? -10.621 -13.274 -14.361 1.00 32.07 62 ASP C C 1
ATOM 5092 O O . ASP C 1 68 ? -11.072 -14.117 -15.144 1.00 33.46 62 ASP C O 1
ATOM 5097 N N . LYS C 1 69 ? -11.179 -13.023 -13.182 1.00 30.92 63 LYS C N 1
ATOM 5098 C CA . LYS C 1 69 ? -12.382 -13.665 -12.690 1.00 30.89 63 LYS C CA 1
ATOM 5099 C C . LYS C 1 69 ? -13.565 -12.726 -12.887 1.00 30.76 63 LYS C C 1
ATOM 5100 O O . LYS C 1 69 ? -13.384 -11.525 -13.116 1.00 30.98 63 LYS C O 1
ATOM 5106 N N . PRO C 1 70 ? -14.798 -13.233 -12.832 1.00 29.08 64 PRO C N 1
ATOM 5107 C CA . PRO C 1 70 ? -15.943 -12.377 -13.163 1.00 28.51 64 PRO C CA 1
ATOM 5108 C C . PRO C 1 70 ? -16.108 -11.241 -12.169 1.00 28.70 64 PRO C C 1
ATOM 5109 O O . PRO C 1 70 ? -15.893 -11.404 -10.965 1.00 28.79 64 PRO C O 1
ATOM 5113 N N . PHE C 1 71 ? -16.462 -10.073 -12.697 1.00 28.90 65 PHE C N 1
ATOM 5114 C CA . PHE C 1 71 ? -16.855 -8.945 -11.877 1.00 27.75 65 PHE C CA 1
ATOM 5115 C C . PHE C 1 71 ? -18.005 -8.234 -12.568 1.00 27.77 65 PHE C C 1
ATOM 5116 O O . PHE C 1 71 ? -18.278 -8.456 -13.747 1.00 30.23 65 PHE C O 1
ATOM 5124 N N . GLY C 1 72 ? -18.698 -7.383 -11.814 1.00 28.02 66 GLY C N 1
ATOM 5125 C CA . GLY C 1 72 ? -19.824 -6.647 -12.336 1.00 27.75 66 GLY C CA 1
ATOM 5126 C C . GLY C 1 72 ? -19.666 -5.148 -12.148 1.00 28.04 66 GLY C C 1
ATOM 5127 O O . GLY C 1 72 ? -18.691 -4.658 -11.570 1.00 26.83 66 GLY C O 1
ATOM 5128 N N . VAL C 1 73 ? -20.655 -4.430 -12.660 1.00 27.54 67 VAL C N 1
ATOM 5129 C CA . VAL C 1 73 ? -20.778 -2.998 -12.447 1.00 27.68 67 VAL C CA 1
ATOM 5130 C C . VAL C 1 73 ? -22.179 -2.745 -11.913 1.00 27.00 67 VAL C C 1
ATOM 5131 O O . VAL C 1 73 ? -23.144 -3.375 -12.358 1.00 27.52 67 VAL C O 1
ATOM 5135 N N . ASN C 1 74 ? -22.289 -1.862 -10.932 1.00 25.59 68 ASN C N 1
ATOM 5136 C CA . ASN C 1 74 ? -23.590 -1.442 -10.445 1.00 25.63 68 ASN C CA 1
ATOM 5137 C C . ASN C 1 74 ? -24.004 -0.158 -11.142 1.00 26.90 68 ASN C C 1
ATOM 5138 O O . ASN C 1 74 ? -23.274 0.840 -11.089 1.00 27.75 68 ASN C O 1
ATOM 5143 N N . VAL C 1 75 ? -25.184 -0.173 -11.757 1.00 26.80 69 VAL C N 1
ATOM 5144 C CA . VAL C 1 75 ? -25.777 1.018 -12.357 1.00 28.77 69 VAL C CA 1
ATOM 5145 C C . VAL C 1 75 ? -26.739 1.618 -11.341 1.00 29.10 69 VAL C C 1
ATOM 5146 O O . VAL C 1 75 ? -27.774 1.024 -11.014 1.00 29.12 69 VAL C O 1
ATOM 5150 N N . MET C 1 76 ? -26.401 2.797 -10.839 1.00 28.87 70 MET C N 1
ATOM 5151 C CA . MET C 1 76 ? -27.217 3.473 -9.842 1.00 29.71 70 MET C CA 1
ATOM 5152 C C . MET C 1 76 ? -28.156 4.387 -10.628 1.00 31.14 70 MET C C 1
ATOM 5153 O O . MET C 1 76 ? -27.710 5.337 -11.284 1.00 31.25 70 MET C O 1
ATOM 5158 N N . LEU C 1 77 ? -29.449 4.071 -10.601 1.00 31.17 71 LEU C N 1
ATOM 5159 C CA . LEU C 1 77 ? -30.368 4.549 -11.624 1.00 33.58 71 LEU C CA 1
ATOM 5160 C C . LEU C 1 77 ? -30.786 6.008 -11.465 1.00 36.21 71 LEU C C 1
ATOM 5161 O O . LEU C 1 77 ? -31.351 6.571 -12.416 1.00 36.56 71 LEU C O 1
ATOM 5166 N N . MET C 1 78 ? -30.519 6.659 -10.332 1.00 38.51 72 MET C N 1
ATOM 5167 C CA . MET C 1 78 ? -30.754 8.099 -10.276 1.00 40.85 72 MET C CA 1
ATOM 5168 C C . MET C 1 78 ? -29.547 8.931 -10.691 1.00 40.25 72 MET C C 1
ATOM 5169 O O . MET C 1 78 ? -29.577 10.159 -10.531 1.00 39.29 72 MET C O 1
ATOM 5174 N N . SER C 1 79 ? -28.517 8.311 -11.254 1.00 40.21 73 SER C N 1
ATOM 5175 C CA . SER C 1 79 ? -27.366 9.073 -11.721 1.00 41.50 73 SER C CA 1
ATOM 5176 C C . SER C 1 79 ? -27.765 9.979 -12.885 1.00 43.74 73 SER C C 1
ATOM 5177 O O . SER C 1 79 ? -28.509 9.555 -13.773 1.00 45.03 73 SER C O 1
ATOM 5180 N N . PRO C 1 80 ? -27.288 11.228 -12.915 1.00 44.43 74 PRO C N 1
ATOM 5181 C CA . PRO C 1 80 ? -27.512 12.056 -14.112 1.00 45.07 74 PRO C CA 1
ATOM 5182 C C . PRO C 1 80 ? -26.898 11.461 -15.361 1.00 45.87 74 PRO C C 1
ATOM 5183 O O . PRO C 1 80 ? -27.333 11.791 -16.470 1.00 47.05 74 PRO C O 1
ATOM 5187 N N . PHE C 1 81 ? -25.902 10.589 -15.215 1.00 45.47 75 PHE C N 1
ATOM 5188 C CA . PHE C 1 81 ? -25.192 9.991 -16.335 1.00 45.80 75 PHE C CA 1
ATOM 5189 C C . PHE C 1 81 ? -25.666 8.573 -16.627 1.00 45.45 75 PHE C C 1
ATOM 5190 O O . PHE C 1 81 ? -24.975 7.828 -17.333 1.00 45.41 75 PHE C O 1
ATOM 5198 N N . VAL C 1 82 ? -26.842 8.196 -16.110 1.00 44.70 76 VAL C N 1
ATOM 5199 C CA . VAL C 1 82 ? -27.306 6.811 -16.191 1.00 44.70 76 VAL C CA 1
ATOM 5200 C C . VAL C 1 82 ? -27.338 6.324 -17.636 1.00 45.14 76 VAL C C 1
ATOM 5201 O O . VAL C 1 82 ? -26.954 5.185 -17.926 1.00 44.58 76 VAL C O 1
ATOM 5205 N N . ASP C 1 83 ? -27.794 7.174 -18.563 1.00 46.79 77 ASP C N 1
ATOM 5206 C CA . ASP C 1 83 ? -27.812 6.798 -19.976 1.00 47.64 77 ASP C CA 1
ATOM 5207 C C . ASP C 1 83 ? -26.416 6.442 -20.471 1.00 48.18 77 ASP C C 1
ATOM 5208 O O . ASP C 1 83 ? -26.226 5.424 -21.148 1.00 47.91 77 ASP C O 1
ATOM 5213 N N . ASP C 1 84 ? -25.427 7.283 -20.147 1.00 48.99 78 ASP C N 1
ATOM 5214 C CA . ASP C 1 84 ? -24.052 7.029 -20.566 1.00 50.48 78 ASP C CA 1
ATOM 5215 C C . ASP C 1 84 ? -23.490 5.768 -19.922 1.00 48.16 78 ASP C C 1
ATOM 5216 O O . ASP C 1 84 ? -22.711 5.036 -20.546 1.00 47.96 78 ASP C O 1
ATOM 5221 N N . ILE C 1 85 ? -23.851 5.511 -18.663 1.00 45.59 79 ILE C N 1
ATOM 5222 C CA . ILE C 1 85 ? -23.344 4.327 -17.980 1.00 42.61 79 ILE C CA 1
ATOM 5223 C C . ILE C 1 85 ? -23.862 3.065 -18.655 1.00 41.78 79 ILE C C 1
ATOM 5224 O O . ILE C 1 85 ? -23.118 2.094 -18.840 1.00 41.11 79 ILE C O 1
ATOM 5229 N N . ILE C 1 86 ? -25.144 3.057 -19.034 1.00 41.85 80 ILE C N 1
ATOM 5230 C CA . ILE C 1 86 ? -25.709 1.906 -19.735 1.00 43.27 80 ILE C CA 1
ATOM 5231 C C . ILE C 1 86 ? -25.006 1.702 -21.077 1.00 45.91 80 ILE C C 1
ATOM 5232 O O . ILE C 1 86 ? -24.661 0.572 -21.446 1.00 45.94 80 ILE C O 1
ATOM 5237 N N . ASP C 1 87 ? -24.773 2.787 -21.824 1.00 48.89 81 ASP C N 1
ATOM 5238 C CA . ASP C 1 87 ? -23.968 2.685 -23.039 1.00 51.53 81 ASP C CA 1
ATOM 5239 C C . ASP C 1 87 ? -22.610 2.056 -22.744 1.00 51.55 81 ASP C C 1
ATOM 5240 O O . ASP C 1 87 ? -22.150 1.167 -23.470 1.00 51.92 81 ASP C O 1
ATOM 5245 N N . LEU C 1 88 ? -21.951 2.521 -21.678 1.00 50.36 82 LEU C N 1
ATOM 5246 C CA . LEU C 1 88 ? -20.629 2.013 -21.327 1.00 49.75 82 LEU C CA 1
ATOM 5247 C C . LEU C 1 88 ? -20.673 0.520 -21.023 1.00 49.27 82 LEU C C 1
ATOM 5248 O O . LEU C 1 88 ? -19.815 -0.242 -21.489 1.00 48.51 82 LEU C O 1
ATOM 5253 N N . ILE C 1 89 ? -21.673 0.093 -20.242 1.00 48.15 83 ILE C N 1
ATOM 5254 C CA . ILE C 1 89 ? -21.860 -1.319 -19.906 1.00 48.99 83 ILE C CA 1
ATOM 5255 C C . ILE C 1 89 ? -21.845 -2.177 -21.160 1.00 51.12 83 ILE C C 1
ATOM 5256 O O . ILE C 1 89 ? -21.178 -3.216 -21.224 1.00 51.70 83 ILE C O 1
ATOM 5261 N N . ILE C 1 90 ? -22.615 -1.769 -22.164 1.00 52.15 84 ILE C N 1
ATOM 5262 C CA . ILE C 1 90 ? -22.680 -2.543 -23.392 1.00 53.24 84 ILE C CA 1
ATOM 5263 C C . ILE C 1 90 ? -21.364 -2.438 -24.160 1.00 54.66 84 ILE C C 1
ATOM 5264 O O . ILE C 1 90 ? -20.865 -3.435 -24.692 1.00 54.78 84 ILE C O 1
ATOM 5269 N N . GLU C 1 91 ? -20.751 -1.250 -24.174 1.00 55.87 85 GLU C N 1
ATOM 5270 C CA . GLU C 1 91 ? -19.528 -1.047 -24.950 1.00 58.80 85 GLU C CA 1
ATOM 5271 C C . GLU C 1 91 ? -18.393 -1.943 -24.457 1.00 58.14 85 GLU C C 1
ATOM 5272 O O . GLU C 1 91 ? -17.723 -2.608 -25.255 1.00 57.97 85 GLU C O 1
ATOM 5278 N N . GLU C 1 92 ? -18.149 -1.961 -23.143 1.00 57.28 86 GLU C N 1
ATOM 5279 C CA . GLU C 1 92 ? -17.060 -2.745 -22.565 1.00 57.86 86 GLU C CA 1
ATOM 5280 C C . GLU C 1 92 ? -17.435 -4.210 -22.339 1.00 57.62 86 GLU C C 1
ATOM 5281 O O . GLU C 1 92 ? -16.679 -4.936 -21.688 1.00 57.70 86 GLU C O 1
ATOM 5287 N N . LYS C 1 93 ? -18.588 -4.619 -22.872 1.00 56.76 87 LYS C N 1
ATOM 5288 C CA . LYS C 1 93 ? -19.188 -5.961 -22.866 1.00 56.61 87 LYS C CA 1
ATOM 5289 C C . LYS C 1 93 ? -19.452 -6.487 -21.461 1.00 52.94 87 LYS C C 1
ATOM 5290 O O . LYS C 1 93 ? -19.493 -7.703 -21.271 1.00 53.81 87 LYS C O 1
ATOM 5296 N N . VAL C 1 94 ? -19.649 -5.602 -20.476 1.00 49.04 88 VAL C N 1
ATOM 5297 C CA . VAL C 1 94 ? -19.819 -6.027 -19.086 1.00 45.95 88 VAL C CA 1
ATOM 5298 C C . VAL C 1 94 ? -20.821 -7.172 -18.994 1.00 45.89 88 VAL C C 1
ATOM 5299 O O . VAL C 1 94 ? -21.963 -7.080 -19.458 1.00 47.04 88 VAL C O 1
ATOM 5303 N N . GLN C 1 95 ? -20.361 -8.261 -18.366 1.00 45.02 89 GLN C N 1
ATOM 5304 C CA . GLN C 1 95 ? -20.996 -9.573 -18.326 1.00 45.15 89 GLN C CA 1
ATOM 5305 C C . GLN C 1 95 ? -22.167 -9.606 -17.350 1.00 40.07 89 GLN C C 1
ATOM 5306 O O . GLN C 1 95 ? -23.181 -10.243 -17.648 1.00 39.35 89 GLN C O 1
ATOM 5312 N N . VAL C 1 96 ? -22.089 -8.876 -16.242 1.00 35.69 90 VAL C N 1
ATOM 5313 C CA . VAL C 1 96 ? -23.178 -8.824 -15.270 1.00 33.45 90 VAL C CA 1
ATOM 5314 C C . VAL C 1 96 ? -23.237 -7.426 -14.667 1.00 30.87 90 VAL C C 1
ATOM 5315 O O . VAL C 1 96 ? -22.203 -6.788 -14.444 1.00 30.14 90 VAL C O 1
ATOM 5319 N N . ILE C 1 97 ? -24.450 -6.934 -14.429 1.00 29.73 91 ILE C N 1
ATOM 5320 C CA . ILE C 1 97 ? -24.633 -5.689 -13.701 1.00 28.20 91 ILE C CA 1
ATOM 5321 C C . ILE C 1 97 ? -25.649 -5.926 -12.600 1.00 26.64 91 ILE C C 1
ATOM 5322 O O . ILE C 1 97 ? -26.534 -6.782 -12.712 1.00 26.01 91 ILE C O 1
ATOM 5327 N N . THR C 1 98 ? -25.486 -5.185 -11.516 1.00 25.18 92 THR C N 1
ATOM 5328 C CA . THR C 1 98 ? -26.559 -4.948 -10.563 1.00 24.43 92 THR C CA 1
ATOM 5329 C C . THR C 1 98 ? -27.065 -3.532 -10.785 1.00 25.58 92 THR C C 1
ATOM 5330 O O . THR C 1 98 ? -26.390 -2.701 -11.398 1.00 25.90 92 THR C O 1
ATOM 5334 N N . THR C 1 99 ? -28.289 -3.278 -10.344 1.00 26.19 93 THR C N 1
ATOM 5335 C CA . THR C 1 99 ? -28.860 -1.946 -10.438 1.00 27.89 93 THR C CA 1
ATOM 5336 C C . THR C 1 99 ? -29.469 -1.592 -9.095 1.00 27.58 93 THR C C 1
ATOM 5337 O O . THR C 1 99 ? -29.892 -2.468 -8.333 1.00 27.41 93 THR C O 1
ATOM 5341 N N . GLY C 1 100 ? -29.495 -0.302 -8.805 1.00 26.93 94 GLY C N 1
ATOM 5342 C CA . GLY C 1 100 ? -30.111 0.163 -7.578 1.00 27.33 94 GLY C CA 1
ATOM 5343 C C . GLY C 1 100 ? -30.781 1.501 -7.783 1.00 28.30 94 GLY C C 1
ATOM 5344 O O . GLY C 1 100 ? -30.531 2.208 -8.769 1.00 30.11 94 GLY C O 1
ATOM 5345 N N . ALA C 1 101 ? -31.654 1.831 -6.831 1.00 27.50 95 ALA C N 1
ATOM 5346 C CA . ALA C 1 101 ? -32.254 3.154 -6.714 1.00 28.51 95 ALA C CA 1
ATOM 5347 C C . ALA C 1 101 ? -33.219 3.454 -7.854 1.00 32.08 95 ALA C C 1
ATOM 5348 O O . ALA C 1 101 ? -33.374 4.610 -8.258 1.00 33.96 95 ALA C O 1
ATOM 5350 N N . GLY C 1 102 ? -33.903 2.441 -8.367 1.00 32.99 96 GLY C N 1
ATOM 5351 C CA . GLY C 1 102 ? -34.879 2.684 -9.405 1.00 34.72 96 GLY C CA 1
ATOM 5352 C C . GLY C 1 102 ? -35.263 1.412 -10.134 1.00 35.83 96 GLY C C 1
ATOM 5353 O O . GLY C 1 102 ? -34.862 0.307 -9.772 1.00 35.02 96 GLY C O 1
ATOM 5354 N N . ASN C 1 103 ? -36.048 1.611 -11.184 1.00 37.95 97 ASN C N 1
ATOM 5355 C CA . ASN C 1 103 ? -36.549 0.540 -12.026 1.00 40.95 97 ASN C CA 1
ATOM 5356 C C . ASN C 1 103 ? -35.808 0.564 -13.355 1.00 40.67 97 ASN C C 1
ATOM 5357 O O . ASN C 1 103 ? -35.967 1.524 -14.125 1.00 41.07 97 ASN C O 1
ATOM 5362 N N . PRO C 1 104 ? -35.017 -0.462 -13.675 1.00 40.18 98 PRO C N 1
ATOM 5363 C CA . PRO C 1 104 ? -34.232 -0.462 -14.917 1.00 40.70 98 PRO C CA 1
ATOM 5364 C C . PRO C 1 104 ? -34.996 -0.892 -16.161 1.00 42.69 98 PRO C C 1
ATOM 5365 O O . PRO C 1 104 ? -34.356 -1.143 -17.187 1.00 41.82 98 PRO C O 1
ATOM 5369 N N . ALA C 1 105 ? -36.332 -0.950 -16.087 1.00 44.16 99 ALA C N 1
ATOM 5370 C CA . ALA C 1 105 ? -37.158 -1.538 -17.142 1.00 46.93 99 ALA C CA 1
ATOM 5371 C C . ALA C 1 105 ? -36.771 -1.042 -18.530 1.00 48.97 99 ALA C C 1
ATOM 5372 O O . ALA C 1 105 ? -36.616 -1.835 -19.466 1.00 49.47 99 ALA C O 1
ATOM 5374 N N . LYS C 1 106 ? -36.617 0.273 -18.680 1.00 49.98 100 LYS C N 1
ATOM 5375 C CA . LYS C 1 106 ? -36.424 0.866 -19.996 1.00 51.54 100 LYS C CA 1
ATOM 5376 C C . LYS C 1 106 ? -35.140 0.406 -20.678 1.00 51.19 100 LYS C C 1
ATOM 5377 O O . LYS C 1 106 ? -34.995 0.626 -21.883 1.00 51.90 100 LYS C O 1
ATOM 5383 N N . TYR C 1 107 ? -34.214 -0.221 -19.951 1.00 50.18 101 TYR C N 1
ATOM 5384 C CA . TYR C 1 107 ? -32.945 -0.649 -20.524 1.00 49.93 101 TYR C CA 1
ATOM 5385 C C . TYR C 1 107 ? -32.862 -2.149 -20.775 1.00 51.14 101 TYR C C 1
ATOM 5386 O O . TYR C 1 107 ? -31.847 -2.609 -21.311 1.00 51.64 101 TYR C O 1
ATOM 5395 N N . MET C 1 108 ? -33.884 -2.926 -20.401 1.00 51.12 102 MET C N 1
ATOM 5396 C CA . MET C 1 108 ? -33.689 -4.372 -20.320 1.00 51.62 102 MET C CA 1
ATOM 5397 C C . MET C 1 108 ? -33.524 -5.012 -21.693 1.00 52.77 102 MET C C 1
ATOM 5398 O O . MET C 1 108 ? -32.742 -5.959 -21.842 1.00 52.46 102 MET C O 1
ATOM 5403 N N . ASP C 1 109 ? -34.240 -4.519 -22.708 1.00 54.92 103 ASP C N 1
ATOM 5404 C CA . ASP C 1 109 ? -34.093 -5.098 -24.041 1.00 57.60 103 ASP C CA 1
ATOM 5405 C C . ASP C 1 109 ? -32.665 -4.942 -24.552 1.00 57.64 103 ASP C C 1
ATOM 5406 O O . ASP C 1 109 ? -32.064 -5.903 -25.049 1.00 57.80 103 ASP C O 1
ATOM 5411 N N . ARG C 1 110 ? -32.101 -3.736 -24.432 1.00 57.18 104 ARG C N 1
ATOM 5412 C CA . ARG C 1 110 ? -30.728 -3.515 -24.881 1.00 57.31 104 ARG C CA 1
ATOM 5413 C C . ARG C 1 110 ? -29.740 -4.388 -24.116 1.00 55.71 104 ARG C C 1
ATOM 5414 O O . ARG C 1 110 ? -28.818 -4.964 -24.709 1.00 55.35 104 ARG C O 1
ATOM 5422 N N . LEU C 1 111 ? -29.904 -4.486 -22.796 1.00 53.91 105 LEU C N 1
ATOM 5423 C CA . LEU C 1 111 ? -28.996 -5.313 -22.011 1.00 53.09 105 LEU C CA 1
ATOM 5424 C C . LEU C 1 111 ? -29.122 -6.780 -22.399 1.00 54.55 105 LEU C C 1
ATOM 5425 O O . LEU C 1 111 ? -28.110 -7.469 -22.571 1.00 55.26 105 LEU C O 1
ATOM 5430 N N . LYS C 1 112 ? -30.358 -7.271 -22.559 1.00 55.19 106 LYS C N 1
ATOM 5431 C CA . LYS C 1 112 ? -30.560 -8.662 -22.958 1.00 56.41 106 LYS C CA 1
ATOM 5432 C C . LYS C 1 112 ? -29.992 -8.924 -24.347 1.00 57.96 106 LYS C C 1
ATOM 5433 O O . LYS C 1 112 ? -29.368 -9.963 -24.588 1.00 57.57 106 LYS C O 1
ATOM 5435 N N . GLU C 1 113 ? -30.204 -7.988 -25.273 1.00 59.99 107 GLU C N 1
ATOM 5436 C CA . GLU C 1 113 ? -29.605 -8.090 -26.600 1.00 62.73 107 GLU C CA 1
ATOM 5437 C C . GLU C 1 113 ? -28.089 -8.220 -26.514 1.00 61.10 107 GLU C C 1
ATOM 5438 O O . GLU C 1 113 ? -27.484 -9.022 -27.236 1.00 60.11 107 GLU C O 1
ATOM 5444 N N . ALA C 1 114 ? -27.462 -7.442 -25.626 1.00 59.91 108 ALA C N 1
ATOM 5445 C CA . ALA C 1 114 ? -26.014 -7.448 -25.466 1.00 58.69 108 ALA C CA 1
ATOM 5446 C C . ALA C 1 114 ? -25.499 -8.653 -24.694 1.00 57.79 108 ALA C C 1
ATOM 5447 O O . ALA C 1 114 ? -24.282 -8.850 -24.626 1.00 58.64 108 ALA C O 1
ATOM 5449 N N . GLY C 1 115 ? -26.380 -9.458 -24.112 1.00 55.73 109 GLY C N 1
ATOM 5450 C CA . GLY C 1 115 ? -25.932 -10.568 -23.302 1.00 54.66 109 GLY C CA 1
ATOM 5451 C C . GLY C 1 115 ? -25.573 -10.217 -21.875 1.00 52.62 109 GLY C C 1
ATOM 5452 O O . GLY C 1 115 ? -25.045 -11.076 -21.159 1.00 54.28 109 GLY C O 1
ATOM 5453 N N . THR C 1 116 ? -25.833 -8.988 -21.435 1.00 49.33 110 THR C N 1
ATOM 5454 C CA . THR C 1 116 ? -25.537 -8.617 -20.058 1.00 46.81 110 THR C CA 1
ATOM 5455 C C . THR C 1 116 ? -26.558 -9.250 -19.118 1.00 43.45 110 THR C C 1
ATOM 5456 O O . THR C 1 116 ? -27.766 -9.107 -19.318 1.00 45.27 110 THR C O 1
ATOM 5460 N N . LYS C 1 117 ? -26.078 -9.962 -18.104 1.00 38.46 111 LYS C N 1
ATOM 5461 C CA . LYS C 1 117 ? -26.968 -10.451 -17.057 1.00 36.31 111 LYS C CA 1
ATOM 5462 C C . LYS C 1 117 ? -27.294 -9.314 -16.097 1.00 34.57 111 LYS C C 1
ATOM 5463 O O . LYS C 1 117 ? -26.412 -8.540 -15.702 1.00 33.64 111 LYS C O 1
ATOM 5469 N N . VAL C 1 118 ? -28.574 -9.197 -15.737 1.00 31.69 112 VAL C N 1
ATOM 5470 C CA . VAL C 1 118 ? -29.064 -8.052 -14.983 1.00 30.34 112 VAL C CA 1
ATOM 5471 C C . VAL C 1 118 ? -29.639 -8.543 -13.663 1.00 28.54 112 VAL C C 1
ATOM 5472 O O . VAL C 1 118 ? -30.521 -9.412 -13.645 1.00 28.65 112 VAL C O 1
ATOM 5476 N N . ILE C 1 119 ? -29.140 -7.977 -12.567 1.00 27.11 113 ILE C N 1
ATOM 5477 C CA . ILE C 1 119 ? -29.542 -8.346 -11.210 1.00 26.08 113 ILE C CA 1
ATOM 5478 C C . ILE C 1 119 ? -29.969 -7.089 -10.458 1.00 25.82 113 ILE C C 1
ATOM 5479 O O . ILE C 1 119 ? -29.143 -6.466 -9.769 1.00 26.07 113 ILE C O 1
ATOM 5484 N N . PRO C 1 120 ? -31.233 -6.680 -10.551 1.00 26.33 114 PRO C N 1
ATOM 5485 C CA . PRO C 1 120 ? -31.666 -5.452 -9.882 1.00 25.73 114 PRO C CA 1
ATOM 5486 C C . PRO C 1 120 ? -31.873 -5.661 -8.396 1.00 24.63 114 PRO C C 1
ATOM 5487 O O . PRO C 1 120 ? -32.311 -6.725 -7.948 1.00 23.52 114 PRO C O 1
ATOM 5491 N N . VAL C 1 121 ? -31.551 -4.618 -7.634 1.00 24.25 115 VAL C N 1
ATOM 5492 C CA . VAL C 1 121 ? -31.979 -4.538 -6.241 1.00 24.42 115 VAL C CA 1
ATOM 5493 C C . VAL C 1 121 ? -33.457 -4.183 -6.228 1.00 25.04 115 VAL C C 1
ATOM 5494 O O . VAL C 1 121 ? -33.893 -3.270 -6.948 1.00 24.54 115 VAL C O 1
ATOM 5498 N N . VAL C 1 122 ? -34.230 -4.892 -5.409 1.00 24.98 116 VAL C N 1
ATOM 5499 C CA . VAL C 1 122 ? -35.666 -4.642 -5.336 1.00 26.41 116 VAL C CA 1
ATOM 5500 C C . VAL C 1 122 ? -36.068 -4.474 -3.874 1.00 27.05 116 VAL C C 1
ATOM 5501 O O . VAL C 1 122 ? -35.564 -5.200 -3.003 1.00 27.14 116 VAL C O 1
ATOM 5505 N N . PRO C 1 123 ? -36.932 -3.513 -3.548 1.00 26.79 117 PRO C N 1
ATOM 5506 C CA . PRO C 1 123 ? -37.395 -3.396 -2.159 1.00 26.70 117 PRO C CA 1
ATOM 5507 C C . PRO C 1 123 ? -38.828 -3.864 -1.966 1.00 28.11 117 PRO C C 1
ATOM 5508 O O . PRO C 1 123 ? -39.364 -3.783 -0.850 1.00 27.74 117 PRO C O 1
ATOM 5512 N N . THR C 1 124 ? -39.471 -4.331 -3.037 1.00 28.99 118 THR C N 1
ATOM 5513 C CA . THR C 1 124 ? -40.873 -4.732 -2.966 1.00 30.47 118 THR C CA 1
ATOM 5514 C C . THR C 1 124 ? -41.105 -6.011 -3.759 1.00 29.40 118 THR C C 1
ATOM 5515 O O . THR C 1 124 ? -40.366 -6.332 -4.700 1.00 27.83 118 THR C O 1
ATOM 5519 N N . ILE C 1 125 ? -42.149 -6.738 -3.357 1.00 29.31 119 ILE C N 1
ATOM 5520 C CA . ILE C 1 125 ? -42.596 -7.910 -4.105 1.00 30.57 119 ILE C CA 1
ATOM 5521 C C . ILE C 1 125 ? -42.954 -7.525 -5.536 1.00 29.72 119 ILE C C 1
ATOM 5522 O O . ILE C 1 125 ? -42.576 -8.209 -6.500 1.00 28.92 119 ILE C O 1
ATOM 5527 N N . ALA C 1 126 ? -43.701 -6.430 -5.695 1.00 31.29 120 ALA C N 1
ATOM 5528 C CA . ALA C 1 126 ? -44.162 -6.052 -7.028 1.00 32.42 120 ALA C CA 1
ATOM 5529 C C . ALA C 1 126 ? -42.985 -5.811 -7.959 1.00 32.11 120 ALA C C 1
ATOM 5530 O O . ALA C 1 126 ? -42.985 -6.279 -9.107 1.00 32.24 120 ALA C O 1
ATOM 5532 N N . LEU C 1 127 ? -41.956 -5.109 -7.476 1.00 31.08 121 LEU C N 1
ATOM 5533 C CA . LEU C 1 127 ? -40.819 -4.832 -8.344 1.00 30.05 121 LEU C CA 1
ATOM 5534 C C . LEU C 1 127 ? -40.045 -6.106 -8.656 1.00 29.12 121 LEU C C 1
ATOM 5535 O O . LEU C 1 127 ? -39.584 -6.292 -9.790 1.00 29.48 121 LEU C O 1
ATOM 5540 N N . ALA C 1 128 ? -39.897 -7.000 -7.671 1.00 28.05 122 ALA C N 1
ATOM 5541 C CA . ALA C 1 128 ? -39.237 -8.280 -7.928 1.00 27.53 122 ALA C CA 1
ATOM 5542 C C . ALA C 1 128 ? -39.940 -9.036 -9.049 1.00 28.12 122 ALA C C 1
ATOM 5543 O O . ALA C 1 128 ? -39.296 -9.533 -9.983 1.00 28.41 122 ALA C O 1
ATOM 5545 N N . GLN C 1 129 ? -41.272 -9.116 -8.985 1.00 28.55 123 GLN C N 1
ATOM 5546 C CA . GLN C 1 129 ? -42.000 -9.836 -10.028 1.00 30.95 123 GLN C CA 1
ATOM 5547 C C . GLN C 1 129 ? -41.887 -9.141 -11.379 1.00 32.52 123 GLN C C 1
ATOM 5548 O O . GLN C 1 129 ? -41.759 -9.807 -12.412 1.00 33.49 123 GLN C O 1
ATOM 5554 N N . ARG C 1 130 ? -41.941 -7.808 -11.392 1.00 33.31 124 ARG C N 1
ATOM 5555 C CA . ARG C 1 130 ? -41.760 -7.062 -12.637 1.00 34.52 124 ARG C CA 1
ATOM 5556 C C . ARG C 1 130 ? -40.393 -7.343 -13.244 1.00 33.57 124 ARG C C 1
ATOM 5557 O O . ARG C 1 130 ? -40.266 -7.511 -14.463 1.00 33.72 124 ARG C O 1
ATOM 5565 N N . MET C 1 131 ? -39.356 -7.401 -12.402 1.00 33.46 125 MET C N 1
ATOM 5566 C CA . MET C 1 131 ? -38.010 -7.636 -12.910 1.00 33.01 125 MET C CA 1
ATOM 5567 C C . MET C 1 131 ? -37.880 -9.033 -13.491 1.00 32.23 125 MET C C 1
ATOM 5568 O O . MET C 1 131 ? -37.241 -9.216 -14.532 1.00 32.35 125 MET C O 1
ATOM 5573 N N . GLU C 1 132 ? -38.487 -10.030 -12.844 1.00 33.15 126 GLU C N 1
ATOM 5574 C CA . GLU C 1 132 ? -38.474 -11.384 -13.393 1.00 35.13 126 GLU C CA 1
ATOM 5575 C C . GLU C 1 132 ? -39.101 -11.426 -14.782 1.00 37.18 126 GLU C C 1
ATOM 5576 O O . GLU C 1 132 ? -38.554 -12.035 -15.713 1.00 36.82 126 GLU C O 1
ATOM 5582 N N . LYS C 1 133 ? -40.255 -10.786 -14.948 1.00 39.61 127 LYS C N 1
ATOM 5583 C CA . LYS C 1 133 ? -40.913 -10.880 -16.246 1.00 41.15 127 LYS C CA 1
ATOM 5584 C C . LYS C 1 133 ? -40.192 -10.079 -17.318 1.00 40.10 127 LYS C C 1
ATOM 5585 O O . LYS C 1 133 ? -40.345 -10.377 -18.508 1.00 39.82 127 LYS C O 1
ATOM 5591 N N . LEU C 1 134 ? -39.393 -9.094 -16.926 1.00 39.06 128 LEU C N 1
ATOM 5592 C CA . LEU C 1 134 ? -38.579 -8.361 -17.882 1.00 37.87 128 LEU C CA 1
ATOM 5593 C C . LEU C 1 134 ? -37.252 -9.051 -18.162 1.00 36.86 128 LEU C C 1
ATOM 5594 O O . LEU C 1 134 ? -36.455 -8.530 -18.951 1.00 38.11 128 LEU C O 1
ATOM 5599 N N . GLY C 1 135 ? -36.998 -10.203 -17.553 1.00 35.06 129 GLY C N 1
ATOM 5600 C CA . GLY C 1 135 ? -35.834 -10.997 -17.888 1.00 34.67 129 GLY C CA 1
ATOM 5601 C C . GLY C 1 135 ? -34.656 -10.874 -16.949 1.00 33.87 129 GLY C C 1
ATOM 5602 O O . GLY C 1 135 ? -33.533 -11.200 -17.355 1.00 33.99 129 GLY C O 1
ATOM 5603 N N . ALA C 1 136 ? -34.866 -10.412 -15.718 1.00 32.29 130 ALA C N 1
ATOM 5604 C CA . ALA C 1 136 ? -33.766 -10.379 -14.763 1.00 31.15 130 ALA C CA 1
ATOM 5605 C C . ALA C 1 136 ? -33.206 -11.783 -14.555 1.00 30.94 130 ALA C C 1
ATOM 5606 O O . ALA C 1 136 ? -33.939 -12.776 -14.560 1.00 31.28 130 ALA C O 1
ATOM 5608 N N . THR C 1 137 ? -31.883 -11.857 -14.429 1.00 30.57 131 THR C N 1
ATOM 5609 C CA . THR C 1 137 ? -31.212 -13.110 -14.103 1.00 28.98 131 THR C CA 1
ATOM 5610 C C . THR C 1 137 ? -31.443 -13.495 -12.646 1.00 27.60 131 THR C C 1
ATOM 5611 O O . THR C 1 137 ? -31.573 -14.681 -12.311 1.00 27.95 131 THR C O 1
ATOM 5615 N N . ALA C 1 138 ? -31.490 -12.501 -11.770 1.00 26.48 132 ALA C N 1
ATOM 5616 C CA . ALA C 1 138 ? -31.723 -12.704 -10.348 1.00 24.38 132 ALA C CA 1
ATOM 5617 C C . ALA C 1 138 ? -32.155 -11.361 -9.790 1.00 24.14 132 ALA C C 1
ATOM 5618 O O . ALA C 1 138 ? -32.082 -10.341 -10.478 1.00 24.13 132 ALA C O 1
ATOM 5620 N N . VAL C 1 139 ? -32.608 -11.363 -8.538 1.00 23.93 133 VAL C N 1
ATOM 5621 C CA . VAL C 1 139 ? -32.924 -10.114 -7.861 1.00 22.96 133 VAL C CA 1
ATOM 5622 C C . VAL C 1 139 ? -32.221 -10.089 -6.515 1.00 22.63 133 VAL C C 1
ATOM 5623 O O . VAL C 1 139 ? -32.014 -11.130 -5.877 1.00 22.58 133 VAL C O 1
ATOM 5627 N N . ILE C 1 140 ? -31.857 -8.882 -6.082 1.00 21.75 134 ILE C N 1
ATOM 5628 C CA . ILE C 1 140 ? -31.277 -8.656 -4.764 1.00 20.97 134 ILE C CA 1
ATOM 5629 C C . ILE C 1 140 ? -32.356 -8.071 -3.859 1.00 21.11 134 ILE C C 1
ATOM 5630 O O . ILE C 1 140 ? -32.877 -6.976 -4.112 1.00 21.67 134 ILE C O 1
ATOM 5635 N N . ALA C 1 141 ? -32.693 -8.799 -2.806 1.00 20.11 135 ALA C N 1
ATOM 5636 C CA . ALA C 1 141 ? -33.662 -8.331 -1.820 1.00 20.55 135 ALA C CA 1
ATOM 5637 C C . ALA C 1 141 ? -32.867 -7.632 -0.728 1.00 22.18 135 ALA C C 1
ATOM 5638 O O . ALA C 1 141 ? -32.306 -8.285 0.153 1.00 23.61 135 ALA C O 1
ATOM 5640 N N . GLU C 1 142 ? -32.787 -6.308 -0.789 1.00 22.27 136 GLU C N 1
ATOM 5641 C CA . GLU C 1 142 ? -32.030 -5.553 0.206 1.00 22.76 136 GLU C CA 1
ATOM 5642 C C . GLU C 1 142 ? -32.936 -5.082 1.341 1.00 21.41 136 GLU C C 1
ATOM 5643 O O . GLU C 1 142 ? -33.846 -4.274 1.131 1.00 22.27 136 GLU C O 1
ATOM 5649 N N . GLY C 1 143 ? -32.648 -5.556 2.546 1.00 19.56 137 GLY C N 1
ATOM 5650 C CA . GLY C 1 143 ? -33.393 -5.129 3.710 1.00 17.89 137 GLY C CA 1
ATOM 5651 C C . GLY C 1 143 ? -32.996 -3.734 4.193 1.00 18.89 137 GLY C C 1
ATOM 5652 O O . GLY C 1 143 ? -31.921 -3.201 3.882 1.00 19.79 137 GLY C O 1
ATOM 5653 N N . THR C 1 144 ? -33.911 -3.137 4.962 1.00 18.63 138 THR C N 1
ATOM 5654 C CA . THR C 1 144 ? -33.743 -1.773 5.460 1.00 18.86 138 THR C CA 1
ATOM 5655 C C . THR C 1 144 ? -32.491 -1.619 6.327 1.00 19.34 138 THR C C 1
ATOM 5656 O O . THR C 1 144 ? -31.985 -0.500 6.487 1.00 21.09 138 THR C O 1
ATOM 5660 N N . GLU C 1 145 ? -31.950 -2.716 6.858 1.00 18.75 139 GLU C N 1
ATOM 5661 C CA . GLU C 1 145 ? -30.766 -2.569 7.696 1.00 19.20 139 GLU C CA 1
ATOM 5662 C C . GLU C 1 145 ? -29.497 -2.275 6.908 1.00 19.84 139 GLU C C 1
ATOM 5663 O O . GLU C 1 145 ? -28.474 -1.936 7.525 1.00 19.95 139 GLU C O 1
ATOM 5669 N N . GLY C 1 146 ? -29.546 -2.346 5.581 1.00 20.38 140 GLY C N 1
ATOM 5670 C CA . GLY C 1 146 ? -28.375 -2.040 4.783 1.00 20.81 140 GLY C CA 1
ATOM 5671 C C . GLY C 1 146 ? -27.979 -0.578 4.867 1.00 22.22 140 GLY C C 1
ATOM 5672 O O . GLY C 1 146 ? -28.731 0.284 5.337 1.00 22.71 140 GLY C O 1
ATOM 5673 N N . GLY C 1 147 ? -26.744 -0.298 4.420 1.00 21.69 141 GLY C N 1
ATOM 5674 C CA . GLY C 1 147 ? -26.289 1.074 4.322 1.00 21.66 141 GLY C CA 1
ATOM 5675 C C . GLY C 1 147 ? -26.746 1.752 3.043 1.00 22.38 141 GLY C C 1
ATOM 5676 O O . GLY C 1 147 ? -27.161 1.099 2.093 1.00 22.30 141 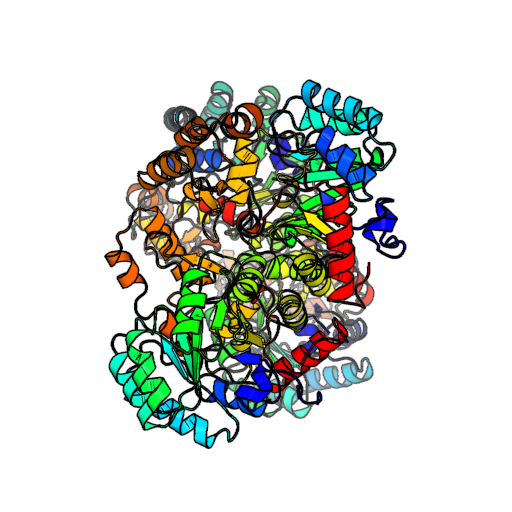GLY C O 1
ATOM 5677 N N . GLY C 1 148 ? -26.670 3.088 3.028 1.00 23.89 142 GLY C N 1
ATOM 5678 C CA . GLY C 1 148 ? -27.051 3.853 1.842 1.00 22.93 142 GLY C CA 1
ATOM 5679 C C . GLY C 1 148 ? -28.555 4.095 1.732 1.00 23.81 142 GLY C C 1
ATOM 5680 O O . GLY C 1 148 ? -29.280 4.159 2.731 1.00 24.54 142 GLY C O 1
ATOM 5681 N N . HIS C 1 149 ? -29.028 4.242 0.493 1.00 25.63 143 HIS C N 1
ATOM 5682 C CA . HIS C 1 149 ? -30.455 4.434 0.246 1.00 30.05 143 HIS C CA 1
ATOM 5683 C C . HIS C 1 149 ? -31.193 3.150 0.605 1.00 31.53 143 HIS C C 1
ATOM 5684 O O . HIS C 1 149 ? -30.850 2.073 0.109 1.00 35.69 143 HIS C O 1
ATOM 5691 N N . ILE C 1 150 ? -32.188 3.232 1.476 1.00 27.34 144 ILE C N 1
ATOM 5692 C CA . ILE C 1 150 ? -32.800 2.009 1.970 1.00 26.58 144 ILE C CA 1
ATOM 5693 C C . ILE C 1 150 ? -34.276 1.966 1.606 1.00 26.79 144 ILE C C 1
ATOM 5694 O O . ILE C 1 150 ? -34.922 2.993 1.378 1.00 28.43 144 ILE C O 1
ATOM 5699 N N . GLY C 1 151 ? -34.800 0.743 1.545 1.00 26.24 145 GLY C N 1
ATOM 5700 C CA . GLY C 1 151 ? -36.228 0.508 1.588 1.00 27.02 145 GLY C CA 1
ATOM 5701 C C . GLY C 1 151 ? -36.691 0.339 3.024 1.00 27.81 145 GLY C C 1
ATOM 5702 O O . GLY C 1 151 ? -35.944 0.566 3.977 1.00 28.32 145 GLY C O 1
ATOM 5703 N N . GLU C 1 152 ? -37.956 -0.063 3.177 1.00 27.65 146 GLU C N 1
ATOM 5704 C CA . GLU C 1 152 ? -38.559 -0.149 4.505 1.00 29.46 146 GLU C CA 1
ATOM 5705 C C . GLU C 1 152 ? -38.611 -1.569 5.064 1.00 25.31 146 GLU C C 1
ATOM 5706 O O . GLU C 1 152 ? -38.567 -1.736 6.287 1.00 24.47 146 GLU C O 1
ATOM 5712 N N . LEU C 1 153 ? -38.658 -2.602 4.225 1.00 21.56 147 LEU C N 1
ATOM 5713 C CA . LEU C 1 153 ? -38.798 -3.958 4.746 1.00 20.22 147 LEU C CA 1
ATOM 5714 C C . LEU C 1 153 ? -37.447 -4.517 5.184 1.00 19.40 147 LEU C C 1
ATOM 5715 O O . LEU C 1 153 ? -36.413 -4.281 4.536 1.00 19.25 147 LEU C O 1
ATOM 5720 N N . THR C 1 154 ? -37.460 -5.289 6.269 1.00 18.50 148 THR C N 1
ATOM 5721 C CA . THR C 1 154 ? -36.216 -5.861 6.772 1.00 18.19 148 THR C CA 1
ATOM 5722 C C . THR C 1 154 ? -35.842 -7.121 5.996 1.00 17.60 148 THR C C 1
ATOM 5723 O O . THR C 1 154 ? -36.657 -7.732 5.295 1.00 19.04 148 THR C O 1
ATOM 5727 N N . THR C 1 155 ? -34.592 -7.537 6.170 1.00 16.05 149 THR C N 1
ATOM 5728 C CA . THR C 1 155 ? -34.096 -8.700 5.438 1.00 18.00 149 THR C CA 1
ATOM 5729 C C . THR C 1 155 ? -34.869 -9.949 5.829 1.00 18.33 149 THR C C 1
ATOM 5730 O O . THR C 1 155 ? -35.213 -10.780 4.969 1.00 19.64 149 THR C O 1
ATOM 5734 N N . MET C 1 156 ? -35.166 -10.077 7.131 1.00 17.85 150 MET C N 1
ATOM 5735 C CA . MET C 1 156 ? -35.815 -11.275 7.650 1.00 19.31 150 MET C CA 1
ATOM 5736 C C . MET C 1 156 ? -37.156 -11.528 6.986 1.00 19.05 150 MET C C 1
ATOM 5737 O O . MET C 1 156 ? -37.552 -12.690 6.828 1.00 19.15 150 MET C O 1
ATOM 5742 N N . VAL C 1 157 ? -37.884 -10.467 6.615 1.00 18.73 151 VAL C N 1
ATOM 5743 C CA . VAL C 1 157 ? -39.204 -10.653 6.000 1.00 19.63 151 VAL C CA 1
ATOM 5744 C C . VAL C 1 157 ? -39.154 -10.467 4.484 1.00 19.67 151 VAL C C 1
ATOM 5745 O O . VAL C 1 157 ? -39.980 -11.031 3.756 1.00 19.69 151 VAL C O 1
ATOM 5749 N N . LEU C 1 158 ? -38.196 -9.682 3.983 1.00 18.83 152 LEU C N 1
ATOM 5750 C CA . LEU C 1 158 ? -38.176 -9.419 2.545 1.00 19.01 152 LEU C CA 1
ATOM 5751 C C . LEU C 1 158 ? -37.673 -10.630 1.762 1.00 19.34 152 LEU C C 1
ATOM 5752 O O . LEU C 1 158 ? -38.227 -10.969 0.708 1.00 20.86 152 LEU C O 1
ATOM 5757 N N . VAL C 1 159 ? -36.598 -11.269 2.228 1.00 18.58 153 VAL C N 1
ATOM 5758 C CA . VAL C 1 159 ? -36.055 -12.425 1.505 1.00 18.62 153 VAL C CA 1
ATOM 5759 C C . VAL C 1 159 ? -37.099 -13.523 1.313 1.00 19.71 153 VAL C C 1
ATOM 5760 O O . VAL C 1 159 ? -37.306 -13.951 0.167 1.00 21.11 153 VAL C O 1
ATOM 5764 N N . PRO C 1 160 ? -37.785 -14.020 2.358 1.00 18.94 154 PRO C N 1
ATOM 5765 C CA . PRO C 1 160 ? -38.760 -15.093 2.109 1.00 19.32 154 PRO C CA 1
ATOM 5766 C C . PRO C 1 160 ? -39.919 -14.652 1.229 1.00 20.75 154 PRO C C 1
ATOM 5767 O O . PRO C 1 160 ? -40.422 -15.462 0.433 1.00 23.38 154 PRO C O 1
ATOM 5771 N N . GLN C 1 161 ? -40.344 -13.389 1.319 1.00 20.52 155 GLN C N 1
ATOM 5772 C CA . GLN C 1 161 ? -41.460 -12.944 0.483 1.00 21.05 155 GLN C CA 1
ATOM 5773 C C . GLN C 1 161 ? -41.056 -12.862 -0.980 1.00 22.03 155 GLN C C 1
ATOM 5774 O O . GLN C 1 161 ? -41.854 -13.194 -1.868 1.00 22.99 155 GLN C O 1
ATOM 5780 N N . VAL C 1 162 ? -39.836 -12.398 -1.251 1.00 20.90 156 VAL C N 1
ATOM 5781 C CA . VAL C 1 162 ? -39.363 -12.358 -2.630 1.00 21.15 156 VAL C CA 1
ATOM 5782 C C . VAL C 1 162 ? -39.159 -13.769 -3.160 1.00 22.80 156 VAL C C 1
ATOM 5783 O O . VAL C 1 162 ? -39.550 -14.076 -4.290 1.00 25.28 156 VAL C O 1
ATOM 5787 N N . ALA C 1 163 ? -38.569 -14.662 -2.355 1.00 23.01 157 ALA C N 1
ATOM 5788 C CA . ALA C 1 163 ? -38.434 -16.050 -2.797 1.00 24.27 157 ALA C CA 1
ATOM 5789 C C . ALA C 1 163 ? -39.798 -16.676 -3.082 1.00 24.37 157 ALA C C 1
ATOM 5790 O O . ALA C 1 163 ? -39.937 -17.479 -4.018 1.00 24.93 157 ALA C O 1
ATOM 5792 N N . ASP C 1 164 ? -40.828 -16.290 -2.322 1.00 24.90 158 ASP C N 1
ATOM 5793 C CA . ASP C 1 164 ? -42.161 -16.840 -2.539 1.00 25.91 158 ASP C CA 1
ATOM 5794 C C . ASP C 1 164 ? -42.818 -16.256 -3.789 1.00 25.83 158 ASP C C 1
ATOM 5795 O O . ASP C 1 164 ? -43.795 -16.828 -4.296 1.00 27.63 158 ASP C O 1
ATOM 5800 N N . ALA C 1 165 ? -42.331 -15.111 -4.272 1.00 24.89 159 ALA C N 1
ATOM 5801 C CA . ALA C 1 165 ? -42.965 -14.370 -5.361 1.00 25.71 159 ALA C CA 1
ATOM 5802 C C . ALA C 1 165 ? -42.347 -14.609 -6.736 1.00 26.50 159 ALA C C 1
ATOM 5803 O O . ALA C 1 165 ? -43.023 -14.370 -7.746 1.00 28.91 159 ALA C O 1
ATOM 5805 N N . VAL C 1 166 ? -41.095 -15.062 -6.814 1.00 25.94 160 VAL C N 1
ATOM 5806 C CA . VAL C 1 166 ? -40.413 -15.244 -8.089 1.00 26.39 160 VAL C CA 1
ATOM 5807 C C . VAL C 1 166 ? -39.777 -16.627 -8.118 1.00 26.68 160 VAL C C 1
ATOM 5808 O O . VAL C 1 166 ? -39.597 -17.280 -7.087 1.00 26.72 160 VAL C O 1
ATOM 5812 N N . ASN C 1 167 ? -39.400 -17.055 -9.323 1.00 26.53 161 ASN C N 1
ATOM 5813 C CA . ASN C 1 167 ? -38.676 -18.306 -9.499 1.00 26.99 161 ASN C CA 1
ATOM 5814 C C . ASN C 1 167 ? -37.182 -18.113 -9.741 1.00 28.13 161 ASN C C 1
ATOM 5815 O O . ASN C 1 167 ? -36.414 -19.066 -9.556 1.00 29.20 161 ASN C O 1
ATOM 5820 N N . ILE C 1 168 ? -36.749 -16.913 -10.119 1.00 26.91 162 ILE C N 1
ATOM 5821 C CA . ILE C 1 168 ? -35.330 -16.654 -10.341 1.00 27.03 162 ILE C CA 1
ATOM 5822 C C . ILE C 1 168 ? -34.641 -16.614 -8.980 1.00 25.60 162 ILE C C 1
ATOM 5823 O O . ILE C 1 168 ? -35.310 -16.425 -7.942 1.00 25.24 162 ILE C O 1
ATOM 5828 N N . PRO C 1 169 ? -33.327 -16.819 -8.927 1.00 25.64 163 PRO C N 1
ATOM 5829 C CA . PRO C 1 169 ? -32.633 -16.815 -7.635 1.00 25.66 163 PRO C CA 1
ATOM 5830 C C . PRO C 1 169 ? -32.753 -15.474 -6.923 1.00 23.50 163 PRO C C 1
ATOM 5831 O O . PRO C 1 169 ? -32.773 -14.415 -7.549 1.00 23.68 163 PRO C O 1
ATOM 5835 N N . VAL C 1 170 ? -32.813 -15.527 -5.594 1.00 21.85 164 VAL C N 1
ATOM 5836 C CA . VAL C 1 170 ? -32.911 -14.335 -4.759 1.00 22.20 164 VAL C CA 1
ATOM 5837 C C . VAL C 1 170 ? -31.609 -14.199 -3.981 1.00 21.52 164 VAL C C 1
ATOM 5838 O O . VAL C 1 170 ? -31.119 -15.178 -3.409 1.00 23.04 164 VAL C O 1
ATOM 5842 N N . ILE C 1 171 ? -31.037 -12.995 -3.988 1.00 20.12 165 ILE C N 1
ATOM 5843 C CA . ILE C 1 171 ? -29.799 -12.686 -3.282 1.00 19.42 165 ILE C CA 1
ATOM 5844 C C . ILE C 1 171 ? -30.160 -11.809 -2.089 1.00 19.33 165 ILE C C 1
ATOM 5845 O O . ILE C 1 171 ? -30.768 -10.746 -2.258 1.00 21.30 165 ILE C O 1
ATOM 5850 N N . ALA C 1 172 ? -29.787 -12.247 -0.886 1.00 17.34 166 ALA C N 1
ATOM 5851 C CA . ALA C 1 172 ? -30.088 -11.478 0.315 1.00 17.20 166 ALA C CA 1
ATOM 5852 C C . ALA C 1 172 ? -29.054 -10.380 0.505 1.00 18.93 166 ALA C C 1
ATOM 5853 O O . ALA C 1 172 ? -27.859 -10.612 0.325 1.00 21.38 166 ALA C O 1
ATOM 5855 N N . ALA C 1 173 ? -29.508 -9.199 0.930 1.00 18.22 167 ALA C N 1
ATOM 5856 C CA . ALA C 1 173 ? -28.595 -8.109 1.247 1.00 18.40 167 ALA C CA 1
ATOM 5857 C C . ALA C 1 173 ? -29.172 -7.293 2.391 1.00 18.93 167 ALA C C 1
ATOM 5858 O O . ALA C 1 173 ? -30.395 -7.211 2.563 1.00 20.34 167 ALA C O 1
ATOM 5860 N N . GLY C 1 174 ? -28.273 -6.707 3.181 1.00 17.65 168 GLY C N 1
ATOM 5861 C CA . GLY C 1 174 ? -28.656 -5.876 4.310 1.00 18.23 168 GLY C CA 1
ATOM 5862 C C . GLY C 1 174 ? -28.434 -6.648 5.585 1.00 18.68 168 GLY C C 1
ATOM 5863 O O . GLY C 1 174 ? -29.191 -7.578 5.903 1.00 18.07 168 GLY C O 1
ATOM 5864 N N . GLY C 1 175 ? -27.367 -6.301 6.298 1.00 18.84 169 GLY C N 1
ATOM 5865 C CA . GLY C 1 175 ? -27.098 -6.871 7.594 1.00 18.79 169 GLY C CA 1
ATOM 5866 C C . GLY C 1 175 ? -26.199 -8.086 7.612 1.00 19.36 169 GLY C C 1
ATOM 5867 O O . GLY C 1 175 ? -25.960 -8.629 8.697 1.00 21.03 169 GLY C O 1
ATOM 5868 N N . ILE C 1 176 ? -25.675 -8.530 6.466 1.00 18.43 170 ILE C N 1
ATOM 5869 C CA . ILE C 1 176 ? -24.881 -9.758 6.425 1.00 18.65 170 ILE C CA 1
ATOM 5870 C C . ILE C 1 176 ? -23.405 -9.403 6.553 1.00 18.91 170 ILE C C 1
ATOM 5871 O O . ILE C 1 176 ? -22.866 -8.663 5.723 1.00 19.95 170 ILE C O 1
ATOM 5876 N N . VAL C 1 177 ? -22.745 -9.921 7.603 1.00 18.80 171 VAL C N 1
ATOM 5877 C CA . VAL C 1 177 ? -21.325 -9.622 7.803 1.00 20.06 171 VAL C CA 1
ATOM 5878 C C . VAL C 1 177 ? -20.487 -10.880 7.953 1.00 20.74 171 VAL C C 1
ATOM 5879 O O . VAL C 1 177 ? -19.253 -10.809 7.884 1.00 22.25 171 VAL C O 1
ATOM 5883 N N . ASP C 1 178 ? -21.120 -12.029 8.181 1.00 20.97 172 ASP C N 1
ATOM 5884 C CA . ASP C 1 178 ? -20.345 -13.247 8.407 1.00 20.76 172 ASP C CA 1
ATOM 5885 C C . ASP C 1 178 ? -21.194 -14.447 8.009 1.00 19.67 172 ASP C C 1
ATOM 5886 O O . ASP C 1 178 ? -22.283 -14.295 7.439 1.00 19.15 172 ASP C O 1
ATOM 5891 N N . GLY C 1 179 ? -20.697 -15.650 8.321 1.00 18.93 173 GLY C N 1
ATOM 5892 C CA . GLY C 1 179 ? -21.389 -16.873 7.926 1.00 18.85 173 GLY C CA 1
ATOM 5893 C C . GLY C 1 179 ? -22.733 -17.094 8.608 1.00 18.69 173 GLY C C 1
ATOM 5894 O O . GLY C 1 179 ? -23.572 -17.834 8.077 1.00 18.12 173 GLY C O 1
ATOM 5895 N N . ARG C 1 180 ? -22.960 -16.477 9.774 1.00 18.53 174 ARG C N 1
ATOM 5896 C CA . ARG C 1 180 ? -24.280 -16.585 10.397 1.00 18.54 174 ARG C CA 1
ATOM 5897 C C . ARG C 1 180 ? -25.341 -15.945 9.514 1.00 18.01 174 ARG C C 1
ATOM 5898 O O . ARG C 1 180 ? -26.411 -16.522 9.287 1.00 17.35 174 ARG C O 1
ATOM 5906 N N . GLY C 1 181 ? -25.057 -14.743 9.007 1.00 18.06 175 GLY C N 1
ATOM 5907 C CA . GLY C 1 181 ? -25.993 -14.083 8.108 1.00 18.12 175 GLY C CA 1
ATOM 5908 C C . GLY C 1 181 ? -26.186 -14.835 6.802 1.00 19.00 175 GLY C C 1
ATOM 5909 O O . GLY C 1 181 ? -27.273 -14.806 6.215 1.00 18.54 175 GLY C O 1
ATOM 5910 N N . ILE C 1 182 ? -25.130 -15.489 6.306 1.00 18.28 176 ILE C N 1
ATOM 5911 C CA . ILE C 1 182 ? -25.270 -16.290 5.097 1.00 18.23 176 ILE C CA 1
ATOM 5912 C C . ILE C 1 182 ? -26.187 -17.476 5.360 1.00 19.04 176 ILE C C 1
ATOM 5913 O O . ILE C 1 182 ? -27.134 -17.728 4.604 1.00 19.83 176 ILE C O 1
ATOM 5918 N N . ALA C 1 183 ? -25.910 -18.235 6.426 1.00 17.53 177 ALA C N 1
ATOM 5919 C CA . ALA C 1 183 ? -26.758 -19.386 6.732 1.00 18.44 177 ALA C CA 1
ATOM 5920 C C . ALA C 1 183 ? -28.203 -18.949 6.952 1.00 17.57 177 ALA C C 1
ATOM 5921 O O . ALA C 1 183 ? -29.148 -19.591 6.449 1.00 17.98 177 ALA C O 1
ATOM 5923 N N . ALA C 1 184 ? -28.400 -17.853 7.688 1.00 17.34 178 ALA C N 1
ATOM 5924 C CA . ALA C 1 184 ? -29.765 -17.367 7.888 1.00 17.33 178 ALA C CA 1
ATOM 5925 C C . ALA C 1 184 ? -30.428 -17.028 6.553 1.00 18.33 178 ALA C C 1
ATOM 5926 O O . ALA C 1 184 ? -31.593 -17.384 6.325 1.00 19.02 178 ALA C O 1
ATOM 5928 N N . SER C 1 185 ? -29.703 -16.331 5.663 1.00 16.25 179 SER C N 1
ATOM 5929 C CA . SER C 1 185 ? -30.268 -15.951 4.368 1.00 17.02 179 SER C CA 1
ATOM 5930 C C . SER C 1 185 ? -30.694 -17.166 3.561 1.00 17.09 179 SER C C 1
ATOM 5931 O O . SER C 1 185 ? -31.726 -17.131 2.880 1.00 18.32 179 SER C O 1
ATOM 5934 N N . PHE C 1 186 ? -29.863 -18.221 3.548 1.00 17.11 180 PHE C N 1
ATOM 5935 C CA . PHE C 1 186 ? -30.214 -19.431 2.806 1.00 17.41 180 PHE C CA 1
ATOM 5936 C C . PHE C 1 186 ? -31.398 -20.143 3.441 1.00 19.35 180 PHE C C 1
ATOM 5937 O O . PHE C 1 186 ? -32.247 -20.706 2.728 1.00 20.60 180 PHE C O 1
ATOM 5945 N N . ALA C 1 187 ? -31.478 -20.129 4.776 1.00 18.93 181 ALA C N 1
ATOM 5946 C CA . ALA C 1 187 ? -32.673 -20.657 5.435 1.00 20.60 181 ALA C CA 1
ATOM 5947 C C . ALA C 1 187 ? -33.936 -19.931 4.978 1.00 21.23 181 ALA C C 1
ATOM 5948 O O . ALA C 1 187 ? -35.014 -20.540 4.881 1.00 22.70 181 ALA C O 1
ATOM 5950 N N . LEU C 1 188 ? -33.829 -18.637 4.705 1.00 19.67 182 LEU C N 1
ATOM 5951 C CA . LEU C 1 188 ? -34.970 -17.844 4.256 1.00 20.29 182 LEU C CA 1
ATOM 5952 C C . LEU C 1 188 ? -35.295 -18.030 2.778 1.00 21.37 182 LEU C C 1
ATOM 5953 O O . LEU C 1 188 ? -36.328 -17.512 2.323 1.00 21.30 182 LEU C O 1
ATOM 5958 N N . GLY C 1 189 ? -34.451 -18.741 2.019 1.00 20.07 183 GLY C N 1
ATOM 5959 C CA . GLY C 1 189 ? -34.703 -18.985 0.610 1.00 21.78 183 GLY C CA 1
ATOM 5960 C C . GLY C 1 189 ? -33.754 -18.303 -0.360 1.00 21.62 183 GLY C C 1
ATOM 5961 O O . GLY C 1 189 ? -33.924 -18.469 -1.583 1.00 23.19 183 GLY C O 1
ATOM 5962 N N . ALA C 1 190 ? -32.747 -17.575 0.129 1.00 20.01 184 ALA C N 1
ATOM 5963 C CA . ALA C 1 190 ? -31.770 -16.947 -0.753 1.00 18.74 184 ALA C CA 1
ATOM 5964 C C . ALA C 1 190 ? -30.836 -17.996 -1.342 1.00 20.03 184 ALA C C 1
ATOM 5965 O O . ALA C 1 190 ? -30.622 -19.067 -0.762 1.00 20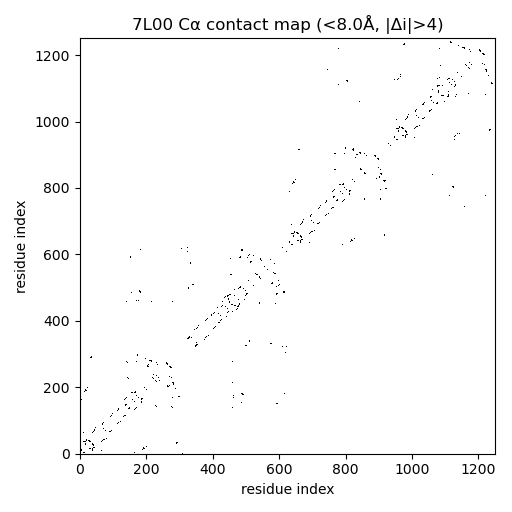.61 184 ALA C O 1
ATOM 5967 N N . SER C 1 191 ? -30.267 -17.670 -2.506 1.00 20.87 185 SER C N 1
ATOM 5968 C CA . SER C 1 191 ? -29.248 -18.488 -3.148 1.00 23.17 185 SER C CA 1
ATOM 5969 C C . SER C 1 191 ? -27.861 -17.870 -3.092 1.00 22.34 185 SER C C 1
ATOM 5970 O O . SER C 1 191 ? -26.909 -18.485 -3.589 1.00 22.72 185 SER C O 1
ATOM 5973 N N . ALA C 1 192 ? -27.728 -16.667 -2.537 1.00 21.39 186 ALA C N 1
ATOM 5974 C CA . ALA C 1 192 ? -26.460 -15.949 -2.449 1.00 20.16 186 ALA C CA 1
ATOM 5975 C C . ALA C 1 192 ? -26.694 -14.754 -1.534 1.00 20.30 186 ALA C C 1
ATOM 5976 O O . ALA C 1 192 ? -27.827 -14.477 -1.122 1.00 19.98 186 ALA C O 1
ATOM 5978 N N . VAL C 1 193 ? -25.613 -14.060 -1.203 1.00 19.27 187 VAL C N 1
ATOM 5979 C CA . VAL C 1 193 ? -25.700 -12.858 -0.382 1.00 18.77 187 VAL C CA 1
ATOM 5980 C C . VAL C 1 193 ? -24.941 -11.747 -1.081 1.00 18.55 187 VAL C C 1
ATOM 5981 O O . VAL C 1 193 ? -23.972 -11.984 -1.814 1.00 20.11 187 VAL C O 1
ATOM 5985 N N . GLN C 1 194 ? -25.395 -10.525 -0.845 1.00 16.81 188 GLN C N 1
ATOM 5986 C CA . GLN C 1 194 ? -24.660 -9.332 -1.217 1.00 16.11 188 GLN C CA 1
ATOM 5987 C C . GLN C 1 194 ? -24.256 -8.618 0.066 1.00 18.52 188 GLN C C 1
ATOM 5988 O O . GLN C 1 194 ? -25.093 -8.393 0.951 1.00 19.02 188 GLN C O 1
ATOM 5994 N N . VAL C 1 195 ? -22.978 -8.273 0.160 1.00 18.52 189 VAL C N 1
ATOM 5995 C CA . VAL C 1 195 ? -22.365 -7.709 1.354 1.00 18.70 189 VAL C CA 1
ATOM 5996 C C . VAL C 1 195 ? -21.765 -6.355 1.001 1.00 18.86 189 VAL C C 1
ATOM 5997 O O . VAL C 1 195 ? -20.959 -6.254 0.064 1.00 19.63 189 VAL C O 1
ATOM 6001 N N . GLY C 1 196 ? -22.152 -5.317 1.749 1.00 17.63 190 GLY C N 1
ATOM 6002 C CA . GLY C 1 196 ? -21.605 -3.988 1.530 1.00 19.18 190 GLY C CA 1
ATOM 6003 C C . GLY C 1 196 ? -20.714 -3.516 2.668 1.00 19.42 190 GLY C C 1
ATOM 6004 O O . GLY C 1 196 ? -19.485 -3.488 2.534 1.00 19.70 190 GLY C O 1
ATOM 6005 N N . THR C 1 197 ? -21.333 -3.180 3.806 1.00 19.40 191 THR C N 1
ATOM 6006 C CA . THR C 1 197 ? -20.610 -2.516 4.890 1.00 19.09 191 THR C CA 1
ATOM 6007 C C . THR C 1 197 ? -19.379 -3.315 5.332 1.00 19.30 191 THR C C 1
ATOM 6008 O O . THR C 1 197 ? -18.307 -2.735 5.558 1.00 20.37 191 THR C O 1
ATOM 6012 N N . ARG C 1 198 ? -19.492 -4.647 5.434 1.00 17.42 192 ARG C N 1
ATOM 6013 C CA . ARG C 1 198 ? -18.336 -5.432 5.883 1.00 18.11 192 ARG C CA 1
ATOM 6014 C C . ARG C 1 198 ? -17.128 -5.205 4.981 1.00 20.20 192 ARG C C 1
ATOM 6015 O O . ARG C 1 198 ? -15.982 -5.173 5.457 1.00 20.88 192 ARG C O 1
ATOM 6023 N N . PHE C 1 199 ? -17.363 -5.041 3.680 1.00 18.07 193 PHE C N 1
ATOM 6024 C CA . PHE C 1 199 ? -16.253 -4.872 2.747 1.00 18.86 193 PHE C CA 1
ATOM 6025 C C . PHE C 1 199 ? -15.662 -3.471 2.770 1.00 21.40 193 PHE C C 1
ATOM 6026 O O . PHE C 1 199 ? -14.610 -3.256 2.158 1.00 23.69 193 PHE C O 1
ATOM 6034 N N . ILE C 1 200 ? -16.308 -2.503 3.432 1.00 21.27 194 ILE C N 1
ATOM 6035 C CA . ILE C 1 200 ? -15.644 -1.218 3.630 1.00 22.20 194 ILE C CA 1
ATOM 6036 C C . ILE C 1 200 ? -14.394 -1.419 4.473 1.00 22.80 194 ILE C C 1
ATOM 6037 O O . ILE C 1 200 ? -13.339 -0.805 4.229 1.00 24.98 194 ILE C O 1
ATOM 6042 N N . CYS C 1 201 ? -14.484 -2.299 5.464 1.00 22.49 195 CYS C N 1
ATOM 6043 C CA . CYS C 1 201 ? -13.344 -2.665 6.304 1.00 24.44 195 CYS C CA 1
ATOM 6044 C C . CYS C 1 201 ? -12.602 -3.872 5.761 1.00 25.69 195 CYS C C 1
ATOM 6045 O O . CYS C 1 201 ? -12.212 -4.787 6.491 1.00 25.11 195 CYS C O 1
ATOM 6048 N N . SER C 1 202 ? -12.422 -3.915 4.453 1.00 26.41 196 SER C N 1
ATOM 6049 C CA . SER C 1 202 ? -11.439 -4.805 3.864 1.00 25.33 196 SER C CA 1
ATOM 6050 C C . SER C 1 202 ? -10.167 -4.019 3.631 1.00 26.36 196 SER C C 1
ATOM 6051 O O . SER C 1 202 ? -10.196 -2.795 3.481 1.00 26.51 196 SER C O 1
ATOM 6054 N N . GLU C 1 203 ? -9.044 -4.737 3.609 1.00 27.97 197 GLU C N 1
ATOM 6055 C CA . GLU C 1 203 ? -7.780 -4.056 3.359 1.00 32.16 197 GLU C CA 1
ATOM 6056 C C . GLU C 1 203 ? -7.761 -3.416 1.978 1.00 30.29 197 GLU C C 1
ATOM 6057 O O . GLU C 1 203 ? -7.198 -2.326 1.810 1.00 31.22 197 GLU C O 1
ATOM 6063 N N . GLU C 1 204 ? -8.415 -4.045 0.993 1.00 28.75 198 GLU C N 1
ATOM 6064 C CA . GLU C 1 204 ? -8.336 -3.590 -0.391 1.00 28.07 198 GLU C CA 1
ATOM 6065 C C . GLU C 1 204 ? -9.328 -2.484 -0.729 1.00 26.82 198 GLU C C 1
ATOM 6066 O O . GLU C 1 204 ? -9.172 -1.838 -1.769 1.00 28.34 198 GLU C O 1
ATOM 6072 N N . CYS C 1 205 ? -10.331 -2.235 0.109 1.00 25.53 199 CYS C N 1
ATOM 6073 C CA . CYS C 1 205 ? -11.187 -1.080 -0.119 1.00 25.24 199 CYS C CA 1
ATOM 6074 C C . CYS C 1 205 ? -10.373 0.208 -0.003 1.00 27.25 199 CYS C C 1
ATOM 6075 O O . CYS C 1 205 ? -9.565 0.372 0.911 1.00 28.23 199 CYS C O 1
ATOM 6078 N N . SER C 1 206 ? -10.596 1.129 -0.936 1.00 28.19 200 SER C N 1
ATOM 6079 C CA . SER C 1 206 ? -9.746 2.302 -1.079 1.00 30.95 200 SER C CA 1
ATOM 6080 C C . SER C 1 206 ? -10.212 3.522 -0.279 1.00 30.62 200 SER C C 1
ATOM 6081 O O . SER C 1 206 ? -9.567 4.577 -0.370 1.00 31.64 200 SER C O 1
ATOM 6084 N N . VAL C 1 207 ? -11.279 3.414 0.519 1.00 29.75 201 VAL C N 1
ATOM 6085 C CA . VAL C 1 207 ? -11.738 4.585 1.276 1.00 29.13 201 VAL C CA 1
ATOM 6086 C C . VAL C 1 207 ? -10.681 4.990 2.294 1.00 29.41 201 VAL C C 1
ATOM 6087 O O . VAL C 1 207 ? -9.850 4.183 2.742 1.00 28.94 201 VAL C O 1
ATOM 6091 N N . HIS C 1 208 ? -10.741 6.262 2.684 1.00 30.41 202 HIS C N 1
ATOM 6092 C CA . HIS C 1 208 ? -9.864 6.803 3.712 1.00 31.01 202 HIS C CA 1
ATOM 6093 C C . HIS C 1 208 ? -9.961 5.988 4.994 1.00 29.64 202 HIS C C 1
ATOM 6094 O O . HIS C 1 208 ? -11.035 5.501 5.364 1.00 30.29 202 HIS C O 1
ATOM 6101 N N . SER C 1 209 ? -8.821 5.863 5.679 1.00 30.67 203 SER C N 1
ATOM 6102 C CA . SER C 1 209 ? -8.754 5.095 6.918 1.00 31.32 203 SER C CA 1
ATOM 6103 C C . SER C 1 209 ? -9.751 5.575 7.965 1.00 29.01 203 SER C C 1
ATOM 6104 O O . SER C 1 209 ? -10.237 4.768 8.761 1.00 28.98 203 SER C O 1
ATOM 6107 N N . ASN C 1 210 ? -10.044 6.879 8.003 1.00 29.70 204 ASN C N 1
ATOM 6108 C CA . ASN C 1 210 ? -11.023 7.397 8.960 1.00 29.71 204 ASN C CA 1
ATOM 6109 C C . ASN C 1 210 ? -12.401 6.775 8.751 1.00 27.57 204 ASN C C 1
ATOM 6110 O O . ASN C 1 210 ? -13.139 6.544 9.718 1.00 27.91 204 ASN C O 1
ATOM 6115 N N . TYR C 1 211 ? -12.776 6.522 7.497 1.00 25.84 205 TYR C N 1
ATOM 6116 C CA . TYR C 1 211 ? -14.051 5.864 7.212 1.00 26.29 205 TYR C CA 1
ATOM 6117 C C . TYR C 1 211 ? -14.053 4.445 7.766 1.00 25.76 205 TYR C C 1
ATOM 6118 O O . TYR C 1 211 ? -14.975 4.048 8.482 1.00 24.45 205 TYR C O 1
ATOM 6127 N N . LYS C 1 212 ? -13.001 3.676 7.473 1.00 25.46 206 LYS C N 1
ATOM 6128 C CA . LYS C 1 212 ? -12.904 2.329 8.028 1.00 25.17 206 LYS C CA 1
ATOM 6129 C C . LYS C 1 212 ? -12.949 2.361 9.552 1.00 24.88 206 LYS C C 1
ATOM 6130 O O . LYS C 1 212 ? -13.617 1.530 10.184 1.00 23.34 206 LYS C O 1
ATOM 6136 N N . ASN C 1 213 ? -12.264 3.333 10.164 1.00 24.45 207 ASN C N 1
ATOM 6137 C CA . ASN C 1 213 ? -12.216 3.356 11.618 1.00 26.07 207 ASN C CA 1
ATOM 6138 C C . ASN C 1 213 ? -13.536 3.789 12.230 1.00 25.77 207 ASN C C 1
ATOM 6139 O O . ASN C 1 213 ? -13.870 3.340 13.335 1.00 26.01 207 ASN C O 1
ATOM 6144 N N . LEU C 1 214 ? -14.305 4.643 11.546 1.00 25.16 208 LEU C N 1
ATOM 6145 C CA . LEU C 1 214 ? -15.631 4.947 12.074 1.00 25.80 208 LEU C CA 1
ATOM 6146 C C . LEU C 1 214 ? -16.533 3.727 12.040 1.00 23.78 208 LEU C C 1
ATOM 6147 O O . LEU C 1 214 ? -17.352 3.543 12.945 1.00 25.13 208 LEU C O 1
ATOM 6152 N N . VAL C 1 215 ? -16.406 2.884 11.009 1.00 22.63 209 VAL C N 1
ATOM 6153 C CA . VAL C 1 215 ? -17.197 1.656 10.982 1.00 22.72 209 VAL C CA 1
ATOM 6154 C C . VAL C 1 215 ? -16.778 0.739 12.124 1.00 23.45 209 VAL C C 1
ATOM 6155 O O . VAL C 1 215 ? -17.624 0.178 12.836 1.00 23.59 209 VAL C O 1
ATOM 6159 N N . LEU C 1 216 ? -15.466 0.598 12.335 1.00 22.53 210 LEU C N 1
ATOM 6160 C CA . LEU C 1 216 ? -14.963 -0.224 13.437 1.00 24.38 210 LEU C CA 1
ATOM 6161 C C . LEU C 1 216 ? -15.483 0.260 14.787 1.00 25.39 210 LEU C C 1
ATOM 6162 O O . LEU C 1 216 ? -15.814 -0.557 15.658 1.00 25.38 210 LEU C O 1
ATOM 6167 N N . LYS C 1 217 ? -15.543 1.581 14.988 1.00 26.44 211 LYS C N 1
ATOM 6168 C CA . LYS C 1 217 ? -15.984 2.160 16.256 1.00 28.97 211 LYS C CA 1
ATOM 6169 C C . LYS C 1 217 ? -17.500 2.173 16.428 1.00 28.07 211 LYS C C 1
ATOM 6170 O O . LYS C 1 217 ? -17.972 2.422 17.543 1.00 28.89 211 LYS C O 1
ATOM 6176 N N . ALA C 1 218 ? -18.266 1.921 15.368 1.00 24.93 212 ALA C N 1
ATOM 6177 C CA . ALA C 1 218 ? -19.720 2.057 15.430 1.00 23.27 212 ALA C CA 1
ATOM 6178 C C . ALA C 1 218 ? -20.340 1.157 16.498 1.00 23.24 212 ALA C C 1
ATOM 6179 O O . ALA C 1 218 ? -20.025 -0.035 16.588 1.00 23.35 212 ALA C O 1
ATOM 6181 N N . LYS C 1 219 ? -21.256 1.730 17.289 1.00 23.05 213 LYS C N 1
ATOM 6182 C CA . LYS C 1 219 ? -22.018 0.993 18.289 1.00 25.25 213 LYS C CA 1
ATOM 6183 C C . LYS C 1 219 ? -23.317 0.473 17.678 1.00 22.58 213 LYS C C 1
ATOM 6184 O O . LYS C 1 219 ? -23.663 0.800 16.541 1.00 22.76 213 LYS C O 1
ATOM 6190 N N . ASP C 1 220 ? -24.084 -0.300 18.464 1.00 21.41 214 ASP C N 1
ATOM 6191 C CA . ASP C 1 220 ? -25.204 -1.039 17.885 1.00 19.79 214 ASP C CA 1
ATOM 6192 C C . ASP C 1 220 ? -26.194 -0.129 17.161 1.00 20.48 214 ASP C C 1
ATOM 6193 O O . ASP C 1 220 ? -26.684 -0.496 16.090 1.00 19.32 214 ASP C O 1
ATOM 6198 N N . ARG C 1 221 ? -26.479 1.072 17.691 1.00 21.99 215 ARG C N 1
ATOM 6199 C CA . ARG C 1 221 ? -27.520 1.914 17.102 1.00 22.10 215 ARG C CA 1
ATOM 6200 C C . ARG C 1 221 ? -26.964 3.144 16.392 1.00 23.78 215 ARG C C 1
ATOM 6201 O O . ARG C 1 221 ? -27.696 4.129 16.197 1.00 25.63 215 ARG C O 1
ATOM 6209 N N . ASP C 1 222 ? -25.702 3.091 15.952 1.00 23.56 216 ASP C N 1
ATOM 6210 C CA . ASP C 1 222 ? -25.064 4.253 15.338 1.00 24.88 216 ASP C CA 1
ATOM 6211 C C . ASP C 1 222 ? -25.432 4.462 13.867 1.00 24.08 216 ASP C C 1
ATOM 6212 O O . ASP C 1 222 ? -25.124 5.522 13.324 1.00 24.72 216 ASP C O 1
ATOM 6217 N N . ALA C 1 223 ? -26.052 3.500 13.185 1.00 22.29 217 ALA C N 1
ATOM 6218 C CA . ALA C 1 223 ? -26.353 3.681 11.759 1.00 21.78 217 ALA C CA 1
ATOM 6219 C C . ALA C 1 223 ? -27.788 4.196 11.645 1.00 23.30 217 ALA C C 1
ATOM 6220 O O . ALA C 1 223 ? -28.743 3.423 11.520 1.00 24.32 217 ALA C O 1
ATOM 6222 N N . ILE C 1 224 ? -27.926 5.521 11.668 1.00 23.60 218 ILE C N 1
ATOM 6223 C CA . ILE C 1 224 ? -29.227 6.181 11.743 1.00 25.47 218 ILE C CA 1
ATOM 6224 C C . ILE C 1 224 ? -29.752 6.494 10.351 1.00 25.99 218 ILE C C 1
ATOM 6225 O O . ILE C 1 224 ? -29.015 6.426 9.361 1.00 25.90 218 ILE C O 1
ATOM 6230 N N . VAL C 1 225 ? -31.026 6.864 10.270 1.00 28.44 219 VAL C N 1
ATOM 6231 C CA . VAL C 1 225 ? -31.692 7.126 8.997 1.00 28.66 219 VAL C CA 1
ATOM 6232 C C . VAL C 1 225 ? -31.992 8.611 8.890 1.00 31.92 219 VAL C C 1
ATOM 6233 O O . VAL C 1 225 ? -32.668 9.184 9.755 1.00 32.40 219 VAL C O 1
ATOM 6237 N N . THR C 1 226 ? -31.510 9.225 7.818 1.00 33.37 220 THR C N 1
ATOM 6238 C CA . THR C 1 226 ? -31.801 10.611 7.496 1.00 37.54 220 THR C CA 1
ATOM 6239 C C . THR C 1 226 ? -32.630 10.661 6.219 1.00 40.18 220 THR C C 1
ATOM 6240 O O . THR C 1 226 ? -32.652 9.716 5.431 1.00 40.10 220 THR C O 1
ATOM 6244 N N . GLY C 1 227 ? -33.326 11.773 6.021 1.00 44.84 221 GLY C N 1
ATOM 6245 C CA . GLY C 1 227 ? -34.061 11.939 4.785 1.00 48.37 221 GLY C CA 1
ATOM 6246 C C . GLY C 1 227 ? -35.419 11.279 4.738 1.00 52.12 221 GLY C C 1
ATOM 6247 O O . GLY C 1 227 ? -36.013 11.216 3.658 1.00 54.08 221 GLY C O 1
ATOM 6248 N N . ARG C 1 228 ? -35.932 10.777 5.866 1.00 54.52 222 ARG C N 1
ATOM 6249 C CA . ARG C 1 228 ? -37.283 10.224 5.865 1.00 57.85 222 ARG C CA 1
ATOM 6250 C C . ARG C 1 228 ? -38.292 11.255 5.379 1.00 62.86 222 ARG C C 1
ATOM 6251 O O . ARG C 1 228 ? -39.252 10.911 4.680 1.00 64.25 222 ARG C O 1
ATOM 6259 N N . SER C 1 229 ? -38.061 12.531 5.698 1.00 65.75 223 SER C N 1
ATOM 6260 C CA . SER C 1 229 ? -38.941 13.625 5.291 1.00 69.50 223 SER C CA 1
ATOM 6261 C C . SER C 1 229 ? -38.947 13.845 3.782 1.00 71.50 223 SER C C 1
ATOM 6262 O O . SER C 1 229 ? -39.626 14.751 3.288 1.00 72.89 223 SER C O 1
ATOM 6265 N N . THR C 1 230 ? -38.199 13.031 3.041 1.00 71.76 224 THR C N 1
ATOM 6266 C CA . THR C 1 230 ? -37.984 13.248 1.620 1.00 71.41 224 THR C CA 1
ATOM 6267 C C . THR C 1 230 ? -38.438 12.064 0.778 1.00 69.23 224 THR C C 1
ATOM 6268 O O . THR C 1 230 ? -38.377 12.133 -0.456 1.00 68.73 224 THR C O 1
ATOM 6272 N N . GLY C 1 231 ? -38.905 10.986 1.404 1.00 67.39 225 GLY C N 1
ATOM 6273 C CA . GLY C 1 231 ? -39.149 9.769 0.661 1.00 65.71 225 GLY C CA 1
ATOM 6274 C C . GLY C 1 231 ? -37.898 9.088 0.161 1.00 64.32 225 GLY C C 1
ATOM 6275 O O . GLY C 1 231 ? -37.999 8.080 -0.546 1.00 64.86 225 GLY C O 1
ATOM 6276 N N . HIS C 1 232 ? -36.717 9.606 0.509 1.00 61.97 226 HIS C N 1
ATOM 6277 C CA . HIS C 1 232 ? -35.437 9.013 0.126 1.00 59.03 226 HIS C CA 1
ATOM 6278 C C . HIS C 1 232 ? -34.574 8.841 1.369 1.00 50.39 226 HIS C C 1
ATOM 6279 O O . HIS C 1 232 ? -33.531 9.491 1.528 1.00 48.89 226 HIS C O 1
ATOM 6286 N N . PRO C 1 233 ? -34.985 7.961 2.277 1.00 43.35 227 PRO C N 1
ATOM 6287 C CA . PRO C 1 233 ? -34.185 7.716 3.481 1.00 38.36 227 PRO C CA 1
ATOM 6288 C C . PRO C 1 233 ? -32.817 7.146 3.133 1.00 32.78 227 PRO C C 1
ATOM 6289 O O . PRO C 1 233 ? -32.666 6.354 2.203 1.00 30.87 227 PRO C O 1
ATOM 6293 N N . VAL C 1 234 ? -31.821 7.545 3.909 1.00 29.52 228 VAL C N 1
ATOM 6294 C CA . VAL C 1 234 ? -30.455 7.069 3.750 1.00 28.28 228 VAL C CA 1
ATOM 6295 C C . VAL C 1 234 ? -29.950 6.653 5.122 1.00 27.28 228 VAL C C 1
ATOM 6296 O O . VAL C 1 234 ? -30.202 7.344 6.117 1.00 29.32 228 VAL C O 1
ATOM 6300 N N . ARG C 1 235 ? -29.265 5.514 5.186 1.00 24.03 229 ARG C N 1
ATOM 6301 C CA . ARG C 1 235 ? -28.709 5.029 6.442 1.00 22.48 229 ARG C CA 1
ATOM 6302 C C . ARG C 1 235 ? -27.221 5.359 6.503 1.00 24.05 229 ARG C C 1
ATOM 6303 O O . ARG C 1 235 ? -26.453 4.991 5.603 1.00 23.25 229 ARG C O 1
ATOM 6311 N N . THR C 1 236 ? -26.818 6.043 7.574 1.00 24.70 230 THR C N 1
ATOM 6312 C CA . THR C 1 236 ? -25.460 6.546 7.693 1.00 26.10 230 THR C CA 1
ATOM 6313 C C . THR C 1 236 ? -25.079 6.623 9.169 1.00 25.49 230 THR C C 1
ATOM 6314 O O . THR C 1 236 ? -25.940 6.653 10.049 1.00 25.07 230 THR C O 1
ATOM 6318 N N . LEU C 1 237 ? -23.777 6.630 9.440 1.00 25.26 231 LEU C N 1
ATOM 6319 C CA . LEU C 1 237 ? -23.328 6.646 10.827 1.00 27.16 231 LEU C CA 1
ATOM 6320 C C . LEU C 1 237 ? -23.555 8.008 11.485 1.00 28.92 231 LEU C C 1
ATOM 6321 O O . LEU C 1 237 ? -23.496 9.058 10.844 1.00 30.24 231 LEU C O 1
ATOM 6326 N N . LYS C 1 238 ? -23.802 7.972 12.792 1.00 31.59 232 LYS C N 1
ATOM 6327 C CA . LYS C 1 238 ? -23.872 9.190 13.594 1.00 33.51 232 LYS C CA 1
ATOM 6328 C C . LYS C 1 238 ? -22.556 9.968 13.505 1.00 34.82 232 LYS C C 1
ATOM 6329 O O . LYS C 1 238 ? -21.488 9.433 13.815 1.00 34.98 232 LYS C O 1
ATOM 6335 N N . ASN C 1 239 ? -22.636 11.229 13.083 1.00 36.42 233 ASN C N 1
ATOM 6336 C CA . ASN C 1 239 ? -21.503 12.151 13.141 1.00 38.25 233 ASN C CA 1
ATOM 6337 C C . ASN C 1 239 ? -22.055 13.566 13.077 1.00 40.39 233 ASN C C 1
ATOM 6338 O O . ASN C 1 239 ? -23.267 13.767 13.012 1.00 41.41 233 ASN C O 1
ATOM 6343 N N . LYS C 1 240 ? -21.153 14.553 13.080 1.00 41.69 234 LYS C N 1
ATOM 6344 C CA . LYS C 1 240 ? -21.592 15.946 13.086 1.00 43.37 234 LYS C CA 1
ATOM 6345 C C . LYS C 1 240 ? -22.545 16.239 11.926 1.00 44.86 234 LYS C C 1
ATOM 6346 O O . LYS C 1 240 ? -23.577 16.901 12.108 1.00 45.35 234 LYS C O 1
ATOM 6352 N N . LEU C 1 241 ? -22.233 15.730 10.734 1.00 45.57 235 LEU C N 1
ATOM 6353 C CA . LEU C 1 241 ? -23.046 16.022 9.555 1.00 46.26 235 LEU C CA 1
ATOM 6354 C C . LEU C 1 241 ? -24.432 15.394 9.656 1.00 46.69 235 LEU C C 1
ATOM 6355 O O . LEU C 1 241 ? -25.449 16.099 9.666 1.00 47.31 235 LEU C O 1
ATOM 6360 N N . SER C 1 242 ? -24.494 14.058 9.679 1.00 46.36 236 SER C N 1
ATOM 6361 C CA . SER C 1 242 ? -25.780 13.373 9.718 1.00 47.05 236 SER C CA 1
ATOM 6362 C C . SER C 1 242 ? -26.629 13.889 10.866 1.00 50.04 236 SER C C 1
ATOM 6363 O O . SER C 1 242 ? -27.859 14.005 10.746 1.00 50.92 236 SER C O 1
ATOM 6366 N N . LYS C 1 243 ? -25.982 14.261 11.953 1.00 52.22 237 LYS C N 1
ATOM 6367 C CA . LYS C 1 243 ? -26.683 14.626 13.162 1.00 53.92 237 LYS C CA 1
ATOM 6368 C C . LYS C 1 243 ? -27.245 16.047 13.074 1.00 53.64 237 LYS C C 1
ATOM 6369 O O . LYS C 1 243 ? -28.359 16.352 13.541 1.00 53.35 237 LYS C O 1
ATOM 6375 N N . GLU C 1 244 ? -26.507 16.938 12.391 1.00 52.40 238 GLU C N 1
ATOM 6376 C CA . GLU C 1 244 ? -27.031 18.242 12.010 1.00 54.54 238 GLU C CA 1
ATOM 6377 C C . GLU C 1 244 ? -28.092 18.106 10.928 1.00 54.26 238 GLU C C 1
ATOM 6378 O O . GLU C 1 244 ? -29.100 18.825 10.946 1.00 54.36 238 GLU C O 1
ATOM 6384 N N . PHE C 1 245 ? -27.886 17.175 9.990 1.00 54.21 239 PHE C N 1
ATOM 6385 C CA . PHE C 1 245 ? -28.872 16.924 8.940 1.00 53.49 239 PHE C CA 1
ATOM 6386 C C . PHE C 1 245 ? -30.230 16.560 9.531 1.00 53.45 239 PHE C C 1
ATOM 6387 O O . PHE C 1 245 ? -31.270 17.073 9.094 1.00 53.84 239 PHE C O 1
ATOM 6395 N N . LEU C 1 246 ? -30.234 15.685 10.539 1.00 53.74 240 LEU C N 1
ATOM 6396 C CA . LEU C 1 246 ? -31.465 15.334 11.241 1.00 55.21 240 LEU C CA 1
ATOM 6397 C C . LEU C 1 246 ? -32.099 16.558 11.891 1.00 57.68 240 LEU C C 1
ATOM 6398 O O . LEU C 1 246 ? -33.294 16.827 11.706 1.00 58.98 240 LEU C O 1
ATOM 6403 N N . LYS C 1 247 ? -31.311 17.311 12.667 1.00 58.54 241 LYS C N 1
ATOM 6404 C CA . LYS C 1 247 ? -31.847 18.474 13.367 1.00 60.96 241 LYS C CA 1
ATOM 6405 C C . LYS C 1 247 ? -32.507 19.453 12.404 1.00 62.49 241 LYS C C 1
ATOM 6406 O O . LYS C 1 247 ? -33.478 20.126 12.774 1.00 63.50 241 LYS C O 1
ATOM 6412 N N . MET C 1 248 ? -32.017 19.536 11.163 1.00 63.64 242 MET C N 1
ATOM 6413 C CA . MET C 1 248 ? -32.675 20.385 10.172 1.00 65.78 242 MET C CA 1
ATOM 6414 C C . MET C 1 248 ? -34.044 19.837 9.791 1.00 67.55 242 MET C C 1
ATOM 6415 O O . MET C 1 248 ? -35.022 20.589 9.725 1.00 66.11 242 MET C O 1
ATOM 6420 N N . GLU C 1 249 ? -34.130 18.530 9.521 1.00 70.56 243 GLU C N 1
ATOM 6421 C CA . GLU C 1 249 ? -35.418 17.922 9.192 1.00 74.51 243 GLU C CA 1
ATOM 6422 C C . GLU C 1 249 ? -36.447 18.174 10.281 1.00 76.50 243 GLU C C 1
ATOM 6423 O O . GLU C 1 249 ? -37.579 18.584 10.001 1.00 76.88 243 GLU C O 1
ATOM 6429 N N . GLN C 1 250 ? -36.075 17.910 11.533 1.00 78.44 244 GLN C N 1
ATOM 6430 C CA . GLN C 1 250 ? -37.006 18.098 12.636 1.00 81.26 244 GLN C CA 1
ATOM 6431 C C . GLN C 1 250 ? -37.329 19.572 12.853 1.00 80.91 244 GLN C C 1
ATOM 6432 O O . GLN C 1 250 ? -38.388 19.889 13.404 1.00 81.32 244 GLN C O 1
ATOM 6438 N N . ASN C 1 251 ? -36.453 20.476 12.413 1.00 79.98 245 ASN C N 1
ATOM 6439 C CA . ASN C 1 251 ? -36.751 21.900 12.355 1.00 78.76 245 ASN C CA 1
ATOM 6440 C C . ASN C 1 251 ? -37.452 22.290 11.058 1.00 78.68 245 ASN C C 1
ATOM 6441 O O . ASN C 1 251 ? -37.372 23.453 10.647 1.00 78.89 245 ASN C O 1
ATOM 6446 N N . GLY C 1 252 ? -38.116 21.341 10.403 1.00 78.34 246 GLY C N 1
ATOM 6447 C CA . GLY C 1 252 ? -38.947 21.640 9.245 1.00 78.20 246 GLY C CA 1
ATOM 6448 C C . GLY C 1 252 ? -38.209 22.222 8.059 1.00 77.95 246 GLY C C 1
ATOM 6449 O O . GLY C 1 252 ? -38.713 23.146 7.410 1.00 77.01 246 GLY C O 1
ATOM 6450 N N . ALA C 1 253 ? -37.030 21.702 7.753 1.00 78.82 247 ALA C N 1
ATOM 6451 C CA . ALA C 1 253 ? -36.276 22.235 6.632 1.00 79.27 247 ALA C CA 1
ATOM 6452 C C . ALA C 1 253 ? -36.746 21.606 5.320 1.00 79.08 247 ALA C C 1
ATOM 6453 O O . ALA C 1 253 ? -37.220 20.467 5.288 1.00 78.71 247 ALA C O 1
ATOM 6455 N N . THR C 1 254 ? -36.624 22.369 4.228 1.00 79.52 248 THR C N 1
ATOM 6456 C CA . THR C 1 254 ? -37.243 21.969 2.971 1.00 80.04 248 THR C CA 1
ATOM 6457 C C . THR C 1 254 ? -36.354 20.975 2.237 1.00 81.08 248 THR C C 1
ATOM 6458 O O . THR C 1 254 ? -35.170 20.844 2.549 1.00 81.35 248 THR C O 1
ATOM 6462 N N . PRO C 1 255 ? -36.895 20.277 1.237 1.00 81.78 249 PRO C N 1
ATOM 6463 C CA . PRO C 1 255 ? -36.039 19.417 0.402 1.00 82.03 249 PRO C CA 1
ATOM 6464 C C . PRO C 1 255 ? -34.799 20.099 -0.183 1.00 82.79 249 PRO C C 1
ATOM 6465 O O . PRO C 1 255 ? -33.782 19.417 -0.367 1.00 83.33 249 PRO C O 1
ATOM 6469 N N . GLU C 1 256 ? -34.825 21.409 -0.468 1.00 83.07 250 GLU C N 1
ATOM 6470 C CA . GLU C 1 256 ? -33.668 22.031 -1.115 1.00 83.00 250 GLU C CA 1
ATOM 6471 C C . GLU C 1 256 ? -32.608 22.564 -0.158 1.00 85.27 250 GLU C C 1
ATOM 6472 O O . GLU C 1 256 ? -31.444 22.673 -0.554 1.00 85.57 250 GLU C O 1
ATOM 6478 N N . GLU C 1 257 ? -32.954 22.948 1.068 1.00 87.34 251 GLU C N 1
ATOM 6479 C CA . GLU C 1 257 ? -31.875 23.236 2.005 1.00 89.78 251 GLU C CA 1
ATOM 6480 C C . GLU C 1 257 ? -31.218 21.959 2.511 1.00 87.48 251 GLU C C 1
ATOM 6481 O O . GLU C 1 257 ? -30.049 21.997 2.910 1.00 86.72 251 GLU C O 1
ATOM 6487 N N . LEU C 1 258 ? -31.933 20.832 2.462 1.00 85.53 252 LEU C N 1
ATOM 6488 C CA . LEU C 1 258 ? -31.356 19.544 2.838 1.00 83.61 252 LEU C CA 1
ATOM 6489 C C . LEU C 1 258 ? -30.256 19.114 1.873 1.00 83.69 252 LEU C C 1
ATOM 6490 O O . LEU C 1 258 ? -29.115 18.880 2.288 1.00 84.19 252 LEU C O 1
ATOM 6495 N N . ASP C 1 259 ? -30.567 19.003 0.575 1.00 82.93 253 ASP C N 1
ATOM 6496 C CA . ASP C 1 259 ? -29.554 18.483 -0.344 1.00 81.93 253 ASP C CA 1
ATOM 6497 C C . ASP C 1 259 ? -28.362 19.423 -0.486 1.00 82.35 253 ASP C C 1
ATOM 6498 O O . ASP C 1 259 ? -27.268 18.967 -0.835 1.00 82.24 253 ASP C O 1
ATOM 6503 N N . LYS C 1 260 ? -28.549 20.723 -0.239 1.00 82.78 254 LYS C N 1
ATOM 6504 C CA . LYS C 1 260 ? -27.421 21.643 -0.313 1.00 83.05 254 LYS C CA 1
ATOM 6505 C C . LYS C 1 260 ? -26.482 21.423 0.866 1.00 81.41 254 LYS C C 1
ATOM 6506 O O . LYS C 1 260 ? -25.282 21.699 0.764 1.00 82.40 254 LYS C O 1
ATOM 6512 N N . LYS C 1 261 ? -27.009 20.894 1.975 1.00 78.44 255 LYS C N 1
ATOM 6513 C CA . LYS C 1 261 ? -26.168 20.519 3.107 1.00 75.47 255 LYS C CA 1
ATOM 6514 C C . LYS C 1 261 ? -25.342 19.276 2.801 1.00 73.27 255 LYS C C 1
ATOM 6515 O O . LYS C 1 261 ? -24.189 19.170 3.233 1.00 73.62 255 LYS C O 1
ATOM 6521 N N . GLY C 1 262 ? -25.906 18.334 2.051 1.00 71.56 256 GLY C N 1
ATOM 6522 C CA . GLY C 1 262 ? -25.296 17.039 1.837 1.00 70.39 256 GLY C CA 1
ATOM 6523 C C . GLY C 1 262 ? -24.619 16.814 0.502 1.00 69.66 256 GLY C C 1
ATOM 6524 O O . GLY C 1 262 ? -24.192 15.685 0.232 1.00 69.59 256 GLY C O 1
ATOM 6525 N N . THR C 1 263 ? -24.506 17.833 -0.349 1.00 69.31 257 THR C N 1
ATOM 6526 C CA . THR C 1 263 ? -23.831 17.636 -1.625 1.00 68.44 257 THR C CA 1
ATOM 6527 C C . THR C 1 263 ? -22.354 17.301 -1.396 1.00 65.16 257 THR C C 1
ATOM 6528 O O . THR C 1 263 ? -21.672 17.934 -0.584 1.00 64.78 257 THR C O 1
ATOM 6532 N N . GLY C 1 264 ? -21.883 16.254 -2.072 1.00 61.73 258 GLY C N 1
ATOM 6533 C CA . GLY C 1 264 ? -20.508 15.813 -1.926 1.00 57.69 258 GLY C CA 1
ATOM 6534 C C . GLY C 1 264 ? -20.149 15.252 -0.568 1.00 53.65 258 GLY C C 1
ATOM 6535 O O . GLY C 1 264 ? -18.962 15.146 -0.252 1.00 53.72 258 GLY C O 1
ATOM 6536 N N . ALA C 1 265 ? -21.143 14.874 0.241 1.00 49.58 259 ALA C N 1
ATOM 6537 C CA . ALA C 1 265 ? -20.866 14.410 1.600 1.00 47.36 259 ALA C CA 1
ATOM 6538 C C . ALA C 1 265 ? -20.206 13.034 1.609 1.00 43.83 259 ALA C C 1
ATOM 6539 O O . ALA C 1 265 ? -19.284 12.784 2.397 1.00 41.12 259 ALA C O 1
ATOM 6541 N N . LEU C 1 266 ? -20.684 12.118 0.763 1.00 43.91 260 LEU C N 1
ATOM 6542 C CA . LEU C 1 266 ? -20.052 10.805 0.658 1.00 43.08 260 LEU C CA 1
ATOM 6543 C C . LEU C 1 266 ? -18.613 10.919 0.156 1.00 44.80 260 LEU C C 1
ATOM 6544 O O . LEU C 1 266 ? -17.734 10.178 0.608 1.00 44.15 260 LEU C O 1
ATOM 6549 N N . ARG C 1 267 ? -18.343 11.850 -0.766 1.00 47.20 261 ARG C N 1
ATOM 6550 C CA . ARG C 1 267 ? -16.968 12.033 -1.235 1.00 50.13 261 ARG C CA 1
ATOM 6551 C C . ARG C 1 267 ? -16.064 12.574 -0.128 1.00 48.71 261 ARG C C 1
ATOM 6552 O O . ARG C 1 267 ? -14.902 12.162 -0.012 1.00 48.38 261 ARG C O 1
ATOM 6560 N N . PHE C 1 268 ? -16.571 13.510 0.682 1.00 46.90 262 PHE C N 1
ATOM 6561 C CA . PHE C 1 268 ? -15.822 13.959 1.854 1.00 46.02 262 PHE C CA 1
ATOM 6562 C C . PHE C 1 268 ? -15.463 12.795 2.768 1.00 42.25 262 PHE C C 1
ATOM 6563 O O . PHE C 1 268 ? -14.398 12.802 3.400 1.00 42.32 262 PHE C O 1
ATOM 6571 N N . ALA C 1 269 ? -16.333 11.791 2.851 1.00 38.43 263 ALA C N 1
ATOM 6572 C CA . ALA C 1 269 ? -16.057 10.646 3.711 1.00 35.60 263 ALA C CA 1
ATOM 6573 C C . ALA C 1 269 ? -14.992 9.740 3.102 1.00 35.14 263 ALA C C 1
ATOM 6574 O O . ALA C 1 269 ? -14.034 9.350 3.781 1.00 34.65 263 ALA C O 1
ATOM 6576 N N . THR C 1 270 ? -15.149 9.387 1.821 1.00 34.82 264 THR C N 1
ATOM 6577 C CA . THR C 1 270 ? -14.305 8.371 1.200 1.00 34.63 264 THR C CA 1
ATOM 6578 C C . THR C 1 270 ? -12.941 8.910 0.802 1.00 35.83 264 THR C C 1
ATOM 6579 O O . THR C 1 270 ? -11.947 8.178 0.873 1.00 37.00 264 THR C O 1
ATOM 6583 N N . VAL C 1 271 ? -12.872 10.169 0.377 1.00 37.20 265 VAL C N 1
ATOM 6584 C CA . VAL C 1 271 ? -11.623 10.756 -0.098 1.00 37.41 265 VAL C CA 1
ATOM 6585 C C . VAL C 1 271 ? -10.875 11.391 1.064 1.00 38.68 265 VAL C C 1
ATOM 6586 O O . VAL C 1 271 ? -9.729 11.029 1.351 1.00 39.21 265 VAL C O 1
ATOM 6590 N N . ASP C 1 272 ? -11.516 12.345 1.739 1.00 40.07 266 ASP C N 1
ATOM 6591 C CA . ASP C 1 272 ? -10.853 13.113 2.783 1.00 41.14 266 ASP C CA 1
ATOM 6592 C C . ASP C 1 272 ? -10.947 12.471 4.156 1.00 40.49 266 ASP C C 1
ATOM 6593 O O . ASP C 1 272 ? -10.179 12.848 5.051 1.00 40.41 266 ASP C O 1
ATOM 6598 N N . GLY C 1 273 ? -11.849 11.510 4.346 1.00 39.01 267 GLY C N 1
ATOM 6599 C CA . GLY C 1 273 ? -12.054 10.965 5.675 1.00 38.97 267 GLY C CA 1
ATOM 6600 C C . GLY C 1 273 ? -12.457 12.022 6.674 1.00 39.02 267 GLY C C 1
ATOM 6601 O O . GLY C 1 273 ? -12.090 11.937 7.851 1.00 39.24 267 GLY C O 1
ATOM 6602 N N . ASP C 1 274 ? -13.196 13.028 6.223 1.00 39.64 268 ASP C N 1
ATOM 6603 C CA . ASP C 1 274 ? -13.559 14.180 7.037 1.00 41.41 268 ASP C CA 1
ATOM 6604 C C . ASP C 1 274 ? -14.650 13.796 8.023 1.00 41.87 268 ASP C C 1
ATOM 6605 O O . ASP C 1 274 ? -15.821 13.667 7.648 1.00 40.02 268 ASP C O 1
ATOM 6610 N N . ILE C 1 275 ? -14.262 13.658 9.292 1.00 44.92 269 ILE C N 1
ATOM 6611 C CA . ILE C 1 275 ? -15.172 13.200 10.334 1.00 50.11 269 ILE C CA 1
ATOM 6612 C C . ILE C 1 275 ? -16.314 14.191 10.561 1.00 51.76 269 ILE C C 1
ATOM 6613 O O . ILE C 1 275 ? -17.403 13.799 11.003 1.00 52.04 269 ILE C O 1
ATOM 6618 N N . GLU C 1 276 ? -16.108 15.474 10.254 1.00 52.96 270 GLU C N 1
ATOM 6619 C CA . GLU C 1 276 ? -17.174 16.459 10.421 1.00 54.33 270 GLU C CA 1
ATOM 6620 C C . GLU C 1 276 ? -18.065 16.587 9.194 1.00 51.77 270 GLU C C 1
ATOM 6621 O O . GLU C 1 276 ? -19.290 16.646 9.332 1.00 53.20 270 GLU C O 1
ATOM 6627 N N . LYS C 1 277 ? -17.479 16.653 7.997 1.00 48.65 271 LYS C N 1
ATOM 6628 C CA . LYS C 1 277 ? -18.216 16.968 6.777 1.00 47.32 271 LYS C CA 1
ATOM 6629 C C . LYS C 1 277 ? -18.654 15.742 5.992 1.00 44.66 271 LYS C C 1
ATOM 6630 O O . LYS C 1 277 ? -19.421 15.881 5.034 1.00 44.91 271 LYS C O 1
ATOM 6636 N N . GLY C 1 278 ? -18.178 14.557 6.353 1.00 40.88 272 GLY C N 1
ATOM 6637 C CA . GLY C 1 278 ? -18.494 13.374 5.578 1.00 37.92 272 GLY C CA 1
ATOM 6638 C C . GLY C 1 278 ? -19.811 12.741 5.981 1.00 35.64 272 GLY C C 1
ATOM 6639 O O . GLY C 1 278 ? -20.266 12.853 7.117 1.00 35.37 272 GLY C O 1
ATOM 6640 N N . SER C 1 279 ? -20.427 12.069 5.012 1.00 33.69 273 SER C N 1
ATOM 6641 C CA . SER C 1 279 ? -21.537 11.157 5.260 1.00 33.77 273 SER C CA 1
ATOM 6642 C C . SER C 1 279 ? -20.997 9.735 5.168 1.00 31.69 273 SER C C 1
ATOM 6643 O O . SER C 1 279 ? -20.680 9.252 4.077 1.00 33.30 273 SER C O 1
ATOM 6646 N N . PHE C 1 280 ? -20.895 9.066 6.315 1.00 28.21 274 PHE C N 1
ATOM 6647 C CA . PHE C 1 280 ? -20.273 7.752 6.396 1.00 26.61 274 PHE C CA 1
ATOM 6648 C C . PHE C 1 280 ? -21.370 6.698 6.321 1.00 25.48 274 PHE C C 1
ATOM 6649 O O . PHE C 1 280 ? -21.795 6.111 7.325 1.00 25.48 274 PHE C O 1
ATOM 6657 N N . MET C 1 281 ? -21.836 6.467 5.097 1.00 22.88 275 MET C N 1
ATOM 6658 C CA . MET C 1 281 ? -22.953 5.564 4.902 1.00 22.44 275 MET C CA 1
ATOM 6659 C C . MET C 1 281 ? -22.530 4.145 5.237 1.00 21.77 275 MET C C 1
ATOM 6660 O O . MET C 1 281 ? -21.421 3.712 4.910 1.00 22.28 275 MET C O 1
ATOM 6665 N N . ALA C 1 282 ? -23.429 3.425 5.897 1.00 20.54 276 ALA C N 1
ATOM 6666 C CA . ALA C 1 282 ? -23.126 2.128 6.483 1.00 19.63 276 ALA C CA 1
ATOM 6667 C C . ALA C 1 282 ? -24.427 1.553 7.011 1.00 18.97 276 ALA C C 1
ATOM 6668 O O . ALA C 1 282 ? -25.347 2.304 7.380 1.00 19.94 276 ALA C O 1
ATOM 6670 N N . GLY C 1 283 ? -24.513 0.221 7.017 1.00 17.06 277 GLY C N 1
ATOM 6671 C CA . GLY C 1 283 ? -25.694 -0.420 7.558 1.00 18.59 277 GLY C CA 1
ATOM 6672 C C . GLY C 1 283 ? -25.635 -0.578 9.068 1.00 18.81 277 GLY C C 1
ATOM 6673 O O . GLY C 1 283 ? -24.626 -0.273 9.721 1.00 17.34 277 GLY C O 1
ATOM 6674 N N . GLN C 1 284 ? -26.744 -1.083 9.630 1.00 18.36 278 GLN C N 1
ATOM 6675 C CA . GLN C 1 284 ? -26.714 -1.514 11.024 1.00 17.36 278 GLN C CA 1
ATOM 6676 C C . GLN C 1 284 ? -25.664 -2.597 11.233 1.00 17.36 278 GLN C C 1
ATOM 6677 O O . GLN C 1 284 ? -25.200 -2.807 12.365 1.00 20.10 278 GLN C O 1
ATOM 6683 N N . SER C 1 285 ? -25.282 -3.276 10.149 1.00 17.38 279 SER C N 1
ATOM 6684 C CA . SER C 1 285 ? -24.165 -4.215 10.147 1.00 19.00 279 SER C CA 1
ATOM 6685 C C . SER C 1 285 ? -22.860 -3.590 10.625 1.00 18.44 279 SER C C 1
ATOM 6686 O O . SER C 1 285 ? -21.971 -4.325 11.066 1.00 17.56 279 SER C O 1
ATOM 6689 N N . ALA C 1 286 ? -22.706 -2.262 10.526 1.00 17.51 280 ALA C N 1
ATOM 6690 C CA . ALA C 1 286 ? -21.456 -1.634 10.958 1.00 17.88 280 ALA C CA 1
ATOM 6691 C C . ALA C 1 286 ? -21.075 -2.023 12.387 1.00 19.29 280 ALA C C 1
ATOM 6692 O O . ALA C 1 286 ? -19.894 -2.239 12.684 1.00 19.60 280 ALA C O 1
ATOM 6694 N N . ALA C 1 287 ? -22.061 -2.126 13.284 1.00 19.11 281 ALA C N 1
ATOM 6695 C CA . ALA C 1 287 ? -21.771 -2.441 14.682 1.00 19.29 281 ALA C CA 1
ATOM 6696 C C . ALA C 1 287 ? -21.067 -3.787 14.837 1.00 20.56 281 ALA C C 1
ATOM 6697 O O . ALA C 1 287 ? -20.332 -4.005 15.816 1.00 20.97 281 ALA C O 1
ATOM 6699 N N . MET C 1 288 ? -21.283 -4.696 13.889 1.00 19.32 282 MET C N 1
ATOM 6700 C CA . MET C 1 288 ? -20.753 -6.048 13.911 1.00 18.87 282 MET C CA 1
ATOM 6701 C C . MET C 1 288 ? -19.366 -6.140 13.293 1.00 19.43 282 MET C C 1
ATOM 6702 O O . MET C 1 288 ? -18.724 -7.185 13.418 1.00 23.26 282 MET C O 1
ATOM 6707 N N . VAL C 1 289 ? -18.896 -5.089 12.626 1.00 19.07 283 VAL C N 1
ATOM 6708 C CA . VAL C 1 289 ? -17.613 -5.122 11.923 1.00 20.77 283 VAL C CA 1
ATOM 6709 C C . VAL C 1 289 ? -16.513 -4.757 12.912 1.00 23.88 283 VAL C C 1
ATOM 6710 O O . VAL C 1 289 ? -16.504 -3.640 13.444 1.00 25.78 283 VAL C O 1
ATOM 6714 N N . LYS C 1 290 ? -15.561 -5.689 13.138 1.00 23.61 284 LYS C N 1
ATOM 6715 C CA . LYS C 1 290 ? -14.560 -5.544 14.195 1.00 26.66 284 LYS C CA 1
ATOM 6716 C C . LYS C 1 290 ? -13.118 -5.462 13.720 1.00 26.30 284 LYS C C 1
ATOM 6717 O O . LYS C 1 290 ? -12.235 -5.145 14.533 1.00 26.38 284 LYS C O 1
ATOM 6723 N N . GLU C 1 291 ? -12.836 -5.765 12.460 1.00 26.60 285 GLU C N 1
ATOM 6724 C CA . GLU C 1 291 ? -11.452 -5.843 12.015 1.00 28.21 285 GLU C CA 1
ATOM 6725 C C . GLU C 1 291 ? -11.380 -5.464 10.544 1.00 28.28 285 GLU C C 1
ATOM 6726 O O . GLU C 1 291 ? -12.336 -5.676 9.790 1.00 28.79 285 GLU C O 1
ATOM 6728 N N . ILE C 1 292 ? -10.242 -4.886 10.148 1.00 28.24 286 ILE C N 1
ATOM 6729 C CA . ILE C 1 292 ? -9.929 -4.654 8.743 1.00 27.79 286 ILE C CA 1
ATOM 6730 C C . ILE C 1 292 ? -9.096 -5.837 8.266 1.00 28.07 286 ILE C C 1
ATOM 6731 O O . ILE C 1 292 ? -8.044 -6.140 8.846 1.00 28.40 286 ILE C O 1
ATOM 6736 N N . THR C 1 293 ? -9.575 -6.508 7.221 1.00 27.20 287 THR C N 1
ATOM 6737 C CA . THR C 1 293 ? -9.194 -7.861 6.843 1.00 29.01 287 THR C CA 1
ATOM 6738 C C . THR C 1 293 ? -9.074 -7.939 5.329 1.00 28.05 287 THR C C 1
ATOM 6739 O O . THR C 1 293 ? -9.848 -7.285 4.621 1.00 27.68 287 THR C O 1
ATOM 6743 N N . PRO C 1 294 ? -8.135 -8.731 4.798 1.00 27.35 288 PRO C N 1
ATOM 6744 C CA . PRO C 1 294 ? -8.137 -8.975 3.351 1.00 26.68 288 PRO C CA 1
ATOM 6745 C C . PRO C 1 294 ? -9.426 -9.651 2.910 1.00 26.24 288 PRO C C 1
ATOM 6746 O O . PRO C 1 294 ? -9.980 -10.491 3.622 1.00 26.49 288 PRO C O 1
ATOM 6750 N N . CYS C 1 295 ? -9.899 -9.272 1.718 1.00 25.98 289 CYS C N 1
ATOM 6751 C CA . CYS C 1 295 ? -11.124 -9.855 1.174 1.00 26.33 289 CYS C CA 1
ATOM 6752 C C . CYS C 1 295 ? -11.073 -11.378 1.133 1.00 26.01 289 CYS C C 1
ATOM 6753 O O . CYS C 1 295 ? -12.088 -12.041 1.386 1.00 25.25 289 CYS C O 1
ATOM 6756 N N . LYS C 1 296 ? -9.913 -11.954 0.776 1.00 26.59 290 LYS C N 1
ATOM 6757 C CA . LYS C 1 296 ? -9.795 -13.409 0.740 1.00 28.27 290 LYS C CA 1
ATOM 6758 C C . LYS C 1 296 ? -10.131 -14.025 2.095 1.00 28.47 290 LYS C C 1
ATOM 6759 O O . LYS C 1 296 ? -10.864 -15.021 2.170 1.00 28.09 290 LYS C O 1
ATOM 6765 N N . GLU C 1 297 ? -9.622 -13.436 3.181 1.00 28.28 291 GLU C N 1
ATOM 6766 C CA . GLU C 1 297 ? -9.914 -13.981 4.505 1.00 29.93 291 GLU C CA 1
ATOM 6767 C C . GLU C 1 297 ? -11.378 -13.764 4.885 1.00 26.97 291 GLU C C 1
ATOM 6768 O O . GLU C 1 297 ? -12.007 -14.647 5.489 1.00 26.81 291 GLU C O 1
ATOM 6774 N N . ILE C 1 298 ? -11.935 -12.597 4.555 1.00 24.14 292 ILE C N 1
ATOM 6775 C CA . ILE C 1 298 ? -13.350 -12.343 4.840 1.00 22.51 292 ILE C CA 1
ATOM 6776 C C . ILE C 1 298 ? -14.221 -13.404 4.180 1.00 22.50 292 ILE C C 1
ATOM 6777 O O . ILE C 1 298 ? -15.091 -14.010 4.819 1.00 21.49 292 ILE C O 1
ATOM 6782 N N . ILE C 1 299 ? -13.998 -13.639 2.884 1.00 21.95 293 ILE C N 1
ATOM 6783 C CA . ILE C 1 299 ? -14.883 -14.515 2.127 1.00 22.58 293 ILE C CA 1
ATOM 6784 C C . ILE C 1 299 ? -14.692 -15.971 2.539 1.00 22.63 293 ILE C C 1
ATOM 6785 O O . ILE C 1 299 ? -15.668 -16.712 2.708 1.00 22.88 293 ILE C O 1
ATOM 6790 N N . GLU C 1 300 ? -13.441 -16.416 2.697 1.00 24.14 294 GLU C N 1
ATOM 6791 C CA . GLU C 1 300 ? -13.226 -17.803 3.095 1.00 25.85 294 GLU C CA 1
ATOM 6792 C C . GLU C 1 300 ? -13.800 -18.082 4.483 1.00 26.51 294 GLU C C 1
ATOM 6793 O O . GLU C 1 300 ? -14.396 -19.145 4.713 1.00 27.25 294 GLU C O 1
ATOM 6799 N N . ALA C 1 301 ? -13.655 -17.139 5.417 1.00 25.47 295 ALA C N 1
ATOM 6800 C CA . ALA C 1 301 ? -14.238 -17.336 6.748 1.00 24.91 295 ALA C CA 1
ATOM 6801 C C . ALA C 1 301 ? -15.762 -17.376 6.693 1.00 24.10 295 ALA C C 1
ATOM 6802 O O . ALA C 1 301 ? -16.408 -18.136 7.433 1.00 24.57 295 ALA C O 1
ATOM 6804 N N . MET C 1 302 ? -16.345 -16.540 5.842 1.00 23.02 296 MET C N 1
ATOM 6805 C CA . MET C 1 302 ? -17.795 -16.497 5.642 1.00 22.44 296 MET C CA 1
ATOM 6806 C C . MET C 1 302 ? -18.312 -17.860 5.190 1.00 22.13 296 MET C C 1
ATOM 6807 O O . MET C 1 302 ? -19.277 -18.409 5.752 1.00 22.71 296 MET C O 1
ATOM 6812 N N . VAL C 1 303 ? -17.679 -18.416 4.154 1.00 22.80 297 VAL C N 1
ATOM 6813 C CA . VAL C 1 303 ? -18.088 -19.705 3.598 1.00 23.80 297 VAL C CA 1
ATOM 6814 C C . VAL C 1 303 ? -17.884 -20.818 4.622 1.00 24.01 297 VAL C C 1
ATOM 6815 O O . VAL C 1 303 ? -18.770 -21.654 4.847 1.00 24.23 297 VAL C O 1
ATOM 6819 N N . ASN C 1 304 ? -16.709 -20.853 5.252 1.00 24.36 298 ASN C N 1
ATOM 6820 C CA . ASN C 1 304 ? -16.434 -21.909 6.223 1.00 25.14 298 ASN C CA 1
ATOM 6821 C C . ASN C 1 304 ? -17.419 -21.866 7.376 1.00 24.93 298 ASN C C 1
ATOM 6822 O O . ASN C 1 304 ? -17.906 -22.913 7.825 1.00 25.70 298 ASN C O 1
ATOM 6827 N N . GLN C 1 305 ? -17.720 -20.661 7.866 1.00 22.41 299 GLN C N 1
ATOM 6828 C CA . GLN C 1 305 ? -18.626 -20.520 9.003 1.00 22.00 299 GLN C CA 1
ATOM 6829 C C . GLN C 1 305 ? -20.050 -20.906 8.621 1.00 21.39 299 GLN C C 1
ATOM 6830 O O . GLN C 1 305 ? -20.739 -21.595 9.383 1.00 20.96 299 GLN C O 1
ATOM 6836 N N . ALA C 1 306 ? -20.513 -20.462 7.449 1.00 20.61 300 ALA C N 1
ATOM 6837 C CA . ALA C 1 306 ? -21.862 -20.816 7.017 1.00 23.05 300 ALA C CA 1
ATOM 6838 C C . ALA C 1 306 ? -22.034 -22.328 6.910 1.00 24.40 300 ALA C C 1
ATOM 6839 O O . ALA C 1 306 ? -23.058 -22.870 7.341 1.00 23.98 300 ALA C O 1
ATOM 6841 N N . ARG C 1 307 ? -21.042 -23.028 6.343 1.00 23.91 301 ARG C N 1
ATOM 6842 C CA . ARG C 1 307 ? -21.141 -24.478 6.225 1.00 26.36 301 ARG C CA 1
ATOM 6843 C C . ARG C 1 307 ? -21.068 -25.167 7.577 1.00 27.89 301 ARG C C 1
ATOM 6844 O O . ARG C 1 307 ? -21.621 -26.258 7.739 1.00 29.14 301 ARG C O 1
ATOM 6852 N N . GLU C 1 308 ? -20.365 -24.578 8.542 1.00 28.63 302 GLU C N 1
ATOM 6853 C CA . GLU C 1 308 ? -20.302 -25.169 9.876 1.00 30.24 302 GLU C CA 1
ATOM 6854 C C . GLU C 1 308 ? -21.654 -25.080 10.576 1.00 27.44 302 GLU C C 1
ATOM 6855 O O . GLU C 1 308 ? -22.088 -26.028 11.250 1.00 27.39 302 GLU C O 1
ATOM 6861 N N . ILE C 1 309 ? -22.327 -23.942 10.411 1.00 26.36 303 ILE C N 1
ATOM 6862 C CA . ILE C 1 309 ? -23.626 -23.702 11.034 1.00 25.77 303 ILE C CA 1
ATOM 6863 C C . ILE C 1 309 ? -24.700 -24.549 10.369 1.00 26.46 303 ILE C C 1
ATOM 6864 O O . ILE C 1 309 ? -25.577 -25.119 11.035 1.00 26.06 303 ILE C O 1
ATOM 6869 N N . MET C 1 310 ? -24.641 -24.635 9.046 1.00 27.15 304 MET C N 1
ATOM 6870 C CA . MET C 1 310 ? -25.657 -25.256 8.203 1.00 29.47 304 MET C CA 1
ATOM 6871 C C . MET C 1 310 ? -24.961 -26.285 7.333 1.00 30.08 304 MET C C 1
ATOM 6872 O O . MET C 1 310 ? -24.738 -26.012 6.146 1.00 29.41 304 MET C O 1
ATOM 6877 N N . PRO C 1 311 ? -24.583 -27.452 7.875 1.00 31.78 305 PRO C N 1
ATOM 6878 C CA . PRO C 1 311 ? -23.747 -28.384 7.091 1.00 35.13 305 PRO C CA 1
ATOM 6879 C C . PRO C 1 311 ? -24.319 -28.758 5.739 1.00 38.13 305 PRO C C 1
ATOM 6880 O O . PRO C 1 311 ? -23.558 -29.111 4.825 1.00 38.29 305 PRO C O 1
ATOM 6884 N N . ALA C 1 312 ? -25.635 -28.690 5.573 1.00 39.11 306 ALA C N 1
ATOM 6885 C CA . ALA C 1 312 ? -26.267 -29.047 4.312 1.00 39.35 306 ALA C CA 1
ATOM 6886 C C . ALA C 1 312 ? -26.492 -27.840 3.403 1.00 38.23 306 ALA C C 1
ATOM 6887 O O . ALA C 1 312 ? -27.131 -27.981 2.356 1.00 39.53 306 ALA C O 1
ATOM 6889 N N . ILE C 1 313 ? -25.973 -26.666 3.776 1.00 34.68 307 ILE C N 1
ATOM 6890 C CA . ILE C 1 313 ? -26.202 -25.456 2.993 1.00 33.11 307 ILE C CA 1
ATOM 6891 C C . ILE C 1 313 ? -25.793 -25.694 1.547 1.00 34.55 307 ILE C C 1
ATOM 6892 O O . ILE C 1 313 ? -24.820 -26.402 1.261 1.00 35.52 307 ILE C O 1
ATOM 6897 N N . GLU C 1 314 ? -26.545 -25.107 0.621 1.00 35.19 308 GLU C N 1
ATOM 6898 C CA . GLU C 1 314 ? -26.237 -25.293 -0.795 1.00 38.77 308 GLU C CA 1
ATOM 6899 C C . GLU C 1 314 ? -25.320 -24.170 -1.279 1.00 39.93 308 GLU C C 1
ATOM 6900 O O . GLU C 1 314 ? -25.664 -23.329 -2.114 1.00 37.65 308 GLU C O 1
ATOM 6906 N N . LEU C 1 315 ? -24.120 -24.186 -0.711 1.00 43.79 309 LEU C N 1
ATOM 6907 C CA . LEU C 1 315 ? -22.989 -23.458 -1.240 1.00 49.33 309 LEU C CA 1
ATOM 6908 C C . LEU C 1 315 ? -22.319 -24.375 -2.260 1.00 54.04 309 LEU C C 1
ATOM 6909 O O . LEU C 1 315 ? -22.977 -25.106 -3.013 1.00 56.63 309 LEU C O 1
ATOM 6914 N N . VAL D 1 1 ? -46.667 -36.247 14.931 1.00 46.81 -5 VAL D N 1
ATOM 6915 C CA . VAL D 1 1 ? -46.330 -35.313 16.007 1.00 46.34 -5 VAL D CA 1
ATOM 6916 C C . VAL D 1 1 ? -44.823 -35.195 16.204 1.00 43.27 -5 VAL D C 1
ATOM 6917 O O . VAL D 1 1 ? -44.174 -36.161 16.592 1.00 43.23 -5 VAL D O 1
ATOM 6921 N N . PRO D 1 2 ? -44.282 -33.999 15.970 1.00 40.80 -4 PRO D N 1
ATOM 6922 C CA . PRO D 1 2 ? -42.824 -33.819 16.022 1.00 38.42 -4 PRO D CA 1
ATOM 6923 C C . PRO D 1 2 ? -42.265 -34.175 17.391 1.00 35.36 -4 PRO D C 1
ATOM 6924 O O . PRO D 1 2 ? -42.840 -33.831 18.424 1.00 34.89 -4 PRO D O 1
ATOM 6928 N N . ARG D 1 3 ? -41.129 -34.869 17.391 1.00 34.62 -3 ARG D N 1
ATOM 6929 C CA . ARG D 1 3 ? -40.450 -35.168 18.643 1.00 34.91 -3 ARG D CA 1
ATOM 6930 C C . ARG D 1 3 ? -40.065 -33.869 19.337 1.00 31.75 -3 ARG D C 1
ATOM 6931 O O . ARG D 1 3 ? -39.761 -32.866 18.688 1.00 30.43 -3 ARG D O 1
ATOM 6939 N N . GLY D 1 4 ? -40.141 -33.878 20.665 1.00 29.76 -2 GLY D N 1
ATOM 6940 C CA . GLY D 1 4 ? -39.808 -32.701 21.433 1.00 28.38 -2 GLY D CA 1
ATOM 6941 C C . GLY D 1 4 ? -38.336 -32.370 21.364 1.00 28.25 -2 GLY D C 1
ATOM 6942 O O . GLY D 1 4 ? -37.500 -33.148 20.902 1.00 28.95 -2 GLY D O 1
ATOM 6943 N N . SER D 1 5 ? -38.023 -31.175 21.845 1.00 26.21 -1 SER D N 1
ATOM 6944 C CA . SER D 1 5 ? -36.675 -30.613 21.750 1.00 25.25 -1 SER D CA 1
ATOM 6945 C C . SER D 1 5 ? -35.969 -30.714 23.097 1.00 23.11 -1 SER D C 1
ATOM 6946 O O . SER D 1 5 ? -35.592 -29.713 23.699 1.00 23.29 -1 SER D O 1
ATOM 6949 N N . HIS D 1 6 ? -35.791 -31.952 23.567 1.00 22.95 0 HIS D N 1
ATOM 6950 C CA . HIS D 1 6 ? -35.418 -32.150 24.961 1.00 22.56 0 HIS D CA 1
ATOM 6951 C C . HIS D 1 6 ? -33.980 -31.745 25.248 1.00 23.24 0 HIS D C 1
ATOM 6952 O O . HIS D 1 6 ? -33.600 -31.677 26.427 1.00 24.56 0 HIS D O 1
ATOM 6959 N N . MET D 1 7 ? -33.186 -31.443 24.213 1.00 21.65 1 MET D N 1
ATOM 6960 C CA . MET D 1 7 ? -31.803 -31.051 24.404 1.00 21.97 1 MET D CA 1
ATOM 6961 C C . MET D 1 7 ? -31.642 -29.541 24.264 1.00 21.75 1 MET D C 1
ATOM 6962 O O . MET D 1 7 ? -30.549 -29.015 24.501 1.00 23.65 1 MET D O 1
ATOM 6967 N N . ASN D 1 8 ? -32.709 -28.840 23.866 1.00 20.41 2 ASN D N 1
ATOM 6968 C CA . ASN D 1 8 ? -32.670 -27.403 23.626 1.00 19.09 2 ASN D CA 1
ATOM 6969 C C . ASN D 1 8 ? -32.657 -26.651 24.954 1.00 17.74 2 ASN D C 1
ATOM 6970 O O . ASN D 1 8 ? -33.435 -26.970 25.865 1.00 19.25 2 ASN D O 1
ATOM 6975 N N . LYS D 1 9 ? -31.768 -25.659 25.070 1.00 17.65 3 LYS D N 1
ATOM 6976 C CA . LYS D 1 9 ? -31.546 -25.014 26.370 1.00 19.15 3 LYS D CA 1
ATOM 6977 C C . LYS D 1 9 ? -32.785 -24.252 26.867 1.00 19.82 3 LYS D C 1
ATOM 6978 O O . LYS D 1 9 ? -33.051 -24.229 28.077 1.00 19.93 3 LYS D O 1
ATOM 6984 N N . ILE D 1 10 ? -33.555 -23.618 25.971 1.00 19.02 4 ILE D N 1
ATOM 6985 C CA . ILE D 1 10 ? -34.793 -22.959 26.411 1.00 19.95 4 ILE D CA 1
ATOM 6986 C C . ILE D 1 10 ? -35.818 -23.991 26.861 1.00 21.22 4 ILE D C 1
ATOM 6987 O O . ILE D 1 10 ? -36.536 -23.797 27.856 1.00 20.80 4 ILE D O 1
ATOM 6992 N N . CYS D 1 11 ? -35.929 -25.093 26.129 1.00 20.74 5 CYS D N 1
ATOM 6993 C CA . CYS D 1 11 ? -36.897 -26.110 26.519 1.00 22.02 5 CYS D CA 1
ATOM 6994 C C . CYS D 1 11 ? -36.539 -26.714 27.866 1.00 22.25 5 CYS D C 1
ATOM 6995 O O . CYS D 1 11 ? -37.431 -27.049 28.653 1.00 23.81 5 CYS D O 1
ATOM 6998 N N . LYS D 1 12 ? -35.240 -26.835 28.153 1.00 21.24 6 LYS D N 1
ATOM 6999 C CA . LYS D 1 12 ? -34.805 -27.368 29.440 1.00 20.71 6 LYS D CA 1
ATOM 7000 C C . LYS D 1 12 ? -35.085 -26.386 30.575 1.00 22.36 6 LYS D C 1
ATOM 7001 O O . LYS D 1 12 ? -35.562 -26.791 31.646 1.00 24.67 6 LYS D O 1
ATOM 7007 N N . ILE D 1 13 ? -34.814 -25.095 30.363 1.00 21.71 7 ILE D N 1
ATOM 7008 C CA . ILE D 1 13 ? -35.005 -24.116 31.432 1.00 24.70 7 ILE D CA 1
ATOM 7009 C C . ILE D 1 13 ? -36.484 -23.879 31.694 1.00 25.64 7 ILE D C 1
ATOM 7010 O O . ILE D 1 13 ? -36.897 -23.700 32.848 1.00 26.88 7 ILE D O 1
ATOM 7015 N N . LEU D 1 14 ? -37.308 -23.859 30.643 1.00 25.97 8 LEU D N 1
ATOM 7016 C CA . LEU D 1 14 ? -38.722 -23.531 30.827 1.00 26.58 8 LEU D CA 1
ATOM 7017 C C . LEU D 1 14 ? -39.622 -24.758 30.970 1.00 27.41 8 LEU D C 1
ATOM 7018 O O . LEU D 1 14 ? -40.805 -24.603 31.315 1.00 27.07 8 LEU D O 1
ATOM 7023 N N . ASN D 1 15 ? -39.082 -25.963 30.762 1.00 27.67 9 ASN D N 1
ATOM 7024 C CA . ASN D 1 15 ? -39.845 -27.215 30.777 1.00 29.70 9 ASN D CA 1
ATOM 7025 C C . ASN D 1 15 ? -41.002 -27.180 29.771 1.00 29.00 9 ASN D C 1
ATOM 7026 O O . ASN D 1 15 ? -42.152 -27.496 30.090 1.00 29.40 9 ASN D O 1
ATOM 7031 N N . ILE D 1 16 ? -40.683 -26.796 28.537 1.00 28.13 10 ILE D N 1
ATOM 7032 C CA . ILE D 1 16 ? -41.636 -26.827 27.438 1.00 27.18 10 ILE D CA 1
ATOM 7033 C C . ILE D 1 16 ? -41.108 -27.771 26.363 1.00 26.43 10 ILE D C 1
ATOM 7034 O O . ILE D 1 16 ? -39.915 -28.056 26.277 1.00 28.22 10 ILE D O 1
ATOM 7039 N N . LYS D 1 17 ? -42.028 -28.273 25.541 1.00 26.26 11 LYS D N 1
ATOM 7040 C CA . LYS D 1 17 ? -41.660 -29.287 24.556 1.00 24.40 11 LYS D CA 1
ATOM 7041 C C . LYS D 1 17 ? -40.913 -28.700 23.358 1.00 24.45 11 LYS D C 1
ATOM 7042 O O . LYS D 1 17 ? -39.969 -29.322 22.850 1.00 25.69 11 LYS D O 1
ATOM 7048 N N . TYR D 1 18 ? -41.339 -27.531 22.876 1.00 21.75 12 TYR D N 1
ATOM 7049 C CA . TYR D 1 18 ? -40.792 -26.898 21.682 1.00 21.40 12 TYR D CA 1
ATOM 7050 C C . TYR D 1 18 ? -40.346 -25.482 22.012 1.00 21.43 12 TYR D C 1
ATOM 7051 O O . TYR D 1 18 ? -41.028 -24.784 22.784 1.00 22.50 12 TYR D O 1
ATOM 7060 N N . PRO D 1 19 ? -39.243 -25.005 21.422 1.00 22.04 13 PRO D N 1
ATOM 7061 C CA . PRO D 1 19 ? -38.721 -23.666 21.764 1.00 21.56 13 PRO D CA 1
ATOM 7062 C C . PRO D 1 19 ? -39.446 -22.555 21.011 1.00 20.92 13 PRO D C 1
ATOM 7063 O O . PRO D 1 19 ? -38.839 -21.746 20.297 1.00 19.69 13 PRO D O 1
ATOM 7067 N N . VAL D 1 20 ? -40.772 -22.526 21.153 1.00 20.04 14 VAL D N 1
ATOM 7068 C CA . VAL D 1 20 ? -41.632 -21.545 20.487 1.00 20.56 14 VAL D CA 1
ATOM 7069 C C . VAL D 1 20 ? -42.438 -20.832 21.563 1.00 21.95 14 VAL D C 1
ATOM 7070 O O . VAL D 1 20 ? -43.208 -21.469 22.295 1.00 21.99 14 VAL D O 1
ATOM 7074 N N . ILE D 1 21 ? -42.239 -19.519 21.674 1.00 20.27 15 ILE D N 1
ATOM 7075 C CA . ILE D 1 21 ? -42.939 -18.683 22.634 1.00 20.85 15 ILE D CA 1
ATOM 7076 C C . ILE D 1 21 ? -43.940 -17.834 21.872 1.00 20.40 15 ILE D C 1
ATOM 7077 O O . ILE D 1 21 ? -43.594 -17.220 20.860 1.00 21.67 15 ILE D O 1
ATOM 7082 N N . GLN D 1 22 ? -45.179 -17.812 22.340 1.00 20.59 16 GLN D N 1
ATOM 7083 C CA . GLN D 1 22 ? -46.162 -16.873 21.817 1.00 22.55 16 GLN D CA 1
ATOM 7084 C C . GLN D 1 22 ? -46.002 -15.570 22.588 1.00 23.39 16 GLN D C 1
ATOM 7085 O O . GLN D 1 22 ? -46.174 -15.544 23.812 1.00 23.88 16 GLN D O 1
ATOM 7091 N N . GLY D 1 23 ? -45.627 -14.508 21.880 1.00 21.83 17 GLY D N 1
ATOM 7092 C CA . GLY D 1 23 ? -45.294 -13.262 22.545 1.00 23.19 17 GLY D CA 1
ATOM 7093 C C . GLY D 1 23 ? -46.503 -12.622 23.209 1.00 23.88 17 GLY D C 1
ATOM 7094 O O . GLY D 1 23 ? -47.631 -12.688 22.711 1.00 25.26 17 GLY D O 1
ATOM 7095 N N . GLY D 1 24 ? -46.256 -11.979 24.345 1.00 23.38 18 GLY D N 1
ATOM 7096 C CA . GLY D 1 24 ? -47.342 -11.282 25.004 1.00 22.79 18 GLY D CA 1
ATOM 7097 C C . GLY D 1 24 ? -47.768 -10.146 24.104 1.00 24.94 18 GLY D C 1
ATOM 7098 O O . GLY D 1 24 ? -46.917 -9.393 23.617 1.00 26.79 18 GLY D O 1
ATOM 7099 N N . MET D 1 25 ? -49.058 -10.042 23.807 1.00 24.49 19 MET D N 1
ATOM 7100 C CA . MET D 1 25 ? -49.550 -8.959 22.971 1.00 24.73 19 MET D CA 1
ATOM 7101 C C . MET D 1 25 ? -50.701 -8.292 23.704 1.00 26.14 19 MET D C 1
ATOM 7102 O O . MET D 1 25 ? -51.730 -8.930 23.951 1.00 28.10 19 MET D O 1
ATOM 7107 N N . ALA D 1 26 ? -50.511 -7.025 24.068 1.00 26.44 20 ALA D N 1
ATOM 7108 C CA . ALA D 1 26 ? -51.523 -6.279 24.802 1.00 26.99 20 ALA D CA 1
ATOM 7109 C C . ALA D 1 26 ? -52.885 -6.418 24.130 1.00 29.50 20 ALA D C 1
ATOM 7110 O O . ALA D 1 26 ? -52.997 -6.351 22.906 1.00 29.93 20 ALA D O 1
ATOM 7112 N N . TRP D 1 27 ? -53.919 -6.623 24.956 1.00 31.92 21 TRP D N 1
ATOM 7113 C CA . TRP D 1 27 ? -55.303 -6.889 24.562 1.00 34.68 21 TRP D CA 1
ATOM 7114 C C . TRP D 1 27 ? -55.501 -8.147 23.720 1.00 33.97 21 TRP D C 1
ATOM 7115 O O . TRP D 1 27 ? -56.526 -8.823 23.851 1.00 36.62 21 TRP D O 1
ATOM 7126 N N . VAL D 1 28 ? -54.534 -8.468 22.871 1.00 31.80 22 VAL D N 1
ATOM 7127 C CA . VAL D 1 28 ? -54.651 -9.591 21.945 1.00 30.70 22 VAL D CA 1
ATOM 7128 C C . VAL D 1 28 ? -54.482 -10.929 22.662 1.00 31.43 22 VAL D C 1
ATOM 7129 O O . VAL D 1 28 ? -55.197 -11.897 22.377 1.00 33.70 22 VAL D O 1
ATOM 7133 N N . ALA D 1 29 ? -53.478 -11.034 23.532 1.00 30.90 23 ALA D N 1
ATOM 7134 C CA . ALA D 1 29 ? -53.065 -12.323 24.089 1.00 28.99 23 ALA D CA 1
ATOM 7135 C C . ALA D 1 29 ? -53.788 -12.544 25.406 1.00 31.72 23 ALA D C 1
ATOM 7136 O O . ALA D 1 29 ? -53.388 -12.007 26.444 1.00 33.13 23 ALA D O 1
ATOM 7138 N N . THR D 1 30 ? -54.848 -13.351 25.367 1.00 32.37 24 THR D N 1
ATOM 7139 C CA . THR D 1 30 ? -55.639 -13.676 26.540 1.00 33.49 24 THR D CA 1
ATOM 7140 C C . THR D 1 30 ? -55.498 -15.158 26.866 1.00 32.76 24 THR D C 1
ATOM 7141 O O . THR D 1 30 ? -54.743 -15.891 26.219 1.00 32.86 24 THR D O 1
ATOM 7145 N N . ALA D 1 31 ? -56.277 -15.611 27.854 1.00 33.03 25 ALA D N 1
ATOM 7146 C CA . ALA D 1 31 ? -56.130 -16.979 28.332 1.00 33.74 25 ALA D CA 1
ATOM 7147 C C . ALA D 1 31 ? -56.365 -17.994 27.221 1.00 35.11 25 ALA D C 1
ATOM 7148 O O . ALA D 1 31 ? -55.729 -19.052 27.202 1.00 36.31 25 ALA D O 1
ATOM 7150 N N . SER D 1 32 ? -57.288 -17.705 26.298 1.00 35.17 26 SER D N 1
ATOM 7151 C CA . SER D 1 32 ? -57.589 -18.671 25.242 1.00 36.24 26 SER D CA 1
ATOM 7152 C C . SER D 1 32 ? -56.360 -18.939 24.382 1.00 34.57 26 SER D C 1
ATOM 7153 O O . SER D 1 32 ? -56.079 -20.088 24.012 1.00 35.35 26 SER D O 1
ATOM 7156 N N . LEU D 1 33 ? -55.623 -17.885 24.052 1.00 31.10 27 LEU D N 1
ATOM 7157 C CA . LEU D 1 33 ? -54.447 -18.047 23.210 1.00 29.63 27 LEU D CA 1
ATOM 7158 C C . LEU D 1 33 ? -53.306 -18.668 24.002 1.00 29.61 27 LEU D C 1
ATOM 7159 O O . LEU D 1 33 ? -52.712 -19.668 23.574 1.00 28.50 27 LEU D O 1
ATOM 7164 N N . ALA D 1 34 ? -52.991 -18.091 25.169 1.00 29.07 28 ALA D N 1
ATOM 7165 C CA . ALA D 1 34 ? -51.852 -18.578 25.945 1.00 27.99 28 ALA D CA 1
ATOM 7166 C C . ALA D 1 34 ? -52.015 -20.050 26.292 1.00 28.68 28 ALA D C 1
ATOM 7167 O O . ALA D 1 34 ? -51.073 -20.837 26.153 1.00 28.71 28 ALA D O 1
ATOM 7169 N N . SER D 1 35 ? -53.215 -20.457 26.710 1.00 29.15 29 SER D N 1
ATOM 7170 C CA . SER D 1 35 ? -53.378 -21.856 27.078 1.00 30.82 29 SER D CA 1
ATOM 7171 C C . SER D 1 35 ? -53.270 -22.766 25.858 1.00 31.53 29 SER D C 1
ATOM 7172 O O . SER D 1 35 ? -52.734 -23.874 25.962 1.00 32.24 29 SER D O 1
ATOM 7175 N N . ALA D 1 36 ? -53.743 -22.315 24.695 1.00 31.50 30 ALA D N 1
ATOM 7176 C CA . ALA D 1 36 ? -53.636 -23.147 23.497 1.00 31.17 30 ALA D CA 1
ATOM 7177 C C . ALA D 1 36 ? -52.185 -23.333 23.075 1.00 30.51 30 ALA D C 1
ATOM 7178 O O . ALA D 1 36 ? -51.795 -24.420 22.631 1.00 31.54 30 ALA D O 1
ATOM 7180 N N . VAL D 1 37 ? -51.379 -22.281 23.187 1.00 27.83 31 VAL D N 1
ATOM 7181 C CA . VAL D 1 37 ? -49.966 -22.405 22.837 1.00 26.65 31 VAL D CA 1
ATOM 7182 C C . VAL D 1 37 ? -49.268 -23.352 23.807 1.00 27.39 31 VAL D C 1
ATOM 7183 O O . VAL D 1 37 ? -48.520 -24.245 23.393 1.00 25.92 31 VAL D O 1
ATOM 7187 N N . SER D 1 38 ? -49.510 -23.178 25.116 1.00 28.54 32 SER D N 1
ATOM 7188 C CA . SER D 1 38 ? -48.879 -24.065 26.093 1.00 28.94 32 SER D CA 1
ATOM 7189 C C . SER D 1 38 ? -49.340 -25.509 25.910 1.00 31.39 32 SER D C 1
ATOM 7190 O O . SER D 1 38 ? -48.524 -26.438 25.962 1.00 32.08 32 SER D O 1
ATOM 7193 N N . ASN D 1 39 ? -50.644 -25.726 25.689 1.00 32.43 33 ASN D N 1
ATOM 7194 C CA . ASN D 1 39 ? -51.113 -27.090 25.462 1.00 33.16 33 ASN D CA 1
ATOM 7195 C C . ASN D 1 39 ? -50.482 -27.700 24.217 1.00 32.96 33 ASN D C 1
ATOM 7196 O O . ASN D 1 39 ? -50.288 -28.919 24.157 1.00 33.64 33 ASN D O 1
ATOM 7201 N N . ALA D 1 40 ? -50.151 -26.874 23.220 1.00 30.97 34 ALA D N 1
ATOM 7202 C CA . ALA D 1 40 ? -49.496 -27.363 22.013 1.00 30.05 34 ALA D CA 1
ATOM 7203 C C . ALA D 1 40 ? -48.015 -27.646 22.212 1.00 30.59 34 ALA D C 1
ATOM 7204 O O . ALA D 1 40 ? -47.376 -28.160 21.287 1.00 31.50 34 ALA D O 1
ATOM 7206 N N . GLY D 1 41 ? -47.449 -27.303 23.370 1.00 28.30 35 GLY D N 1
ATOM 7207 C CA . GLY D 1 41 ? -46.058 -27.595 23.664 1.00 26.50 35 GLY D CA 1
ATOM 7208 C C . GLY D 1 41 ? -45.125 -26.408 23.618 1.00 24.36 35 GLY D C 1
ATOM 7209 O O . GLY D 1 41 ? -43.926 -26.577 23.882 1.00 24.80 35 GLY D O 1
ATOM 7210 N N . GLY D 1 42 ? -45.618 -25.217 23.303 1.00 23.44 36 GLY D N 1
ATOM 7211 C CA . GLY D 1 42 ? -44.829 -24.004 23.402 1.00 22.86 36 GLY D CA 1
ATOM 7212 C C . GLY D 1 42 ? -45.047 -23.319 24.737 1.00 23.00 36 GLY D C 1
ATOM 7213 O O . GLY D 1 42 ? -45.560 -23.908 25.691 1.00 23.93 36 GLY D O 1
ATOM 7214 N N . LEU D 1 43 ? -44.660 -22.046 24.803 1.00 22.04 37 LEU D N 1
ATOM 7215 C CA . LEU D 1 43 ? -44.942 -21.214 25.973 1.00 23.18 37 LEU D CA 1
ATOM 7216 C C . LEU D 1 43 ? -45.962 -20.149 25.587 1.00 23.88 37 LEU D C 1
ATOM 7217 O O . LEU D 1 43 ? -45.645 -19.229 24.832 1.00 22.95 37 LEU D O 1
ATOM 7222 N N . GLY D 1 44 ? -47.188 -20.271 26.103 1.00 25.86 38 GLY D N 1
ATOM 7223 C CA . GLY D 1 44 ? -48.159 -19.206 25.940 1.00 25.75 38 GLY D CA 1
ATOM 7224 C C . GLY D 1 44 ? -47.903 -18.089 26.931 1.00 25.06 38 GLY D C 1
ATOM 7225 O O . GLY D 1 44 ? -47.375 -18.308 28.021 1.00 25.06 38 GLY D O 1
ATOM 7226 N N . ILE D 1 45 ? -48.269 -16.863 26.555 1.00 23.46 39 ILE D N 1
ATOM 7227 C CA A ILE D 1 45 ? -48.029 -15.695 27.398 0.41 24.12 39 ILE D CA 1
ATOM 7228 C CA B ILE D 1 45 ? -48.037 -15.705 27.409 0.59 24.22 39 ILE D CA 1
ATOM 7229 C C . ILE D 1 45 ? -49.295 -14.854 27.481 1.00 24.99 39 ILE D C 1
ATOM 7230 O O . ILE D 1 45 ? -49.868 -14.489 26.449 1.00 26.21 39 ILE D O 1
ATOM 7239 N N . ILE D 1 46 ? -49.719 -14.530 28.711 1.00 25.95 40 ILE D N 1
ATOM 7240 C CA . ILE D 1 46 ? -50.806 -13.585 28.937 1.00 27.57 40 ILE D CA 1
ATOM 7241 C C . ILE D 1 46 ? -50.224 -12.178 28.986 1.00 28.00 40 ILE D C 1
ATOM 7242 O O . ILE D 1 46 ? -49.281 -11.915 29.743 1.00 28.40 40 ILE D O 1
ATOM 7247 N N . ALA D 1 47 ? -50.791 -11.261 28.208 1.00 28.22 41 ALA D N 1
ATOM 7248 C CA . ALA D 1 47 ? -50.312 -9.882 28.173 1.00 28.70 41 ALA D CA 1
ATOM 7249 C C . ALA D 1 47 ? -50.979 -9.061 29.272 1.00 30.31 41 ALA D C 1
ATOM 7250 O O . ALA D 1 47 ? -52.211 -8.961 29.316 1.00 30.99 41 ALA D O 1
ATOM 7252 N N . ALA D 1 48 ? -50.174 -8.452 30.143 1.00 30.08 42 ALA D N 1
ATOM 7253 C CA . ALA D 1 48 ? -50.749 -7.510 31.104 1.00 30.23 42 ALA D CA 1
ATOM 7254 C C . ALA D 1 48 ? -51.070 -6.170 30.451 1.00 31.60 42 ALA D C 1
ATOM 7255 O O . ALA D 1 48 ? -51.995 -5.480 30.893 1.00 31.15 42 ALA D O 1
ATOM 7257 N N . GLY D 1 49 ? -50.332 -5.798 29.401 1.00 32.62 43 GLY D N 1
ATOM 7258 C CA . GLY D 1 49 ? -50.591 -4.536 28.729 1.00 34.17 43 GLY D CA 1
ATOM 7259 C C . GLY D 1 49 ? -50.728 -3.366 29.686 1.00 35.99 43 GLY D C 1
ATOM 7260 O O . GLY D 1 49 ? -49.950 -3.206 30.633 1.00 34.91 43 GLY D O 1
ATOM 7261 N N A ASN D 1 50 ? -51.732 -2.527 29.436 0.53 37.46 44 ASN D N 1
ATOM 7262 N N B ASN D 1 50 ? -51.751 -2.544 29.449 0.47 37.53 44 ASN D N 1
ATOM 7263 C CA A ASN D 1 50 ? -52.024 -1.382 30.284 0.53 38.50 44 ASN D CA 1
ATOM 7264 C CA B ASN D 1 50 ? -52.060 -1.381 30.269 0.47 38.72 44 ASN D CA 1
ATOM 7265 C C A ASN D 1 50 ? -53.232 -1.634 31.174 0.53 38.47 44 ASN D C 1
ATOM 7266 C C B ASN D 1 50 ? -53.156 -1.666 31.286 0.47 38.76 44 ASN D C 1
ATOM 7267 O O A ASN D 1 50 ? -53.874 -0.679 31.628 0.53 38.99 44 ASN D O 1
ATOM 7268 O O B ASN D 1 50 ? -53.640 -0.735 31.941 0.47 39.61 44 ASN D O 1
ATOM 7277 N N . ALA D 1 51 ? -53.563 -2.925 31.429 1.00 38.32 45 ALA D N 1
ATOM 7278 C CA . ALA D 1 51 ? -54.746 -3.260 32.210 1.00 40.11 45 ALA D CA 1
ATOM 7279 C C . ALA D 1 51 ? -54.429 -3.288 33.703 1.00 41.83 45 ALA D C 1
ATOM 7280 O O . ALA D 1 51 ? -53.295 -3.549 34.106 1.00 41.67 45 ALA D O 1
ATOM 7282 N N . PRO D 1 52 ? -55.414 -3.017 34.549 1.00 44.86 46 PRO D N 1
ATOM 7283 C CA . PRO D 1 52 ? -55.179 -3.094 35.992 1.00 46.11 46 PRO D CA 1
ATOM 7284 C C . PRO D 1 52 ? -55.088 -4.539 36.464 1.00 45.34 46 PRO D C 1
ATOM 7285 O O . PRO D 1 52 ? -55.494 -5.484 35.783 1.00 43.76 46 PRO D O 1
ATOM 7289 N N . LYS D 1 53 ? -54.564 -4.674 37.688 1.00 45.40 47 LYS D N 1
ATOM 7290 C CA . LYS D 1 53 ? -54.292 -5.976 38.293 1.00 45.59 47 LYS D CA 1
ATOM 7291 C C . LYS D 1 53 ? -55.491 -6.917 38.203 1.00 43.74 47 LYS D C 1
ATOM 7292 O O . LYS D 1 53 ? -55.340 -8.100 37.876 1.00 41.35 47 LYS D O 1
ATOM 7298 N N . GLU D 1 54 ? -56.695 -6.406 38.490 1.00 44.80 48 GLU D N 1
ATOM 7299 C CA . GLU D 1 54 ? -57.877 -7.264 38.560 1.00 47.04 48 GLU D CA 1
ATOM 7300 C C . GLU D 1 54 ? -58.157 -7.960 37.237 1.00 44.95 48 GLU D C 1
ATOM 7301 O O . GLU D 1 54 ? -58.522 -9.143 37.218 1.00 43.27 48 GLU D O 1
ATOM 7307 N N . ALA D 1 55 ? -58.009 -7.234 36.120 1.00 43.72 49 ALA D N 1
ATOM 7308 C CA . ALA D 1 55 ? -58.251 -7.821 34.804 1.00 42.55 49 ALA D CA 1
ATOM 7309 C C . ALA D 1 55 ? -57.229 -8.901 34.483 1.00 41.64 49 ALA D C 1
ATOM 7310 O O . ALA D 1 55 ? -57.571 -9.945 33.912 1.00 42.56 49 ALA D O 1
ATOM 7312 N N . ILE D 1 56 ? -55.965 -8.665 34.835 1.00 39.60 50 ILE D N 1
ATOM 7313 C CA . ILE D 1 56 ? -54.942 -9.652 34.519 1.00 38.66 50 ILE D CA 1
ATOM 7314 C C . ILE D 1 56 ? -55.062 -10.848 35.450 1.00 39.08 50 ILE D C 1
ATOM 7315 O O . ILE D 1 56 ? -54.755 -11.977 35.056 1.00 39.01 50 ILE D O 1
ATOM 7320 N N . LYS D 1 57 ? -55.539 -10.638 36.682 1.00 39.37 51 LYS D N 1
ATOM 7321 C CA . LYS D 1 57 ? -55.727 -11.774 37.574 1.00 39.34 51 LYS D CA 1
ATOM 7322 C C . LYS D 1 57 ? -56.733 -12.765 36.993 1.00 40.75 51 LYS D C 1
ATOM 7323 O O . LYS D 1 57 ? -56.524 -13.983 37.061 1.00 39.53 51 LYS D O 1
ATOM 7329 N N . LYS D 1 58 ? -57.815 -12.261 36.387 1.00 42.23 52 LYS D N 1
ATOM 7330 C CA . LYS D 1 58 ? -58.829 -13.156 35.837 1.00 44.26 52 LYS D CA 1
ATOM 7331 C C . LYS D 1 58 ? -58.298 -13.963 34.670 1.00 41.33 52 LYS D C 1
ATOM 7332 O O . LYS D 1 58 ? -58.695 -15.120 34.488 1.00 39.44 52 LYS D O 1
ATOM 7338 N N . GLU D 1 59 ? -57.397 -13.377 33.881 1.00 39.20 53 GLU D N 1
ATOM 7339 C CA . GLU D 1 59 ? -56.763 -14.137 32.812 1.00 38.99 53 GLU D CA 1
ATOM 7340 C C . GLU D 1 59 ? -55.874 -15.237 33.377 1.00 37.46 53 GLU D C 1
ATOM 7341 O O . GLU D 1 59 ? -55.884 -16.369 32.876 1.00 37.87 53 GLU D O 1
ATOM 7347 N N . ILE D 1 60 ? -55.106 -14.934 34.427 1.00 35.83 54 ILE D N 1
ATOM 7348 C CA . ILE D 1 60 ? -54.242 -15.960 35.007 1.00 36.09 54 ILE D CA 1
ATOM 7349 C C . ILE D 1 60 ? -55.080 -17.100 35.558 1.00 37.88 54 ILE D C 1
ATOM 7350 O O . ILE D 1 60 ? -54.767 -18.281 35.356 1.00 39.61 54 ILE D O 1
ATOM 7355 N N . VAL D 1 61 ? -56.160 -16.760 36.260 1.00 37.38 55 VAL D N 1
ATOM 7356 C CA . VAL D 1 61 ? -57.038 -17.771 36.840 1.00 39.93 55 VAL D CA 1
ATOM 7357 C C . VAL D 1 61 ? -57.635 -18.655 35.747 1.00 42.37 55 VAL D C 1
ATOM 7358 O O . VAL D 1 61 ? -57.604 -19.889 35.834 1.00 41.83 55 VAL D O 1
ATOM 7362 N N . GLU D 1 62 ? -58.172 -18.033 34.692 1.00 44.75 56 GLU D N 1
ATOM 7363 C CA . GLU D 1 62 ? -58.728 -18.791 33.573 1.00 46.42 56 GLU D CA 1
ATOM 7364 C C . GLU D 1 62 ? -57.669 -19.656 32.901 1.00 43.18 56 GLU D C 1
ATOM 7365 O O . GLU D 1 62 ? -57.928 -20.811 32.541 1.00 42.26 56 GLU D O 1
ATOM 7371 N N . CYS D 1 63 ? -56.471 -19.109 32.711 1.00 41.21 57 CYS D N 1
ATOM 7372 C CA . CYS D 1 63 ? -55.432 -19.868 32.029 1.00 40.27 57 CYS D CA 1
ATOM 7373 C C . CYS D 1 63 ? -55.094 -21.140 32.793 1.00 40.38 57 CYS D C 1
ATOM 7374 O O . CYS D 1 63 ? -54.920 -22.206 32.193 1.00 38.77 57 CYS D O 1
ATOM 7377 N N . LYS D 1 64 ? -55.029 -21.059 34.124 1.00 41.59 58 LYS D N 1
ATOM 7378 C CA . LYS D 1 64 ? -54.689 -22.247 34.900 1.00 42.83 58 LYS D CA 1
ATOM 7379 C C . LYS D 1 64 ? -55.758 -23.321 34.767 1.00 44.51 58 LYS D C 1
ATOM 7380 O O . LYS D 1 64 ? -55.458 -24.513 34.896 1.00 45.44 58 LYS D O 1
ATOM 7386 N N . LYS D 1 65 ? -57.005 -22.927 34.500 1.00 45.28 59 LYS D N 1
ATOM 7387 C CA . LYS D 1 65 ? -58.053 -23.921 34.306 1.00 47.27 59 LYS D CA 1
ATOM 7388 C C . LYS D 1 65 ? -57.924 -24.625 32.962 1.00 46.71 59 LYS D C 1
ATOM 7389 O O . LYS D 1 65 ? -58.392 -25.760 32.815 1.00 48.22 59 LYS D O 1
ATOM 7395 N N . LEU D 1 66 ? -57.299 -23.977 31.979 1.00 44.82 60 LEU D N 1
ATOM 7396 C CA . LEU D 1 66 ? -57.269 -24.478 30.609 1.00 43.42 60 LEU D CA 1
ATOM 7397 C C . LEU D 1 66 ? -55.978 -25.200 30.238 1.00 43.79 60 LEU D C 1
ATOM 7398 O O . LEU D 1 66 ? -55.951 -25.898 29.216 1.00 44.16 60 LEU D O 1
ATOM 7403 N N . THR D 1 67 ? -54.912 -25.049 31.022 1.00 42.72 61 THR D N 1
ATOM 7404 C CA . THR D 1 67 ? -53.675 -25.764 30.742 1.00 42.62 61 THR D CA 1
ATOM 7405 C C . THR D 1 67 ? -52.973 -26.105 32.045 1.00 44.39 61 THR D C 1
ATOM 7406 O O . THR D 1 67 ? -53.026 -25.340 33.012 1.00 45.59 61 THR D O 1
ATOM 7410 N N . ASP D 1 68 ? -52.328 -27.269 32.066 1.00 44.80 62 ASP D N 1
ATOM 7411 C CA . ASP D 1 68 ? -51.431 -27.646 33.148 1.00 47.62 62 ASP D CA 1
ATOM 7412 C C . ASP D 1 68 ? -49.968 -27.556 32.732 1.00 44.01 62 ASP D C 1
ATOM 7413 O O . ASP D 1 68 ? -49.088 -27.984 33.486 1.00 44.15 62 ASP D O 1
ATOM 7418 N N . LYS D 1 69 ? -49.691 -27.009 31.541 1.00 40.16 63 LYS D N 1
ATOM 7419 C CA . LYS D 1 69 ? -48.348 -26.797 31.035 1.00 38.32 63 LYS D CA 1
ATOM 7420 C C . LYS D 1 69 ? -47.866 -25.397 31.391 1.00 35.18 63 LYS D C 1
ATOM 7421 O O . LYS D 1 69 ? -48.669 -24.519 31.727 1.00 33.86 63 LYS D O 1
ATOM 7427 N N . PRO D 1 70 ? -46.550 -25.161 31.359 1.00 32.77 64 PRO D N 1
ATOM 7428 C CA . PRO D 1 70 ? -46.040 -23.824 31.694 1.00 31.92 64 PRO D CA 1
ATOM 7429 C C . PRO D 1 70 ? -46.620 -22.747 30.789 1.00 30.71 64 PRO D C 1
ATOM 7430 O O . PRO D 1 70 ? -46.785 -22.938 29.582 1.00 31.05 64 PRO D O 1
ATOM 7434 N N . PHE D 1 71 ? -46.918 -21.598 31.389 1.00 30.40 65 PHE D N 1
ATOM 7435 C CA . PHE D 1 71 ? -47.252 -20.394 30.643 1.00 28.19 65 PHE D CA 1
ATOM 7436 C C . PHE D 1 71 ? -46.629 -19.221 31.375 1.00 28.67 65 PHE D C 1
ATOM 7437 O O . PHE D 1 71 ? -46.158 -19.354 32.507 1.00 29.68 65 PHE D O 1
ATOM 7445 N N . GLY D 1 72 ? -46.608 -18.064 30.714 1.00 27.88 66 GLY D N 1
ATOM 7446 C CA . GLY D 1 72 ? -46.026 -16.877 31.292 1.00 27.95 66 GLY D CA 1
ATOM 7447 C C . GLY D 1 72 ? -46.997 -15.711 31.252 1.00 27.63 66 GLY D C 1
ATOM 7448 O O . GLY D 1 72 ? -48.089 -15.792 30.674 1.00 28.58 66 GLY D O 1
ATOM 7449 N N . VAL D 1 73 ? -46.572 -14.621 31.881 1.00 25.84 67 VAL D N 1
ATOM 7450 C CA . VAL D 1 73 ? -47.238 -13.329 31.798 1.00 26.65 67 VAL D CA 1
ATOM 7451 C C . VAL D 1 73 ? -46.214 -12.321 31.298 1.00 26.61 67 VAL D C 1
ATOM 7452 O O . VAL D 1 73 ? -45.044 -12.374 31.693 1.00 27.10 67 VAL D O 1
ATOM 7456 N N . ASN D 1 74 ? -46.644 -11.410 30.429 1.00 25.85 68 ASN D N 1
ATOM 7457 C CA . ASN D 1 74 ? -45.805 -10.301 30.000 1.00 26.22 68 ASN D CA 1
ATOM 7458 C C . ASN D 1 74 ? -46.108 -9.077 30.855 1.00 26.99 68 ASN D C 1
ATOM 7459 O O . ASN D 1 74 ? -47.256 -8.617 30.908 1.00 27.76 68 ASN D O 1
ATOM 7464 N N . VAL D 1 75 ? -45.085 -8.549 31.512 1.00 26.45 69 VAL D N 1
ATOM 7465 C CA . VAL D 1 75 ? -45.207 -7.313 32.271 1.00 27.28 69 VAL D CA 1
ATOM 7466 C C . VAL D 1 75 ? -44.797 -6.185 31.345 1.00 27.79 69 VAL D C 1
ATOM 7467 O O . VAL D 1 75 ? -43.642 -6.131 30.902 1.00 27.10 69 VAL D O 1
ATOM 7471 N N . MET D 1 76 ? -45.726 -5.288 31.034 1.00 28.36 70 MET D N 1
ATOM 7472 C CA . MET D 1 76 ? -45.440 -4.297 30.014 1.00 28.63 70 MET D CA 1
ATOM 7473 C C . MET D 1 76 ? -45.070 -3.074 30.863 1.00 29.93 70 MET D C 1
ATOM 7474 O O . MET D 1 76 ? -45.911 -2.550 31.606 1.00 30.73 70 MET D O 1
ATOM 7479 N N . LEU D 1 77 ? -43.799 -2.674 30.835 1.00 30.25 71 LEU D N 1
ATOM 7480 C CA . LEU D 1 77 ? -43.256 -1.865 31.926 1.00 31.03 71 LEU D CA 1
ATOM 7481 C C . LEU D 1 77 ? -43.671 -0.397 31.892 1.00 33.32 71 LEU D C 1
ATOM 7482 O O . LEU D 1 77 ? -43.393 0.326 32.859 1.00 34.78 71 LEU D O 1
ATOM 7487 N N . MET D 1 78 ? -44.314 0.074 30.825 1.00 34.58 72 MET D N 1
ATOM 7488 C CA . MET D 1 78 ? -44.842 1.432 30.810 1.00 36.18 72 MET D CA 1
ATOM 7489 C C . MET D 1 78 ? -46.251 1.511 31.373 1.00 35.43 72 MET D C 1
ATOM 7490 O O . MET D 1 78 ? -46.873 2.577 31.299 1.00 35.63 72 MET D O 1
ATOM 7495 N N . SER D 1 79 ? -46.777 0.413 31.901 1.00 35.73 73 SER D N 1
ATOM 7496 C CA . SER D 1 79 ? -48.144 0.420 32.394 1.00 37.20 73 SER D CA 1
ATOM 7497 C C . SER D 1 79 ? -48.255 1.291 33.643 1.00 37.90 73 SER D C 1
ATOM 7498 O O . SER D 1 79 ? -47.342 1.299 34.476 1.00 37.72 73 SER D O 1
ATOM 7501 N N . PRO D 1 80 ? -49.354 2.041 33.792 1.00 37.92 74 PRO D N 1
ATOM 7502 C CA . PRO D 1 80 ? -49.600 2.744 35.065 1.00 39.56 74 PRO D CA 1
ATOM 7503 C C . PRO D 1 80 ? -49.746 1.797 36.240 1.00 40.50 74 PRO D C 1
ATOM 7504 O O . PRO D 1 80 ? -49.626 2.231 37.394 1.00 40.83 74 PRO D O 1
ATOM 7508 N N . PHE D 1 81 ? -50.021 0.520 35.980 1.00 40.26 75 PHE D N 1
ATOM 7509 C CA . PHE D 1 81 ? -50.289 -0.469 37.015 1.00 41.87 75 PHE D CA 1
ATOM 7510 C C . PHE D 1 81 ? -49.135 -1.443 37.198 1.00 40.97 75 PHE D C 1
ATOM 7511 O O . PHE D 1 81 ? -49.319 -2.502 37.807 1.00 41.45 75 PHE D O 1
ATOM 7519 N N . VAL D 1 82 ? -47.949 -1.111 36.677 1.00 40.08 76 VAL D N 1
ATOM 7520 C CA . VAL D 1 82 ? -46.866 -2.091 36.619 1.00 40.05 76 VAL D CA 1
ATOM 7521 C C . VAL D 1 82 ? -46.490 -2.585 38.020 1.00 40.44 76 VAL D C 1
ATOM 7522 O O . VAL D 1 82 ? -46.201 -3.772 38.209 1.00 39.04 76 VAL D O 1
ATOM 7526 N N . ASP D 1 83 ? -46.509 -1.699 39.027 1.00 42.14 77 ASP D N 1
ATOM 7527 C CA . ASP D 1 83 ? -46.238 -2.148 40.394 1.00 43.67 77 ASP D CA 1
ATOM 7528 C C . ASP D 1 83 ? -47.246 -3.203 40.828 1.00 42.89 77 ASP D C 1
ATOM 7529 O O . ASP D 1 83 ? -46.874 -4.241 41.387 1.00 43.17 77 ASP D O 1
ATOM 7534 N N . ASP D 1 84 ? -48.535 -2.949 40.570 1.00 42.81 78 ASP D N 1
ATOM 7535 C CA . ASP D 1 84 ? -49.573 -3.935 40.865 1.00 44.34 78 ASP D CA 1
ATOM 7536 C C . ASP D 1 84 ? -49.348 -5.236 40.106 1.00 41.49 78 ASP D C 1
ATOM 7537 O O . ASP D 1 84 ? -49.624 -6.321 40.632 1.00 40.76 78 ASP D O 1
ATOM 7542 N N . ILE D 1 85 ? -48.878 -5.153 38.854 1.00 39.49 79 ILE D N 1
ATOM 7543 C CA . ILE D 1 85 ? -48.722 -6.365 38.057 1.00 36.98 79 ILE D CA 1
ATOM 7544 C C . ILE D 1 85 ? -47.582 -7.221 38.601 1.00 36.68 79 ILE D C 1
ATOM 7545 O O . ILE D 1 85 ? -47.698 -8.449 38.682 1.00 36.76 79 ILE D O 1
ATOM 7550 N N . ILE D 1 86 ? -46.467 -6.595 38.988 1.00 36.50 80 ILE D N 1
ATOM 7551 C CA . ILE D 1 86 ? -45.386 -7.354 39.616 1.00 36.96 80 ILE D CA 1
ATOM 7552 C C . ILE D 1 86 ? -45.878 -8.007 40.903 1.00 38.50 80 ILE D C 1
ATOM 7553 O O . ILE D 1 86 ? -45.542 -9.164 41.197 1.00 38.32 80 ILE D O 1
ATOM 7558 N N . ASP D 1 87 ? -46.672 -7.280 41.696 1.00 39.61 81 ASP D N 1
ATOM 7559 C CA . ASP D 1 87 ? -47.256 -7.908 42.878 1.00 42.42 81 ASP D CA 1
ATOM 7560 C C . ASP D 1 87 ? -48.058 -9.141 42.481 1.00 41.59 81 ASP D C 1
ATOM 7561 O O . ASP D 1 87 ? -47.925 -10.204 43.097 1.00 42.89 81 ASP D O 1
ATOM 7566 N N . LEU D 1 88 ? -48.874 -9.018 41.429 1.00 39.40 82 LEU D N 1
ATOM 7567 C CA . LEU D 1 88 ? -49.726 -10.122 40.988 1.00 39.22 82 LEU D CA 1
ATOM 7568 C C . LEU D 1 88 ? -48.900 -11.335 40.581 1.00 38.77 82 LEU D C 1
ATOM 7569 O O . LEU D 1 88 ? -49.202 -12.465 40.980 1.00 39.55 82 LEU D O 1
ATOM 7574 N N . ILE D 1 89 ? -47.876 -11.117 39.748 1.00 37.95 83 ILE D N 1
ATOM 7575 C CA . ILE D 1 89 ? -46.981 -12.197 39.327 1.00 39.19 83 ILE D CA 1
ATOM 7576 C C . ILE D 1 89 ? -46.495 -12.997 40.517 1.00 41.17 83 ILE D C 1
ATOM 7577 O O . ILE D 1 89 ? -46.500 -14.235 40.510 1.00 40.73 83 ILE D O 1
ATOM 7582 N N . ILE D 1 90 ? -46.022 -12.295 41.540 1.00 43.33 84 ILE D N 1
ATOM 7583 C CA . ILE D 1 90 ? -45.412 -12.973 42.670 1.00 46.98 84 ILE D CA 1
ATOM 7584 C C . ILE D 1 90 ? -46.480 -13.672 43.497 1.00 48.56 84 ILE D C 1
ATOM 7585 O O . ILE D 1 90 ? -46.324 -14.838 43.876 1.00 48.02 84 ILE D O 1
ATOM 7590 N N . GLU D 1 91 ? -47.606 -12.994 43.735 1.00 50.46 85 GLU D N 1
ATOM 7591 C CA . GLU D 1 91 ? -48.671 -13.578 44.547 1.00 52.33 85 GLU D CA 1
ATOM 7592 C C . GLU D 1 91 ? -49.247 -14.832 43.900 1.00 51.35 85 GLU D C 1
ATOM 7593 O O . GLU D 1 91 ? -49.591 -15.796 44.594 1.00 50.24 85 GLU D O 1
ATOM 7599 N N . GLU D 1 92 ? -49.355 -14.842 42.575 1.00 50.65 86 GLU D N 1
ATOM 7600 C CA . GLU D 1 92 ? -49.938 -15.958 41.844 1.00 51.33 86 GLU D CA 1
ATOM 7601 C C . GLU D 1 92 ? -48.905 -17.010 41.449 1.00 50.58 86 GLU D C 1
ATOM 7602 O O . GLU D 1 92 ? -49.245 -17.954 40.728 1.00 50.65 86 GLU D O 1
ATOM 7608 N N . LYS D 1 93 ? -47.656 -16.856 41.894 1.00 49.73 87 LYS D N 1
ATOM 7609 C CA . LYS D 1 93 ? -46.585 -17.820 41.628 1.00 49.10 87 LYS D CA 1
ATOM 7610 C C . LYS D 1 93 ? -46.440 -18.116 40.135 1.00 45.50 87 LYS D C 1
ATOM 7611 O O . LYS D 1 93 ? -46.270 -19.264 39.723 1.00 45.08 87 LYS D O 1
ATOM 7617 N N . VAL D 1 94 ? -46.526 -17.066 39.314 1.00 42.17 88 VAL D N 1
ATOM 7618 C CA . VAL D 1 94 ? -46.251 -17.217 37.888 1.00 39.22 88 VAL D CA 1
ATOM 7619 C C . VAL D 1 94 ? -44.814 -17.692 37.702 1.00 38.17 88 VAL D C 1
ATOM 7620 O O . VAL D 1 94 ? -43.874 -17.125 38.273 1.00 38.43 88 VAL D O 1
ATOM 7624 N N . GLN D 1 95 ? -44.637 -18.745 36.901 1.00 36.58 89 GLN D N 1
ATOM 7625 C CA . GLN D 1 95 ? -43.327 -19.385 36.798 1.00 38.22 89 GLN D CA 1
ATOM 7626 C C . GLN D 1 95 ? -42.355 -18.596 35.929 1.00 33.95 89 GLN D C 1
ATOM 7627 O O . GLN D 1 95 ? -41.139 -18.663 36.147 1.00 33.19 89 GLN D O 1
ATOM 7633 N N . VAL D 1 96 ? -42.855 -17.880 34.928 1.00 29.18 90 VAL D N 1
ATOM 7634 C CA . VAL D 1 96 ? -41.984 -17.173 34.002 1.00 29.01 90 VAL D CA 1
ATOM 7635 C C . VAL D 1 96 ? -42.708 -15.918 33.558 1.00 26.46 90 VAL D C 1
ATOM 7636 O O . VAL D 1 96 ? -43.927 -15.926 33.365 1.00 26.66 90 VAL D O 1
ATOM 7640 N N . ILE D 1 97 ? -41.965 -14.820 33.451 1.00 24.24 91 ILE D N 1
ATOM 7641 C CA . ILE D 1 97 ? -42.501 -13.615 32.842 1.00 22.80 91 ILE D CA 1
ATOM 7642 C C . ILE D 1 97 ? -41.549 -13.166 31.753 1.00 23.00 91 ILE D C 1
ATOM 7643 O O . ILE D 1 97 ? -40.344 -13.432 31.803 1.00 23.05 91 ILE D O 1
ATOM 7648 N N . THR D 1 98 ? -42.118 -12.524 30.741 1.00 23.28 92 THR D N 1
ATOM 7649 C CA . THR D 1 98 ? -41.390 -11.659 29.838 1.00 21.86 92 THR D CA 1
ATOM 7650 C C . THR D 1 98 ? -41.706 -10.218 30.210 1.00 22.79 92 THR D C 1
ATOM 7651 O O . THR D 1 98 ? -42.687 -9.923 30.905 1.00 22.90 92 THR D O 1
ATOM 7655 N N . THR D 1 99 ? -40.827 -9.318 29.808 1.00 22.71 93 THR D N 1
ATOM 7656 C CA . THR D 1 99 ? -41.070 -7.906 30.038 1.00 23.09 93 THR D CA 1
ATOM 7657 C C . THR D 1 99 ? -40.830 -7.172 28.736 1.00 23.37 93 THR D C 1
ATOM 7658 O O . THR D 1 99 ? -40.053 -7.620 27.889 1.00 24.78 93 THR D O 1
ATOM 7662 N N . GLY D 1 100 ? -41.513 -6.047 28.578 1.00 23.17 94 GLY D N 1
ATOM 7663 C CA . GLY D 1 100 ? -41.326 -5.224 27.407 1.00 24.36 94 GLY D CA 1
ATOM 7664 C C . GLY D 1 100 ? -41.447 -3.754 27.751 1.00 26.72 94 GLY D C 1
ATOM 7665 O O . GLY D 1 100 ? -41.995 -3.365 28.799 1.00 28.06 94 GLY D O 1
ATOM 7666 N N . ALA D 1 101 ? -40.894 -2.944 26.847 1.00 26.91 95 ALA D N 1
ATOM 7667 C CA . ALA D 1 101 ? -41.026 -1.493 26.842 1.00 26.75 95 ALA D CA 1
ATOM 7668 C C . ALA D 1 101 ? -40.343 -0.843 28.035 1.00 26.75 95 ALA D C 1
ATOM 7669 O O . ALA D 1 101 ? -40.795 0.198 28.516 1.00 30.05 95 ALA D O 1
ATOM 7671 N N . GLY D 1 102 ? -39.263 -1.431 28.534 1.00 24.31 96 GLY D N 1
ATOM 7672 C CA . GLY D 1 102 ? -38.552 -0.797 29.626 1.00 25.24 96 GLY D CA 1
ATOM 7673 C C . GLY D 1 102 ? -37.502 -1.707 30.224 1.00 25.72 96 GLY D C 1
ATOM 7674 O O . GLY D 1 102 ? -37.250 -2.820 29.749 1.00 25.77 96 GLY D O 1
ATOM 7675 N N . ASN D 1 103 ? -36.892 -1.197 31.292 1.00 26.33 97 ASN D N 1
ATOM 7676 C CA . ASN D 1 103 ? -35.843 -1.876 32.039 1.00 28.61 97 ASN D CA 1
ATOM 7677 C C . ASN D 1 103 ? -36.438 -2.378 33.346 1.00 29.30 97 ASN D C 1
ATOM 7678 O O . ASN D 1 103 ? -36.862 -1.554 34.170 1.00 31.78 97 ASN D O 1
ATOM 7683 N N . PRO D 1 104 ? -36.505 -3.689 33.583 1.00 27.72 98 PRO D N 1
ATOM 7684 C CA . PRO D 1 104 ? -37.156 -4.188 34.806 1.00 28.04 98 PRO D CA 1
ATOM 7685 C C . PRO D 1 104 ? -36.212 -4.321 35.996 1.00 30.40 98 PRO D C 1
ATOM 7686 O O . PRO D 1 104 ? -36.539 -5.004 36.976 1.00 31.16 98 PRO D O 1
ATOM 7690 N N . ALA D 1 105 ? -35.042 -3.684 35.914 1.00 32.02 99 ALA D N 1
ATOM 7691 C CA . ALA D 1 105 ? -34.017 -3.750 36.951 1.00 33.47 99 ALA D CA 1
ATOM 7692 C C . ALA D 1 105 ? -34.580 -3.666 38.368 1.00 33.77 99 ALA D C 1
ATOM 7693 O O . ALA D 1 105 ? -34.188 -4.449 39.236 1.00 34.25 99 ALA D O 1
ATOM 7695 N N . LYS D 1 106 ? -35.516 -2.739 38.608 1.00 35.20 100 LYS D N 1
ATOM 7696 C CA . LYS D 1 106 ? -35.970 -2.471 39.971 1.00 38.12 100 LYS D CA 1
ATOM 7697 C C . LYS D 1 106 ? -36.716 -3.647 40.598 1.00 38.55 100 LYS D C 1
ATOM 7698 O O . LYS D 1 106 ? -36.834 -3.707 41.828 1.00 37.74 100 LYS D O 1
ATOM 7704 N N . TYR D 1 107 ? -37.215 -4.581 39.796 1.00 37.19 101 TYR D N 1
ATOM 7705 C CA . TYR D 1 107 ? -37.962 -5.723 40.302 1.00 36.77 101 TYR D CA 1
ATOM 7706 C C . TYR D 1 107 ? -37.156 -7.018 40.348 1.00 36.53 101 TYR D C 1
ATOM 7707 O O . TYR D 1 107 ? -37.662 -8.015 40.879 1.00 36.63 101 TYR D O 1
ATOM 7716 N N . MET D 1 108 ? -35.924 -7.035 39.820 1.00 36.26 102 MET D N 1
ATOM 7717 C CA . MET D 1 108 ? -35.235 -8.305 39.576 1.00 37.39 102 MET D CA 1
ATOM 7718 C C . MET D 1 108 ? -34.968 -9.081 40.868 1.00 39.88 102 MET D C 1
ATOM 7719 O O . MET D 1 108 ? -35.063 -10.314 40.889 1.00 40.61 102 MET D O 1
ATOM 7724 N N . ASP D 1 109 ? -34.613 -8.384 41.952 1.00 42.28 103 ASP D N 1
ATOM 7725 C CA . ASP D 1 109 ? -34.320 -9.080 43.205 1.00 45.80 103 ASP D CA 1
ATOM 7726 C C . ASP D 1 109 ? -35.571 -9.724 43.791 1.00 44.87 103 ASP D C 1
ATOM 7727 O O . ASP D 1 109 ? -35.518 -10.860 44.283 1.00 44.95 103 ASP D O 1
ATOM 7732 N N . ARG D 1 110 ? -36.701 -9.010 43.761 1.00 44.26 104 ARG D N 1
ATOM 7733 C CA . ARG D 1 110 ? -37.958 -9.579 44.242 1.00 45.08 104 ARG D CA 1
ATOM 7734 C C . ARG D 1 110 ? -38.369 -10.790 43.415 1.00 43.59 104 ARG D C 1
ATOM 7735 O O . ARG D 1 110 ? -38.827 -11.802 43.963 1.00 42.88 104 ARG D O 1
ATOM 7743 N N . LEU D 1 111 ? -38.217 -10.701 42.091 1.00 41.43 105 LEU D N 1
ATOM 7744 C CA . LEU D 1 111 ? -38.605 -11.806 41.222 1.00 40.47 105 LEU D CA 1
ATOM 7745 C C . LEU D 1 111 ? -37.697 -13.012 41.420 1.00 41.70 105 LEU D C 1
ATOM 7746 O O . LEU D 1 111 ? -38.174 -14.152 41.448 1.00 41.62 105 LEU D O 1
ATOM 7751 N N . LYS D 1 112 ? -36.384 -12.787 41.554 1.00 42.86 106 LYS D N 1
ATOM 7752 C CA . LYS D 1 112 ? -35.482 -13.907 41.806 1.00 45.60 106 LYS D CA 1
ATOM 7753 C C . LYS D 1 112 ? -35.750 -14.535 43.165 1.00 46.70 106 LYS D C 1
ATOM 7754 O O . LYS D 1 112 ? -35.619 -15.755 43.317 1.00 45.99 106 LYS D O 1
ATOM 7760 N N . GLU D 1 113 ? -36.135 -13.724 44.155 1.00 48.11 107 GLU D N 1
ATOM 7761 C CA . GLU D 1 113 ? -36.469 -14.266 45.470 1.00 51.23 107 GLU D CA 1
ATOM 7762 C C . GLU D 1 113 ? -37.734 -15.113 45.419 1.00 48.03 107 GLU D C 1
ATOM 7763 O O . GLU D 1 113 ? -37.855 -16.087 46.167 1.00 47.51 107 GLU D O 1
ATOM 7769 N N . ALA D 1 114 ? -38.681 -14.761 44.550 1.00 45.66 108 ALA D N 1
ATOM 7770 C CA . ALA D 1 114 ? -39.897 -15.543 44.369 1.00 43.94 108 ALA D CA 1
ATOM 7771 C C . ALA D 1 114 ? -39.695 -16.762 43.476 1.00 44.57 108 ALA D C 1
ATOM 7772 O O . ALA D 1 114 ? -40.595 -17.606 43.393 1.00 46.47 108 ALA D O 1
ATOM 7774 N N . GLY D 1 115 ? -38.550 -16.879 42.812 1.00 43.15 109 GLY D N 1
ATOM 7775 C CA . GLY D 1 115 ? -38.330 -17.976 41.891 1.00 41.51 109 GLY D CA 1
ATOM 7776 C C . GLY D 1 115 ? -38.862 -17.753 40.496 1.00 39.59 109 GLY D C 1
ATOM 7777 O O . GLY D 1 115 ? -38.842 -18.686 39.683 1.00 41.37 109 GLY D O 1
ATOM 7778 N N . THR D 1 116 ? -39.335 -16.549 40.190 1.00 36.10 110 THR D N 1
ATOM 7779 C CA . THR D 1 116 ? -39.853 -16.262 38.864 1.00 33.76 110 THR D CA 1
ATOM 7780 C C . THR D 1 116 ? -38.704 -16.154 37.873 1.00 32.30 110 THR D C 1
ATOM 7781 O O . THR D 1 116 ? -37.747 -15.412 38.103 1.00 33.80 110 THR D O 1
ATOM 7785 N N . LYS D 1 117 ? -38.785 -16.902 36.777 1.00 28.97 111 LYS D N 1
ATOM 7786 C CA . LYS D 1 117 ? -37.829 -16.737 35.686 1.00 26.25 111 LYS D CA 1
ATOM 7787 C C . LYS D 1 117 ? -38.184 -15.490 34.881 1.00 25.13 111 LYS D C 1
ATOM 7788 O O . LYS D 1 117 ? -39.352 -15.279 34.537 1.00 27.96 111 LYS D O 1
ATOM 7794 N N . VAL D 1 118 ? -37.190 -14.647 34.596 1.00 23.03 112 VAL D N 1
ATOM 7795 C CA . VAL D 1 118 ? -37.430 -13.345 33.974 1.00 20.70 112 VAL D CA 1
ATOM 7796 C C . VAL D 1 118 ? -36.756 -13.311 32.608 1.00 20.05 112 VAL D C 1
ATOM 7797 O O . VAL D 1 118 ? -35.551 -13.559 32.501 1.00 20.17 112 VAL D O 1
ATOM 7801 N N . ILE D 1 119 ? -37.527 -12.979 31.575 1.00 18.38 113 ILE D N 1
ATOM 7802 C CA . ILE D 1 119 ? -37.028 -12.958 30.198 1.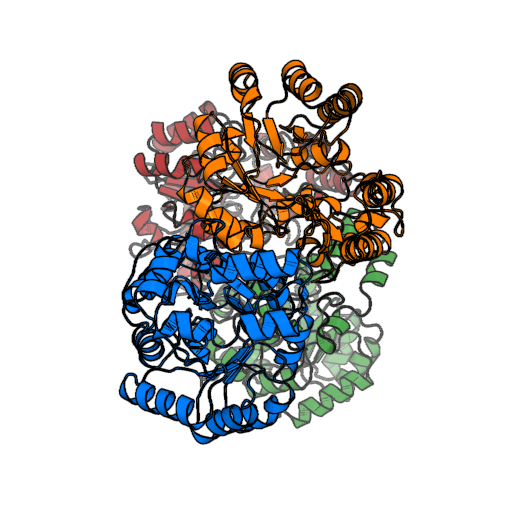00 18.45 113 ILE D CA 1
ATOM 7803 C C . ILE D 1 119 ? -37.357 -11.599 29.581 1.00 18.00 113 ILE D C 1
ATOM 7804 O O . ILE D 1 119 ? -38.415 -11.433 28.954 1.00 18.32 113 ILE D O 1
ATOM 7809 N N . PRO D 1 120 ? -36.492 -10.602 29.742 1.00 18.23 114 PRO D N 1
ATOM 7810 C CA . PRO D 1 120 ? -36.772 -9.272 29.184 1.00 18.64 114 PRO D CA 1
ATOM 7811 C C . PRO D 1 120 ? -36.578 -9.217 27.676 1.00 19.17 114 PRO D C 1
ATOM 7812 O O . PRO D 1 120 ? -35.615 -9.768 27.138 1.00 19.36 114 PRO D O 1
ATOM 7816 N N . VAL D 1 121 ? -37.493 -8.505 27.004 1.00 19.58 115 VAL D N 1
ATOM 7817 C CA . VAL D 1 121 ? -37.223 -8.017 25.653 1.00 19.36 115 VAL D CA 1
ATOM 7818 C C . VAL D 1 121 ? -36.150 -6.938 25.718 1.00 20.45 115 VAL D C 1
ATOM 7819 O O . VAL D 1 121 ? -36.220 -6.011 26.548 1.00 21.60 115 VAL D O 1
ATOM 7823 N N . VAL D 1 122 ? -35.135 -7.063 24.864 1.00 19.94 116 VAL D N 1
ATOM 7824 C CA . VAL D 1 122 ? -34.043 -6.090 24.847 1.00 20.69 116 VAL D CA 1
ATOM 7825 C C . VAL D 1 122 ? -33.848 -5.567 23.427 1.00 20.69 116 VAL D C 1
ATOM 7826 O O . VAL D 1 122 ? -33.876 -6.337 22.450 1.00 21.44 116 VAL D O 1
ATOM 7830 N N . PRO D 1 123 ? -33.676 -4.260 23.263 1.00 20.38 117 PRO D N 1
ATOM 7831 C CA . PRO D 1 123 ? -33.416 -3.683 21.933 1.00 20.28 117 PRO D CA 1
ATOM 7832 C C . PRO D 1 123 ? -31.954 -3.359 21.673 1.00 20.22 117 PRO D C 1
ATOM 7833 O O . PRO D 1 123 ? -31.642 -2.900 20.572 1.00 21.75 117 PRO D O 1
ATOM 7837 N N . THR D 1 124 ? -31.090 -3.528 22.676 1.00 21.38 118 THR D N 1
ATOM 7838 C CA . THR D 1 124 ? -29.691 -3.133 22.593 1.00 21.91 118 THR D CA 1
ATOM 7839 C C . THR D 1 124 ? -28.830 -4.182 23.269 1.00 20.79 118 THR D C 1
ATOM 7840 O O . THR D 1 124 ? -29.289 -4.937 24.130 1.00 20.88 118 THR D O 1
ATOM 7844 N N . ILE D 1 125 ? -27.556 -4.200 22.881 1.00 19.41 119 ILE D N 1
ATOM 7845 C CA . ILE D 1 125 ? -26.595 -5.068 23.550 1.00 20.61 119 ILE D CA 1
ATOM 7846 C C . ILE D 1 125 ? -26.489 -4.684 25.023 1.00 20.95 119 ILE D C 1
ATOM 7847 O O . ILE D 1 125 ? -26.371 -5.549 25.908 1.00 21.42 119 ILE D O 1
ATOM 7852 N N . ALA D 1 126 ? -26.523 -3.375 25.307 1.00 20.10 120 ALA D N 1
ATOM 7853 C CA . ALA D 1 126 ? -26.295 -2.904 26.673 1.00 22.15 120 ALA D CA 1
ATOM 7854 C C . ALA D 1 126 ? -27.374 -3.417 27.616 1.00 21.87 120 ALA D C 1
ATOM 7855 O O . ALA D 1 126 ? -27.073 -3.877 28.721 1.00 22.10 120 ALA D O 1
ATOM 7857 N N . LEU D 1 127 ? -28.644 -3.337 27.201 1.00 20.64 121 LEU D N 1
ATOM 7858 C CA . LEU D 1 127 ? -29.697 -3.845 28.077 1.00 20.80 121 LEU D CA 1
ATOM 7859 C C . LEU D 1 127 ? -29.590 -5.358 28.240 1.00 19.33 121 LEU D C 1
ATOM 7860 O O . LEU D 1 127 ? -29.815 -5.877 29.340 1.00 20.21 121 LEU D O 1
ATOM 7865 N N . ALA D 1 128 ? -29.236 -6.084 27.169 1.00 17.94 122 ALA D N 1
ATOM 7866 C CA . ALA D 1 128 ? -29.026 -7.525 27.305 1.00 17.48 122 ALA D CA 1
ATOM 7867 C C . ALA D 1 128 ? -27.971 -7.823 28.370 1.00 18.00 122 ALA D C 1
ATOM 7868 O O . ALA D 1 128 ? -28.181 -8.671 29.246 1.00 18.46 122 ALA D O 1
ATOM 7870 N N . GLN D 1 129 ? -26.829 -7.118 28.319 1.00 17.46 123 GLN D N 1
ATOM 7871 C CA . GLN D 1 129 ? -25.761 -7.377 29.289 1.00 18.17 123 GLN D CA 1
ATOM 7872 C C . GLN D 1 129 ? -26.170 -6.972 30.702 1.00 19.62 123 GLN D C 1
ATOM 7873 O O . GLN D 1 129 ? -25.838 -7.664 31.675 1.00 21.10 123 GLN D O 1
ATOM 7879 N N . ARG D 1 130 ? -26.876 -5.854 30.839 1.00 20.84 124 ARG D N 1
ATOM 7880 C CA . ARG D 1 130 ? -27.378 -5.458 32.147 1.00 21.88 124 ARG D CA 1
ATOM 7881 C C . ARG D 1 130 ? -28.357 -6.495 32.684 1.00 21.42 124 ARG D C 1
ATOM 7882 O O . ARG D 1 130 ? -28.316 -6.853 33.865 1.00 22.70 124 ARG D O 1
ATOM 7890 N N . MET D 1 131 ? -29.224 -7.017 31.819 1.00 20.84 125 MET D N 1
ATOM 7891 C CA . MET D 1 131 ? -30.215 -7.993 32.266 1.00 20.77 125 MET D CA 1
ATOM 7892 C C . MET D 1 131 ? -29.551 -9.297 32.684 1.00 21.79 125 MET D C 1
ATOM 7893 O O . MET D 1 131 ? -29.969 -9.938 33.656 1.00 21.66 125 MET D O 1
ATOM 7898 N N . GLU D 1 132 ? -28.524 -9.715 31.948 1.00 20.94 126 GLU D N 1
ATOM 7899 C CA . GLU D 1 132 ? -27.799 -10.916 32.339 1.00 21.85 126 GLU D CA 1
ATOM 7900 C C . GLU D 1 132 ? -27.165 -10.742 33.714 1.00 23.86 126 GLU D C 1
ATOM 7901 O O . GLU D 1 132 ? -27.261 -11.630 34.571 1.00 24.34 126 GLU D O 1
ATOM 7907 N N A LYS D 1 133 ? -26.524 -9.596 33.959 0.54 25.58 127 LYS D N 1
ATOM 7908 N N B LYS D 1 133 ? -26.504 -9.602 33.937 0.46 23.15 127 LYS D N 1
ATOM 7909 C CA A LYS D 1 133 ? -25.851 -9.430 35.244 0.54 28.87 127 LYS D CA 1
ATOM 7910 C CA B LYS D 1 133 ? -25.869 -9.359 35.228 0.46 23.68 127 LYS D CA 1
ATOM 7911 C C A LYS D 1 133 ? -26.820 -9.215 36.406 0.54 28.09 127 LYS D C 1
ATOM 7912 C C B LYS D 1 133 ? -26.887 -9.432 36.361 0.46 23.99 127 LYS D C 1
ATOM 7913 O O A LYS D 1 133 ? -26.404 -9.345 37.560 0.54 29.14 127 LYS D O 1
ATOM 7914 O O B LYS D 1 133 ? -26.606 -9.998 37.422 0.46 22.62 127 LYS D O 1
ATOM 7925 N N . LEU D 1 134 ? -28.087 -8.898 36.140 1.00 25.38 128 LEU D N 1
ATOM 7926 C CA . LEU D 1 134 ? -29.116 -8.828 37.177 1.00 25.71 128 LEU D CA 1
ATOM 7927 C C . LEU D 1 134 ? -29.928 -10.118 37.313 1.00 25.98 128 LEU D C 1
ATOM 7928 O O . LEU D 1 134 ? -30.894 -10.154 38.094 1.00 27.68 128 LEU D O 1
ATOM 7933 N N . GLY D 1 135 ? -29.573 -11.168 36.579 1.00 24.85 129 GLY D N 1
ATOM 7934 C CA . GLY D 1 135 ? -30.151 -12.478 36.793 1.00 25.20 129 GLY D CA 1
ATOM 7935 C C . GLY D 1 135 ? -31.237 -12.900 35.833 1.00 24.27 129 GLY D C 1
ATOM 7936 O O . GLY D 1 135 ? -31.971 -13.845 36.146 1.00 24.95 129 GLY D O 1
ATOM 7937 N N . ALA D 1 136 ? -31.389 -12.221 34.697 1.00 21.22 130 ALA D N 1
ATOM 7938 C CA . ALA D 1 136 ? -32.328 -12.689 33.683 1.00 20.65 130 ALA D CA 1
ATOM 7939 C C . ALA D 1 136 ? -32.023 -14.137 33.297 1.00 21.00 130 ALA D C 1
ATOM 7940 O O . ALA D 1 136 ? -30.858 -14.537 33.179 1.00 22.13 130 ALA D O 1
ATOM 7942 N N . THR D 1 137 ? -33.093 -14.919 33.109 1.00 20.06 131 THR D N 1
ATOM 7943 C CA . THR D 1 137 ? -32.979 -16.305 32.659 1.00 19.35 131 THR D CA 1
ATOM 7944 C C . THR D 1 137 ? -32.613 -16.383 31.173 1.00 19.75 131 THR D C 1
ATOM 7945 O O . THR D 1 137 ? -31.869 -17.281 30.741 1.00 21.73 131 THR D O 1
ATOM 7949 N N . ALA D 1 138 ? -33.140 -15.455 30.382 1.00 18.60 132 ALA D N 1
ATOM 7950 C CA . ALA D 1 138 ? -32.904 -15.360 28.943 1.00 17.93 132 ALA D CA 1
ATOM 7951 C C . ALA D 1 138 ? -33.276 -13.941 28.551 1.00 17.68 132 ALA D C 1
ATOM 7952 O O . ALA D 1 138 ? -33.809 -13.188 29.366 1.00 18.84 132 ALA D O 1
ATOM 7954 N N . VAL D 1 139 ? -32.996 -13.578 27.299 1.00 16.90 133 VAL D N 1
ATOM 7955 C CA . VAL D 1 139 ? -33.430 -12.295 26.759 1.00 15.77 133 VAL D CA 1
ATOM 7956 C C . VAL D 1 139 ? -34.056 -12.527 25.392 1.00 16.59 133 VAL D C 1
ATOM 7957 O O . VAL D 1 139 ? -33.676 -13.450 24.664 1.00 17.62 133 VAL D O 1
ATOM 7961 N N . ILE D 1 140 ? -35.022 -11.673 25.046 1.00 15.77 134 ILE D N 1
ATOM 7962 C CA . ILE D 1 140 ? -35.686 -11.696 23.748 1.00 15.70 134 ILE D CA 1
ATOM 7963 C C . ILE D 1 140 ? -35.139 -10.534 22.933 1.00 17.18 134 ILE D C 1
ATOM 7964 O O . ILE D 1 140 ? -35.296 -9.368 23.309 1.00 19.16 134 ILE D O 1
ATOM 7969 N N . ALA D 1 141 ? -34.471 -10.846 21.832 1.00 16.83 135 ALA D N 1
ATOM 7970 C CA . ALA D 1 141 ? -33.983 -9.834 20.900 1.00 16.96 135 ALA D CA 1
ATOM 7971 C C . ALA D 1 141 ? -35.081 -9.607 19.864 1.00 18.03 135 ALA D C 1
ATOM 7972 O O . ALA D 1 141 ? -35.222 -10.396 18.930 1.00 19.57 135 ALA D O 1
ATOM 7974 N N . GLU D 1 142 ? -35.876 -8.541 20.023 1.00 17.76 136 GLU D N 1
ATOM 7975 C CA . GLU D 1 142 ? -36.985 -8.252 19.109 1.00 18.79 136 GLU D CA 1
ATOM 7976 C C . GLU D 1 142 ? -36.573 -7.215 18.070 1.00 19.34 136 GLU D C 1
ATOM 7977 O O . GLU D 1 142 ? -36.268 -6.063 18.415 1.00 19.41 136 GLU D O 1
ATOM 7983 N N . GLY D 1 143 ? -36.620 -7.618 16.796 1.00 17.45 137 GLY D N 1
ATOM 7984 C CA . GLY D 1 143 ? -36.322 -6.710 15.712 1.00 15.89 137 GLY D CA 1
ATOM 7985 C C . GLY D 1 143 ? -37.455 -5.735 15.406 1.00 16.74 137 GLY D C 1
ATOM 7986 O O . GLY D 1 143 ? -38.630 -5.940 15.732 1.00 18.77 137 GLY D O 1
ATOM 7987 N N . THR D 1 144 ? -37.064 -4.664 14.725 1.00 16.35 138 THR D N 1
ATOM 7988 C CA . THR D 1 144 ? -37.964 -3.577 14.365 1.00 17.14 138 THR D CA 1
ATOM 7989 C C . THR D 1 144 ? -39.107 -4.045 13.481 1.00 19.07 138 THR D C 1
ATOM 7990 O O . THR D 1 144 ? -40.151 -3.377 13.430 1.00 20.34 138 THR D O 1
ATOM 7994 N N . GLU D 1 145 ? -38.944 -5.176 12.789 1.00 18.03 139 GLU D N 1
ATOM 7995 C CA . GLU D 1 145 ? -40.026 -5.678 11.948 1.00 18.25 139 GLU D CA 1
ATOM 7996 C C . GLU D 1 145 ? -41.206 -6.237 12.742 1.00 19.31 139 GLU D C 1
ATOM 7997 O O . GLU D 1 145 ? -42.269 -6.485 12.154 1.00 20.69 139 GLU D O 1
ATOM 8003 N N . GLY D 1 146 ? -41.077 -6.401 14.057 1.00 18.75 140 GLY D N 1
ATOM 8004 C CA . GLY D 1 146 ? -42.199 -6.880 14.839 1.00 18.84 140 GLY D CA 1
ATOM 8005 C C . GLY D 1 146 ? -43.330 -5.860 14.905 1.00 20.69 140 GLY D C 1
ATOM 8006 O O . GLY D 1 146 ? -43.219 -4.717 14.463 1.00 21.49 140 GLY D O 1
ATOM 8007 N N . GLY D 1 147 ? -44.464 -6.293 15.470 1.00 22.40 141 GLY D N 1
ATOM 8008 C CA . GLY D 1 147 ? -45.576 -5.379 15.659 1.00 21.33 141 GLY D CA 1
ATOM 8009 C C . GLY D 1 147 ? -45.530 -4.689 17.014 1.00 21.63 141 GLY D C 1
ATOM 8010 O O . GLY D 1 147 ? -44.818 -5.104 17.923 1.00 22.69 141 GLY D O 1
ATOM 8011 N N . GLY D 1 148 ? -46.321 -3.629 17.146 1.00 22.14 142 GLY D N 1
ATOM 8012 C CA . GLY D 1 148 ? -46.380 -2.917 18.411 1.00 22.74 142 GLY D CA 1
ATOM 8013 C C . GLY D 1 148 ? -45.293 -1.864 18.568 1.00 22.76 142 GLY D C 1
ATOM 8014 O O . GLY D 1 148 ? -44.809 -1.286 17.585 1.00 22.43 142 GLY D O 1
ATOM 8015 N N A HIS D 1 149 ? -44.986 -1.557 19.823 0.35 23.51 143 HIS D N 1
ATOM 8016 N N B HIS D 1 149 ? -44.848 -1.632 19.814 0.65 23.01 143 HIS D N 1
ATOM 8017 C CA A HIS D 1 149 ? -43.890 -0.654 20.123 0.35 24.91 143 HIS D CA 1
ATOM 8018 C CA B HIS D 1 149 ? -43.893 -0.567 20.171 0.65 24.51 143 HIS D CA 1
ATOM 8019 C C A HIS D 1 149 ? -42.599 -1.325 19.693 0.35 25.08 143 HIS D C 1
ATOM 8020 C C B HIS D 1 149 ? -42.449 -1.034 19.937 0.65 24.03 143 HIS D C 1
ATOM 8021 O O A HIS D 1 149 ? -42.243 -2.395 20.198 0.35 26.81 143 HIS D O 1
ATOM 8022 O O B HIS D 1 149 ? -41.791 -1.563 20.841 0.65 23.89 143 HIS D O 1
ATOM 8035 N N . ILE D 1 150 ? -41.916 -0.727 18.738 1.00 23.40 144 ILE D N 1
ATOM 8036 C CA . ILE D 1 150 ? -40.723 -1.356 18.178 1.00 23.46 144 ILE D CA 1
ATOM 8037 C C . ILE D 1 150 ? -39.453 -0.617 18.578 1.00 24.06 144 ILE D C 1
ATOM 8038 O O . ILE D 1 150 ? -39.453 0.578 18.867 1.00 25.73 144 ILE D O 1
ATOM 8043 N N . GLY D 1 151 ? -38.336 -1.352 18.548 1.00 23.86 145 GLY D N 1
ATOM 8044 C CA . GLY D 1 151 ? -37.020 -0.756 18.550 1.00 23.19 145 GLY D CA 1
ATOM 8045 C C . GLY D 1 151 ? -36.559 -0.484 17.128 1.00 23.61 145 GLY D C 1
ATOM 8046 O O . GLY D 1 151 ? -37.299 -0.658 16.159 1.00 24.66 145 GLY D O 1
ATOM 8047 N N . GLU D 1 152 ? -35.299 -0.060 17.009 1.00 22.34 146 GLU D N 1
ATOM 8048 C CA . GLU D 1 152 ? -34.750 0.375 15.724 1.00 20.88 146 GLU D CA 1
ATOM 8049 C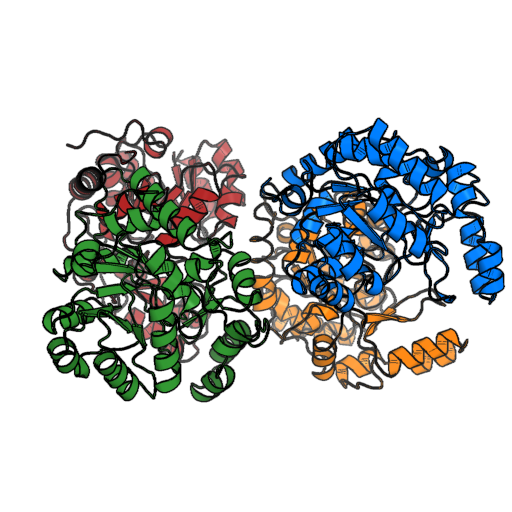 C . GLU D 1 152 ? -34.005 -0.719 14.965 1.00 19.76 146 GLU D C 1
ATOM 8050 O O . GLU D 1 152 ? -34.038 -0.720 13.726 1.00 19.58 146 GLU D O 1
ATOM 8052 N N . LEU D 1 153 ? -33.320 -1.634 15.659 1.00 17.13 147 LEU D N 1
ATOM 8053 C CA . LEU D 1 153 ? -32.474 -2.627 14.988 1.00 15.74 147 LEU D CA 1
ATOM 8054 C C . LEU D 1 153 ? -33.311 -3.793 14.469 1.00 16.65 147 LEU D C 1
ATOM 8055 O O . LEU D 1 153 ? -34.291 -4.203 15.100 1.00 17.75 147 LEU D O 1
ATOM 8060 N N . THR D 1 154 ? -32.923 -4.325 13.309 1.00 15.66 148 THR D N 1
ATOM 8061 C CA . THR D 1 154 ? -33.635 -5.454 12.734 1.00 16.25 148 THR D CA 1
ATOM 8062 C C . THR D 1 154 ? -33.205 -6.764 13.379 1.00 16.52 148 THR D C 1
ATOM 8063 O O . THR D 1 154 ? -32.143 -6.871 13.992 1.00 15.92 148 THR D O 1
ATOM 8067 N N . THR D 1 155 ? -34.038 -7.785 13.187 1.00 16.03 149 THR D N 1
ATOM 8068 C CA . THR D 1 155 ? -33.747 -9.093 13.756 1.00 15.82 149 THR D CA 1
ATOM 8069 C C . THR D 1 155 ? -32.423 -9.648 13.229 1.00 15.98 149 THR D C 1
ATOM 8070 O O . THR D 1 155 ? -31.649 -10.250 13.984 1.00 16.46 149 THR D O 1
ATOM 8074 N N . MET D 1 156 ? -32.142 -9.438 11.940 1.00 15.92 150 MET D N 1
ATOM 8075 C CA . MET D 1 156 ? -30.962 -10.034 11.313 1.00 17.72 150 MET D CA 1
ATOM 8076 C C . MET D 1 156 ? -29.671 -9.544 11.986 1.00 17.68 150 MET D C 1
ATOM 8077 O O . MET D 1 156 ? -28.660 -10.270 12.007 1.00 17.70 150 MET D O 1
ATOM 8082 N N . VAL D 1 157 ? -29.670 -8.316 12.526 1.00 16.98 151 VAL D N 1
ATOM 8083 C CA . VAL D 1 157 ? -28.448 -7.789 13.138 1.00 16.72 151 VAL D CA 1
ATOM 8084 C C . VAL D 1 157 ? -28.525 -7.842 14.659 1.00 16.34 151 VAL D C 1
ATOM 8085 O O . VAL D 1 157 ? -27.497 -7.966 15.333 1.00 17.58 151 VAL D O 1
ATOM 8089 N N . LEU D 1 158 ? -29.732 -7.761 15.213 1.00 16.41 152 LEU D N 1
ATOM 8090 C CA . LEU D 1 158 ? -29.863 -7.710 16.668 1.00 15.50 152 LEU D CA 1
ATOM 8091 C C . LEU D 1 158 ? -29.560 -9.059 17.298 1.00 16.13 152 LEU D C 1
ATOM 8092 O O . LEU D 1 158 ? -28.810 -9.135 18.280 1.00 17.13 152 LEU D O 1
ATOM 8097 N N . VAL D 1 159 ? -30.150 -10.135 16.760 1.00 14.77 153 VAL D N 1
ATOM 8098 C CA . VAL D 1 159 ? -29.935 -11.462 17.337 1.00 14.83 153 VAL D CA 1
ATOM 8099 C C . VAL D 1 159 ? -28.455 -11.824 17.434 1.00 14.47 153 VAL D C 1
ATOM 8100 O O . VAL D 1 159 ? -28.009 -12.200 18.528 1.00 15.39 153 VAL D O 1
ATOM 8104 N N . PRO D 1 160 ? -27.660 -11.765 16.364 1.00 15.11 154 PRO D N 1
ATOM 8105 C CA . PRO D 1 160 ? -26.250 -12.186 16.521 1.00 15.53 154 PRO D CA 1
ATOM 8106 C C . PRO D 1 160 ? -25.461 -11.293 17.480 1.00 16.85 154 PRO D C 1
ATOM 8107 O O . PRO D 1 160 ? -24.582 -11.784 18.211 1.00 17.36 154 PRO D O 1
ATOM 8111 N N . GLN D 1 161 ? -25.769 -9.995 17.529 1.00 15.91 155 GLN D N 1
ATOM 8112 C CA . GLN D 1 161 ? -25.046 -9.115 18.442 1.00 16.27 155 GLN D CA 1
ATOM 8113 C C . GLN D 1 161 ? -25.383 -9.429 19.888 1.00 16.87 155 GLN D C 1
ATOM 8114 O O . GLN D 1 161 ? -24.495 -9.413 20.759 1.00 16.70 155 GLN D O 1
ATOM 8120 N N . VAL D 1 162 ? -26.661 -9.711 20.168 1.00 16.33 156 VAL D N 1
ATOM 8121 C CA . VAL D 1 162 ? -27.029 -10.060 21.530 1.00 17.45 156 VAL D CA 1
ATOM 8122 C C . VAL D 1 162 ? -26.444 -11.423 21.896 1.00 17.58 156 VAL D C 1
ATOM 8123 O O . VAL D 1 162 ? -25.902 -11.595 22.993 1.00 18.72 156 VAL D O 1
ATOM 8127 N N . ALA D 1 163 ? -26.479 -12.396 20.968 1.00 16.24 157 ALA D N 1
ATOM 8128 C CA . ALA D 1 163 ? -25.879 -13.704 21.248 1.00 16.60 157 ALA D CA 1
ATOM 8129 C C . ALA D 1 163 ? -24.376 -13.596 21.506 1.00 17.78 157 ALA D C 1
ATOM 8130 O O . ALA D 1 163 ? -23.819 -14.359 22.314 1.00 19.65 157 ALA D O 1
ATOM 8132 N N . ASP D 1 164 ? -23.706 -12.667 20.835 1.00 18.61 158 ASP D N 1
ATOM 8133 C CA . ASP D 1 164 ? -22.279 -12.447 21.082 1.00 20.20 158 ASP D CA 1
ATOM 8134 C C . ASP D 1 164 ? -22.005 -11.776 22.427 1.00 20.49 158 ASP D C 1
ATOM 8135 O O . ASP D 1 164 ? -20.884 -11.885 22.943 1.00 23.58 158 ASP D O 1
ATOM 8140 N N . ALA D 1 165 ? -22.983 -11.067 22.987 1.00 19.79 159 ALA D N 1
ATOM 8141 C CA . ALA D 1 165 ? -22.764 -10.222 24.158 1.00 20.11 159 ALA D CA 1
ATOM 8142 C C . ALA D 1 165 ? -23.087 -10.907 25.481 1.00 20.38 159 ALA D C 1
ATOM 8143 O O . ALA D 1 165 ? -22.598 -10.462 26.532 1.00 21.83 159 ALA D O 1
ATOM 8145 N N . VAL D 1 166 ? -23.901 -11.963 25.469 1.00 19.05 160 VAL D N 1
ATOM 8146 C CA . VAL D 1 166 ? -24.344 -12.587 26.710 1.00 19.29 160 VAL D CA 1
ATOM 8147 C C . VAL D 1 166 ? -24.140 -14.090 26.622 1.00 19.81 160 VAL D C 1
ATOM 8148 O O . VAL D 1 166 ? -24.014 -14.669 25.536 1.00 20.54 160 VAL D O 1
ATOM 8152 N N . ASN D 1 167 ? -24.087 -14.724 27.794 1.00 19.91 161 ASN D N 1
ATOM 8153 C CA . ASN D 1 167 ? -23.994 -16.173 27.860 1.00 24.09 161 ASN D CA 1
ATOM 8154 C C . ASN D 1 167 ? -25.343 -16.840 28.070 1.00 24.33 161 ASN D C 1
ATOM 8155 O O . ASN D 1 167 ? -25.453 -18.058 27.870 1.00 27.44 161 ASN D O 1
ATOM 8160 N N . ILE D 1 168 ? -26.370 -16.083 28.438 1.00 20.46 162 ILE D N 1
ATOM 8161 C CA . ILE D 1 168 ? -27.683 -16.674 28.665 1.00 19.62 162 ILE D CA 1
ATOM 8162 C C . ILE D 1 168 ? -28.351 -16.857 27.308 1.00 19.22 162 ILE D C 1
ATOM 8163 O O . ILE D 1 168 ? -27.904 -16.263 26.309 1.00 18.13 162 ILE D O 1
ATOM 8168 N N . PRO D 1 169 ? -29.393 -17.684 27.214 1.00 18.67 163 PRO D N 1
ATOM 8169 C CA . PRO D 1 169 ? -30.025 -17.919 25.916 1.00 18.09 163 PRO D CA 1
ATOM 8170 C C . PRO D 1 169 ? -30.632 -16.655 25.345 1.00 17.69 163 PRO D C 1
ATOM 8171 O O . PRO D 1 169 ? -31.135 -15.788 26.072 1.00 17.86 163 PRO D O 1
ATOM 8175 N N . VAL D 1 170 ? -30.625 -16.589 24.015 1.00 17.02 164 VAL D N 1
ATOM 8176 C CA . VAL D 1 170 ? -31.223 -15.493 23.258 1.00 16.64 164 VAL D CA 1
ATOM 8177 C C . VAL D 1 170 ? -32.405 -16.035 22.469 1.00 15.84 164 VAL D C 1
ATOM 8178 O O . VAL D 1 170 ? -32.296 -17.063 21.785 1.00 17.12 164 VAL D O 1
ATOM 8182 N N . ILE D 1 171 ? -33.530 -15.336 22.555 1.00 15.07 165 ILE D N 1
ATOM 8183 C CA . ILE D 1 171 ? -34.762 -15.708 21.869 1.00 16.68 165 ILE D CA 1
ATOM 8184 C C . ILE D 1 171 ? -34.980 -14.664 20.788 1.00 16.85 165 ILE D C 1
ATOM 8185 O O . ILE D 1 171 ? -35.011 -13.466 21.086 1.00 17.73 165 ILE D O 1
ATOM 8190 N N . ALA D 1 172 ? -35.111 -15.101 19.536 1.00 16.77 166 ALA D N 1
ATOM 8191 C CA . ALA D 1 172 ? -35.354 -14.163 18.446 1.00 16.50 166 ALA D CA 1
ATOM 8192 C C . ALA D 1 172 ? -36.830 -13.823 18.352 1.00 17.47 166 ALA D C 1
ATOM 8193 O O . ALA D 1 172 ? -37.691 -14.698 18.489 1.00 17.99 166 ALA D O 1
ATOM 8195 N N . ALA D 1 173 ? -37.117 -12.553 18.072 1.00 18.58 167 ALA D N 1
ATOM 8196 C CA . ALA D 1 173 ? -38.488 -12.099 17.865 1.00 17.96 167 ALA D CA 1
ATOM 8197 C C . ALA D 1 173 ? -38.498 -11.035 16.783 1.00 17.85 167 ALA D C 1
ATOM 8198 O O . ALA D 1 173 ? -37.533 -10.286 16.624 1.00 18.30 167 ALA D O 1
ATOM 8200 N N . GLY D 1 174 ? -39.600 -10.982 16.030 1.00 17.04 168 GLY D N 1
ATOM 8201 C CA . GLY D 1 174 ? -39.759 -9.978 15.000 1.00 17.13 168 GLY D CA 1
ATOM 8202 C C . GLY D 1 174 ? -39.557 -10.570 13.621 1.00 17.67 168 GLY D C 1
ATOM 8203 O O . GLY D 1 174 ? -38.417 -10.860 13.216 1.00 18.71 168 GLY D O 1
ATOM 8204 N N . GLY D 1 175 ? -40.655 -10.764 12.888 1.00 19.73 169 GLY D N 1
ATOM 8205 C CA . GLY D 1 175 ? -40.583 -11.285 11.538 1.00 20.11 169 GLY D CA 1
ATOM 8206 C C . GLY D 1 175 ? -40.712 -12.789 11.388 1.00 20.90 169 GLY D C 1
ATOM 8207 O O . GLY D 1 175 ? -40.690 -13.280 10.252 1.00 21.92 169 GLY D O 1
ATOM 8208 N N . ILE D 1 176 ? -40.863 -13.542 12.476 1.00 20.66 170 ILE D N 1
ATOM 8209 C CA . ILE D 1 176 ? -40.883 -15.000 12.399 1.00 21.10 170 ILE D CA 1
ATOM 8210 C C . ILE D 1 176 ? -42.322 -15.483 12.303 1.00 21.19 170 ILE D C 1
ATOM 8211 O O . ILE D 1 176 ? -43.125 -15.245 13.214 1.00 20.18 170 ILE D O 1
ATOM 8216 N N . VAL D 1 177 ? -42.644 -16.147 11.188 1.00 21.76 171 VAL D N 1
ATOM 8217 C CA . VAL D 1 177 ? -43.970 -16.706 10.963 1.00 22.56 171 VAL D CA 1
ATOM 8218 C C . VAL D 1 177 ? -43.946 -18.201 10.690 1.00 22.08 171 VAL D C 1
ATOM 8219 O O . VAL D 1 177 ? -45.015 -18.832 10.746 1.00 24.26 171 VAL D O 1
ATOM 8223 N N . ASP D 1 178 ? -42.798 -18.797 10.351 1.00 22.45 172 ASP D N 1
ATOM 8224 C CA . ASP D 1 178 ? -42.767 -20.212 9.987 1.00 23.75 172 ASP D CA 1
ATOM 8225 C C . ASP D 1 178 ? -41.380 -20.783 10.276 1.00 23.41 172 ASP D C 1
ATOM 8226 O O . ASP D 1 178 ? -40.531 -20.131 10.894 1.00 22.99 172 ASP D O 1
ATOM 8231 N N . GLY D 1 179 ? -41.152 -22.022 9.834 1.00 23.03 173 GLY D N 1
ATOM 8232 C CA . GLY D 1 179 ? -39.874 -22.667 10.112 1.00 22.01 173 GLY D CA 1
ATOM 8233 C C . GLY D 1 179 ? -38.679 -22.025 9.421 1.00 21.26 173 GLY D C 1
ATOM 8234 O O . GLY D 1 179 ? -37.538 -22.238 9.860 1.00 21.35 173 GLY D O 1
ATOM 8235 N N . ARG D 1 180 ? -38.905 -21.269 8.337 1.00 19.83 174 ARG D N 1
ATOM 8236 C CA . ARG D 1 180 ? -37.801 -20.545 7.706 1.00 19.81 174 ARG D CA 1
ATOM 8237 C C . ARG D 1 180 ? -37.210 -19.523 8.664 1.00 20.06 174 ARG D C 1
ATOM 8238 O O . ARG D 1 180 ? -35.983 -19.418 8.811 1.00 19.86 174 ARG D O 1
ATOM 8246 N N . GLY D 1 181 ? -38.074 -18.742 9.318 1.00 19.85 175 GLY D N 1
ATOM 8247 C CA . GLY D 1 181 ? -37.586 -17.762 10.276 1.00 20.46 175 GLY D CA 1
ATOM 8248 C C . GLY D 1 181 ? -36.990 -18.390 11.523 1.00 19.85 175 GLY D C 1
ATOM 8249 O O . GLY D 1 181 ? -36.109 -17.799 12.156 1.00 19.39 175 GLY D O 1
ATOM 8250 N N . ILE D 1 182 ? -37.472 -19.576 11.907 1.00 17.47 176 ILE D N 1
ATOM 8251 C CA . ILE D 1 182 ? -36.864 -20.298 13.020 1.00 17.02 176 ILE D CA 1
ATOM 8252 C C . ILE D 1 182 ? -35.457 -20.743 12.655 1.00 17.40 176 ILE D C 1
ATOM 8253 O O . ILE D 1 182 ? -34.497 -20.516 13.399 1.00 17.92 176 ILE D O 1
ATOM 8258 N N . ALA D 1 183 ? -35.318 -21.417 11.522 1.00 18.52 177 ALA D N 1
ATOM 8259 C CA . ALA D 1 183 ? -33.989 -21.839 11.094 1.00 18.89 177 ALA D CA 1
ATOM 8260 C C . ALA D 1 183 ? -33.044 -20.645 10.977 1.00 18.31 177 ALA D C 1
ATOM 8261 O O . ALA D 1 183 ? -31.890 -20.699 11.441 1.00 18.20 177 ALA D O 1
ATOM 8263 N N . ALA D 1 184 ? -33.521 -19.545 10.390 1.00 17.59 178 ALA D N 1
ATOM 8264 C CA . ALA D 1 184 ? -32.679 -18.351 10.275 1.00 16.27 178 ALA D CA 1
ATOM 8265 C C . ALA D 1 184 ? -32.252 -17.849 11.647 1.00 15.47 178 ALA D C 1
ATOM 8266 O O . ALA D 1 184 ? -31.087 -17.490 11.862 1.00 15.64 178 ALA D O 1
ATOM 8268 N N . SER D 1 185 ? -33.196 -17.784 12.583 1.00 15.43 179 SER D N 1
ATOM 8269 C CA . SER D 1 185 ? -32.891 -17.261 13.915 1.00 14.99 179 SER D CA 1
ATOM 8270 C C . SER D 1 185 ? -31.856 -18.125 14.607 1.00 16.37 179 SER D C 1
ATOM 8271 O O . SER D 1 185 ? -30.964 -17.612 15.301 1.00 16.44 179 SER D O 1
ATOM 8274 N N . PHE D 1 186 ? -31.976 -19.445 14.454 1.00 16.48 180 PHE D N 1
ATOM 8275 C CA . PHE D 1 186 ? -31.016 -20.337 15.091 1.00 16.24 180 PHE D CA 1
ATOM 8276 C C . PHE D 1 186 ? -29.642 -20.197 14.450 1.00 16.72 180 PHE D C 1
ATOM 8277 O O . PHE D 1 186 ? -28.614 -20.240 15.149 1.00 17.28 180 PHE D O 1
ATOM 8285 N N . ALA D 1 187 ? -29.606 -19.977 13.130 1.00 15.86 181 ALA D N 1
ATOM 8286 C CA . ALA D 1 187 ? -28.329 -19.712 12.475 1.00 16.83 181 ALA D CA 1
ATOM 8287 C C . ALA D 1 187 ? -27.674 -18.458 13.028 1.00 16.12 181 ALA D C 1
ATOM 8288 O O . ALA D 1 187 ? -26.443 -18.393 13.106 1.00 18.25 181 ALA D O 1
ATOM 8290 N N . LEU D 1 188 ? -28.469 -17.461 13.438 1.00 14.90 182 LEU D N 1
ATOM 8291 C CA . LEU D 1 188 ? -27.909 -16.236 13.998 1.00 14.73 182 LEU D CA 1
ATOM 8292 C C . LEU D 1 188 ? -27.504 -16.378 15.459 1.00 16.59 182 LEU D C 1
ATOM 8293 O O . LEU D 1 188 ? -26.893 -15.454 16.006 1.00 17.97 182 LEU D O 1
ATOM 8298 N N . GLY D 1 189 ? -27.841 -17.490 16.105 1.00 16.24 183 GLY D N 1
ATOM 8299 C CA . GLY D 1 189 ? -27.446 -17.716 17.474 1.00 17.30 183 GLY D CA 1
ATOM 8300 C C . GLY D 1 189 ? -28.577 -17.786 18.464 1.00 16.97 183 GLY D C 1
ATOM 8301 O O . GLY D 1 189 ? -28.303 -17.965 19.663 1.00 18.31 183 GLY D O 1
ATOM 8302 N N . ALA D 1 190 ? -29.834 -17.684 18.026 1.00 15.95 184 ALA D N 1
ATOM 8303 C CA . ALA D 1 190 ? -30.955 -17.823 18.952 1.00 16.25 184 ALA D CA 1
ATOM 8304 C C . ALA D 1 190 ? -31.136 -19.287 19.330 1.00 16.15 184 ALA D C 1
ATOM 8305 O O . ALA D 1 190 ? -30.737 -20.201 18.592 1.00 16.73 184 ALA D O 1
ATOM 8307 N N . SER D 1 191 ? -31.733 -19.507 20.507 1.00 15.95 185 SER D N 1
ATOM 8308 C CA . SER D 1 191 ? -32.085 -20.843 20.972 1.00 19.17 185 SER D CA 1
ATOM 8309 C C . SER D 1 191 ? -33.588 -21.054 21.050 1.00 18.47 185 SER D C 1
ATOM 8310 O O . SER D 1 191 ? -34.033 -22.127 21.489 1.00 17.02 185 SER D O 1
ATOM 8313 N N . ALA D 1 192 ? -34.377 -20.053 20.661 1.00 18.60 186 ALA D N 1
ATOM 8314 C CA . ALA D 1 192 ? -35.831 -20.149 20.610 1.00 17.68 186 ALA D CA 1
ATOM 8315 C C . ALA D 1 192 ? -36.324 -18.952 19.813 1.00 17.91 186 ALA D C 1
ATOM 8316 O O . ALA D 1 192 ? -35.549 -18.053 19.477 1.00 18.03 186 ALA D O 1
ATOM 8318 N N . VAL D 1 193 ? -37.617 -18.954 19.494 1.00 17.23 187 VAL D N 1
ATOM 8319 C CA . VAL D 1 193 ? -38.237 -17.807 18.841 1.00 16.92 187 VAL D CA 1
ATOM 8320 C C . VAL D 1 193 ? -39.450 -17.384 19.648 1.00 18.31 187 VAL D C 1
ATOM 8321 O O . VAL D 1 193 ? -40.088 -18.203 20.319 1.00 20.65 187 VAL D O 1
ATOM 8325 N N . GLN D 1 194 ? -39.769 -16.093 19.566 1.00 17.65 188 GLN D N 1
ATOM 8326 C CA . GLN D 1 194 ? -41.022 -15.546 20.069 1.00 17.80 188 GLN D CA 1
ATOM 8327 C C . GLN D 1 194 ? -41.784 -15.009 18.873 1.00 17.82 188 GLN D C 1
ATOM 8328 O O . GLN D 1 194 ? -41.210 -14.283 18.045 1.00 19.13 188 GLN D O 1
ATOM 8334 N N . VAL D 1 195 ? -43.057 -15.388 18.770 1.00 17.97 189 VAL D N 1
ATOM 8335 C CA . VAL D 1 195 ? -43.888 -15.124 17.604 1.00 19.49 189 VAL D CA 1
ATOM 8336 C C . VAL D 1 195 ? -45.112 -14.368 18.084 1.00 20.51 189 VAL D C 1
ATOM 8337 O O . VAL D 1 195 ? -45.759 -14.794 19.048 1.00 22.22 189 VAL D O 1
ATOM 8341 N N . GLY D 1 196 ? -45.421 -13.250 17.431 1.00 20.36 190 GLY D N 1
ATOM 8342 C CA . GLY D 1 196 ? -46.611 -12.499 17.798 1.00 20.97 190 GLY D CA 1
ATOM 8343 C C . GLY D 1 196 ? -47.660 -12.519 16.705 1.00 20.58 190 GLY D C 1
ATOM 8344 O O . GLY D 1 196 ? -48.672 -13.231 16.798 1.00 21.57 190 GLY D O 1
ATOM 8345 N N . THR D 1 197 ? -47.400 -11.750 15.645 1.00 20.61 191 THR D N 1
ATOM 8346 C CA . THR D 1 197 ? -48.396 -11.527 14.594 1.00 21.53 191 THR D CA 1
ATOM 8347 C C . THR D 1 197 ? -48.977 -12.832 14.055 1.00 23.14 191 THR D C 1
ATOM 8348 O O . THR D 1 197 ? -50.192 -12.938 13.862 1.00 25.15 191 THR D O 1
ATOM 8352 N N . ARG D 1 198 ? -48.129 -13.841 13.794 1.00 22.74 192 ARG D N 1
ATOM 8353 C CA . ARG D 1 198 ? -48.658 -15.093 13.253 1.00 23.04 192 ARG D CA 1
ATOM 8354 C C . ARG D 1 198 ? -49.730 -15.692 14.161 1.00 24.42 192 ARG D C 1
ATOM 8355 O O . ARG D 1 198 ? -50.706 -16.272 13.664 1.00 25.03 192 ARG D O 1
ATOM 8363 N N . PHE D 1 199 ? -49.588 -15.541 15.486 1.00 22.62 193 PHE D N 1
ATOM 8364 C CA . PHE D 1 199 ? -50.566 -16.111 16.416 1.00 23.11 193 PHE D CA 1
ATOM 8365 C C . PHE D 1 199 ? -51.839 -15.273 16.543 1.00 24.24 193 PHE D C 1
ATOM 8366 O O . PHE D 1 199 ? -52.831 -15.755 17.121 1.00 26.01 193 PHE D O 1
ATOM 8374 N N . ILE D 1 200 ? -51.856 -14.043 16.018 1.00 23.94 194 ILE D N 1
ATOM 8375 C CA . ILE D 1 200 ? -53.122 -13.314 15.941 1.00 26.20 194 ILE D CA 1
ATOM 8376 C C . ILE D 1 200 ? -54.101 -14.077 15.060 1.00 28.22 194 ILE D C 1
ATOM 8377 O O . ILE D 1 200 ? -55.310 -14.150 15.345 1.00 29.28 194 ILE D O 1
ATOM 8382 N N . CYS D 1 201 ? -53.589 -14.676 13.988 1.00 27.98 195 CYS D N 1
ATOM 8383 C CA . CYS D 1 201 ? -54.365 -15.521 13.084 1.00 28.96 195 CYS D CA 1
ATOM 8384 C C . CYS D 1 201 ? -54.293 -16.990 13.474 1.00 29.79 195 CYS D C 1
ATOM 8385 O O . CYS D 1 201 ? -54.105 -17.880 12.632 1.00 30.48 195 CYS D O 1
ATOM 8388 N N . SER D 1 202 ? -54.401 -17.264 14.764 1.00 29.27 196 SER D N 1
ATOM 8389 C CA . SER D 1 202 ? -54.676 -18.602 15.247 1.00 31.75 196 SER D CA 1
ATOM 8390 C C . SER D 1 202 ? -56.152 -18.692 15.575 1.00 33.93 196 SER D C 1
ATOM 8391 O O . SER D 1 202 ? -56.811 -17.685 15.847 1.00 35.01 196 SER D O 1
ATOM 8394 N N . GLU D 1 203 ? -56.662 -19.919 15.555 1.00 35.04 197 GLU D N 1
ATOM 8395 C CA . GLU D 1 203 ? -58.072 -20.128 15.856 1.00 38.10 197 GLU D CA 1
ATOM 8396 C C . GLU D 1 203 ? -58.400 -19.687 17.275 1.00 38.15 197 GLU D C 1
ATOM 8397 O O . GLU D 1 203 ? -59.488 -19.159 17.537 1.00 38.07 197 GLU D O 1
ATOM 8403 N N . GLU D 1 204 ? -57.462 -19.882 18.200 1.00 38.20 198 GLU D N 1
ATOM 8404 C CA . GLU D 1 204 ? -57.708 -19.680 19.619 1.00 38.00 198 GLU D CA 1
ATOM 8405 C C . GLU D 1 204 ? -57.487 -18.248 20.081 1.00 37.34 198 GLU D C 1
ATOM 8406 O O . GLU D 1 204 ? -57.906 -17.907 21.192 1.00 38.01 198 GLU D O 1
ATOM 8412 N N . CYS D 1 205 ? -56.836 -17.413 19.279 1.00 34.91 199 CYS D N 1
ATOM 8413 C CA . CYS D 1 205 ? -56.727 -16.002 19.622 1.00 33.55 199 CYS D CA 1
ATOM 8414 C C . CYS D 1 205 ? -58.119 -15.372 19.649 1.00 33.50 199 CYS D C 1
ATOM 8415 O O . CYS D 1 205 ? -58.949 -15.623 18.772 1.00 32.88 199 CYS D O 1
ATOM 8418 N N . SER D 1 206 ? -58.377 -14.551 20.664 1.00 33.55 200 SER D N 1
ATOM 8419 C CA . SER D 1 206 ? -59.734 -14.075 20.922 1.00 34.90 200 SER D CA 1
ATOM 8420 C C . SER D 1 206 ? -60.057 -12.729 20.272 1.00 34.00 200 SER D C 1
ATOM 8421 O O . SER D 1 206 ? -61.163 -12.214 20.475 1.00 33.23 200 SER D O 1
ATOM 8424 N N . VAL D 1 207 ? -59.147 -12.148 19.483 1.00 33.90 201 VAL D N 1
ATOM 8425 C CA . VAL D 1 207 ? -59.469 -10.863 18.851 1.00 34.48 201 VAL D CA 1
ATOM 8426 C C . VAL D 1 207 ? -60.630 -11.022 17.873 1.00 35.47 201 VAL D C 1
ATOM 8427 O O . VAL D 1 207 ? -60.903 -12.106 17.341 1.00 35.28 201 VAL D O 1
ATOM 8431 N N . HIS D 1 208 ? -61.301 -9.901 17.619 1.00 35.98 202 HIS D N 1
ATOM 8432 C CA . HIS D 1 208 ? -62.432 -9.885 16.706 1.00 36.23 202 HIS D CA 1
ATOM 8433 C C . HIS D 1 208 ? -61.988 -10.370 15.325 1.00 36.96 202 HIS D C 1
ATOM 8434 O O . HIS D 1 208 ? -60.845 -10.149 14.905 1.00 37.14 202 HIS D O 1
ATOM 8441 N N . SER D 1 209 ? -62.898 -11.077 14.645 1.00 37.68 203 SER D N 1
ATOM 8442 C CA . SER D 1 209 ? -62.646 -11.627 13.313 1.00 39.19 203 SER D CA 1
ATOM 8443 C C . SER D 1 209 ? -62.054 -10.593 12.353 1.00 38.37 203 SER D C 1
ATOM 8444 O O . SER D 1 209 ? -61.184 -10.921 11.531 1.00 38.42 203 SER D O 1
ATOM 8447 N N . ASN D 1 210 ? -62.487 -9.330 12.463 1.00 37.56 204 ASN D N 1
ATOM 8448 C CA . ASN D 1 210 ? -62.011 -8.285 11.556 1.00 37.16 204 ASN D CA 1
ATOM 8449 C C . ASN D 1 210 ? -60.511 -8.042 11.701 1.00 34.16 204 ASN D C 1
ATOM 8450 O O . ASN D 1 210 ? -59.837 -7.726 10.713 1.00 33.91 204 ASN D O 1
ATOM 8455 N N . TYR D 1 211 ? -59.986 -8.119 12.932 1.00 31.89 205 TYR D N 1
ATOM 8456 C CA . TYR D 1 211 ? -58.542 -8.005 13.152 1.00 31.07 205 TYR D CA 1
ATOM 8457 C C . TYR D 1 211 ? -57.803 -9.091 12.390 1.00 31.64 205 TYR D C 1
ATOM 8458 O O . TYR D 1 211 ? -56.842 -8.814 11.661 1.00 32.67 205 TYR D O 1
ATOM 8467 N N . LYS D 1 212 ? -58.243 -10.343 12.555 1.00 30.73 206 LYS D N 1
ATOM 8468 C CA . LYS D 1 212 ? -57.602 -11.459 11.870 1.00 32.74 206 LYS D CA 1
ATOM 8469 C C . LYS D 1 212 ? -57.635 -11.276 10.356 1.00 34.10 206 LYS D C 1
ATOM 8470 O O . LYS D 1 212 ? -56.624 -11.488 9.677 1.00 33.76 206 LYS D O 1
ATOM 8476 N N . ASN D 1 213 ? -58.785 -10.882 9.800 1.00 34.33 207 ASN D N 1
ATOM 8477 C CA . ASN D 1 213 ? -58.845 -10.748 8.343 1.00 35.04 207 ASN D CA 1
ATOM 8478 C C . ASN D 1 213 ? -58.019 -9.579 7.833 1.00 33.54 207 ASN D C 1
ATOM 8479 O O . ASN D 1 213 ? -57.499 -9.646 6.714 1.00 33.81 207 ASN D O 1
ATOM 8484 N N . LEU D 1 214 ? -57.851 -8.520 8.630 1.00 32.12 208 LEU D N 1
ATOM 8485 C CA . LEU D 1 214 ? -56.954 -7.452 8.194 1.00 31.47 208 LEU D CA 1
ATOM 8486 C C . LEU D 1 214 ? -55.509 -7.932 8.137 1.00 29.53 208 LEU D C 1
ATOM 8487 O O . LEU D 1 214 ? -54.750 -7.514 7.253 1.00 29.33 208 LEU D O 1
ATOM 8492 N N . VAL D 1 215 ? -55.100 -8.800 9.071 1.00 27.77 209 VAL D N 1
ATOM 8493 C CA . VAL D 1 215 ? -53.765 -9.387 8.964 1.00 27.39 209 VAL D CA 1
ATOM 8494 C C . VAL D 1 215 ? -53.682 -10.271 7.722 1.00 28.55 209 VAL D C 1
ATOM 8495 O O . VAL D 1 215 ? -52.714 -10.200 6.953 1.00 28.79 209 VAL D O 1
ATOM 8499 N N . LEU D 1 216 ? -54.721 -11.079 7.483 1.00 29.30 210 LEU D N 1
ATOM 8500 C CA . LEU D 1 216 ? -54.730 -11.989 6.340 1.00 30.70 210 LEU D CA 1
ATOM 8501 C C . LEU D 1 216 ? -54.538 -11.250 5.023 1.00 32.24 210 LEU D C 1
ATOM 8502 O O . LEU D 1 216 ? -53.825 -11.729 4.133 1.00 34.33 210 LEU D O 1
ATOM 8507 N N . LYS D 1 217 ? -55.157 -10.088 4.863 1.00 32.64 211 LYS D N 1
ATOM 8508 C CA . LYS D 1 217 ? -55.014 -9.428 3.574 1.00 35.83 211 LYS D CA 1
ATOM 8509 C C . LYS D 1 217 ? -53.886 -8.404 3.526 1.00 33.23 211 LYS D C 1
ATOM 8510 O O . LYS D 1 217 ? -53.732 -7.736 2.499 1.00 33.77 211 LYS D O 1
ATOM 8516 N N . ALA D 1 218 ? -53.087 -8.279 4.586 1.00 31.62 212 ALA D N 1
ATOM 8517 C CA . ALA D 1 218 ? -51.960 -7.358 4.552 1.00 30.17 212 ALA D CA 1
ATOM 8518 C C . ALA D 1 218 ? -50.998 -7.725 3.428 1.00 30.53 212 ALA D C 1
ATOM 8519 O O . ALA D 1 218 ? -50.704 -8.903 3.193 1.00 29.56 212 ALA D O 1
ATOM 8521 N N . LYS D 1 219 ? -50.517 -6.699 2.731 1.00 30.86 213 LYS D N 1
ATOM 8522 C CA . LYS D 1 219 ? -49.516 -6.828 1.685 1.00 30.88 213 LYS D CA 1
ATOM 8523 C C . LYS D 1 219 ? -48.153 -6.443 2.248 1.00 27.78 213 LYS D C 1
ATOM 8524 O O . LYS D 1 219 ? -48.027 -6.020 3.400 1.00 27.18 213 LYS D O 1
ATOM 8530 N N . ASP D 1 220 ? -47.125 -6.560 1.403 1.00 26.90 214 ASP D N 1
ATOM 8531 C CA . ASP D 1 220 ? -45.752 -6.486 1.891 1.00 28.00 214 ASP D CA 1
ATOM 8532 C C . ASP D 1 220 ? -45.488 -5.217 2.691 1.00 28.44 214 ASP D C 1
ATOM 8533 O O . ASP D 1 220 ? -44.790 -5.261 3.710 1.00 27.32 214 ASP D O 1
ATOM 8538 N N . ARG D 1 221 ? -46.054 -4.080 2.274 1.00 29.14 215 ARG D N 1
ATOM 8539 C CA . ARG D 1 221 ? -45.698 -2.814 2.908 1.00 30.80 215 ARG D CA 1
ATOM 8540 C C . ARG D 1 221 ? -46.805 -2.244 3.788 1.00 28.21 215 ARG D C 1
ATOM 8541 O O . ARG D 1 221 ? -46.774 -1.055 4.111 1.00 29.36 215 ARG D O 1
ATOM 8549 N N . ASP D 1 222 ? -47.756 -3.068 4.221 1.00 25.99 216 ASP D N 1
ATOM 8550 C CA . ASP D 1 222 ? -48.919 -2.538 4.929 1.00 26.93 216 ASP D CA 1
ATOM 8551 C C . ASP D 1 222 ? -48.698 -2.328 6.421 1.00 26.07 216 ASP D C 1
ATOM 8552 O O . ASP D 1 222 ? -49.531 -1.665 7.056 1.00 27.64 216 ASP D O 1
ATOM 8557 N N . ALA D 1 223 ? -47.629 -2.870 7.008 1.00 23.99 217 ALA D N 1
ATOM 8558 C CA . ALA D 1 223 ? -47.391 -2.676 8.439 1.00 22.99 217 ALA D CA 1
ATOM 8559 C C . ALA D 1 223 ? -46.480 -1.460 8.605 1.00 24.95 217 ALA D C 1
ATOM 8560 O O . ALA D 1 223 ? -45.250 -1.566 8.588 1.00 25.03 217 ALA D O 1
ATOM 8562 N N . ILE D 1 224 ? -47.100 -0.298 8.787 1.00 26.06 218 ILE D N 1
ATOM 8563 C CA . ILE D 1 224 ? -46.411 0.989 8.756 1.00 27.34 218 ILE D CA 1
ATOM 8564 C C . ILE D 1 224 ? -46.095 1.457 10.170 1.00 26.81 218 ILE D C 1
ATOM 8565 O O . ILE D 1 224 ? -46.581 0.908 11.153 1.00 26.01 218 ILE D O 1
ATOM 8570 N N . VAL D 1 225 ? -45.259 2.491 10.279 1.00 27.16 219 VAL D N 1
ATOM 8571 C CA . VAL D 1 225 ? -44.796 2.992 11.571 1.00 28.13 219 VAL D CA 1
ATOM 8572 C C . VAL D 1 225 ? -45.390 4.375 11.797 1.00 29.89 219 VAL D C 1
ATOM 8573 O O . VAL D 1 225 ? -45.225 5.281 10.968 1.00 30.58 219 VAL D O 1
ATOM 8577 N N . THR D 1 226 ? -46.086 4.534 12.916 1.00 30.75 220 THR D N 1
ATOM 8578 C CA . THR D 1 226 ? -46.585 5.817 13.375 1.00 33.14 220 THR D CA 1
ATOM 8579 C C . THR D 1 226 ? -45.825 6.229 14.626 1.00 33.37 220 THR D C 1
ATOM 8580 O O . THR D 1 226 ? -45.222 5.400 15.313 1.00 32.31 220 THR D O 1
ATOM 8584 N N . GLY D 1 227 ? -45.847 7.526 14.909 1.00 35.27 221 GLY D N 1
ATOM 8585 C CA . GLY D 1 227 ? -45.310 8.020 16.157 1.00 36.82 221 GLY D CA 1
ATOM 8586 C C . GLY D 1 227 ? -43.813 8.218 16.198 1.00 39.46 221 GLY D C 1
ATOM 8587 O O . GLY D 1 227 ? -43.260 8.359 17.295 1.00 40.36 221 GLY D O 1
ATOM 8588 N N . ARG D 1 228 ? -43.134 8.230 15.049 1.00 41.49 222 ARG D N 1
ATOM 8589 C CA . ARG D 1 228 ? -41.697 8.484 15.055 1.00 46.35 222 ARG D CA 1
ATOM 8590 C C . ARG D 1 228 ? -41.376 9.819 15.716 1.00 49.57 222 ARG D C 1
ATOM 8591 O O . ARG D 1 228 ? -40.350 9.947 16.395 1.00 50.95 222 ARG D O 1
ATOM 8599 N N . SER D 1 229 ? -42.254 10.810 15.555 1.00 51.73 223 SER D N 1
ATOM 8600 C CA . SER D 1 229 ? -42.024 12.138 16.114 1.00 53.83 223 SER D CA 1
ATOM 8601 C C . SER D 1 229 ? -42.071 12.160 17.638 1.00 55.19 223 SER D C 1
ATOM 8602 O O . SER D 1 229 ? -41.486 13.062 18.249 1.00 56.07 223 SER D O 1
ATOM 8605 N N . THR D 1 230 ? -42.751 11.202 18.261 1.00 55.42 224 THR D N 1
ATOM 8606 C CA . THR D 1 230 ? -42.862 11.119 19.711 1.00 55.76 224 THR D CA 1
ATOM 8607 C C . THR D 1 230 ? -41.742 10.312 20.355 1.00 54.04 224 THR D C 1
ATOM 8608 O O . THR D 1 230 ? -41.693 10.224 21.586 1.00 52.91 224 THR D O 1
ATOM 8612 N N . GLY D 1 231 ? -40.850 9.721 19.562 1.00 52.68 225 GLY D N 1
ATOM 8613 C CA . GLY D 1 231 ? -39.850 8.834 20.117 1.00 50.47 225 GLY D CA 1
ATOM 8614 C C . GLY D 1 231 ? -40.381 7.493 20.566 1.00 49.10 225 GLY D C 1
ATOM 8615 O O . GLY D 1 231 ? -39.633 6.710 21.162 1.00 48.76 225 GLY D O 1
ATOM 8616 N N . HIS D 1 232 ? -41.654 7.203 20.302 1.00 47.66 226 HIS D N 1
ATOM 8617 C CA . HIS D 1 232 ? -42.270 5.923 20.645 1.00 47.04 226 HIS D CA 1
ATOM 8618 C C . HIS D 1 232 ? -42.958 5.366 19.409 1.00 40.57 226 HIS D C 1
ATOM 8619 O O . HIS D 1 232 ? -44.192 5.318 19.339 1.00 40.58 226 HIS D O 1
ATOM 8626 N N . PRO D 1 233 ? -42.187 4.950 18.405 1.00 34.86 227 PRO D N 1
ATOM 8627 C CA . PRO D 1 233 ? -42.802 4.423 17.182 1.00 31.77 227 PRO D CA 1
ATOM 8628 C C . PRO D 1 233 ? -43.566 3.136 17.443 1.00 28.74 227 PRO D C 1
ATOM 8629 O O . PRO D 1 233 ? -43.179 2.313 18.281 1.00 26.69 227 PRO D O 1
ATOM 8633 N N . VAL D 1 234 ? -44.674 2.983 16.715 1.00 26.98 228 VAL D N 1
ATOM 8634 C CA . VAL D 1 234 ? -45.559 1.834 16.809 1.00 25.88 228 VAL D CA 1
ATOM 8635 C C . VAL D 1 234 ? -45.800 1.303 15.405 1.00 24.21 228 VAL D C 1
ATOM 8636 O O . VAL D 1 234 ? -46.101 2.081 14.490 1.00 25.33 228 VAL D O 1
ATOM 8640 N N . ARG D 1 235 ? -45.675 -0.012 15.224 1.00 23.54 229 ARG D N 1
ATOM 8641 C CA . ARG D 1 235 ? -45.912 -0.629 13.921 1.00 21.85 229 ARG D CA 1
ATOM 8642 C C . ARG D 1 235 ? -47.327 -1.195 13.877 1.00 23.29 229 ARG D C 1
ATOM 8643 O O . ARG D 1 235 ? -47.697 -2.026 14.715 1.00 23.79 229 ARG D O 1
ATOM 8651 N N . THR D 1 236 ? -48.106 -0.752 12.888 1.00 22.76 230 THR D N 1
ATOM 8652 C CA . THR D 1 236 ? -49.520 -1.070 12.832 1.00 24.58 230 THR D CA 1
ATOM 8653 C C . THR D 1 236 ? -49.969 -1.107 11.376 1.00 25.62 230 THR D C 1
ATOM 8654 O O . THR D 1 236 ? -49.347 -0.495 10.503 1.00 26.56 230 THR D O 1
ATOM 8658 N N . LEU D 1 237 ? -51.028 -1.869 11.112 1.00 24.94 231 LEU D N 1
ATOM 8659 C CA . LEU D 1 237 ? -51.495 -2.009 9.738 1.00 25.87 231 LEU D CA 1
ATOM 8660 C C . LEU D 1 237 ? -52.142 -0.714 9.262 1.00 27.18 231 LEU D C 1
ATOM 8661 O O . LEU D 1 237 ? -52.738 0.033 10.046 1.00 29.09 231 LEU D O 1
ATOM 8666 N N . LYS D 1 238 ? -52.006 -0.451 7.962 1.00 26.97 232 LYS D N 1
ATOM 8667 C CA . LYS D 1 238 ? -52.649 0.700 7.338 1.00 28.39 232 LYS D CA 1
ATOM 8668 C C . LYS D 1 238 ? -54.163 0.608 7.482 1.00 30.02 232 LYS D C 1
ATOM 8669 O O . LYS D 1 238 ? -54.762 -0.421 7.150 1.00 31.16 232 LYS D O 1
ATOM 8675 N N . ASN D 1 239 ? -54.781 1.698 7.946 1.00 29.17 233 ASN D N 1
ATOM 8676 C CA . ASN D 1 239 ? -56.234 1.818 8.007 1.00 29.99 233 ASN D CA 1
ATOM 8677 C C . ASN D 1 239 ? -56.565 3.290 8.220 1.00 30.79 233 ASN D C 1
ATOM 8678 O O . ASN D 1 239 ? -55.670 4.135 8.264 1.00 30.44 233 ASN D O 1
ATOM 8683 N N . LYS D 1 240 ? -57.860 3.600 8.367 1.00 32.03 234 LYS D N 1
ATOM 8684 C CA . LYS D 1 240 ? -58.254 4.997 8.542 1.00 33.49 234 LYS D CA 1
ATOM 8685 C C . LYS D 1 240 ? -57.522 5.629 9.724 1.00 33.24 234 LYS D C 1
ATOM 8686 O O . LYS D 1 240 ? -56.965 6.728 9.612 1.00 32.93 234 LYS D O 1
ATOM 8692 N N . LEU D 1 241 ? -57.462 4.919 10.851 1.00 33.16 235 LEU D N 1
ATOM 8693 C CA . LEU D 1 241 ? -56.889 5.501 12.059 1.00 34.61 235 LEU D CA 1
ATOM 8694 C C . LEU D 1 241 ? -55.407 5.797 11.875 1.00 33.38 235 LEU D C 1
ATOM 8695 O O . LEU D 1 241 ? -54.937 6.899 12.179 1.00 32.60 235 LEU D O 1
ATOM 8700 N N . SER D 1 242 ? -54.649 4.823 11.374 1.00 33.22 236 SER D N 1
ATOM 8701 C CA . SER D 1 242 ? -53.214 5.061 11.257 1.00 32.54 236 SER D CA 1
ATOM 8702 C C . SER D 1 242 ? -52.916 6.133 10.211 1.00 33.06 236 SER D C 1
ATOM 8703 O O . SER D 1 242 ? -51.966 6.909 10.381 1.00 33.09 236 SER D O 1
ATOM 8706 N N . LYS D 1 243 ? -53.738 6.236 9.157 1.00 33.01 237 LYS D N 1
ATOM 8707 C CA . LYS D 1 243 ? -53.541 7.316 8.190 1.00 34.39 237 LYS D CA 1
ATOM 8708 C C . LYS D 1 243 ? -53.872 8.678 8.792 1.00 33.79 237 LYS D C 1
ATOM 8709 O O . LYS D 1 243 ? -53.162 9.659 8.535 1.00 34.28 237 LYS D O 1
ATOM 8715 N N . GLU D 1 244 ? -54.933 8.760 9.606 1.00 31.72 238 GLU D N 1
ATOM 8716 C CA . GLU D 1 244 ? -55.249 10.019 10.273 1.00 32.92 238 GLU D CA 1
ATOM 8717 C C . GLU D 1 244 ? -54.143 10.417 11.238 1.00 34.31 238 GLU D C 1
ATOM 8718 O O . GLU D 1 244 ? -53.777 11.595 11.331 1.00 33.70 238 GLU D O 1
ATOM 8724 N N . PHE D 1 245 ? -53.617 9.439 11.981 1.00 35.41 239 PHE D N 1
ATOM 8725 C CA . PHE D 1 245 ? -52.533 9.702 12.914 1.00 37.33 239 PHE D CA 1
ATOM 8726 C C . PHE D 1 245 ? -51.299 10.210 12.180 1.00 37.13 239 PHE D C 1
ATOM 8727 O O . PHE D 1 245 ? -50.670 11.183 12.610 1.00 36.62 239 PHE D O 1
ATOM 8735 N N . LEU D 1 246 ? -50.956 9.580 11.052 1.00 36.78 240 LEU D N 1
ATOM 8736 C CA . LEU D 1 246 ? -49.837 10.058 10.244 1.00 37.54 240 LEU D CA 1
ATOM 8737 C C . LEU D 1 246 ? -50.074 11.482 9.751 1.00 37.18 240 LEU D C 1
ATOM 8738 O O . LEU D 1 246 ? -49.157 12.307 9.752 1.00 35.83 240 LEU D O 1
ATOM 8743 N N . LYS D 1 247 ? -51.294 11.792 9.315 1.00 37.71 241 LYS D N 1
ATOM 8744 C CA . LYS D 1 247 ? -51.553 13.144 8.831 1.00 39.51 241 LYS D CA 1
ATOM 8745 C C . LYS D 1 247 ? -51.339 14.169 9.943 1.00 42.79 241 LYS D C 1
ATOM 8746 O O . LYS D 1 247 ? -50.755 15.238 9.713 1.00 43.96 241 LYS D O 1
ATOM 8752 N N . MET D 1 248 ? -51.764 13.841 11.168 1.00 42.92 242 MET D N 1
ATOM 8753 C CA . MET D 1 248 ? -51.534 14.734 12.308 1.00 45.16 242 MET D CA 1
ATOM 8754 C C . MET D 1 248 ? -50.044 14.974 12.546 1.00 46.58 242 MET D C 1
ATOM 8755 O O . MET D 1 248 ? -49.612 16.117 12.742 1.00 46.66 242 MET D O 1
ATOM 8760 N N . GLU D 1 249 ? -49.256 13.900 12.562 1.00 46.66 243 GLU D N 1
ATOM 8761 C CA . GLU D 1 249 ? -47.815 14.018 12.770 1.00 49.08 243 GLU D CA 1
ATOM 8762 C C . GLU D 1 249 ? -47.169 14.908 11.715 1.00 51.64 243 GLU D C 1
ATOM 8763 O O . GLU D 1 249 ? -46.328 15.761 12.025 1.00 52.93 243 GLU D O 1
ATOM 8769 N N . GLN D 1 250 ? -47.541 14.701 10.451 1.00 52.62 244 GLN D N 1
ATOM 8770 C CA . GLN D 1 250 ? -46.958 15.465 9.356 1.00 54.79 244 GLN D CA 1
ATOM 8771 C C . GLN D 1 250 ? -47.217 16.958 9.507 1.00 55.50 244 GLN D C 1
ATOM 8772 O O . GLN D 1 250 ? -46.416 17.776 9.038 1.00 55.71 244 GLN D O 1
ATOM 8778 N N . ASN D 1 251 ? -48.304 17.336 10.180 1.00 55.53 245 ASN D N 1
ATOM 8779 C CA . ASN D 1 251 ? -48.610 18.737 10.430 1.00 57.35 245 ASN D CA 1
ATOM 8780 C C . ASN D 1 251 ? -48.315 19.149 11.865 1.00 58.48 245 ASN D C 1
ATOM 8781 O O . ASN D 1 251 ? -49.038 19.973 12.437 1.00 59.34 245 ASN D O 1
ATOM 8786 N N . GLY D 1 252 ? -47.271 18.572 12.456 1.00 58.20 246 GLY D N 1
ATOM 8787 C CA . GLY D 1 252 ? -46.711 19.078 13.692 1.00 58.90 246 GLY D CA 1
ATOM 8788 C C . GLY D 1 252 ? -47.521 18.839 14.943 1.00 59.52 246 GLY D C 1
ATOM 8789 O O . GLY D 1 252 ? -47.337 19.564 15.925 1.00 59.76 246 GLY D O 1
ATOM 8790 N N . ALA D 1 253 ? -48.406 17.844 14.948 1.00 59.90 247 ALA D N 1
ATOM 8791 C CA . ALA D 1 253 ? -49.176 17.550 16.149 1.00 60.00 247 ALA D CA 1
ATOM 8792 C C . ALA D 1 253 ? -48.244 17.275 17.322 1.00 62.37 247 ALA D C 1
ATOM 8793 O O . ALA D 1 253 ? -47.184 16.661 17.167 1.00 61.64 247 ALA D O 1
ATOM 8795 N N . THR D 1 254 ? -48.634 17.760 18.497 1.00 65.44 248 THR D N 1
ATOM 8796 C CA . THR D 1 254 ? -47.820 17.596 19.686 1.00 68.50 248 THR D CA 1
ATOM 8797 C C . THR D 1 254 ? -47.965 16.176 20.226 1.00 69.54 248 THR D C 1
ATOM 8798 O O . THR D 1 254 ? -48.995 15.530 20.017 1.00 69.49 248 THR D O 1
ATOM 8802 N N . PRO D 1 255 ? -46.942 15.669 20.919 1.00 70.55 249 PRO D N 1
ATOM 8803 C CA . PRO D 1 255 ? -47.044 14.315 21.491 1.00 71.54 249 PRO D CA 1
ATOM 8804 C C . PRO D 1 255 ? -48.302 14.079 22.318 1.00 72.55 249 PRO D C 1
ATOM 8805 O O . PRO D 1 255 ? -48.763 12.933 22.411 1.00 72.32 249 PRO D O 1
ATOM 8809 N N . GLU D 1 256 ? -48.889 15.127 22.903 1.00 73.81 250 GLU D N 1
ATOM 8810 C CA . GLU D 1 256 ? -50.100 14.943 23.695 1.00 75.20 250 GLU D CA 1
ATOM 8811 C C . GLU D 1 256 ? -51.349 14.851 22.827 1.00 72.42 250 GLU D C 1
ATOM 8812 O O . GLU D 1 256 ? -52.286 14.126 23.180 1.00 72.23 250 GLU D O 1
ATOM 8818 N N . GLU D 1 257 ? -51.394 15.578 21.705 1.00 69.63 251 GLU D N 1
ATOM 8819 C CA . GLU D 1 257 ? -52.493 15.395 20.761 1.00 66.87 251 GLU D CA 1
ATOM 8820 C C . GLU D 1 257 ? -52.480 13.987 20.184 1.00 62.25 251 GLU D C 1
ATOM 8821 O O . GLU D 1 257 ? -53.538 13.377 19.987 1.00 61.06 251 GLU D O 1
ATOM 8827 N N . LEU D 1 258 ? -51.286 13.459 19.900 1.00 59.67 252 LEU D N 1
ATOM 8828 C CA . LEU D 1 258 ? -51.172 12.112 19.351 1.00 57.52 252 LEU D CA 1
ATOM 8829 C C . LEU D 1 258 ? -51.505 11.057 20.395 1.00 57.82 252 LEU D C 1
ATOM 8830 O O . LEU D 1 258 ? -52.139 10.044 20.080 1.00 56.76 252 LEU D O 1
ATOM 8835 N N . ASP D 1 259 ? -51.075 11.271 21.639 1.00 60.21 253 ASP D N 1
ATOM 8836 C CA . ASP D 1 259 ? -51.480 10.372 22.710 1.00 62.17 253 ASP D CA 1
ATOM 8837 C C . ASP D 1 259 ? -52.996 10.334 22.836 1.00 60.90 253 ASP D C 1
ATOM 8838 O O . ASP D 1 259 ? -53.585 9.263 23.009 1.00 61.14 253 ASP D O 1
ATOM 8843 N N . LYS D 1 260 ? -53.647 11.491 22.709 1.00 60.32 254 LYS D N 1
ATOM 8844 C CA . LYS D 1 260 ? -55.102 11.557 22.823 1.00 59.55 254 LYS D CA 1
ATOM 8845 C C . LYS D 1 260 ? -55.786 10.893 21.629 1.00 57.23 254 LYS D C 1
ATOM 8846 O O . LYS D 1 260 ? -56.805 10.210 21.788 1.00 56.47 254 LYS D O 1
ATOM 8852 N N . LYS D 1 261 ? -55.239 11.080 20.426 1.00 55.77 255 LYS D N 1
ATOM 8853 C CA . LYS D 1 261 ? -55.786 10.403 19.255 1.00 55.02 255 LYS D CA 1
ATOM 8854 C C . LYS D 1 261 ? -55.723 8.890 19.406 1.00 53.93 255 LYS D C 1
ATOM 8855 O O . LYS D 1 261 ? -56.600 8.175 18.906 1.00 53.78 255 LYS D O 1
ATOM 8861 N N . GLY D 1 262 ? -54.712 8.390 20.110 1.00 52.87 256 GLY D N 1
ATOM 8862 C CA . GLY D 1 262 ? -54.442 6.971 20.165 1.00 52.68 256 GLY D CA 1
ATOM 8863 C C . GLY D 1 262 ? -55.119 6.188 21.271 1.00 52.51 256 GLY D C 1
ATOM 8864 O O . GLY D 1 262 ? -55.285 4.976 21.128 1.00 52.32 256 GLY D O 1
ATOM 8865 N N . THR D 1 263 ? -55.506 6.835 22.371 1.00 53.52 257 THR D N 1
ATOM 8866 C CA . THR D 1 263 ? -56.071 6.091 23.494 1.00 53.62 257 THR D CA 1
ATOM 8867 C C . THR D 1 263 ? -57.303 5.293 23.075 1.00 51.39 257 THR D C 1
ATOM 8868 O O . THR D 1 263 ? -58.177 5.788 22.355 1.00 51.77 257 THR D O 1
ATOM 8872 N N . GLY D 1 264 ? -57.351 4.035 23.524 1.00 48.25 258 GLY D N 1
ATOM 8873 C CA . GLY D 1 264 ? -58.443 3.132 23.233 1.00 45.02 258 GLY D CA 1
ATOM 8874 C C . GLY D 1 264 ? -58.356 2.419 21.903 1.00 42.17 258 GLY D C 1
ATOM 8875 O O . GLY D 1 264 ? -59.188 1.545 21.633 1.00 42.17 258 GLY D O 1
ATOM 8876 N N . ALA D 1 265 ? -57.360 2.732 21.073 1.00 39.81 259 ALA D N 1
ATOM 8877 C CA . ALA D 1 265 ? -57.398 2.291 19.683 1.00 37.32 259 ALA D CA 1
ATOM 8878 C C . ALA D 1 265 ? -57.157 0.789 19.553 1.00 35.74 259 ALA D C 1
ATOM 8879 O O . ALA D 1 265 ? -57.801 0.126 18.735 1.00 34.44 259 ALA D O 1
ATOM 8881 N N . LEU D 1 266 ? -56.241 0.227 20.348 1.00 35.56 260 LEU D N 1
ATOM 8882 C CA . LEU D 1 266 ? -56.001 -1.212 20.252 1.00 35.39 260 LEU D CA 1
ATOM 8883 C C . LEU D 1 266 ? -57.222 -2.005 20.721 1.00 37.21 260 LEU D C 1
ATOM 8884 O O . LEU D 1 266 ? -57.579 -3.021 20.110 1.00 36.84 260 LEU D O 1
ATOM 8889 N N . ARG D 1 267 ? -57.881 -1.541 21.791 1.00 39.27 261 ARG D N 1
ATOM 8890 C CA . ARG D 1 267 ? -59.152 -2.117 22.233 1.00 43.34 261 ARG D CA 1
ATOM 8891 C C . ARG D 1 267 ? -60.208 -2.102 21.133 1.00 41.65 261 ARG D C 1
ATOM 8892 O O . ARG D 1 267 ? -60.921 -3.092 20.928 1.00 40.87 261 ARG D O 1
ATOM 8900 N N . PHE D 1 268 ? -60.377 -0.954 20.471 1.00 41.05 262 PHE D N 1
ATOM 8901 C CA . PHE D 1 268 ? -61.312 -0.869 19.354 1.00 40.63 262 PHE D CA 1
ATOM 8902 C C . PHE D 1 268 ? -61.042 -1.955 18.319 1.00 37.76 262 PHE D C 1
ATOM 8903 O O . PHE D 1 268 ? -61.978 -2.486 17.709 1.00 37.54 262 PHE D O 1
ATOM 8911 N N . ALA D 1 269 ? -59.767 -2.302 18.107 1.00 35.28 263 ALA D N 1
ATOM 8912 C CA . ALA D 1 269 ? -59.438 -3.345 17.140 1.00 33.65 263 ALA D CA 1
ATOM 8913 C C . ALA D 1 269 ? -59.731 -4.740 17.689 1.00 33.25 263 ALA D C 1
ATOM 8914 O O . ALA D 1 269 ? -60.355 -5.564 17.010 1.00 33.65 263 ALA D O 1
ATOM 8916 N N . THR D 1 270 ? -59.281 -5.033 18.912 1.00 31.95 264 THR D N 1
ATOM 8917 C CA . THR D 1 270 ? -59.388 -6.402 19.406 1.00 33.24 264 THR D CA 1
ATOM 8918 C C . THR D 1 270 ? -60.817 -6.747 19.796 1.00 35.15 264 THR D C 1
ATOM 8919 O O . THR D 1 270 ? -61.275 -7.869 19.555 1.00 35.74 264 THR D O 1
ATOM 8923 N N . VAL D 1 271 ? -61.537 -5.804 20.399 1.00 37.06 265 VAL D N 1
ATOM 8924 C CA . VAL D 1 271 ? -62.870 -6.096 20.921 1.00 38.32 265 VAL D CA 1
ATOM 8925 C C . VAL D 1 271 ? -63.936 -5.883 19.860 1.00 39.85 265 VAL D C 1
ATOM 8926 O O . VAL D 1 271 ? -64.745 -6.774 19.585 1.00 40.68 265 VAL D O 1
ATOM 8930 N N . ASP D 1 272 ? -63.950 -4.704 19.247 1.00 41.05 266 ASP D N 1
ATOM 8931 C CA . ASP D 1 272 ? -64.995 -4.352 18.295 1.00 43.49 266 ASP D CA 1
ATOM 8932 C C . ASP D 1 272 ? -64.623 -4.669 16.855 1.00 42.50 266 ASP D C 1
ATOM 8933 O O . ASP D 1 272 ? -65.503 -4.688 15.991 1.00 42.29 266 ASP D O 1
ATOM 8938 N N . GLY D 1 273 ? -63.351 -4.919 16.568 1.00 41.67 267 GLY D N 1
ATOM 8939 C CA . GLY D 1 273 ? -62.953 -5.077 15.182 1.00 41.79 267 GLY D CA 1
ATOM 8940 C C . GLY D 1 273 ? -63.218 -3.846 14.353 1.00 42.40 267 GLY D C 1
ATOM 8941 O O . GLY D 1 273 ? -63.518 -3.957 13.159 1.00 44.50 267 GLY D O 1
ATOM 8942 N N . ASP D 1 274 ? -63.140 -2.667 14.962 1.00 42.39 268 ASP D N 1
ATOM 8943 C CA . ASP D 1 274 ? -63.566 -1.431 14.311 1.00 42.30 268 ASP D CA 1
ATOM 8944 C C . ASP D 1 274 ? -62.498 -1.031 13.303 1.00 41.22 268 ASP D C 1
ATOM 8945 O O . ASP D 1 274 ? -61.419 -0.571 13.687 1.00 39.89 268 ASP D O 1
ATOM 8950 N N . ILE D 1 275 ? -62.796 -1.196 12.011 1.00 41.48 269 ILE D N 1
ATOM 8951 C CA . ILE D 1 275 ? -61.764 -0.955 11.011 1.00 43.01 269 ILE D CA 1
ATOM 8952 C C . ILE D 1 275 ? -61.475 0.527 10.825 1.00 43.33 269 ILE D C 1
ATOM 8953 O O . ILE D 1 275 ? -60.426 0.873 10.273 1.00 43.09 269 ILE D O 1
ATOM 8958 N N . GLU D 1 276 ? -62.355 1.426 11.272 1.00 43.93 270 GLU D N 1
ATOM 8959 C CA . GLU D 1 276 ? -61.988 2.838 11.206 1.00 45.11 270 GLU D CA 1
ATOM 8960 C C . GLU D 1 276 ? -61.335 3.369 12.475 1.00 43.56 270 GLU D C 1
ATOM 8961 O O . GLU D 1 276 ? -60.507 4.281 12.386 1.00 43.83 270 GLU D O 1
ATOM 8967 N N . LYS D 1 277 ? -61.680 2.843 13.651 1.00 42.06 271 LYS D N 1
ATOM 8968 C CA . LYS D 1 277 ? -61.191 3.417 14.897 1.00 40.67 271 LYS D CA 1
ATOM 8969 C C . LYS D 1 277 ? -60.073 2.611 15.539 1.00 37.13 271 LYS D C 1
ATOM 8970 O O . LYS D 1 277 ? -59.414 3.124 16.450 1.00 37.86 271 LYS D O 1
ATOM 8976 N N . GLY D 1 278 ? -59.837 1.380 15.088 1.00 33.22 272 GLY D N 1
ATOM 8977 C CA . GLY D 1 278 ? -58.874 0.513 15.735 1.00 31.96 272 GLY D CA 1
ATOM 8978 C C . GLY D 1 278 ? -57.458 0.738 15.245 1.00 31.07 272 GLY D C 1
ATOM 8979 O O . GLY D 1 278 ? -57.231 1.156 14.117 1.00 31.51 272 GLY D O 1
ATOM 8980 N N . SER D 1 279 ? -56.499 0.457 16.130 1.00 30.53 273 SER D N 1
ATOM 8981 C CA . SER D 1 279 ? -55.093 0.319 15.758 1.00 30.32 273 SER D CA 1
ATOM 8982 C C . SER D 1 279 ? -54.787 -1.173 15.690 1.00 28.18 273 SER D C 1
ATOM 8983 O O . SER D 1 279 ? -54.742 -1.853 16.724 1.00 27.58 273 SER D O 1
ATOM 8986 N N . PHE D 1 280 ? -54.604 -1.680 14.470 1.00 26.35 274 PHE D N 1
ATOM 8987 C CA . PHE D 1 280 ? -54.419 -3.109 14.212 1.00 26.80 274 PHE D CA 1
ATOM 8988 C C . PHE D 1 280 ? -52.923 -3.417 14.176 1.00 27.27 274 PHE D C 1
ATOM 8989 O O . PHE D 1 280 ? -52.300 -3.577 13.117 1.00 26.75 274 PHE D O 1
ATOM 8997 N N . MET D 1 281 ? -52.332 -3.489 15.367 1.00 26.60 275 MET D N 1
ATOM 8998 C CA . MET D 1 281 ? -50.885 -3.563 15.431 1.00 25.29 275 MET D CA 1
ATOM 8999 C C . MET D 1 281 ? -50.435 -4.942 14.971 1.00 23.74 275 MET D C 1
ATOM 9000 O O . MET D 1 281 ? -51.063 -5.957 15.286 1.00 24.48 275 MET D O 1
ATOM 9005 N N . ALA D 1 282 ? -49.342 -4.972 14.219 1.00 22.94 276 ALA D N 1
ATOM 9006 C CA . ALA D 1 282 ? -48.883 -6.188 13.567 1.00 22.29 276 ALA D CA 1
ATOM 9007 C C . ALA D 1 282 ? -47.509 -5.897 13.004 1.00 21.74 276 ALA D C 1
ATOM 9008 O O . ALA D 1 282 ? -47.195 -4.743 12.698 1.00 23.45 276 ALA D O 1
ATOM 9010 N N . GLY D 1 283 ? -46.701 -6.946 12.861 1.00 19.54 277 GLY D N 1
ATOM 9011 C CA . GLY D 1 283 ? -45.383 -6.782 12.288 1.00 19.56 277 GLY D CA 1
ATOM 9012 C C . GLY D 1 283 ? -45.401 -6.792 10.774 1.00 19.98 277 GLY D C 1
ATOM 9013 O O . GLY D 1 283 ? -46.420 -7.050 10.124 1.00 20.84 277 GLY D O 1
ATOM 9014 N N . GLN D 1 284 ? -44.222 -6.528 10.194 1.00 20.03 278 GLN D N 1
ATOM 9015 C CA . GLN D 1 284 ? -44.057 -6.764 8.762 1.00 21.24 278 GLN D CA 1
ATOM 9016 C C . GLN D 1 284 ? -44.326 -8.222 8.421 1.00 22.70 278 GLN D C 1
ATOM 9017 O O . GLN D 1 284 ? -44.633 -8.544 7.268 1.00 24.60 278 GLN D O 1
ATOM 9023 N N . SER D 1 285 ? -44.256 -9.094 9.427 1.00 22.33 279 SER D N 1
ATOM 9024 C CA . SER D 1 285 ? -44.670 -10.485 9.309 1.00 22.12 279 SER D CA 1
ATOM 9025 C C . SER D 1 285 ? -46.112 -10.655 8.828 1.00 21.99 279 SER D C 1
ATOM 9026 O O . SER D 1 285 ? -46.450 -11.708 8.276 1.00 22.85 279 SER D O 1
ATOM 9029 N N . ALA D 1 286 ? -46.986 -9.671 9.069 1.00 21.54 280 ALA D N 1
ATOM 9030 C CA . ALA D 1 286 ? -48.387 -9.800 8.649 1.00 22.76 280 ALA D CA 1
ATOM 9031 C C . ALA D 1 286 ? -48.512 -10.165 7.171 1.00 23.07 280 ALA D C 1
ATOM 9032 O O . ALA D 1 286 ? -49.384 -10.953 6.785 1.00 24.81 280 ALA D O 1
ATOM 9034 N N . ALA D 1 287 ? -47.638 -9.620 6.329 1.00 22.55 281 ALA D N 1
ATOM 9035 C CA . ALA D 1 287 ? -47.732 -9.889 4.900 1.00 23.43 281 ALA D CA 1
ATOM 9036 C C . ALA D 1 287 ? -47.588 -11.371 4.589 1.00 25.46 281 ALA D C 1
ATOM 9037 O O . ALA D 1 287 ? -48.091 -11.839 3.560 1.00 27.17 281 ALA D O 1
ATOM 9039 N N . MET D 1 288 ? -46.932 -12.120 5.471 1.00 24.58 282 MET D N 1
ATOM 9040 C CA . MET D 1 288 ? -46.599 -13.509 5.243 1.00 24.48 282 MET D CA 1
ATOM 9041 C C . MET D 1 288 ? -47.643 -14.446 5.851 1.00 26.05 282 MET D C 1
ATOM 9042 O O . MET D 1 288 ? -47.571 -15.666 5.648 1.00 26.64 282 MET D O 1
ATOM 9047 N N . VAL D 1 289 ? -48.604 -13.905 6.597 1.00 25.98 283 VAL D N 1
ATOM 9048 C CA . VAL D 1 289 ? -49.619 -14.707 7.276 1.00 27.04 283 VAL D CA 1
ATOM 9049 C C . VAL D 1 289 ? -50.780 -14.921 6.311 1.00 29.50 283 VAL D C 1
ATOM 9050 O O . VAL D 1 289 ? -51.394 -13.953 5.848 1.00 30.37 283 VAL D O 1
ATOM 9054 N N . LYS D 1 290 ? -51.087 -16.192 6.005 1.00 31.03 284 LYS D N 1
ATOM 9055 C CA . LYS D 1 290 ? -52.016 -16.525 4.928 1.00 35.01 284 LYS D CA 1
ATOM 9056 C C . LYS D 1 290 ? -53.275 -17.243 5.371 1.00 36.10 284 LYS D C 1
ATOM 9057 O O . LYS D 1 290 ? -54.207 -17.358 4.565 1.00 37.06 284 LYS D O 1
ATOM 9063 N N . GLU D 1 291 ? -53.329 -17.765 6.592 1.00 37.03 285 GLU D N 1
ATOM 9064 C CA . GLU D 1 291 ? -54.488 -18.550 6.990 1.00 39.22 285 GLU D CA 1
ATOM 9065 C C . GLU D 1 291 ? -54.648 -18.507 8.502 1.00 37.52 285 GLU D C 1
ATOM 9066 O O . GLU D 1 291 ? -53.707 -18.200 9.244 1.00 35.46 285 GLU D O 1
ATOM 9072 N N . ILE D 1 292 ? -55.863 -18.828 8.946 1.00 36.41 286 ILE D N 1
ATOM 9073 C CA . ILE D 1 292 ? -56.191 -18.935 10.365 1.00 35.78 286 ILE D CA 1
ATOM 9074 C C . ILE D 1 292 ? -56.213 -20.415 10.732 1.00 35.20 286 ILE D C 1
ATOM 9075 O O . ILE D 1 292 ? -56.991 -21.194 10.167 1.00 34.82 286 ILE D O 1
ATOM 9080 N N . THR D 1 293 ? -55.372 -20.795 11.692 1.00 35.85 287 THR D N 1
ATOM 9081 C CA . THR D 1 293 ? -54.932 -22.163 11.916 1.00 37.88 287 THR D CA 1
ATOM 9082 C C . THR D 1 293 ? -54.858 -22.415 13.416 1.00 35.60 287 THR D C 1
ATOM 9083 O O . THR D 1 293 ? -54.499 -21.500 14.172 1.00 35.35 287 THR D O 1
ATOM 9087 N N . PRO D 1 294 ? -55.187 -23.624 13.883 1.00 33.53 288 PRO D N 1
ATOM 9088 C CA . PRO D 1 294 ? -55.029 -23.918 15.315 1.00 32.01 288 PRO D CA 1
ATOM 9089 C C . PRO D 1 294 ? -53.576 -23.788 15.736 1.00 31.30 288 PRO D C 1
ATOM 9090 O O . PRO D 1 294 ? -52.660 -24.055 14.955 1.00 30.27 288 PRO D O 1
ATOM 9094 N N . CYS D 1 295 ? -53.369 -23.368 16.992 1.00 31.57 289 CYS D N 1
ATOM 9095 C CA . CYS D 1 295 ? -52.002 -23.159 17.480 1.00 31.46 289 CYS D CA 1
ATOM 9096 C C . CYS D 1 295 ? -51.183 -24.437 17.374 1.00 31.54 289 CYS D C 1
ATOM 9097 O O . CYS D 1 295 ? -49.980 -24.387 17.088 1.00 30.27 289 CYS D O 1
ATOM 9100 N N . LYS D 1 296 ? -51.823 -25.599 17.593 1.00 33.50 290 LYS D N 1
ATOM 9101 C CA . LYS D 1 296 ? -51.102 -26.868 17.505 1.00 35.93 290 LYS D CA 1
ATOM 9102 C C . LYS D 1 296 ? -50.529 -27.078 16.110 1.00 35.42 290 LYS D C 1
ATOM 9103 O O . LYS D 1 296 ? -49.360 -27.457 15.963 1.00 35.07 290 LYS D O 1
ATOM 9109 N N . GLU D 1 297 ? -51.328 -26.815 15.073 1.00 35.57 291 GLU D N 1
ATOM 9110 C CA . GLU D 1 297 ? -50.834 -26.967 13.707 1.00 37.28 291 GLU D CA 1
ATOM 9111 C C . GLU D 1 297 ? -49.739 -25.952 13.389 1.00 32.62 291 GLU D C 1
ATOM 9112 O O . GLU D 1 297 ? -48.759 -26.279 12.706 1.00 31.58 291 GLU D O 1
ATOM 9118 N N . ILE D 1 298 ? -49.900 -24.706 13.843 1.00 30.56 292 ILE D N 1
ATOM 9119 C CA . ILE D 1 298 ? -48.882 -23.686 13.582 1.00 27.96 292 ILE D CA 1
ATOM 9120 C C . ILE D 1 298 ? -47.542 -24.117 14.164 1.00 27.06 292 ILE D C 1
ATOM 9121 O O . ILE D 1 298 ? -46.491 -24.035 13.505 1.00 26.34 292 ILE D O 1
ATOM 9126 N N . ILE D 1 299 ? -47.563 -24.591 15.411 1.00 25.10 293 ILE D N 1
ATOM 9127 C CA . ILE D 1 299 ? -46.321 -24.882 16.117 1.00 25.42 293 ILE D CA 1
ATOM 9128 C C . ILE D 1 299 ? -45.675 -26.143 15.558 1.00 26.12 293 ILE D C 1
ATOM 9129 O O . ILE D 1 299 ? -44.468 -26.166 15.291 1.00 26.24 293 ILE D O 1
ATOM 9134 N N . GLU D 1 300 ? -46.464 -27.208 15.348 1.00 27.92 294 GLU D N 1
ATOM 9135 C CA . GLU D 1 300 ? -45.859 -28.437 14.831 1.00 28.08 294 GLU D CA 1
ATOM 9136 C C . GLU D 1 300 ? -45.315 -28.227 13.423 1.00 27.88 294 GLU D C 1
ATOM 9137 O O . GLU D 1 300 ? -44.243 -28.743 13.085 1.00 29.03 294 GLU D O 1
ATOM 9143 N N . ALA D 1 301 ? -46.020 -27.447 12.598 1.00 27.11 295 ALA D N 1
ATOM 9144 C CA . ALA D 1 301 ? -45.505 -27.148 11.266 1.00 27.28 295 ALA D CA 1
ATOM 9145 C C . ALA D 1 301 ? -44.231 -26.318 11.338 1.00 26.48 295 ALA D C 1
ATOM 9146 O O . ALA D 1 301 ? -43.304 -26.543 10.543 1.00 28.00 295 ALA D O 1
ATOM 9148 N N . MET D 1 302 ? -44.142 -25.360 12.281 1.00 25.67 296 MET D N 1
ATOM 9149 C CA . MET D 1 302 ? -42.883 -24.619 12.365 1.00 26.38 296 MET D CA 1
ATOM 9150 C C . MET D 1 302 ? -41.727 -25.525 12.752 1.00 24.72 296 MET D C 1
ATOM 9151 O O . MET D 1 302 ? -40.619 -25.381 12.220 1.00 22.89 296 MET D O 1
ATOM 9156 N N . VAL D 1 303 ? -41.949 -26.425 13.711 1.00 24.38 297 VAL D N 1
ATOM 9157 C CA . VAL D 1 303 ? -40.880 -27.317 14.146 1.00 24.08 297 VAL D CA 1
ATOM 9158 C C . VAL D 1 303 ? -40.461 -28.241 13.009 1.00 24.28 297 VAL D C 1
ATOM 9159 O O . VAL D 1 303 ? -39.270 -28.400 12.727 1.00 24.98 297 VAL D O 1
ATOM 9163 N N . ASN D 1 304 ? -41.434 -28.893 12.363 1.00 26.35 298 ASN D N 1
ATOM 9164 C CA . ASN D 1 304 ? -41.113 -29.778 11.243 1.00 27.06 298 ASN D CA 1
ATOM 9165 C C . ASN D 1 304 ? -40.365 -29.038 10.138 1.00 26.76 298 ASN D C 1
ATOM 9166 O O . ASN D 1 304 ? -39.378 -29.554 9.594 1.00 26.48 298 ASN D O 1
ATOM 9171 N N . GLN D 1 305 ? -40.825 -27.831 9.780 1.00 26.66 299 GLN D N 1
ATOM 9172 C CA . GLN D 1 305 ? -40.190 -27.113 8.678 1.00 26.62 299 GLN D CA 1
ATOM 9173 C C . GLN D 1 305 ? -38.785 -26.649 9.056 1.00 24.80 299 GLN D C 1
ATOM 9174 O O . GLN D 1 305 ? -37.863 -26.700 8.228 1.00 25.03 299 GLN D O 1
ATOM 9180 N N . ALA D 1 306 ? -38.606 -26.181 10.295 1.00 22.63 300 ALA D N 1
ATOM 9181 C CA . ALA D 1 306 ? 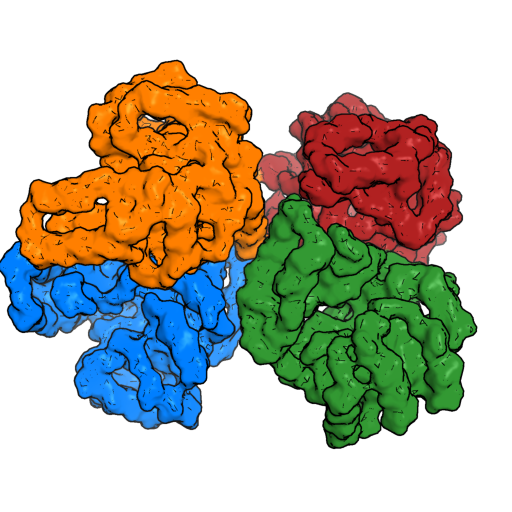-37.271 -25.771 10.733 1.00 22.45 300 ALA D CA 1
ATOM 9182 C C . ALA D 1 306 ? -36.283 -26.924 10.624 1.00 23.19 300 ALA D C 1
ATOM 9183 O O . ALA D 1 306 ? -35.144 -26.734 10.182 1.00 23.81 300 ALA D O 1
ATOM 9185 N N . ARG D 1 307 ? -36.714 -28.134 10.996 1.00 22.97 301 ARG D N 1
ATOM 9186 C CA . ARG D 1 307 ? -35.836 -29.301 10.950 1.00 24.88 301 ARG D CA 1
ATOM 9187 C C . ARG D 1 307 ? -35.581 -29.763 9.520 1.00 27.50 301 ARG D C 1
ATOM 9188 O O . ARG D 1 307 ? -34.515 -30.330 9.226 1.00 28.70 301 ARG D O 1
ATOM 9196 N N . GLU D 1 308 ? -36.546 -29.542 8.624 1.00 28.48 302 GLU D N 1
ATOM 9197 C CA . GLU D 1 308 ? -36.363 -29.896 7.223 1.00 29.91 302 GLU D CA 1
ATOM 9198 C C . GLU D 1 308 ? -35.365 -28.960 6.553 1.00 28.03 302 GLU D C 1
ATOM 9199 O O . GLU D 1 308 ? -34.535 -29.399 5.744 1.00 27.65 302 GLU D O 1
ATOM 9205 N N . ILE D 1 309 ? -35.414 -27.673 6.906 1.00 25.48 303 ILE D N 1
ATOM 9206 C CA . ILE D 1 309 ? -34.526 -26.671 6.309 1.00 24.35 303 ILE D CA 1
ATOM 9207 C C . ILE D 1 309 ? -33.109 -26.819 6.846 1.00 23.55 303 ILE D C 1
ATOM 9208 O O . ILE D 1 309 ? -32.123 -26.714 6.100 1.00 23.72 303 ILE D O 1
ATOM 9213 N N . MET D 1 310 ? -32.994 -27.049 8.152 1.00 22.87 304 MET D N 1
ATOM 9214 C CA . MET D 1 310 ? -31.729 -27.110 8.887 1.00 25.34 304 MET D CA 1
ATOM 9215 C C . MET D 1 310 ? -31.677 -28.401 9.684 1.00 25.14 304 MET D C 1
ATOM 9216 O O . MET D 1 310 ? -31.947 -28.386 10.890 1.00 24.41 304 MET D O 1
ATOM 9221 N N . PRO D 1 311 ? -31.334 -29.530 9.065 1.00 27.02 305 PRO D N 1
ATOM 9222 C CA . PRO D 1 311 ? -31.387 -30.798 9.819 1.00 29.25 305 PRO D CA 1
ATOM 9223 C C . PRO D 1 311 ? -30.527 -30.808 11.081 1.00 31.18 305 PRO D C 1
ATOM 9224 O O . PRO D 1 311 ? -30.862 -31.522 12.037 1.00 31.84 305 PRO D O 1
ATOM 9228 N N . ALA D 1 312 ? -29.459 -30.011 11.140 1.00 31.37 306 ALA D N 1
ATOM 9229 C CA . ALA D 1 312 ? -28.574 -29.965 12.302 1.00 32.03 306 ALA D CA 1
ATOM 9230 C C . ALA D 1 312 ? -29.012 -28.940 13.352 1.00 29.46 306 ALA D C 1
ATOM 9231 O O . ALA D 1 312 ? -28.268 -28.693 14.314 1.00 28.50 306 ALA D O 1
ATOM 9233 N N . ILE D 1 313 ? -30.207 -28.358 13.199 1.00 26.76 307 ILE D N 1
ATOM 9234 C CA . ILE D 1 313 ? -30.666 -27.325 14.121 1.00 23.65 307 ILE D CA 1
ATOM 9235 C C . ILE D 1 313 ? -30.728 -27.871 15.545 1.00 24.25 307 ILE D C 1
ATOM 9236 O O . ILE D 1 313 ? -31.111 -29.025 15.785 1.00 26.08 307 ILE D O 1
ATOM 9241 N N . GLU D 1 314 ? -30.345 -27.033 16.506 1.00 25.03 308 GLU D N 1
ATOM 9242 C CA . GLU D 1 314 ? -30.305 -27.434 17.909 1.00 26.30 308 GLU D CA 1
ATOM 9243 C C . GLU D 1 314 ? -31.700 -27.295 18.527 1.00 28.48 308 GLU D C 1
ATOM 9244 O O . GLU D 1 314 ? -31.920 -26.577 19.500 1.00 27.23 308 GLU D O 1
ATOM 9250 N N . LEU D 1 315 ? -32.658 -27.984 17.906 1.00 31.22 309 LEU D N 1
ATOM 9251 C CA . LEU D 1 315 ? -33.956 -28.216 18.513 1.00 33.67 309 LEU D CA 1
ATOM 9252 C C . LEU D 1 315 ? -34.481 -29.578 18.066 1.00 34.63 309 LEU D C 1
ATOM 9253 O O . LEU D 1 315 ? -35.434 -30.087 18.650 1.00 35.29 309 LEU D O 1
#

Sequence (1251 aa):
HMNKICKILNIKYPVIQGGMAWVATASLASAVSNAGGLGIIIAAGNAPKEAIKKEIVECKKLTDKPFGVNVMLMSPFVDDIIDLIIEEKVQVITTGAGNPAKYMDRLKEAGTKVIPVVPTIALAQRMEKLGATAVIAEGTEGGGHIGELTTMVLVPQVADAVNIPVIAAGGIVDGRGIAASFALGASAVQVGTRFICSEECSVHSNYKNLVLKAKDRDAIVTGRSTGHPVRTLKNKLSKEFLKMEQNGATPEELDKKGTGALRFATVDGDIEKGSFMAGQSAAMVKEITPCKEIIEAMVNQAREIMPAIELSHMNKICKILNIKYPVIQGGMAWVATASLASAVSNAGGLGIIIAAGNAPKEAIKKEIVECKKLTDKPFGVNVMLMSPFVDDIIDLIIEEKVQVITTGAGNPAKYMDRLKEAGTKVIPVVPTIALAQRMEKLGATAVIAEGTEGGGHIGELTTMVLVPQVADAVNIPVIAAGGIVDGRGIAASFALGASAVQVGTRFICSEECSVHSNYKNLVLKAKDRDAIVTGRSTGHPVRTLKNKLSKEFLKMEQNGATPEELDKKGTGALRFATVDGDIEKGSFMAGQSAAMVKEITPCKEIIEAMVVNQARREIMPAIELVPRGSHMNKICKILNIKYPVIQGGMAWVATASLASAVSNAGGLGIIIAAGNNAPKEAIKKEIVECKKLTDKPFGVNVMLMSPFVDDIIDLIIEEKVQVITTGAGNPAKYMDRLKEAGTKVIPVVPTIALAQRMEKLGATAVIAEGTEGGGHIGELTTMVLVPQVADAVNIPVIAAGGIVDGRGIAASFALGASAVQVGTRFICSEECSVHSNYKNLVLKAKDRDAIVTGRSTGHPVRTLKNKLSKEFLKMEQNGATPEELDKKGTGALRFATVDGDIEKGSFMAGQSAAMVKEITPCKEIIEAMVNQAREIMPAIELVPRGSHMNKICKILNIKYPVIQGGMAWVATASLASAVSNAGGLGIIIAAGNNAPKEAIKKEIVECKKLTDKPFGVNVMLMSPFVDDIIDLIIEEKVQVITTGAGNPAKYMDRLKEAGTKVIPVVPTIALAQRMEKKLGATAVIAEGTEGGGHHIGELTTMVLVPQVADAVNIPVIAAGGIVDGRGIAASFALGASAVQVGTRFICSEECSVHSNYKNLVLKAKDRDAIVTGRSTGHPVRTLKNKLSKEFLKMEQNGATPEELDKKGTGALRFATVDGDIEKGSFMAGQSAAMVKEITPCKEIIEAMVNQAREIMPAIEL

Nearest PDB structures (foldseek):
  7l00-assembly1_B  TM=9.985E-01  e=4.408E-63  Clostridioides difficile
  2z6i-assembly1_A  TM=9.855E-01  e=1.915E-45  Streptococcus pneumoniae
  2z6j-assembly1_A  TM=9.879E-01  e=4.343E-45  Streptococcus pneumoniae
  2z6i-assembly1_B  TM=9.837E-01  e=8.681E-45  Streptococcus pneumoniae
  5gvh-assembly1_A-2  TM=9.842E-01  e=3.347E-43  Thermotoga maritima MSB8

Solvent-accessible surface area: 47628 Å² total; per-residue (Å²): 122,157,5,118,0,3,146,62,10,98,6,140,24,2,0,0,0,3,24,27,35,115,5,2,32,3,42,0,0,6,15,0,0,81,7,6,1,0,0,0,0,9,2,3,81,24,64,60,92,41,7,79,127,49,1,65,76,0,110,155,78,9,141,97,25,21,0,0,17,0,42,18,128,6,105,74,24,84,57,2,0,44,0,0,47,102,44,175,11,116,3,0,1,0,11,49,28,76,0,34,162,11,6,114,111,0,113,159,51,51,12,72,3,0,0,25,0,47,14,46,72,28,0,87,110,0,50,159,42,34,7,30,0,0,0,0,37,0,11,0,6,29,13,115,16,21,101,6,0,0,1,0,1,0,0,8,0,16,91,20,7,57,37,16,4,0,0,3,8,6,5,12,31,0,33,3,2,0,0,0,28,3,1,36,6,5,0,0,17,2,21,11,25,0,3,0,0,105,56,4,70,11,65,69,46,2,21,54,44,0,46,158,12,147,23,102,31,9,26,22,10,4,108,79,48,56,118,28,20,12,3,5,88,18,129,18,3,111,61,30,36,124,35,36,141,123,59,21,63,76,128,97,2,106,72,82,28,94,40,6,27,102,76,0,7,74,71,1,38,87,88,109,0,11,0,38,1,0,5,5,1,10,22,1,159,105,62,8,35,0,115,100,6,0,55,62,4,2,97,60,0,109,140,38,7,66,48,19,108,28,82,63,79,4,93,0,10,127,61,7,116,15,144,25,2,1,0,0,2,24,28,34,115,4,3,29,5,44,0,0,6,16,0,0,76,12,8,1,0,0,0,0,9,2,3,81,23,43,57,108,38,8,87,154,49,0,56,82,0,90,146,89,10,147,101,14,18,0,0,16,1,31,25,76,7,102,69,20,84,59,0,1,49,1,0,43,100,30,162,6,96,1,0,1,0,12,49,35,72,1,34,151,6,3,85,104,0,114,128,52,50,11,74,6,0,0,26,0,53,26,46,73,31,0,80,125,0,33,153,46,43,6,26,0,0,0,0,36,0,11,0,6,29,13,88,16,20,92,6,0,0,1,0,1,0,3,5,0,28,93,23,10,144,36,12,3,0,0,4,8,6,5,10,28,0,35,4,2,0,0,0,22,3,2,34,6,11,0,0,17,1,22,10,21,0,2,0,0,79,57,6,65,10,64,68,52,1,17,61,32,0,54,140,13,149,24,100,32,10,30,19,10,8,102,87,82,63,118,23,22,11,4,5,86,13,103,13,3,114,64,37,51,132,48,18,137,102,62,25,65,120,135,85,22,92,163,67,28,89,38,6,25,107,70,0,8,68,72,1,36,93,90,111,0,13,0,40,1,0,5,5,1,10,19,1,116,38,39,4,43,0,123,62,8,0,66,51,4,2,27,56,0,100,28,35,11,16,26,9,62,40,133,12,167,5,2,155,166,6,103,0,8,147,57,11,112,14,87,1,1,1,0,0,3,24,32,30,102,3,2,29,2,43,0,0,6,16,0,0,78,13,7,1,0,0,0,0,10,1,3,74,18,66,60,98,42,6,70,137,49,0,57,73,0,100,154,79,11,136,106,40,25,0,0,16,0,44,25,97,5,104,74,24,81,60,1,0,50,0,0,51,99,37,143,9,94,4,0,1,0,11,40,34,72,0,34,161,10,8,123,101,0,73,156,51,44,9,72,5,0,0,26,0,51,13,32,73,33,0,75,127,0,33,158,54,53,6,28,0,0,0,0,36,0,11,0,6,27,13,90,15,24,77,3,0,0,1,0,1,0,2,15,0,30,95,24,12,145,34,13,4,0,0,3,8,7,5,10,31,0,35,3,1,0,0,0,28,4,1,37,6,4,0,0,17,1,21,10,27,0,3,0,0,103,58,4,68,9,68,66,38,1,17,25,38,0,50,109,12,84,11,78,26,8,30,21,11,6,104,82,59,63,91,23,19,12,2,5,88,18,90,13,4,62,57,31,68,46,33,21,165,105,63,21,71,89,140,86,6,90,163,91,25,103,43,8,26,101,71,0,9,74,66,2,31,70,92,107,0,12,0,41,1,0,3,5,1,11,19,2,159,50,62,14,44,0,108,104,7,0,25,56,4,0,78,65,0,38,145,46,8,87,67,18,123,8,140,11,173,22,4,147,126,3,93,0,5,134,79,11,120,13,94,1,1,1,0,0,3,24,32,32,98,4,3,28,3,42,0,0,6,16,0,0,73,14,8,1,0,0,0,0,9,1,4,76,17,55,49,113,38,7,97,142,48,0,62,74,0,99,157,82,12,135,94,20,21,0,0,16,0,37,24,88,6,111,70,23,87,55,1,0,46,0,0,45,105,39,169,8,117,4,0,0,0,10,46,33,63,0,10,99,10,4,47,102,0,139,151,51,52,11,74,4,0,0,27,0,45,12,43,9,29,0,36,28,0,30,127,16,41,6,29,0,0,0,0,36,0,11,0,7,29,13,92,16,26,61,6,0,0,1,0,0,0,2,8,0,29,98,24,11,148,35,19,3,0,0,3,8,6,5,11,33,0,35,4,1,0,0,0,21,4,1,36,6,10,0,0,17,2,22,9,22,0,3,0,0,102,56,4,66,9,64,68,55,1,20,52,37,0,53,133,11,141,23,111,18,4,25,27,11,3,105,74,32,58,117,26,21,10,3,3,92,16,101,18,4,126,55,29,50,141,57,27,138,122,61,17,58,86,130,82,3,97,164,64,28,93,41,6,26,93,58,0,7,75,66,1,43,99,93,104,0,12,0,38,1,0,3,5,0,9,18,1,156,105,64,12,35,0,107,100,8,0,26,59,4,0,79,62,0,32,143,51,5,92,60,18,100,17

Radius of gyration: 32.57 Å; Cα contacts (8 Å, |Δi|>4): 3194; chains: 4; bounding box: 92×83×87 Å

B-factor: mean 34.06, std 14.24, range [13.29, 132.77]

Organism: Clostridioides difficile (NCBI:txid1496)